Protein 6QFK (pdb70)

Solvent-accessible surface area: 50008 Å² total

Sequence (1361 aa):
SMVACETLKTKKMEVQIKKNFPSSVLQYTMTDGKVMYGQSKDVRTVEINGTNIELGDDDVTFKKVSDTEATYTLKVKDEAKKIDAVITVQITVKANQLHLNVTKIKNNLSEGIPEGNGVEENAIQTLSFPNQSLVSVRSSQENAQFTGARMSSNTQQKPGDTNFAVTEDTNVTDSDYTYGFISGAGLSAGLWSNSEHDGTYVAAPVRGGSQNTRVYATTQQTGDATSLGLASAPWYYHRTVTDSKGKKYTVAETALPQMAVAIAGDENEDGAVNWQDGAIAYRDIMNNPYKSEEVPELVAWRIAMNFGSQAQNPFLTTLDNVKKVALNTDGLGQSVLLLKGYGNEGHDSGHPDYGDIGQRLGGADDMNTMMEEGSKYGARFGVHVNASEMYPEAKAFSEDMVRRNSAGGLSYGWNWLDQGVGIDGIYDLASGSRVVSRFADLSKEVGDNMDFIYLDVWGNLTSSGSEDSWETRKMSKMINDNGWRMTTEWGSGNEYDSTFQHWAADLTYGGYTSSKGENSEVMRFLRNHQKDSWVGDYPQYGGAANAPLLGGYNMKDFEGWQGRNDYAAYIKNLYTHDVSTKFIQHFKVTRWVNNPLLTADNGNAAAVSDPNTNNGNEQITLKDSNGNVVVVVSRGSNDTSSAAYRQRTITFNGVKVASGVVVSAGDGSATGDESSYLLPWMWDSFTGKLVKDSEQKLYHWNTKGGTTTWTLPDSWKNLSSVKVYQLTDQGKTNEQTVAVSGGKVVTLTADAETPYVVYKGEAKQIQVNWSEGMHVVDAGFNGGSNTLTDNWTVSGSGKAEVEGDNNAMLRLTGKVDVSSQRLTDLKAGQKYALYVGVDNRSTGDASVTVTSGGKVLATNSTGKSIAKNYIKAYGHNTNSNTENGSSYFQNMYVFFTAPENGDATVTLSHKSTDGAHTYFDDVRIVENQYSGITYEKDGTLKSLTNGFENNAQGIWPFVVSGSEGVEDNRIHLSELHAPFTRAGWDVKKMDDVLDGTWSVKVNGLTQKGTLVYQTIPQNVKFEAGAKYKVSFDYQSGSDDIYAIAVGQGEYSAGSVKLTNLKKALGETGKAEFELTGGVNGDSWFGIYSTATAPDLQGSTGNAQDFGGYKDFVLDNLKIERIESQTRTKAEAQDKVKEIRGKYDSKRAELSDAAWQQYQDTLVKARVLINKNGATAEDFTKAYDILVALDEYMKLKDLDRKLLEAARAGQDDEVRILMANGADVNADDNTGETPLHLAAYEGHLEIVEVLLKTGADVNAEDMMGFTPLHLAAAWGHLEIVEVLLKHGADVNAQDNQGVTPLHLAAYEGHLEFVEVLLKHGADVNAQDCFGKTPFDLAIDNGNEDIAEVLQKAAKLGSPKSIRIGPGQAFYA

Foldseek 3Di:
DPPQWDWADEQFWIWIAGQQARWTQWIAGPVGFIWGFDVDQAQWKAWPNDTDRDDSVQWGKDAPDSFKIKIWGFGDDVVLLFTKIWIWMWGDYNQKIKIFGPDIDGPNFPDQPPLQADTPSDRFKMWRFPSQRTKDKQPFAQWKKKFAFFFQFLQAARMFIDHFHQPDFFGQPWGQKMKIDGRQKIKIKAKPAQDFDDHGFAPFAFALRRTFKGWGWDDDDPIIMIGITTDMHTAFHWDAWLVRHIGTDGHLDGIMMMMGMFGLQLPPPDYDVLRNLVRVLVPYAAFFPLLLLLQALAEAEFFFFFQFLLDQLLNVLQVLLLVLQQVVLGAHEYEYQQQADSTHPPQPPQLLGGHVLSVGLVSNQVSLVSSVVSNYAYEYEHEQFKGFLQHLLDDPLQFRAHPVRAWLWDDQFLATITTGRLVSCLSSCVVLVSVVSNCVSRPQRHAAYEYEPQRHQSNHVDSHSRSSSSVSSSGVVSVHQYAYAWLSHDLRHHQYHVQAQAVPPDASRTYHGNYPSSCLNDLLRHLRAAAAAPVSPRCNPQNLLHGHHADYQQQDQLRNFALVSSLLSVLGRNSNSLSSQWHWSDWALRLSADVVSNRPVGHQDCPPQNSHIKIWTAHPVGKIKIKTQQHSDPPDLSRQWIFIAINRFTFKTWHGAGSNNPGFIFIWGWAWQQARSNSGDGDPLQFTKTKIATAQFFKDKGQAPPSLQPQQWKWKFWRRSQHGDDIDIFGADRRMTMDGTHHSTMMMIGSDDDDRDDDFASVPQQATCQQLSNAQCCCVPGKDKDDPWDWHFDDRGRTWIKTAFWMKIKGKGADDDAQFKKKKKKWKAFQAQFKKKKFKDFPNHTFWMFIDGHQFAAAQASSRNFHQCNPPDPSGGRIDMFIIMGGQHPVNTMMIMITTHHGDGTMMIIGRTGIGGWDDDQFDADPVRAGAKGKFQPPTDSGDPPLKHFHQLPGNDSASKHKFFDDPPSQAAPDNLAFAHCHDDDTIWIKHFQSFQSQWFGMKGWCSRHWAAQLFKKKKKWKKAALAWQQKWKWKAFGHDDRLRIDTGTDHHQTNHIDMDMDMDHQALSRTIMMGMTGRNDDFDQVPDDDCSSRNHRSRMMIIGTIMMGTDDDPFDDLVLLVVLLVVLCVVPVVCPVVDDPVLVVSLVVLSVSLVCLSPPDPRDRSSSSSSNSSSVVSVVSVVQSVLQSQLLVCLLVVVLVSNVVSVVVPHDQCRADPQRQGSLLNNLLNPRLNSNVVSVVSPYNLCGQTNQQDGSLLNNLLRPHLVSNVSSVVSPHDLCRATPQQDGSLLSNLLVADPSSNVVSVVSPHDQCRAGNVRDGSLNNNVVRVRVVVNVVSVVSVVVPD/DDADDDDVPDDRDD

CATH classification: 2.70.98.10

Nearest PDB structures (foldseek):
  6qfk-assembly1_A  TM=1.001E+00  e=0.000E+00  Bifidobacterium longum
  2zxq-assembly1_A  TM=1.001E+00  e=0.000E+00  Bifidobacterium longum
  7b4w-assembly1_A  TM=9.896E-01  e=1.163E-18  synthetic construct
  6fes-assembly1_A  TM=9.911E-01  e=2.004E-15  synthetic construct
  7tbo-assembly2_B  TM=6.433E-01  e=9.645E-19  synthetic construct

B-factor: mean 46.46, std 21.85, range [20.08, 205.24]

Structure (mmCIF, N/CA/C/O backbone):
data_6QFK
#
_entry.id   6QFK
#
_cell.length_a   192.893
_cell.length_b   192.893
_cell.length_c   122.922
_cell.angle_alpha   90.00
_cell.angle_beta   90.00
_cell.angle_gamma   120.00
#
_symmetry.space_group_name_H-M   'P 65'
#
loop_
_entity.id
_entity.type
_entity.pdbx_description
1 polymer 'PEGA domain-containing protein,PEGA domain-containing protein,EngBF DARPin fusion G10'
2 polymer V3-IF
3 non-polymer 'MANGANESE (II) ION'
4 non-polymer (4S)-2-METHYL-2,4-PENTANEDIOL
5 non-polymer 1,2-ETHANEDIOL
6 non-polymer '2-(N-MORPHOLINO)-ETHANESULFONIC ACID'
7 water water
#
loop_
_atom_site.group_PDB
_atom_site.id
_atom_site.type_symbol
_atom_site.label_atom_id
_atom_site.label_alt_id
_atom_site.label_comp_id
_atom_site.label_asym_id
_atom_site.label_entity_id
_atom_site.label_seq_id
_atom_site.pdbx_PDB_ins_code
_atom_site.Cartn_x
_atom_site.Cartn_y
_atom_site.Cartn_z
_atom_site.occupancy
_atom_site.B_iso_or_equiv
_atom_site.auth_seq_id
_atom_site.auth_comp_id
_atom_site.auth_asym_id
_atom_site.auth_atom_id
_atom_site.pdbx_PDB_model_num
ATOM 1 N N . SER A 1 5 ? 73.783 -93.506 -17.695 1.00 71.93 338 SER A N 1
ATOM 2 C CA . SER A 1 5 ? 72.683 -93.112 -18.579 1.00 71.84 338 SER A CA 1
ATOM 3 C C . SER A 1 5 ? 71.429 -92.840 -17.752 1.00 73.51 338 SER A C 1
ATOM 4 O O . SER A 1 5 ? 70.949 -91.701 -17.744 1.00 74.12 338 SER A O 1
ATOM 7 N N . MET A 1 6 ? 70.910 -93.879 -17.043 1.00 66.86 339 MET A N 1
ATOM 8 C CA . MET A 1 6 ? 69.749 -93.750 -16.155 1.00 65.11 339 MET A CA 1
ATOM 9 C C . MET A 1 6 ? 70.194 -93.499 -14.701 1.00 60.06 339 MET A C 1
ATOM 10 O O . MET A 1 6 ? 69.350 -93.301 -13.817 1.00 57.63 339 MET A O 1
ATOM 15 N N . VAL A 1 7 ? 71.535 -93.471 -14.477 1.00 52.44 340 VAL A N 1
ATOM 16 C CA . VAL A 1 7 ? 72.153 -93.157 -13.188 1.00 51.33 340 VAL A CA 1
ATOM 17 C C . VAL A 1 7 ? 71.720 -91.718 -12.867 1.00 51.71 340 VAL A C 1
ATOM 18 O O . VAL A 1 7 ? 71.844 -90.844 -13.717 1.00 50.68 340 VAL A O 1
ATOM 22 N N . ALA A 1 8 ? 71.107 -91.524 -11.696 1.00 46.81 341 ALA A N 1
ATOM 23 C CA . ALA A 1 8 ? 70.509 -90.278 -11.216 1.00 46.35 341 ALA A CA 1
ATOM 24 C C . ALA A 1 8 ? 71.498 -89.151 -10.850 1.00 48.01 341 ALA A C 1
ATOM 25 O O . ALA A 1 8 ? 71.068 -88.071 -10.444 1.00 46.02 341 ALA A O 1
ATOM 27 N N . CYS A 1 9 ? 72.799 -89.396 -10.983 1.00 45.98 342 CYS A N 1
ATOM 28 C CA . CYS A 1 9 ? 73.813 -88.402 -10.669 1.00 47.35 342 CYS A CA 1
ATOM 29 C C . CYS A 1 9 ? 74.923 -88.362 -11.708 1.00 46.51 342 CYS A C 1
ATOM 30 O O . CYS A 1 9 ? 75.103 -89.311 -12.481 1.00 45.58 342 CYS A O 1
ATOM 33 N N . GLU A 1 10 ? 75.674 -87.257 -11.707 1.00 40.79 343 GLU A N 1
ATOM 34 C CA . GLU A 1 10 ? 76.857 -87.061 -12.534 1.00 40.04 343 GLU A CA 1
ATOM 35 C C . GLU A 1 10 ? 77.975 -86.503 -11.664 1.00 42.07 343 GLU A C 1
ATOM 36 O O . GLU A 1 10 ? 77.718 -86.083 -10.532 1.00 40.93 343 GLU A O 1
ATOM 42 N N . THR A 1 11 ? 79.207 -86.490 -12.196 1.00 37.45 344 THR A N 1
ATOM 43 C CA . THR A 1 11 ? 80.386 -85.982 -11.490 1.00 36.70 344 THR A CA 1
ATOM 44 C C . THR A 1 11 ? 81.023 -84.865 -12.282 1.00 39.39 344 THR A C 1
ATOM 45 O O . THR A 1 11 ? 81.276 -85.014 -13.478 1.00 39.30 344 THR A O 1
ATOM 49 N N . LEU A 1 12 ? 81.300 -83.756 -11.603 1.00 34.13 345 LEU A N 1
ATOM 50 C CA . LEU A 1 12 ? 82.046 -82.650 -12.168 1.00 33.03 345 LEU A CA 1
ATOM 51 C C . LEU A 1 12 ? 83.388 -82.700 -11.460 1.00 37.12 345 LEU A C 1
ATOM 52 O O . LEU A 1 12 ? 83.440 -83.060 -10.281 1.00 35.61 345 LEU A O 1
ATOM 57 N N . LYS A 1 13 ? 84.482 -82.446 -12.187 1.00 35.11 346 LYS A N 1
ATOM 58 C CA . LYS A 1 13 ? 85.827 -82.621 -11.630 1.00 35.90 346 LYS A CA 1
ATOM 59 C C . LYS A 1 13 ? 86.752 -81.473 -11.932 1.00 38.25 346 LYS A C 1
ATOM 60 O O . LYS A 1 13 ? 86.715 -80.914 -13.038 1.00 37.27 346 LYS A O 1
ATOM 66 N N . THR A 1 14 ? 87.655 -81.200 -10.979 1.00 33.97 347 THR A N 1
ATOM 67 C CA . THR A 1 14 ? 88.758 -80.239 -11.107 1.00 33.47 347 THR A CA 1
ATOM 68 C C . THR A 1 14 ? 89.979 -80.969 -10.509 1.00 37.43 347 THR A C 1
ATOM 69 O O . THR A 1 14 ? 89.825 -82.071 -9.988 1.00 34.26 347 THR A O 1
ATOM 73 N N . LYS A 1 15 ? 91.145 -80.319 -10.463 1.00 37.31 348 LYS A N 1
ATOM 74 C CA . LYS A 1 15 ? 92.325 -80.908 -9.822 1.00 38.44 348 LYS A CA 1
ATOM 75 C C . LYS A 1 15 ? 92.218 -80.885 -8.292 1.00 39.83 348 LYS A C 1
ATOM 76 O O . LYS A 1 15 ? 92.927 -81.619 -7.619 1.00 39.59 348 LYS A O 1
ATOM 82 N N . LYS A 1 16 ? 91.331 -80.057 -7.746 1.00 35.50 349 LYS A N 1
ATOM 83 C CA . LYS A 1 16 ? 91.177 -79.891 -6.303 1.00 34.66 349 LYS A CA 1
ATOM 84 C C . LYS A 1 16 ? 90.037 -80.706 -5.705 1.00 35.42 349 LYS A C 1
ATOM 85 O O . LYS A 1 16 ? 90.050 -80.978 -4.504 1.00 33.42 349 LYS A O 1
ATOM 91 N N . MET A 1 17 ? 89.019 -81.025 -6.513 1.00 31.93 350 MET A N 1
ATOM 92 C CA . MET A 1 17 ? 87.833 -81.732 -6.023 1.00 31.37 350 MET A CA 1
ATOM 93 C C . MET A 1 17 ? 86.987 -82.385 -7.088 1.00 35.65 350 MET A C 1
ATOM 94 O O . MET A 1 17 ? 87.069 -82.056 -8.274 1.00 35.07 350 MET A O 1
ATOM 99 N N . GLU A 1 18 ? 86.117 -83.282 -6.624 1.00 34.22 351 GLU A N 1
ATOM 100 C CA . GLU A 1 18 ? 85.099 -83.937 -7.432 1.00 34.71 351 GLU A CA 1
ATOM 101 C C . GLU A 1 18 ? 83.748 -83.671 -6.776 1.00 38.42 351 GLU A C 1
ATOM 102 O O . GLU A 1 18 ? 83.629 -83.637 -5.550 1.00 38.68 351 GLU A O 1
ATOM 108 N N . VAL A 1 19 ? 82.751 -83.388 -7.591 1.00 33.71 352 VAL A N 1
ATOM 109 C CA . VAL A 1 19 ? 81.452 -83.054 -7.046 1.00 32.97 352 VAL A CA 1
ATOM 110 C C . VAL A 1 19 ? 80.403 -83.930 -7.701 1.00 37.81 352 VAL A C 1
ATOM 111 O O . VAL A 1 19 ? 80.305 -83.952 -8.935 1.00 36.82 352 VAL A O 1
ATOM 115 N N . GLN A 1 20 ? 79.584 -84.596 -6.882 1.00 34.12 353 GLN A N 1
ATOM 116 C CA . GLN A 1 20 ? 78.435 -85.304 -7.432 1.00 34.58 353 GLN A CA 1
ATOM 117 C C . GLN A 1 20 ? 77.246 -84.358 -7.450 1.00 36.26 353 GLN A C 1
ATOM 118 O O . GLN A 1 20 ? 76.917 -83.735 -6.440 1.00 36.03 353 GLN A O 1
ATOM 124 N N . ILE A 1 21 ? 76.601 -84.268 -8.591 1.00 33.26 354 ILE A N 1
ATOM 125 C CA . ILE A 1 21 ? 75.404 -83.455 -8.773 1.00 33.21 354 ILE A CA 1
ATOM 126 C C . ILE A 1 21 ? 74.214 -84.343 -9.181 1.00 38.69 354 ILE A C 1
ATOM 127 O O . ILE A 1 21 ? 74.399 -85.361 -9.853 1.00 37.59 354 ILE A O 1
ATOM 132 N N . LYS A 1 22 ? 73.001 -83.927 -8.813 1.00 34.56 355 LYS A N 1
ATOM 133 C CA . LYS A 1 22 ? 71.778 -84.655 -9.159 1.00 34.14 355 LYS A CA 1
ATOM 134 C C . LYS A 1 22 ? 71.357 -84.309 -10.594 1.00 37.99 355 LYS A C 1
ATOM 135 O O . LYS A 1 22 ? 71.501 -83.168 -11.010 1.00 37.53 355 LYS A O 1
ATOM 141 N N . LYS A 1 23 ? 70.809 -85.266 -11.331 1.00 34.64 356 LYS A N 1
ATOM 142 C CA . LYS A 1 23 ? 70.332 -84.965 -12.676 1.00 34.17 356 LYS A CA 1
ATOM 143 C C . LYS A 1 23 ? 68.931 -84.356 -12.666 1.00 37.83 356 LYS A C 1
ATOM 144 O O . LYS A 1 23 ? 68.582 -83.649 -13.608 1.00 38.31 356 LYS A O 1
ATOM 150 N N . ASN A 1 24 ? 68.110 -84.654 -11.632 1.00 35.27 357 ASN A N 1
ATOM 151 C CA . ASN A 1 24 ? 66.714 -84.194 -11.531 1.00 34.44 357 ASN A CA 1
ATOM 152 C C . ASN A 1 24 ? 66.536 -82.798 -10.904 1.00 37.64 357 ASN A C 1
ATOM 153 O O . ASN A 1 24 ? 65.397 -82.345 -10.745 1.00 38.25 357 ASN A O 1
ATOM 158 N N . PHE A 1 25 ? 67.636 -82.132 -10.518 1.00 32.76 358 PHE A N 1
ATOM 159 C CA . PHE A 1 25 ? 67.588 -80.793 -9.900 1.00 32.24 358 PHE A CA 1
ATOM 160 C C . PHE A 1 25 ? 68.994 -80.228 -9.746 1.00 35.49 358 PHE A C 1
ATOM 161 O O . PHE A 1 25 ? 69.892 -81.020 -9.466 1.00 35.39 358 PHE A O 1
ATOM 169 N N . PRO A 1 26 ? 69.224 -78.894 -9.932 1.00 32.49 359 PRO A N 1
ATOM 170 C CA . PRO A 1 26 ? 70.588 -78.340 -9.732 1.00 31.84 359 PRO A CA 1
ATOM 171 C C . PRO A 1 26 ? 70.977 -78.340 -8.239 1.00 35.84 359 PRO A C 1
ATOM 172 O O . PRO A 1 26 ? 70.952 -77.301 -7.565 1.00 37.09 359 PRO A O 1
ATOM 176 N N A SER A 1 27 ? 71.296 -79.538 -7.718 0.71 32.53 360 SER A N 1
ATOM 177 N N B SER A 1 27 ? 71.330 -79.529 -7.739 0.29 31.47 360 SER A N 1
ATOM 178 C CA A SER A 1 27 ? 71.680 -79.824 -6.333 0.71 32.32 360 SER A CA 1
ATOM 179 C CA B SER A 1 27 ? 71.641 -79.832 -6.349 0.29 30.80 360 SER A CA 1
ATOM 180 C C A SER A 1 27 ? 72.990 -80.573 -6.329 0.71 35.16 360 SER A C 1
ATOM 181 C C B SER A 1 27 ? 72.909 -80.673 -6.251 0.29 34.21 360 SER A C 1
ATOM 182 O O A SER A 1 27 ? 73.231 -81.413 -7.201 0.71 34.88 360 SER A O 1
ATOM 183 O O B SER A 1 27 ? 73.064 -81.643 -7.000 0.29 33.71 360 SER A O 1
ATOM 188 N N . VAL A 1 28 ? 73.807 -80.308 -5.319 1.00 30.39 361 VAL A N 1
ATOM 189 C CA . VAL A 1 28 ? 75.052 -81.029 -5.101 1.00 29.65 361 VAL A CA 1
ATOM 190 C C . VAL A 1 28 ? 74.714 -82.104 -4.052 1.00 33.39 361 VAL A C 1
ATOM 191 O O . VAL A 1 28 ? 73.997 -81.811 -3.091 1.00 32.39 361 VAL A O 1
ATOM 195 N N . LEU A 1 29 ? 75.219 -83.325 -4.239 1.00 30.11 362 LEU A N 1
ATOM 196 C CA . LEU A 1 29 ? 75.108 -84.411 -3.254 1.00 29.39 362 LEU A CA 1
ATOM 197 C C . LEU A 1 29 ? 76.241 -84.234 -2.232 1.00 33.09 362 LEU A C 1
ATOM 198 O O . LEU A 1 29 ? 75.977 -84.066 -1.033 1.00 31.68 362 LEU A O 1
ATOM 203 N N . GLN A 1 30 ? 77.504 -84.196 -2.728 1.00 30.44 363 GLN A N 1
ATOM 204 C CA . GLN A 1 30 ? 78.696 -83.965 -1.913 1.00 30.79 363 GLN A CA 1
ATOM 205 C C . GLN A 1 30 ? 79.901 -83.525 -2.748 1.00 34.40 363 GLN A C 1
ATOM 206 O O . GLN A 1 30 ? 79.993 -83.830 -3.946 1.00 32.59 363 GLN A O 1
ATOM 212 N N . TYR A 1 31 ? 80.833 -82.845 -2.070 1.00 30.59 364 TYR A N 1
ATOM 213 C CA . TYR A 1 31 ? 82.122 -82.375 -2.573 1.00 30.02 364 TYR A CA 1
ATOM 214 C C . TYR A 1 31 ? 83.179 -83.283 -1.929 1.00 34.90 364 TYR A C 1
ATOM 215 O O . TYR A 1 31 ? 83.170 -83.472 -0.713 1.00 33.35 364 TYR A O 1
ATOM 224 N N . THR A 1 32 ? 84.097 -83.817 -2.728 1.00 33.04 365 THR A N 1
ATOM 225 C CA . THR A 1 32 ? 85.205 -84.610 -2.186 1.00 32.35 365 THR A CA 1
ATOM 226 C C . THR A 1 32 ? 86.485 -83.932 -2.632 1.00 34.79 365 THR A C 1
ATOM 227 O O . THR A 1 32 ? 86.743 -83.844 -3.836 1.00 34.87 365 THR A O 1
ATOM 231 N N . MET A 1 33 ? 87.283 -83.462 -1.660 1.00 31.65 366 MET A N 1
ATOM 232 C CA . MET A 1 33 ? 88.564 -82.813 -1.935 1.00 31.13 366 MET A CA 1
ATOM 233 C C . MET A 1 33 ? 89.593 -83.904 -2.255 1.00 37.97 366 MET A C 1
ATOM 234 O O . MET A 1 33 ? 89.374 -85.074 -1.906 1.00 36.29 366 MET A O 1
ATOM 239 N N . THR A 1 34 ? 90.704 -83.520 -2.918 1.00 37.87 367 THR A N 1
ATOM 240 C CA . THR A 1 34 ? 91.817 -84.416 -3.291 1.00 38.23 367 THR A CA 1
ATOM 241 C C . THR A 1 34 ? 92.298 -85.256 -2.097 1.00 42.45 367 THR A C 1
ATOM 242 O O . THR A 1 34 ? 92.467 -86.463 -2.243 1.00 41.87 367 THR A O 1
ATOM 246 N N . ASP A 1 35 ? 92.422 -84.632 -0.907 1.00 39.42 368 ASP A N 1
ATOM 247 C CA . ASP A 1 35 ? 92.843 -85.305 0.325 1.00 39.38 368 ASP A CA 1
ATOM 248 C C . ASP A 1 35 ? 91.786 -86.287 0.909 1.00 41.77 368 ASP A C 1
ATOM 249 O O . ASP A 1 35 ? 92.050 -86.918 1.927 1.00 41.42 368 ASP A O 1
ATOM 254 N N . GLY A 1 36 ? 90.610 -86.385 0.283 1.00 36.74 369 GLY A N 1
ATOM 255 C CA . GLY A 1 36 ? 89.568 -87.303 0.736 1.00 36.23 369 GLY A CA 1
ATOM 256 C C . GLY A 1 36 ? 88.505 -86.726 1.654 1.00 39.07 369 GLY A C 1
ATOM 257 O O . GLY A 1 36 ? 87.500 -87.394 1.904 1.00 39.02 369 GLY A O 1
ATOM 258 N N . LYS A 1 37 ? 88.692 -85.489 2.158 1.00 33.25 370 LYS A N 1
ATOM 259 C CA . LYS A 1 37 ? 87.683 -84.868 3.027 1.00 32.25 370 LYS A CA 1
ATOM 260 C C . LYS A 1 37 ? 86.408 -84.572 2.220 1.00 34.25 370 LYS A C 1
ATOM 261 O O . LYS A 1 37 ? 86.472 -84.250 1.036 1.00 31.97 370 LYS A O 1
ATOM 267 N N . VAL A 1 38 ? 85.262 -84.705 2.873 1.00 31.30 371 VAL A N 1
ATOM 268 C CA . VAL A 1 38 ? 83.962 -84.552 2.244 1.00 30.90 371 VAL A CA 1
ATOM 269 C C . VAL A 1 38 ? 83.141 -83.454 2.868 1.00 32.35 371 VAL A C 1
ATOM 270 O O . VAL A 1 38 ? 83.098 -83.322 4.086 1.00 31.04 371 VAL A O 1
ATOM 274 N N . MET A 1 39 ? 82.473 -82.669 2.012 1.00 29.13 372 MET A N 1
ATOM 275 C CA . MET A 1 39 ? 81.497 -81.690 2.448 1.00 28.76 372 MET A CA 1
ATOM 276 C C . MET A 1 39 ? 80.159 -82.080 1.812 1.00 32.42 372 MET A C 1
ATOM 277 O O . MET A 1 39 ? 80.111 -82.372 0.626 1.00 32.23 372 MET A O 1
ATOM 282 N N . TYR A 1 40 ? 79.083 -82.058 2.583 1.00 30.00 373 TYR A N 1
ATOM 283 C CA . TYR A 1 40 ? 77.759 -82.382 2.053 1.00 29.99 373 TYR A CA 1
ATOM 284 C C . TYR A 1 40 ? 77.123 -81.203 1.328 1.00 32.87 373 TYR A C 1
ATOM 285 O O . TYR A 1 40 ? 77.421 -80.038 1.612 1.00 32.11 373 TYR A O 1
ATOM 294 N N . GLY A 1 41 ? 76.208 -81.533 0.436 1.00 30.54 374 GLY A N 1
ATOM 295 C CA . GLY A 1 41 ? 75.368 -80.574 -0.262 1.00 30.62 374 GLY A CA 1
ATOM 296 C C . GLY A 1 41 ? 73.957 -80.741 0.279 1.00 34.55 374 GLY A C 1
ATOM 297 O O . GLY A 1 41 ? 73.710 -80.486 1.458 1.00 33.78 374 GLY A O 1
ATOM 298 N N . GLN A 1 42 ? 73.019 -81.150 -0.591 1.00 31.60 375 GLN A N 1
ATOM 299 C CA . GLN A 1 42 ? 71.611 -81.375 -0.282 1.00 30.77 375 GLN A CA 1
ATOM 300 C C . GLN A 1 42 ? 71.344 -82.885 -0.414 1.00 36.79 375 GLN A C 1
ATOM 301 O O . GLN A 1 42 ? 71.112 -83.404 -1.506 1.00 36.63 375 GLN A O 1
ATOM 307 N N . SER A 1 43 ? 71.427 -83.580 0.714 1.00 35.55 376 SER A N 1
ATOM 308 C CA . SER A 1 43 ? 71.305 -85.027 0.823 1.00 36.36 376 SER A CA 1
ATOM 309 C C . SER A 1 43 ? 69.869 -85.532 0.658 1.00 41.33 376 SER A C 1
ATOM 310 O O . SER A 1 43 ? 69.671 -86.704 0.358 1.00 41.19 376 SER A O 1
ATOM 313 N N . LYS A 1 44 ? 68.882 -84.652 0.843 1.00 38.23 377 LYS A N 1
ATOM 314 C CA . LYS A 1 44 ? 67.462 -84.981 0.752 1.00 37.58 377 LYS A CA 1
ATOM 315 C C . LYS A 1 44 ? 66.873 -84.595 -0.600 1.00 42.43 377 LYS A C 1
ATOM 316 O O . LYS A 1 44 ? 67.437 -83.757 -1.313 1.00 41.01 377 LYS A O 1
ATOM 322 N N . ASP A 1 45 ? 65.715 -85.186 -0.934 1.00 39.60 378 ASP A N 1
ATOM 323 C CA . ASP A 1 45 ? 65.001 -84.902 -2.169 1.00 40.27 378 ASP A CA 1
ATOM 324 C C . ASP A 1 45 ? 64.208 -83.588 -2.006 1.00 43.50 378 ASP A C 1
ATOM 325 O O . ASP A 1 45 ? 63.049 -83.598 -1.586 1.00 44.73 378 ASP A O 1
ATOM 330 N N . VAL A 1 46 ? 64.859 -82.452 -2.314 1.00 38.88 379 VAL A N 1
ATOM 331 C CA . VAL A 1 46 ? 64.282 -81.104 -2.199 1.00 36.85 379 VAL A CA 1
ATOM 332 C C . VAL A 1 46 ? 64.366 -80.468 -3.587 1.00 40.11 379 VAL A C 1
ATOM 333 O O . VAL A 1 46 ? 65.467 -80.247 -4.117 1.00 40.11 379 VAL A O 1
ATOM 337 N N . ARG A 1 47 ? 63.207 -80.257 -4.208 1.00 36.26 380 ARG A N 1
ATOM 338 C CA . ARG A 1 47 ? 63.139 -79.741 -5.577 1.00 35.76 380 ARG A CA 1
ATOM 339 C C . ARG A 1 47 ? 62.227 -78.526 -5.679 1.00 37.76 380 ARG A C 1
ATOM 340 O O . ARG A 1 47 ? 61.451 -78.386 -6.628 1.00 37.29 380 ARG A O 1
ATOM 348 N N . THR A 1 48 ? 62.349 -77.632 -4.704 1.00 34.51 381 THR A N 1
ATOM 349 C CA . THR A 1 48 ? 61.517 -76.436 -4.614 1.00 34.25 381 THR A CA 1
ATOM 350 C C . THR A 1 48 ? 62.088 -75.245 -5.382 1.00 35.68 381 THR A C 1
ATOM 351 O O . THR A 1 48 ? 63.273 -74.901 -5.263 1.00 33.71 381 THR A O 1
ATOM 355 N N . VAL A 1 49 ? 61.212 -74.597 -6.138 1.00 32.85 382 VAL A N 1
ATOM 356 C CA . VAL A 1 49 ? 61.513 -73.345 -6.845 1.00 32.58 382 VAL A CA 1
ATOM 357 C C . VAL A 1 49 ? 60.463 -72.323 -6.362 1.00 35.30 382 VAL A C 1
ATOM 358 O O . VAL A 1 49 ? 59.284 -72.646 -6.305 1.00 35.75 382 VAL A O 1
ATOM 362 N N . GLU A 1 50 ? 60.897 -71.142 -5.919 1.00 32.07 383 GLU A N 1
ATOM 363 C CA . GLU A 1 50 ? 59.964 -70.117 -5.506 1.00 31.39 383 GLU A CA 1
ATOM 364 C C . GLU A 1 50 ? 59.978 -69.089 -6.616 1.00 34.75 383 GLU A C 1
ATOM 365 O O . GLU A 1 50 ? 61.049 -68.665 -7.034 1.00 34.44 383 GLU A O 1
ATOM 371 N N . ILE A 1 51 ? 58.797 -68.693 -7.087 1.00 32.61 384 ILE A N 1
ATOM 372 C CA . ILE A 1 51 ? 58.616 -67.605 -8.050 1.00 32.89 384 ILE A CA 1
ATOM 373 C C . ILE A 1 51 ? 57.507 -66.740 -7.481 1.00 39.42 384 ILE A C 1
ATOM 374 O O . ILE A 1 51 ? 56.442 -67.271 -7.138 1.00 39.12 384 ILE A O 1
ATOM 379 N N . ASN A 1 52 ? 57.774 -65.418 -7.339 1.00 37.03 385 ASN A N 1
ATOM 380 C CA . ASN A 1 52 ? 56.793 -64.435 -6.867 1.00 37.09 385 ASN A CA 1
ATOM 381 C C . ASN A 1 52 ? 56.161 -64.807 -5.517 1.00 41.71 385 ASN A C 1
ATOM 382 O O . ASN A 1 52 ? 54.989 -64.523 -5.296 1.00 42.13 385 ASN A O 1
ATOM 387 N N . GLY A 1 53 ? 56.945 -65.434 -4.643 1.00 38.72 386 GLY A N 1
ATOM 388 C CA . GLY A 1 53 ? 56.501 -65.865 -3.324 1.00 38.72 386 GLY A CA 1
ATOM 389 C C . GLY A 1 53 ? 55.752 -67.188 -3.301 1.00 43.62 386 GLY A C 1
ATOM 390 O O . GLY A 1 53 ? 55.271 -67.592 -2.244 1.00 43.75 386 GLY A O 1
ATOM 391 N N . THR A 1 54 ? 55.626 -67.876 -4.453 1.00 39.74 387 THR A N 1
ATOM 392 C CA . THR A 1 54 ? 54.937 -69.170 -4.525 1.00 39.24 387 THR A CA 1
ATOM 393 C C . THR A 1 54 ? 55.958 -70.283 -4.655 1.00 41.63 387 THR A C 1
ATOM 394 O O . THR A 1 54 ? 56.773 -70.260 -5.580 1.00 40.13 387 THR A O 1
ATOM 398 N N . ASN A 1 55 ? 55.875 -71.278 -3.758 1.00 38.81 388 ASN A N 1
ATOM 399 C CA . ASN A 1 55 ? 56.696 -72.484 -3.801 1.00 38.94 388 ASN A CA 1
ATOM 400 C C . ASN A 1 55 ? 56.075 -73.506 -4.739 1.00 43.78 388 ASN A C 1
ATOM 401 O O . ASN A 1 55 ? 54.880 -73.802 -4.641 1.00 44.08 388 ASN A O 1
ATOM 406 N N . ILE A 1 56 ? 56.877 -74.002 -5.685 1.00 40.20 389 ILE A N 1
ATOM 407 C CA . ILE A 1 56 ? 56.476 -75.017 -6.666 1.00 39.45 389 ILE A CA 1
ATOM 408 C C . ILE A 1 56 ? 57.495 -76.176 -6.564 1.00 42.90 389 ILE A C 1
ATOM 409 O O . ILE A 1 56 ? 58.699 -75.947 -6.711 1.00 41.99 389 ILE A O 1
ATOM 414 N N . GLU A 1 57 ? 57.014 -77.400 -6.304 1.00 39.50 390 GLU A N 1
ATOM 415 C CA . GLU A 1 57 ? 57.861 -78.585 -6.225 1.00 39.62 390 GLU A CA 1
ATOM 416 C C . GLU A 1 57 ? 57.966 -79.193 -7.623 1.00 43.83 390 GLU A C 1
ATOM 417 O O . GLU A 1 57 ? 56.950 -79.443 -8.288 1.00 42.61 390 GLU A O 1
ATOM 423 N N . LEU A 1 58 ? 59.202 -79.417 -8.073 1.00 39.80 391 LEU A N 1
ATOM 424 C CA . LEU A 1 58 ? 59.429 -79.969 -9.403 1.00 39.33 391 LEU A CA 1
ATOM 425 C C . LEU A 1 58 ? 59.478 -81.481 -9.391 1.00 43.88 391 LEU A C 1
ATOM 426 O O . LEU A 1 58 ? 60.069 -82.075 -8.473 1.00 43.68 391 LEU A O 1
ATOM 431 N N . GLY A 1 59 ? 58.843 -82.077 -10.410 1.00 39.95 392 GLY A N 1
ATOM 432 C CA . GLY A 1 59 ? 58.822 -83.511 -10.655 1.00 39.80 392 GLY A CA 1
ATOM 433 C C . GLY A 1 59 ? 59.867 -83.877 -11.692 1.00 43.48 392 GLY A C 1
ATOM 434 O O . GLY A 1 59 ? 60.500 -82.989 -12.270 1.00 41.78 392 GLY A O 1
ATOM 435 N N . ASP A 1 60 ? 60.066 -85.186 -11.931 1.00 40.92 393 ASP A N 1
ATOM 436 C CA . ASP A 1 60 ? 61.047 -85.720 -12.890 1.00 41.55 393 ASP A CA 1
ATOM 437 C C . ASP A 1 60 ? 60.884 -85.139 -14.291 1.00 46.82 393 ASP A C 1
ATOM 438 O O . ASP A 1 60 ? 61.887 -84.864 -14.954 1.00 46.83 393 ASP A O 1
ATOM 443 N N . ASP A 1 61 ? 59.624 -84.950 -14.735 1.00 43.60 394 ASP A N 1
ATOM 444 C CA . ASP A 1 61 ? 59.311 -84.455 -16.072 1.00 44.11 394 ASP A CA 1
ATOM 445 C C . ASP A 1 61 ? 59.525 -82.951 -16.261 1.00 46.69 394 ASP A C 1
ATOM 446 O O . ASP A 1 61 ? 59.535 -82.482 -17.403 1.00 45.86 394 ASP A O 1
ATOM 451 N N . ASP A 1 62 ? 59.742 -82.206 -15.158 1.00 42.22 395 ASP A N 1
ATOM 452 C CA . ASP A 1 62 ? 59.958 -80.754 -15.172 1.00 41.42 395 ASP A CA 1
ATOM 453 C C . ASP A 1 62 ? 61.419 -80.375 -15.317 1.00 42.18 395 ASP A C 1
ATOM 454 O O . ASP A 1 62 ? 61.726 -79.187 -15.396 1.00 41.59 395 ASP A O 1
ATOM 459 N N . VAL A 1 63 ? 62.328 -81.360 -15.292 1.00 37.20 396 VAL A N 1
ATOM 460 C CA . VAL A 1 63 ? 63.755 -81.059 -15.335 1.00 36.63 396 VAL A CA 1
ATOM 461 C C . VAL A 1 63 ? 64.460 -81.868 -16.404 1.00 42.65 396 VAL A C 1
ATOM 462 O O . VAL A 1 63 ? 64.316 -83.089 -16.444 1.00 42.43 396 VAL A O 1
ATOM 466 N N . THR A 1 64 ? 65.273 -81.184 -17.232 1.00 39.83 397 THR A N 1
ATOM 467 C CA . THR A 1 64 ? 66.151 -81.846 -18.198 1.00 39.72 397 THR A CA 1
ATOM 468 C C . THR A 1 64 ? 67.597 -81.498 -17.830 1.00 41.97 397 THR A C 1
ATOM 469 O O . THR A 1 64 ? 67.876 -80.411 -17.323 1.00 40.48 397 THR A O 1
ATOM 473 N N . PHE A 1 65 ? 68.490 -82.462 -18.013 1.00 37.45 398 PHE A N 1
ATOM 474 C CA . PHE A 1 65 ? 69.892 -82.362 -17.648 1.00 36.09 398 PHE A CA 1
ATOM 475 C C . PHE A 1 65 ? 70.792 -82.589 -18.849 1.00 41.40 398 PHE A C 1
ATOM 476 O O . PHE A 1 65 ? 70.491 -83.415 -19.708 1.00 41.41 398 PHE A O 1
ATOM 484 N N . LYS A 1 66 ? 71.930 -81.899 -18.869 1.00 39.27 399 LYS A N 1
ATOM 485 C CA . LYS A 1 66 ? 72.943 -82.042 -19.903 1.00 39.73 399 LYS A CA 1
ATOM 486 C C . LYS A 1 66 ? 74.326 -81.792 -19.289 1.00 42.57 399 LYS A C 1
ATOM 487 O O . LYS A 1 66 ? 74.571 -80.699 -18.780 1.00 41.07 399 LYS A O 1
ATOM 493 N N . LYS A 1 67 ? 75.230 -82.789 -19.346 1.00 39.18 400 LYS A N 1
ATOM 494 C CA . LYS A 1 67 ? 76.608 -82.588 -18.870 1.00 38.87 400 LYS A CA 1
ATOM 495 C C . LYS A 1 67 ? 77.367 -82.026 -20.078 1.00 43.10 400 LYS A C 1
ATOM 496 O O . LYS A 1 67 ? 77.485 -82.709 -21.095 1.00 42.65 400 LYS A O 1
ATOM 502 N N . VAL A 1 68 ? 77.794 -80.765 -20.000 1.00 39.53 401 VAL A N 1
ATOM 503 C CA . VAL A 1 68 ? 78.501 -80.087 -21.092 1.00 39.09 401 VAL A CA 1
ATOM 504 C C . VAL A 1 68 ? 79.955 -80.610 -21.173 1.00 42.24 401 VAL A C 1
ATOM 505 O O . VAL A 1 68 ? 80.443 -80.926 -22.260 1.00 43.08 401 VAL A O 1
ATOM 509 N N . SER A 1 69 ? 80.626 -80.721 -20.026 1.00 36.15 402 SER A N 1
ATOM 510 C CA . SER A 1 69 ? 82.014 -81.171 -19.938 1.00 35.36 402 SER A CA 1
ATOM 511 C C . SER A 1 69 ? 82.226 -81.663 -18.523 1.00 39.56 402 SER A C 1
ATOM 512 O O . SER A 1 69 ? 81.274 -81.684 -17.743 1.00 39.54 402 SER A O 1
ATOM 515 N N . ASP A 1 70 ? 83.477 -81.980 -18.155 1.00 36.15 403 ASP A N 1
ATOM 516 C CA . ASP A 1 70 ? 83.799 -82.380 -16.786 1.00 36.86 403 ASP A CA 1
ATOM 517 C C . ASP A 1 70 ? 83.648 -81.224 -15.795 1.00 37.56 403 ASP A C 1
ATOM 518 O O . ASP A 1 70 ? 83.667 -81.473 -14.606 1.00 36.91 403 ASP A O 1
ATOM 523 N N . THR A 1 71 ? 83.530 -79.977 -16.264 1.00 33.40 404 THR A N 1
ATOM 524 C CA . THR A 1 71 ? 83.453 -78.824 -15.358 1.00 33.02 404 THR A CA 1
ATOM 525 C C . THR A 1 71 ? 82.118 -78.079 -15.420 1.00 37.44 404 THR A C 1
ATOM 526 O O . THR A 1 71 ? 81.976 -77.068 -14.742 1.00 37.27 404 THR A O 1
ATOM 530 N N . GLU A 1 72 ? 81.163 -78.546 -16.241 1.00 34.62 405 GLU A N 1
ATOM 531 C CA . GLU A 1 72 ? 79.907 -77.843 -16.444 1.00 34.65 405 GLU A CA 1
ATOM 532 C C . GLU A 1 72 ? 78.726 -78.753 -16.759 1.00 37.72 405 GLU A C 1
ATOM 533 O O . GLU A 1 72 ? 78.846 -79.677 -17.557 1.00 37.03 405 GLU A O 1
ATOM 539 N N . ALA A 1 73 ? 77.560 -78.424 -16.175 1.00 33.33 406 ALA A N 1
ATOM 540 C CA . ALA A 1 73 ? 76.278 -79.075 -16.462 1.00 32.62 406 ALA A CA 1
ATOM 541 C C . ALA A 1 73 ? 75.204 -78.011 -16.568 1.00 36.57 406 ALA A C 1
ATOM 542 O O . ALA A 1 73 ? 75.305 -76.952 -15.921 1.00 35.40 406 ALA A O 1
ATOM 544 N N . THR A 1 74 ? 74.194 -78.282 -17.404 1.00 33.69 407 THR A N 1
ATOM 545 C CA . THR A 1 74 ? 73.071 -77.382 -17.670 1.00 34.16 407 THR A CA 1
ATOM 546 C C . THR A 1 74 ? 71.743 -78.047 -17.296 1.00 36.58 407 THR A C 1
ATOM 547 O O . THR A 1 74 ? 71.515 -79.208 -17.627 1.00 36.77 407 THR A O 1
ATOM 551 N N . TYR A 1 75 ? 70.845 -77.283 -16.670 1.00 32.58 408 TYR A N 1
ATOM 552 C CA . TYR A 1 75 ? 69.514 -77.764 -16.295 1.00 32.09 408 TYR A CA 1
ATOM 553 C C . TYR A 1 75 ? 68.472 -76.862 -16.911 1.00 37.39 408 TYR A C 1
ATOM 554 O O . TYR A 1 75 ? 68.680 -75.658 -17.018 1.00 37.34 408 TYR A O 1
ATOM 563 N N . THR A 1 76 ? 67.355 -77.446 -17.314 1.00 35.00 409 THR A N 1
ATOM 564 C CA . THR A 1 76 ? 66.209 -76.706 -17.829 1.00 35.93 409 THR A CA 1
ATOM 565 C C . THR A 1 76 ? 65.058 -77.075 -16.896 1.00 37.60 409 THR A C 1
ATOM 566 O O . THR A 1 76 ? 64.756 -78.256 -16.736 1.00 36.61 409 THR A O 1
ATOM 570 N N . LEU A 1 77 ? 64.500 -76.072 -16.216 1.00 33.89 410 LEU A N 1
ATOM 571 C CA . LEU A 1 77 ? 63.446 -76.243 -15.214 1.00 34.58 410 LEU A CA 1
ATOM 572 C C . LEU A 1 77 ? 62.146 -75.656 -15.699 1.00 39.77 410 LEU A C 1
ATOM 573 O O . LEU A 1 77 ? 62.092 -74.455 -15.976 1.00 39.35 410 LEU A O 1
ATOM 578 N N . LYS A 1 78 ? 61.097 -76.492 -15.771 1.00 37.40 411 LYS A N 1
ATOM 579 C CA . LYS A 1 78 ? 59.742 -76.066 -16.145 1.00 37.86 411 LYS A CA 1
ATOM 580 C C . LYS A 1 78 ? 59.044 -75.746 -14.827 1.00 41.26 411 LYS A C 1
ATOM 581 O O . LYS A 1 78 ? 58.810 -76.636 -14.012 1.00 40.23 411 LYS A O 1
ATOM 587 N N . VAL A 1 79 ? 58.813 -74.462 -14.579 1.00 38.95 412 VAL A N 1
ATOM 588 C CA . VAL A 1 79 ? 58.220 -73.966 -13.330 1.00 39.10 412 VAL A CA 1
ATOM 589 C C . VAL A 1 79 ? 56.828 -73.385 -13.622 1.00 44.68 412 VAL A C 1
ATOM 590 O O . VAL A 1 79 ? 56.704 -72.283 -14.166 1.00 43.34 412 VAL A O 1
ATOM 594 N N . LYS A 1 80 ? 55.790 -74.138 -13.236 1.00 44.05 413 LYS A N 1
ATOM 595 C CA . LYS A 1 80 ? 54.400 -73.798 -13.517 1.00 45.60 413 LYS A CA 1
ATOM 596 C C . LYS A 1 80 ? 53.435 -73.907 -12.326 1.00 52.89 413 LYS A C 1
ATOM 597 O O . LYS A 1 80 ? 53.506 -74.856 -11.542 1.00 53.01 413 LYS A O 1
ATOM 603 N N . ASP A 1 81 ? 52.526 -72.920 -12.217 1.00 51.00 414 ASP A N 1
ATOM 604 C CA . ASP A 1 81 ? 51.419 -72.858 -11.255 1.00 52.17 414 ASP A CA 1
ATOM 605 C C . ASP A 1 81 ? 50.360 -71.962 -11.888 1.00 56.92 414 ASP A C 1
ATOM 606 O O . ASP A 1 81 ? 50.471 -70.731 -11.844 1.00 55.37 414 ASP A O 1
ATOM 611 N N . GLU A 1 82 ? 49.378 -72.599 -12.548 1.00 55.83 415 GLU A N 1
ATOM 612 C CA . GLU A 1 82 ? 48.293 -71.935 -13.278 1.00 56.73 415 GLU A CA 1
ATOM 613 C C . GLU A 1 82 ? 47.445 -71.007 -12.418 1.00 59.87 415 GLU A C 1
ATOM 614 O O . GLU A 1 82 ? 47.184 -69.875 -12.832 1.00 59.56 415 GLU A O 1
ATOM 620 N N . ALA A 1 83 ? 47.066 -71.463 -11.211 1.00 55.28 416 ALA A N 1
ATOM 621 C CA . ALA A 1 83 ? 46.284 -70.684 -10.249 1.00 55.01 416 ALA A CA 1
ATOM 622 C C . ALA A 1 83 ? 47.011 -69.395 -9.824 1.00 58.48 416 ALA A C 1
ATOM 623 O O . ALA A 1 83 ? 46.358 -68.384 -9.548 1.00 58.94 416 ALA A O 1
ATOM 625 N N . LYS A 1 84 ? 48.362 -69.438 -9.765 1.00 53.28 417 LYS A N 1
ATOM 626 C CA . LYS A 1 84 ? 49.195 -68.314 -9.345 1.00 51.45 417 LYS A CA 1
ATOM 627 C C . LYS A 1 84 ? 49.798 -67.535 -10.520 1.00 53.16 417 LYS A C 1
ATOM 628 O O . LYS A 1 84 ? 50.558 -66.594 -10.293 1.00 52.65 417 LYS A O 1
ATOM 634 N N . LYS A 1 85 ? 49.418 -67.884 -11.767 1.00 47.95 418 LYS A N 1
ATOM 635 C CA . LYS A 1 85 ? 49.878 -67.194 -12.981 1.00 47.14 418 LYS A CA 1
ATOM 636 C C . LYS A 1 85 ? 51.416 -67.219 -13.102 1.00 48.85 418 LYS A C 1
ATOM 637 O O . LYS A 1 85 ? 52.072 -66.172 -13.211 1.00 48.17 418 LYS A O 1
ATOM 643 N N . ILE A 1 86 ? 51.973 -68.437 -13.053 1.00 42.57 419 ILE A N 1
ATOM 644 C CA . ILE A 1 86 ? 53.397 -68.720 -13.184 1.00 40.59 419 ILE A CA 1
ATOM 645 C C . ILE A 1 86 ? 53.534 -69.793 -14.261 1.00 45.78 419 ILE A C 1
ATOM 646 O O . ILE A 1 86 ? 52.908 -70.852 -14.159 1.00 45.06 419 ILE A O 1
ATOM 651 N N . ASP A 1 87 ? 54.348 -69.512 -15.291 1.00 43.40 420 ASP A N 1
ATOM 652 C CA . ASP A 1 87 ? 54.650 -70.452 -16.367 1.00 43.97 420 ASP A CA 1
ATOM 653 C C . ASP A 1 87 ? 55.986 -70.026 -16.952 1.00 44.83 420 ASP A C 1
ATOM 654 O O . ASP A 1 87 ? 56.065 -69.221 -17.886 1.00 43.98 420 ASP A O 1
ATOM 659 N N . ALA A 1 88 ? 57.040 -70.566 -16.350 1.00 39.82 421 ALA A N 1
ATOM 660 C CA . ALA A 1 88 ? 58.422 -70.216 -16.625 1.00 39.13 421 ALA A CA 1
ATOM 661 C C . ALA A 1 88 ? 59.297 -71.400 -16.986 1.00 43.33 421 ALA A C 1
ATOM 662 O O . ALA A 1 88 ? 59.023 -72.543 -16.612 1.00 42.16 421 ALA A O 1
ATOM 664 N N . VAL A 1 89 ? 60.388 -71.092 -17.684 1.00 40.46 422 VAL A N 1
ATOM 665 C CA . VAL A 1 89 ? 61.439 -72.024 -18.042 1.00 39.52 422 VAL A CA 1
ATOM 666 C C . VAL A 1 89 ? 62.730 -71.376 -17.558 1.00 41.42 422 VAL A C 1
ATOM 667 O O . VAL A 1 89 ? 63.121 -70.304 -18.038 1.00 40.09 422 VAL A O 1
ATOM 671 N N . ILE A 1 90 ? 63.346 -72.005 -16.545 1.00 37.40 423 ILE A N 1
ATOM 672 C CA . ILE A 1 90 ? 64.576 -71.520 -15.925 1.00 36.21 423 ILE A CA 1
ATOM 673 C C . ILE A 1 90 ? 65.750 -72.396 -16.392 1.00 38.74 423 ILE A C 1
ATOM 674 O O . ILE A 1 90 ? 65.725 -73.610 -16.197 1.00 37.49 423 ILE A O 1
ATOM 679 N N . THR A 1 91 ? 66.790 -71.767 -16.965 1.00 35.44 424 THR A N 1
ATOM 680 C CA . THR A 1 91 ? 68.022 -72.461 -17.346 1.00 34.86 424 THR A CA 1
ATOM 681 C C . THR A 1 91 ? 69.045 -72.190 -16.232 1.00 35.19 424 THR A C 1
ATOM 682 O O . THR A 1 91 ? 69.290 -71.037 -15.877 1.00 32.50 424 THR A O 1
ATOM 686 N N . VAL A 1 92 ? 69.611 -73.264 -15.679 1.00 31.48 425 VAL A N 1
ATOM 687 C CA . VAL A 1 92 ? 70.575 -73.214 -14.579 1.00 30.97 425 VAL A CA 1
ATOM 688 C C . VAL A 1 92 ? 71.883 -73.874 -15.009 1.00 34.48 425 VAL A C 1
ATOM 689 O O . VAL A 1 92 ? 71.882 -74.971 -15.564 1.00 34.02 425 VAL A O 1
ATOM 693 N N . GLN A 1 93 ? 72.988 -73.191 -14.754 1.00 30.58 426 GLN A N 1
ATOM 694 C CA . GLN A 1 93 ? 74.299 -73.706 -15.066 1.00 30.75 426 GLN A CA 1
ATOM 695 C C . GLN A 1 93 ? 75.063 -73.964 -13.751 1.00 34.22 426 GLN A C 1
ATOM 696 O O . GLN A 1 93 ? 75.094 -73.107 -12.869 1.00 33.30 426 GLN A O 1
ATOM 702 N N . ILE A 1 94 ? 75.683 -75.143 -13.641 1.00 30.72 427 ILE A N 1
ATOM 703 C CA . ILE A 1 94 ? 76.573 -75.461 -12.538 1.00 30.10 427 ILE A CA 1
ATOM 704 C C . ILE A 1 94 ? 77.967 -75.618 -13.146 1.00 34.93 427 ILE A C 1
ATOM 705 O O . ILE A 1 94 ? 78.137 -76.389 -14.089 1.00 33.20 427 ILE A O 1
ATOM 710 N N . THR A 1 95 ? 78.942 -74.844 -12.651 1.00 32.75 428 THR A N 1
ATOM 711 C CA . THR A 1 95 ? 80.324 -74.960 -13.121 1.00 32.93 428 THR A CA 1
ATOM 712 C C . THR A 1 95 ? 81.245 -75.126 -11.927 1.00 34.33 428 THR A C 1
ATOM 713 O O . THR A 1 95 ? 80.937 -74.662 -10.832 1.00 33.31 428 THR A O 1
ATOM 717 N N . VAL A 1 96 ? 82.381 -75.764 -12.155 1.00 28.96 429 VAL A N 1
ATOM 718 C CA . VAL A 1 96 ? 83.398 -75.973 -11.133 1.00 29.06 429 VAL A CA 1
ATOM 719 C C . VAL A 1 96 ? 84.748 -75.487 -11.637 1.00 34.25 429 VAL A C 1
ATOM 720 O O . VAL A 1 96 ? 85.070 -75.642 -12.821 1.00 34.23 429 VAL A O 1
ATOM 724 N N . LYS A 1 97 ? 85.523 -74.892 -10.741 1.00 31.87 430 LYS A N 1
ATOM 725 C CA . LYS A 1 97 ? 86.899 -74.478 -11.005 1.00 31.95 430 LYS A CA 1
ATOM 726 C C . LYS A 1 97 ? 87.661 -74.481 -9.706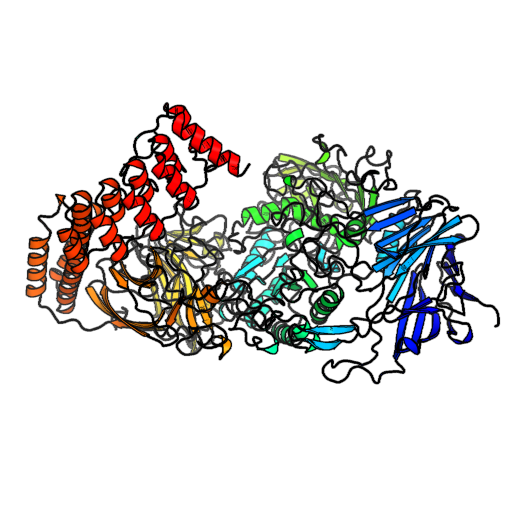 1.00 33.34 430 LYS A C 1
ATOM 727 O O . LYS A 1 97 ? 87.185 -73.914 -8.728 1.00 32.65 430 LYS A O 1
ATOM 733 N N . ALA A 1 98 ? 88.826 -75.163 -9.675 1.00 29.85 431 ALA A N 1
ATOM 734 C CA . ALA A 1 98 ? 89.645 -75.312 -8.472 1.00 29.07 431 ALA A CA 1
ATOM 735 C C . ALA A 1 98 ? 88.725 -75.835 -7.324 1.00 32.40 431 ALA A C 1
ATOM 736 O O . ALA A 1 98 ? 88.042 -76.837 -7.523 1.00 31.42 431 ALA A O 1
ATOM 738 N N . ASN A 1 99 ? 88.627 -75.121 -6.188 1.00 28.77 432 ASN A N 1
ATOM 739 C CA . ASN A 1 99 ? 87.774 -75.513 -5.056 1.00 28.35 432 ASN A CA 1
ATOM 740 C C . ASN A 1 99 ? 86.422 -74.747 -5.066 1.00 30.96 432 ASN A C 1
ATOM 741 O O . ASN A 1 99 ? 85.755 -74.641 -4.030 1.00 30.28 432 ASN A O 1
ATOM 746 N N . GLN A 1 100 ? 86.039 -74.196 -6.223 1.00 27.77 433 GLN A N 1
ATOM 747 C CA . GLN A 1 100 ? 84.813 -73.385 -6.362 1.00 28.10 433 GLN A CA 1
ATOM 748 C C . GLN A 1 100 ? 83.723 -74.067 -7.135 1.00 31.78 433 GLN A C 1
ATOM 749 O O . GLN A 1 100 ? 83.986 -74.777 -8.106 1.00 30.68 433 GLN A O 1
ATOM 755 N N . LEU A 1 101 ? 82.482 -73.830 -6.714 1.00 28.78 434 LEU A N 1
ATOM 756 C CA . LEU A 1 101 ? 81.328 -74.300 -7.462 1.00 27.64 434 LEU A CA 1
ATOM 757 C C . LEU A 1 101 ? 80.439 -73.090 -7.666 1.00 29.81 434 LEU A C 1
ATOM 758 O O . LEU A 1 101 ? 80.137 -72.390 -6.710 1.00 27.48 434 LEU A O 1
ATOM 763 N N . HIS A 1 102 ? 80.029 -72.847 -8.912 1.00 28.89 435 HIS A N 1
ATOM 764 C CA . HIS A 1 102 ? 79.173 -71.720 -9.275 1.00 27.98 435 HIS A CA 1
ATOM 765 C C . HIS A 1 102 ? 77.829 -72.243 -9.713 1.00 30.77 435 HIS A C 1
ATOM 766 O O . HIS A 1 102 ? 77.761 -73.271 -10.387 1.00 30.28 435 HIS A O 1
ATOM 773 N N . LEU A 1 103 ? 76.751 -71.563 -9.313 1.00 27.91 436 LEU A N 1
ATOM 774 C CA . LEU A 1 103 ? 75.399 -71.962 -9.735 1.00 28.60 436 LEU A CA 1
ATOM 775 C C . LEU A 1 103 ? 74.793 -70.685 -10.299 1.00 33.23 436 LEU A C 1
ATOM 776 O O . LEU A 1 103 ? 74.633 -69.704 -9.561 1.00 34.46 436 LEU A O 1
ATOM 781 N N . ASN A 1 104 ? 74.529 -70.664 -11.613 1.00 28.23 437 ASN A N 1
ATOM 782 C CA . ASN A 1 104 ? 74.050 -69.438 -12.248 1.00 27.81 437 ASN A CA 1
ATOM 783 C C . ASN A 1 104 ? 72.774 -69.647 -12.994 1.00 32.90 437 ASN A C 1
ATOM 784 O O . ASN A 1 104 ? 72.617 -70.656 -13.677 1.00 33.91 437 ASN A O 1
ATOM 789 N N . VAL A 1 105 ? 71.869 -68.674 -12.912 1.00 30.36 438 VAL A N 1
ATOM 790 C CA . VAL A 1 105 ? 70.638 -68.723 -13.702 1.00 30.47 438 VAL A CA 1
ATOM 791 C C . VAL A 1 105 ? 70.996 -67.955 -14.991 1.00 37.00 438 VAL A C 1
ATOM 792 O O . VAL A 1 105 ? 71.250 -66.750 -14.951 1.00 36.17 438 VAL A O 1
ATOM 796 N N . THR A 1 106 ? 71.127 -68.688 -16.104 1.00 34.59 439 THR A N 1
ATOM 797 C CA . THR A 1 106 ? 71.599 -68.103 -17.360 1.00 34.84 439 THR A CA 1
ATOM 798 C C . THR A 1 106 ? 70.478 -67.641 -18.266 1.00 39.49 439 THR A C 1
ATOM 799 O O . THR A 1 106 ? 70.723 -66.852 -19.168 1.00 38.91 439 THR A O 1
ATOM 803 N N . LYS A 1 107 ? 69.251 -68.113 -18.023 1.00 37.22 440 LYS A N 1
ATOM 804 C CA . LYS A 1 107 ? 68.106 -67.733 -18.828 1.00 37.10 440 LYS A CA 1
ATOM 805 C C . LYS A 1 107 ? 66.827 -67.929 -18.056 1.00 40.91 440 LYS A C 1
ATOM 806 O O . LYS A 1 107 ? 66.662 -68.927 -17.351 1.00 40.31 440 LYS A O 1
ATOM 812 N N . ILE A 1 108 ? 65.922 -66.954 -18.189 1.00 38.50 441 ILE A N 1
ATOM 813 C CA . ILE A 1 108 ? 64.579 -66.991 -17.624 1.00 38.44 441 ILE A CA 1
ATOM 814 C C . ILE A 1 108 ? 63.620 -66.687 -18.759 1.00 45.59 441 ILE A C 1
ATOM 815 O O . ILE A 1 108 ? 63.666 -65.595 -19.339 1.00 47.77 441 ILE A O 1
ATOM 820 N N . LYS A 1 109 ? 62.790 -67.672 -19.103 1.00 42.08 442 LYS A N 1
ATOM 821 C CA . LYS A 1 109 ? 61.766 -67.544 -20.131 1.00 41.54 442 LYS A CA 1
ATOM 822 C C . LYS A 1 109 ? 60.393 -67.465 -19.443 1.00 43.52 442 LYS A C 1
ATOM 823 O O . LYS A 1 109 ? 60.043 -68.348 -18.666 1.00 41.55 442 LYS A O 1
ATOM 829 N N . ASN A 1 110 ? 59.622 -66.416 -19.740 1.00 40.30 443 ASN A N 1
ATOM 830 C CA . ASN A 1 110 ? 58.280 -66.278 -19.192 1.00 39.94 443 ASN A CA 1
ATOM 831 C C . ASN A 1 110 ? 57.264 -66.589 -20.318 1.00 44.76 443 ASN A C 1
ATOM 832 O O . ASN A 1 110 ? 57.197 -65.856 -21.300 1.00 44.79 443 ASN A O 1
ATOM 837 N N . ASN A 1 111 ? 56.512 -67.688 -20.186 1.00 43.10 444 ASN A N 1
ATOM 838 C CA . ASN A 1 111 ? 55.507 -68.089 -21.187 1.00 44.34 444 ASN A CA 1
ATOM 839 C C . ASN A 1 111 ? 54.242 -67.238 -21.135 1.00 50.26 444 ASN A C 1
ATOM 840 O O . ASN A 1 111 ? 53.449 -67.302 -22.067 1.00 51.36 444 ASN A O 1
ATOM 845 N N . LEU A 1 112 ? 54.059 -66.442 -20.056 1.00 46.82 445 LEU A N 1
ATOM 846 C CA . LEU A 1 112 ? 52.877 -65.599 -19.846 1.00 46.64 445 LEU A CA 1
ATOM 847 C C . LEU A 1 112 ? 53.127 -64.143 -20.156 1.00 50.74 445 LEU A C 1
ATOM 848 O O . LEU A 1 112 ? 52.289 -63.297 -19.841 1.00 52.40 445 LEU A O 1
ATOM 853 N N . SER A 1 113 ? 54.258 -63.839 -20.787 1.00 45.52 446 SER A N 1
ATOM 854 C CA . SER A 1 113 ? 54.603 -62.463 -21.083 1.00 45.62 446 SER A CA 1
ATOM 855 C C . SER A 1 113 ? 55.378 -62.322 -22.380 1.00 51.30 446 SER A C 1
ATOM 856 O O . SER A 1 113 ? 56.100 -63.231 -22.770 1.00 51.56 446 SER A O 1
ATOM 859 N N . GLU A 1 114 ? 55.273 -61.148 -23.006 1.00 50.19 447 GLU A N 1
ATOM 860 C CA . GLU A 1 114 ? 56.036 -60.800 -24.205 1.00 51.57 447 GLU A CA 1
ATOM 861 C C . GLU A 1 114 ? 57.270 -59.965 -23.830 1.00 55.71 447 GLU A C 1
ATOM 862 O O . GLU A 1 114 ? 58.056 -59.590 -24.704 1.00 57.44 447 GLU A O 1
ATOM 868 N N . GLY A 1 115 ? 57.439 -59.715 -22.529 1.00 49.52 448 GLY A N 1
ATOM 869 C CA . GLY A 1 115 ? 58.541 -58.935 -21.984 1.00 47.97 448 GLY A CA 1
ATOM 870 C C . GLY A 1 115 ? 58.090 -57.601 -21.422 1.00 48.51 448 GLY A C 1
ATOM 871 O O . GLY A 1 115 ? 56.889 -57.348 -21.277 1.00 47.73 448 GLY A O 1
ATOM 872 N N . ILE A 1 116 ? 59.057 -56.737 -21.101 1.00 42.92 449 ILE A N 1
ATOM 873 C CA . ILE A 1 116 ? 58.767 -55.421 -20.550 1.00 41.62 449 ILE A CA 1
ATOM 874 C C . ILE A 1 116 ? 58.351 -54.485 -21.683 1.00 47.94 449 ILE A C 1
ATOM 875 O O . ILE A 1 116 ? 59.148 -54.269 -22.594 1.00 47.45 449 ILE A O 1
ATOM 880 N N . PRO A 1 117 ? 57.139 -53.890 -21.639 1.00 47.45 450 PRO A N 1
ATOM 881 C CA . PRO A 1 117 ? 56.766 -52.909 -22.684 1.00 48.40 450 PRO A CA 1
ATOM 882 C C . PRO A 1 117 ? 57.700 -51.690 -22.664 1.00 54.73 450 PRO A C 1
ATOM 883 O O . PRO A 1 117 ? 58.326 -51.394 -21.632 1.00 53.55 450 PRO A O 1
ATOM 887 N N . GLU A 1 118 ? 57.831 -51.005 -23.818 1.00 53.82 451 GLU A N 1
ATOM 888 C CA . GLU A 1 118 ? 58.696 -49.825 -23.988 1.00 54.32 451 GLU A CA 1
ATOM 889 C C . GLU A 1 118 ? 58.530 -48.795 -22.873 1.00 55.68 451 GLU A C 1
ATOM 890 O O . GLU A 1 118 ? 57.408 -48.537 -22.435 1.00 55.64 451 GLU A O 1
ATOM 896 N N . GLY A 1 119 ? 59.648 -48.223 -22.438 1.00 51.84 452 GLY A N 1
ATOM 897 C CA . GLY A 1 119 ? 59.686 -47.207 -21.386 1.00 50.56 452 GLY A CA 1
ATOM 898 C C . GLY A 1 119 ? 59.432 -47.750 -19.992 1.00 51.33 452 GLY A C 1
ATOM 899 O O . GLY A 1 119 ? 58.902 -47.041 -19.122 1.00 49.12 452 GLY A O 1
ATOM 900 N N . ASN A 1 120 ? 59.795 -49.038 -19.780 1.00 46.23 453 ASN A N 1
ATOM 901 C CA . ASN A 1 120 ? 59.638 -49.740 -18.503 1.00 44.87 453 ASN A CA 1
ATOM 902 C C . ASN A 1 120 ? 58.188 -49.785 -18.050 1.00 46.51 453 ASN A C 1
ATOM 903 O O . ASN A 1 120 ? 57.908 -49.657 -16.866 1.00 45.92 453 ASN A O 1
ATOM 908 N N . GLY A 1 121 ? 57.275 -49.991 -18.998 1.00 43.19 454 GLY A N 1
ATOM 909 C CA . GLY A 1 121 ? 55.857 -50.144 -18.697 1.00 42.53 454 GLY A CA 1
ATOM 910 C C . GLY A 1 121 ? 55.645 -51.407 -17.881 1.00 46.10 454 GLY A C 1
ATOM 911 O O . GLY A 1 121 ? 56.543 -52.247 -17.812 1.00 44.72 454 GLY A O 1
ATOM 912 N N . VAL A 1 122 ? 54.482 -51.538 -17.225 1.00 45.19 455 VAL A N 1
ATOM 913 C CA . VAL A 1 122 ? 54.142 -52.713 -16.409 1.00 45.71 455 VAL A CA 1
ATOM 914 C C . VAL A 1 122 ? 54.089 -53.984 -17.266 1.00 47.63 455 VAL A C 1
ATOM 915 O O . VAL A 1 122 ? 53.359 -54.035 -18.258 1.00 46.88 455 VAL A O 1
ATOM 919 N N . GLU A 1 123 ? 54.859 -55.002 -16.856 1.00 42.56 456 GLU A N 1
ATOM 920 C CA . GLU A 1 123 ? 54.868 -56.310 -17.482 1.00 41.45 456 GLU A CA 1
ATOM 921 C C . GLU A 1 123 ? 53.925 -57.198 -16.659 1.00 44.91 456 GLU A C 1
ATOM 922 O O . GLU A 1 123 ? 54.217 -57.526 -15.502 1.00 43.18 456 GLU A O 1
ATOM 928 N N . GLU A 1 124 ? 52.770 -57.533 -17.248 1.00 42.96 457 GLU A N 1
ATOM 929 C CA . GLU A 1 124 ? 51.764 -58.383 -16.621 1.00 43.86 457 GLU A CA 1
ATOM 930 C C . GLU A 1 124 ? 52.383 -59.778 -16.436 1.00 45.92 457 GLU A C 1
ATOM 931 O O . GLU A 1 124 ? 53.036 -60.294 -17.354 1.00 46.33 457 GLU A O 1
ATOM 937 N N . ASN A 1 125 ? 52.257 -60.332 -15.222 1.00 41.41 458 ASN A N 1
ATOM 938 C CA . ASN A 1 125 ? 52.774 -61.662 -14.860 1.00 40.96 458 ASN A CA 1
ATOM 939 C C . ASN A 1 125 ? 54.303 -61.768 -14.897 1.00 42.04 458 ASN A C 1
ATOM 940 O O . ASN A 1 125 ? 54.853 -62.857 -15.116 1.00 40.66 458 ASN A O 1
ATOM 945 N N . ALA A 1 126 ? 54.987 -60.634 -14.651 1.00 37.08 459 ALA A N 1
ATOM 946 C CA . ALA A 1 126 ? 56.437 -60.581 -14.592 1.00 35.98 459 ALA A CA 1
ATOM 947 C C . ALA A 1 126 ? 56.946 -61.558 -13.517 1.00 38.58 459 ALA A C 1
ATOM 948 O O . ALA A 1 126 ? 56.298 -61.763 -12.478 1.00 37.25 459 ALA A O 1
ATOM 950 N N . ILE A 1 127 ? 58.092 -62.172 -13.793 1.00 35.29 460 ILE A N 1
ATOM 951 C CA . ILE A 1 127 ? 58.781 -63.009 -12.817 1.00 34.22 460 ILE A CA 1
ATOM 952 C C . ILE A 1 127 ? 59.599 -61.981 -12.036 1.00 35.40 460 ILE A C 1
ATOM 953 O O . ILE A 1 127 ? 60.576 -61.427 -12.547 1.00 34.95 460 ILE A O 1
ATOM 958 N N . GLN A 1 128 ? 59.131 -61.650 -10.839 1.00 32.63 461 GLN A N 1
ATOM 959 C CA . GLN A 1 128 ? 59.754 -60.601 -10.015 1.00 32.61 461 GLN A CA 1
ATOM 960 C C . GLN A 1 128 ? 60.845 -61.125 -9.113 1.00 35.52 461 GLN A C 1
ATOM 961 O O . GLN A 1 128 ? 61.894 -60.488 -8.978 1.00 34.65 461 GLN A O 1
ATOM 967 N N . THR A 1 129 ? 60.574 -62.247 -8.450 1.00 32.51 462 THR A N 1
ATOM 968 C CA . THR A 1 129 ? 61.508 -62.883 -7.522 1.00 32.54 462 THR A CA 1
ATOM 969 C C . THR A 1 129 ? 61.633 -64.358 -7.859 1.00 35.27 462 THR A C 1
ATOM 970 O O . THR A 1 129 ? 60.682 -64.973 -8.341 1.00 32.68 462 THR A O 1
ATOM 974 N N . LEU A 1 130 ? 62.819 -64.906 -7.590 1.00 32.55 463 LEU A N 1
ATOM 975 C CA . LEU A 1 130 ? 63.172 -66.299 -7.818 1.00 32.28 463 LEU A CA 1
ATOM 976 C C . LEU A 1 130 ? 64.106 -66.736 -6.680 1.00 34.01 463 LEU A C 1
ATOM 977 O O . LEU A 1 130 ? 64.957 -65.963 -6.233 1.00 32.77 463 LEU A O 1
ATOM 982 N N . SER A 1 131 ? 63.935 -67.966 -6.212 1.00 31.93 464 SER A N 1
ATOM 983 C CA . SER A 1 131 ? 64.805 -68.592 -5.212 1.00 30.48 464 SER A CA 1
ATOM 984 C C . SER A 1 131 ? 64.640 -70.091 -5.248 1.00 32.93 464 SER A C 1
ATOM 985 O O . SER A 1 131 ? 63.741 -70.609 -5.915 1.00 32.72 464 SER A O 1
ATOM 988 N N . PHE A 1 132 ? 65.531 -70.787 -4.546 1.00 30.97 465 PHE A N 1
ATOM 989 C CA . PHE A 1 132 ? 65.534 -72.235 -4.370 1.00 29.85 465 PHE A CA 1
ATOM 990 C C . PHE A 1 132 ? 65.441 -72.496 -2.857 1.00 34.63 465 PHE A C 1
ATOM 991 O O . PHE A 1 132 ? 66.478 -72.592 -2.196 1.00 35.37 465 PHE A O 1
ATOM 999 N N . PRO A 1 133 ? 64.203 -72.494 -2.276 1.00 32.30 466 PRO A N 1
ATOM 1000 C CA . PRO A 1 133 ? 64.049 -72.717 -0.820 1.00 32.72 466 PRO A CA 1
ATOM 1001 C C . PRO A 1 133 ? 64.748 -73.984 -0.307 1.00 36.14 466 PRO A C 1
ATOM 1002 O O . PRO A 1 133 ? 64.551 -75.076 -0.859 1.00 34.94 466 PRO A O 1
ATOM 1006 N N . ASN A 1 134 ? 65.591 -73.821 0.736 1.00 33.22 467 ASN A N 1
ATOM 1007 C CA . ASN A 1 134 ? 66.340 -74.917 1.364 1.00 33.06 467 ASN A CA 1
ATOM 1008 C C . ASN A 1 134 ? 67.194 -75.728 0.332 1.00 35.44 467 ASN A C 1
ATOM 1009 O O . ASN A 1 134 ? 67.276 -76.959 0.402 1.00 34.46 467 ASN A O 1
ATOM 1014 N N . GLN A 1 135 ? 67.840 -75.015 -0.614 1.00 31.80 468 GLN A N 1
ATOM 1015 C CA . GLN A 1 135 ? 68.668 -75.685 -1.613 1.00 31.96 468 GLN A CA 1
ATOM 1016 C C . GLN A 1 135 ? 69.882 -76.392 -0.984 1.00 35.25 468 GLN A C 1
ATOM 1017 O O . GLN A 1 135 ? 70.362 -77.351 -1.570 1.00 34.37 468 GLN A O 1
ATOM 1023 N N . SER A 1 136 ? 70.380 -75.915 0.198 1.00 31.67 469 SER A N 1
ATOM 1024 C CA . SER A 1 136 ? 71.495 -76.554 0.923 1.00 30.77 469 SER A CA 1
ATOM 1025 C C . SER A 1 136 ? 72.675 -76.853 -0.040 1.00 33.21 469 SER A C 1
ATOM 1026 O O . SER A 1 136 ? 73.043 -78.006 -0.236 1.00 32.33 469 SER A O 1
ATOM 1029 N N . LEU A 1 137 ? 73.215 -75.808 -0.691 1.00 30.30 470 LEU A N 1
ATOM 1030 C CA . LEU A 1 137 ? 74.327 -75.952 -1.640 1.00 29.30 470 LEU A CA 1
ATOM 1031 C C . LEU A 1 137 ? 75.564 -76.561 -0.950 1.00 32.13 470 LEU A C 1
ATOM 1032 O O . LEU A 1 137 ? 76.286 -77.391 -1.538 1.00 31.31 470 LEU A O 1
ATOM 1037 N N . VAL A 1 138 ? 75.751 -76.174 0.326 1.00 28.22 471 VAL A N 1
ATOM 1038 C CA . VAL A 1 138 ? 76.733 -76.706 1.267 1.00 26.90 471 VAL A CA 1
ATOM 1039 C C . VAL A 1 138 ? 75.976 -76.916 2.590 1.00 31.95 471 VAL A C 1
ATOM 1040 O O . VAL A 1 138 ? 75.059 -76.152 2.918 1.00 31.03 471 VAL A O 1
ATOM 1044 N N . SER A 1 139 ? 76.363 -77.940 3.341 1.00 29.81 472 SER A N 1
ATOM 1045 C CA . SER A 1 139 ? 75.762 -78.227 4.641 1.00 29.33 472 SER A CA 1
ATOM 1046 C C . SER A 1 139 ? 76.784 -78.872 5.564 1.00 34.61 472 SER A C 1
ATOM 1047 O O . SER A 1 139 ? 77.791 -79.427 5.102 1.00 34.51 472 SER A O 1
ATOM 1050 N N . VAL A 1 140 ? 76.534 -78.753 6.872 1.00 31.42 473 VAL A N 1
ATOM 1051 C CA . VAL A 1 140 ? 77.301 -79.394 7.945 1.00 30.95 473 VAL A CA 1
ATOM 1052 C C . VAL A 1 140 ? 76.302 -80.107 8.861 1.00 35.01 473 VAL A C 1
ATOM 1053 O O . VAL A 1 140 ? 75.144 -79.696 8.937 1.00 32.77 473 VAL A O 1
ATOM 1057 N N . ARG A 1 141 ? 76.744 -81.166 9.542 1.00 33.09 474 ARG A N 1
ATOM 1058 C CA . ARG A 1 141 ? 75.867 -81.959 10.407 1.00 33.26 474 ARG A CA 1
ATOM 1059 C C . ARG A 1 141 ? 76.354 -81.982 11.831 1.00 37.96 474 ARG A C 1
ATOM 1060 O O . ARG A 1 141 ? 77.564 -81.949 12.064 1.00 36.60 474 ARG A O 1
ATOM 1068 N N . SER A 1 142 ? 75.407 -82.085 12.779 1.00 35.72 475 SER A N 1
ATOM 1069 C CA . SER A 1 142 ? 75.645 -82.202 14.233 1.00 36.49 475 SER A CA 1
ATOM 1070 C C . SER A 1 142 ? 76.513 -83.441 14.559 1.00 42.21 475 SER A C 1
ATOM 1071 O O . SER A 1 142 ? 77.193 -83.454 15.582 1.00 42.11 475 SER A O 1
ATOM 1074 N N . SER A 1 143 ? 76.523 -84.441 13.657 1.00 38.78 476 SER A N 1
ATOM 1075 C CA . SER A 1 143 ? 77.325 -85.670 13.766 1.00 39.07 476 SER A CA 1
ATOM 1076 C C . SER A 1 143 ? 78.802 -85.467 13.310 1.00 42.63 476 SER A C 1
ATOM 1077 O O . SER A 1 143 ? 79.626 -86.358 13.504 1.00 42.64 476 SER A O 1
ATOM 1080 N N . GLN A 1 144 ? 79.132 -84.312 12.705 1.00 37.95 477 GLN A N 1
ATOM 1081 C CA . GLN A 1 144 ? 80.505 -84.049 12.252 1.00 37.53 477 GLN A CA 1
ATOM 1082 C C . GLN A 1 144 ? 81.343 -83.382 13.335 1.00 42.24 477 GLN A C 1
ATOM 1083 O O . GLN A 1 144 ? 80.820 -82.603 14.131 1.00 41.92 477 GLN A O 1
ATOM 1089 N N . GLU A 1 145 ? 82.647 -83.648 13.326 1.00 39.94 478 GLU A N 1
ATOM 1090 C CA . GLU A 1 145 ? 83.574 -83.021 14.265 1.00 40.29 478 GLU A CA 1
ATOM 1091 C C . GLU A 1 145 ? 83.640 -81.499 14.016 1.00 40.28 478 GLU A C 1
ATOM 1092 O O . GLU A 1 145 ? 83.800 -81.059 12.875 1.00 37.08 478 GLU A O 1
ATOM 1098 N N . ASN A 1 146 ? 83.484 -80.719 15.107 1.00 36.93 479 ASN A N 1
ATOM 1099 C CA . ASN A 1 146 ? 83.561 -79.258 15.170 1.00 35.82 479 ASN A CA 1
ATOM 1100 C C . ASN A 1 146 ? 82.595 -78.561 14.213 1.00 37.35 479 ASN A C 1
ATOM 1101 O O . ASN A 1 146 ? 82.954 -77.534 13.611 1.00 35.92 479 ASN A O 1
ATOM 1106 N N . ALA A 1 147 ? 81.355 -79.115 14.090 1.00 32.73 480 ALA A N 1
ATOM 1107 C CA . ALA A 1 147 ? 80.309 -78.541 13.250 1.00 32.64 480 ALA A CA 1
ATOM 1108 C C . ALA A 1 147 ? 79.928 -77.156 13.793 1.00 35.02 480 ALA A C 1
ATOM 1109 O O . ALA A 1 147 ? 79.641 -76.997 14.986 1.00 33.80 480 ALA A O 1
ATOM 1111 N N . GLN A 1 148 ? 80.033 -76.135 12.930 1.00 30.06 481 GLN A N 1
ATOM 1112 C CA . GLN A 1 148 ? 79.796 -74.769 13.371 1.00 29.69 481 GLN A CA 1
ATOM 1113 C C . GLN A 1 148 ? 79.294 -73.853 12.267 1.00 33.53 481 GLN A C 1
ATOM 1114 O O . GLN A 1 148 ? 79.430 -74.159 11.090 1.00 33.67 481 GLN A O 1
ATOM 1120 N N . PHE A 1 149 ? 78.699 -72.734 12.673 1.00 30.17 482 PHE A N 1
ATOM 1121 C CA . PHE A 1 149 ? 78.194 -71.700 11.795 1.00 29.17 482 PHE A CA 1
ATOM 1122 C C . PHE A 1 149 ? 78.710 -70.358 12.286 1.00 31.93 482 PHE A C 1
ATOM 1123 O O . PHE A 1 149 ? 78.697 -70.101 13.484 1.00 31.24 482 PHE A O 1
ATOM 1131 N N . THR A 1 150 ? 79.107 -69.493 11.343 1.00 28.02 483 THR A N 1
ATOM 1132 C CA . THR A 1 150 ? 79.481 -68.109 11.598 1.00 27.78 483 THR A CA 1
ATOM 1133 C C . THR A 1 150 ? 78.710 -67.264 10.613 1.00 30.18 483 THR A C 1
ATOM 1134 O O . THR A 1 150 ? 78.757 -67.513 9.411 1.00 30.07 483 THR A O 1
ATOM 1138 N N . GLY A 1 151 ? 78.040 -66.260 11.126 1.00 26.42 484 GLY A N 1
ATOM 1139 C CA . GLY A 1 151 ? 77.259 -65.352 10.306 1.00 27.38 484 GLY A CA 1
ATOM 1140 C C . GLY A 1 151 ? 77.522 -63.902 10.625 1.00 32.30 484 GLY A C 1
ATOM 1141 O O . GLY A 1 151 ? 77.983 -63.562 11.726 1.00 32.60 484 GLY A O 1
ATOM 1142 N N . ALA A 1 152 ? 77.276 -63.046 9.646 1.00 27.25 485 ALA A N 1
ATOM 1143 C CA . ALA A 1 152 ? 77.452 -61.605 9.825 1.00 25.36 485 ALA A CA 1
ATOM 1144 C C . ALA A 1 152 ? 76.202 -60.885 9.363 1.00 29.31 485 ALA A C 1
ATOM 1145 O O . ALA A 1 152 ? 75.644 -61.225 8.330 1.00 28.84 485 ALA A O 1
ATOM 1147 N N . ARG A 1 153 ? 75.784 -59.877 10.132 1.00 26.91 486 ARG A N 1
ATOM 1148 C CA . ARG A 1 153 ? 74.697 -58.953 9.852 1.00 26.86 486 ARG A CA 1
ATOM 1149 C C . ARG A 1 153 ? 75.261 -57.561 10.045 1.00 29.85 486 ARG A C 1
ATOM 1150 O O . ARG A 1 153 ? 76.302 -57.386 10.696 1.00 29.44 486 ARG A O 1
ATOM 1158 N N . MET A 1 154 ? 74.580 -56.571 9.482 1.00 25.51 487 MET A N 1
ATOM 1159 C CA . MET A 1 154 ? 75.042 -55.202 9.540 1.00 25.53 487 MET A CA 1
ATOM 1160 C C . MET A 1 154 ? 74.860 -54.568 10.927 1.00 29.57 487 MET A C 1
ATOM 1161 O O . MET A 1 154 ? 73.764 -54.600 11.484 1.00 28.93 487 MET A O 1
ATOM 1166 N N . SER A 1 155 ? 75.934 -53.961 11.429 1.00 26.51 488 SER A N 1
ATOM 1167 C CA . SER A 1 155 ? 75.927 -53.159 12.644 1.00 27.18 488 SER A CA 1
ATOM 1168 C C . SER A 1 155 ? 76.771 -51.883 12.473 1.00 29.45 488 SER A C 1
ATOM 1169 O O . SER A 1 155 ? 77.959 -51.958 12.223 1.00 27.69 488 SER A O 1
ATOM 1172 N N . SER A 1 156 ? 76.155 -50.724 12.693 1.00 27.76 489 SER A N 1
ATOM 1173 C CA . SER A 1 156 ? 76.813 -49.419 12.668 1.00 27.54 489 SER A CA 1
ATOM 1174 C C . SER A 1 156 ? 77.059 -48.988 14.136 1.00 32.01 489 SER A C 1
ATOM 1175 O O . SER A 1 156 ? 77.556 -47.889 14.380 1.00 30.48 489 SER A O 1
ATOM 1178 N N . ASN A 1 157 ? 76.696 -49.863 15.103 1.00 29.34 490 ASN A N 1
ATOM 1179 C CA . ASN A 1 157 ? 76.812 -49.592 16.527 1.00 28.73 490 ASN A CA 1
ATOM 1180 C C . ASN A 1 157 ? 78.123 -50.177 17.097 1.00 29.71 490 ASN A C 1
ATOM 1181 O O . ASN A 1 157 ? 78.327 -51.395 17.044 1.00 28.68 490 ASN A O 1
ATOM 1186 N N . THR A 1 158 ? 78.987 -49.307 17.692 1.00 27.23 491 THR A N 1
ATOM 1187 C CA . THR A 1 158 ? 80.317 -49.707 18.248 1.00 27.07 491 THR A CA 1
ATOM 1188 C C . THR A 1 158 ? 80.232 -50.685 19.420 1.00 31.44 491 THR A C 1
ATOM 1189 O O . THR A 1 158 ? 81.225 -51.361 19.726 1.00 31.23 491 THR A O 1
ATOM 1193 N N A GLN A 1 159 ? 79.069 -50.758 20.082 0.46 28.98 492 GLN A N 1
ATOM 1194 N N B GLN A 1 159 ? 79.060 -50.748 20.086 0.54 29.29 492 GLN A N 1
ATOM 1195 C CA A GLN A 1 159 ? 78.874 -51.655 21.215 0.46 29.10 492 GLN A CA 1
ATOM 1196 C CA B GLN A 1 159 ? 78.807 -51.629 21.229 0.54 29.56 492 GLN A CA 1
ATOM 1197 C C A GLN A 1 159 ? 78.072 -52.913 20.853 0.46 33.19 492 GLN A C 1
ATOM 1198 C C B GLN A 1 159 ? 78.093 -52.927 20.839 0.54 33.39 492 GLN A C 1
ATOM 1199 O O A GLN A 1 159 ? 77.862 -53.766 21.713 0.46 32.44 492 GLN A O 1
ATOM 1200 O O B GLN A 1 159 ? 77.937 -53.809 21.679 0.54 32.69 492 GLN A O 1
ATOM 1211 N N . LYS A 1 160 ? 77.640 -53.041 19.582 1.00 30.73 493 LYS A N 1
ATOM 1212 C CA . LYS A 1 160 ? 76.874 -54.215 19.129 1.00 30.70 493 LYS A CA 1
ATOM 1213 C C . LYS A 1 160 ? 77.533 -54.924 17.958 1.00 34.18 493 LYS A C 1
ATOM 1214 O O . LYS A 1 160 ? 77.420 -54.453 16.826 1.00 32.67 493 LYS A O 1
ATOM 1220 N N . PRO A 1 161 ? 78.292 -56.016 18.189 1.00 32.35 494 PRO A N 1
ATOM 1221 C CA . PRO A 1 161 ? 78.915 -56.727 17.037 1.00 32.26 494 PRO A CA 1
ATOM 1222 C C . PRO A 1 161 ? 77.870 -57.285 16.051 1.00 33.54 494 PRO A C 1
ATOM 1223 O O . PRO A 1 161 ? 76.786 -57.684 16.480 1.00 29.77 494 PRO A O 1
ATOM 1227 N N . GLY A 1 162 ? 78.202 -57.315 14.756 1.00 30.87 495 GLY A N 1
ATOM 1228 C CA . GLY A 1 162 ? 77.305 -57.871 13.746 1.00 30.08 495 GLY A CA 1
ATOM 1229 C C . GLY A 1 162 ? 77.400 -59.386 13.602 1.00 33.81 495 GLY A C 1
ATOM 1230 O O . GLY A 1 162 ? 76.559 -60.004 12.949 1.00 32.93 495 GLY A O 1
ATOM 1231 N N . ASP A 1 163 ? 78.387 -60.010 14.247 1.00 31.04 496 ASP A N 1
ATOM 1232 C CA . ASP A 1 163 ? 78.632 -61.440 14.115 1.00 31.12 496 ASP A CA 1
ATOM 1233 C C . ASP A 1 163 ? 77.905 -62.363 15.057 1.00 32.99 496 ASP A C 1
ATOM 1234 O O . ASP A 1 163 ? 77.512 -61.997 16.155 1.00 32.32 496 ASP A O 1
ATOM 1239 N N . THR A 1 164 ? 77.794 -63.603 14.610 1.00 29.50 497 THR A N 1
ATOM 1240 C CA . THR A 1 164 ? 77.255 -64.723 15.349 1.00 29.38 497 THR A CA 1
ATOM 1241 C C . THR A 1 164 ? 78.188 -65.916 15.102 1.00 31.83 497 THR A C 1
ATOM 1242 O O . THR A 1 164 ? 78.676 -66.070 13.985 1.00 31.03 497 THR A O 1
ATOM 1246 N N . ASN A 1 165 ? 78.494 -66.696 16.148 1.00 28.52 498 ASN A N 1
ATOM 1247 C CA . ASN A 1 165 ? 79.368 -67.878 16.045 1.00 29.19 498 ASN A CA 1
ATOM 1248 C C . ASN A 1 165 ? 78.818 -68.940 16.975 1.00 34.31 498 ASN A C 1
ATOM 1249 O O . ASN A 1 165 ? 78.817 -68.740 18.189 1.00 35.78 498 ASN A O 1
ATOM 1254 N N . PHE A 1 166 ? 78.364 -70.063 16.438 1.00 30.53 499 PHE A N 1
ATOM 1255 C CA . PHE A 1 166 ? 77.841 -71.129 17.294 1.00 30.04 499 PHE A CA 1
ATOM 1256 C C . PHE A 1 166 ? 78.099 -72.522 16.747 1.00 33.94 499 PHE A C 1
ATOM 1257 O O . PHE A 1 166 ? 78.225 -72.702 15.532 1.00 32.09 499 PHE A O 1
ATOM 1265 N N . ALA A 1 167 ? 78.136 -73.524 17.665 1.00 31.50 500 ALA A N 1
ATOM 1266 C CA . ALA A 1 167 ? 78.275 -74.933 17.324 1.00 30.87 500 ALA A CA 1
ATOM 1267 C C . ALA A 1 167 ? 76.935 -75.404 16.736 1.00 33.39 500 ALA A C 1
ATOM 1268 O O . ALA A 1 167 ? 75.873 -75.017 17.221 1.00 32.02 500 ALA A O 1
ATOM 1270 N N . VAL A 1 168 ? 76.994 -76.255 15.708 1.00 31.24 501 VAL A N 1
ATOM 1271 C CA . VAL A 1 168 ? 75.803 -76.845 15.117 1.00 31.78 501 VAL A CA 1
ATOM 1272 C C . VAL A 1 168 ? 75.586 -78.150 15.894 1.00 36.59 501 VAL A C 1
ATOM 1273 O O . VAL A 1 168 ? 76.435 -79.035 15.842 1.00 35.42 501 VAL A O 1
ATOM 1277 N N . THR A 1 169 ? 74.473 -78.238 16.631 1.00 34.87 502 THR A N 1
ATOM 1278 C CA . THR A 1 169 ? 74.127 -79.412 17.457 1.00 36.49 502 THR A CA 1
ATOM 1279 C C . THR A 1 169 ? 72.742 -79.950 17.056 1.00 40.86 502 THR A C 1
ATOM 1280 O O . THR A 1 169 ? 72.077 -79.367 16.200 1.00 39.69 502 THR A O 1
ATOM 1284 N N . GLU A 1 170 ? 72.298 -81.040 17.698 1.00 40.32 503 GLU A N 1
ATOM 1285 C CA . GLU A 1 170 ? 70.983 -81.646 17.446 1.00 41.00 503 GLU A CA 1
ATOM 1286 C C . GLU A 1 170 ? 69.844 -80.677 17.717 1.00 44.53 503 GLU A C 1
ATOM 1287 O O . GLU A 1 170 ? 68.813 -80.767 17.055 1.00 45.81 503 GLU A O 1
ATOM 1293 N N . ASP A 1 171 ? 70.052 -79.717 18.638 1.00 40.77 504 ASP A N 1
ATOM 1294 C CA . ASP A 1 171 ? 69.065 -78.697 19.002 1.00 41.54 504 ASP A CA 1
ATOM 1295 C C . ASP A 1 171 ? 69.014 -77.484 18.064 1.00 42.58 504 ASP A C 1
ATOM 1296 O O . ASP A 1 171 ? 68.078 -76.685 18.171 1.00 41.65 504 ASP A O 1
ATOM 1301 N N . THR A 1 172 ? 70.028 -77.313 17.180 1.00 38.33 505 THR A N 1
ATOM 1302 C CA . THR A 1 172 ? 70.085 -76.183 16.244 1.00 37.33 505 THR A CA 1
ATOM 1303 C C . THR A 1 172 ? 68.844 -76.263 15.360 1.00 39.48 505 THR A C 1
ATOM 1304 O O . THR A 1 172 ? 68.564 -77.319 14.781 1.00 38.66 505 THR A O 1
ATOM 1308 N N . ASN A 1 173 ? 68.085 -75.173 15.304 1.00 34.85 506 ASN A N 1
ATOM 1309 C CA . ASN A 1 173 ? 66.861 -75.164 14.538 1.00 35.07 506 ASN A CA 1
ATOM 1310 C C . ASN A 1 173 ? 66.651 -73.816 13.911 1.00 38.29 506 ASN A C 1
ATOM 1311 O O . ASN A 1 173 ? 66.373 -72.859 14.626 1.00 37.81 506 ASN A O 1
ATOM 1316 N N . VAL A 1 174 ? 66.815 -73.725 12.574 1.00 33.93 507 VAL A N 1
ATOM 1317 C CA . VAL A 1 174 ? 66.688 -72.458 11.838 1.00 34.32 507 VAL A CA 1
ATOM 1318 C C . VAL A 1 174 ? 65.931 -72.640 10.525 1.00 35.53 507 VAL A C 1
ATOM 1319 O O . VAL A 1 174 ? 66.016 -73.699 9.902 1.00 34.22 507 VAL A O 1
ATOM 1323 N N . THR A 1 175 ? 65.231 -71.598 10.094 1.00 32.99 508 THR A N 1
ATOM 1324 C CA . THR A 1 175 ? 64.466 -71.614 8.841 1.00 34.34 508 THR A CA 1
ATOM 1325 C C . THR A 1 175 ? 64.694 -70.299 8.137 1.00 36.74 508 THR A C 1
ATOM 1326 O O . THR A 1 175 ? 64.200 -69.271 8.602 1.00 36.86 508 THR A O 1
ATOM 1330 N N . ASP A 1 176 ? 65.466 -70.312 7.040 1.00 32.82 509 ASP A N 1
ATOM 1331 C CA . ASP A 1 176 ? 65.766 -69.083 6.281 1.00 32.26 509 ASP A CA 1
ATOM 1332 C C . ASP A 1 176 ? 66.292 -67.941 7.171 1.00 35.48 509 ASP A C 1
ATOM 1333 O O . ASP A 1 176 ? 65.920 -66.771 6.985 1.00 34.81 509 ASP A O 1
ATOM 1338 N N . SER A 1 177 ? 67.138 -68.292 8.147 1.00 30.81 510 SER A N 1
ATOM 1339 C CA . SER A 1 177 ? 67.807 -67.304 8.977 1.00 30.63 510 SER A CA 1
ATOM 1340 C C . SER A 1 177 ? 68.796 -66.584 8.030 1.00 31.16 510 SER A C 1
ATOM 1341 O O . SER A 1 177 ? 69.592 -67.231 7.362 1.00 29.14 510 SER A O 1
ATOM 1344 N N . ASP A 1 178 ? 68.621 -65.281 7.862 1.00 28.51 511 ASP A N 1
ATOM 1345 C CA . ASP A 1 178 ? 69.333 -64.499 6.848 1.00 28.33 511 ASP A CA 1
ATOM 1346 C C . ASP A 1 178 ? 70.515 -63.695 7.349 1.00 30.95 511 ASP A C 1
ATOM 1347 O O . ASP A 1 178 ? 70.445 -63.046 8.398 1.00 31.82 511 ASP A O 1
ATOM 1352 N N . TYR A 1 179 ? 71.603 -63.730 6.561 1.00 26.51 512 TYR A N 1
ATOM 1353 C CA . TYR A 1 179 ? 72.868 -63.062 6.885 1.00 26.26 512 TYR A CA 1
ATOM 1354 C C . TYR A 1 179 ? 73.477 -62.415 5.663 1.00 29.89 512 TYR A C 1
ATOM 1355 O O . TYR A 1 179 ? 73.244 -62.874 4.550 1.00 27.51 512 TYR A O 1
ATOM 1364 N N . THR A 1 180 ? 74.295 -61.367 5.876 1.00 27.80 513 THR A N 1
ATOM 1365 C CA . THR A 1 180 ? 75.049 -60.721 4.791 1.00 27.77 513 THR A CA 1
ATOM 1366 C C . THR A 1 180 ? 76.092 -61.763 4.302 1.00 30.45 513 THR A C 1
ATOM 1367 O O . THR A 1 180 ? 76.261 -61.944 3.106 1.00 31.04 513 THR A O 1
ATOM 1371 N N . TYR A 1 181 ? 76.722 -62.471 5.257 1.00 27.38 514 TYR A N 1
ATOM 1372 C CA . TYR A 1 181 ? 77.728 -63.527 5.064 1.00 27.22 514 TYR A CA 1
ATOM 1373 C C . TYR A 1 181 ? 77.422 -64.682 5.996 1.00 30.23 514 TYR A C 1
ATOM 1374 O O . TYR A 1 181 ? 77.010 -64.460 7.124 1.00 28.62 514 TYR A O 1
ATOM 1383 N N . GLY A 1 182 ? 77.652 -65.896 5.515 1.00 28.14 515 GLY A N 1
ATOM 1384 C CA . GLY A 1 182 ? 77.417 -67.119 6.267 1.00 27.93 515 GLY A CA 1
ATOM 1385 C C . GLY A 1 182 ? 78.453 -68.162 5.925 1.00 30.20 515 GLY A C 1
ATOM 1386 O O . GLY A 1 182 ? 78.747 -68.399 4.754 1.00 28.64 515 GLY A O 1
ATOM 1387 N N . PHE A 1 183 ? 79.005 -68.784 6.949 1.00 27.77 516 PHE A N 1
ATOM 1388 C CA . PHE A 1 183 ? 80.072 -69.778 6.813 1.00 27.08 516 PHE A CA 1
ATOM 1389 C C . PHE A 1 183 ? 79.765 -70.960 7.662 1.00 29.69 516 PHE A C 1
ATOM 1390 O O . PHE A 1 183 ? 79.343 -70.813 8.812 1.00 29.72 516 PHE A O 1
ATOM 1398 N N . ILE A 1 184 ? 79.980 -72.132 7.105 1.00 26.58 517 ILE A N 1
ATOM 1399 C CA . ILE A 1 184 ? 79.791 -73.384 7.837 1.00 26.52 517 ILE A CA 1
ATOM 1400 C C . ILE A 1 184 ? 81.107 -74.152 7.829 1.00 31.66 517 ILE A C 1
ATOM 1401 O O . ILE A 1 184 ? 81.875 -74.051 6.868 1.00 31.08 517 ILE A O 1
ATOM 1406 N N . SER A 1 185 ? 81.386 -74.875 8.917 1.00 29.07 518 SER A N 1
ATOM 1407 C CA . SER A 1 185 ? 82.606 -75.681 9.042 1.00 29.30 518 SER A CA 1
ATOM 1408 C C . SER A 1 185 ? 82.273 -76.956 9.777 1.00 32.09 518 SER A C 1
ATOM 1409 O O . SER A 1 185 ? 81.427 -76.959 10.660 1.00 31.63 518 SER A O 1
ATOM 1412 N N . GLY A 1 186 ? 82.939 -78.027 9.396 1.00 30.56 519 GLY A N 1
ATOM 1413 C CA . GLY A 1 186 ? 82.770 -79.342 10.001 1.00 30.09 519 GLY A CA 1
ATOM 1414 C C . GLY A 1 186 ? 83.600 -80.371 9.275 1.00 34.83 519 GLY A C 1
ATOM 1415 O O . GLY A 1 186 ? 83.808 -80.251 8.067 1.00 33.23 519 GLY A O 1
ATOM 1416 N N . ALA A 1 187 ? 84.106 -81.379 10.016 1.00 34.01 520 ALA A N 1
ATOM 1417 C CA . ALA A 1 187 ? 84.861 -82.505 9.461 1.00 33.84 520 ALA A CA 1
ATOM 1418 C C . ALA A 1 187 ? 86.074 -82.062 8.595 1.00 36.11 520 ALA A C 1
ATOM 1419 O O . ALA A 1 187 ? 86.333 -82.640 7.537 1.00 35.66 520 ALA A O 1
ATOM 1421 N N . GLY A 1 188 ? 86.779 -81.030 9.064 1.00 32.00 521 GLY A N 1
ATOM 1422 C CA . GLY A 1 188 ? 87.989 -80.499 8.446 1.00 31.27 521 GLY A CA 1
ATOM 1423 C C . GLY A 1 188 ? 87.799 -79.599 7.242 1.00 33.94 521 GLY A C 1
ATOM 1424 O O . GLY A 1 188 ? 88.778 -79.265 6.580 1.00 33.54 521 GLY A O 1
ATOM 1425 N N . LEU A 1 189 ? 86.545 -79.212 6.924 1.00 30.36 522 LEU A N 1
ATOM 1426 C CA . LEU A 1 189 ? 86.272 -78.322 5.786 1.00 29.09 522 LEU A CA 1
ATOM 1427 C C . LEU A 1 189 ? 85.428 -77.121 6.189 1.00 32.03 522 LEU A C 1
ATOM 1428 O O . LEU A 1 189 ? 84.653 -77.193 7.141 1.00 32.24 522 LEU A O 1
ATOM 1433 N N . SER A 1 190 ? 85.580 -76.028 5.448 1.00 27.67 523 SER A N 1
ATOM 1434 C CA . SER A 1 190 ? 84.845 -74.793 5.667 1.00 27.50 523 SER A CA 1
ATOM 1435 C C . SER A 1 190 ? 84.392 -74.208 4.343 1.00 31.96 523 SER A C 1
ATOM 1436 O O . SER A 1 190 ? 85.117 -74.276 3.351 1.00 30.99 523 SER A O 1
ATOM 1439 N N . ALA A 1 191 ? 83.175 -73.661 4.316 1.00 29.12 524 ALA A N 1
ATOM 1440 C CA . ALA A 1 191 ? 82.673 -72.986 3.120 1.00 28.27 524 ALA A CA 1
ATOM 1441 C C . ALA A 1 191 ? 81.756 -71.850 3.465 1.00 31.65 524 ALA A C 1
ATOM 1442 O O . ALA A 1 191 ? 80.914 -71.970 4.364 1.00 31.32 524 ALA A O 1
ATOM 1444 N N . GLY A 1 192 ? 81.899 -70.772 2.704 1.00 28.62 525 GLY A N 1
ATOM 1445 C CA . GLY A 1 192 ? 80.996 -69.634 2.716 1.00 27.93 525 GLY A CA 1
ATOM 1446 C C . GLY A 1 192 ? 80.160 -69.698 1.446 1.00 32.04 525 GLY A C 1
ATOM 1447 O O . GLY A 1 192 ? 80.577 -70.301 0.451 1.00 29.39 525 GLY A O 1
ATOM 1448 N N . LEU A 1 193 ? 78.983 -69.083 1.472 1.00 29.52 526 LEU A N 1
ATOM 1449 C CA . LEU A 1 193 ? 78.098 -69.008 0.322 1.00 28.63 526 LEU A CA 1
ATOM 1450 C C . LEU A 1 193 ? 78.032 -67.547 -0.128 1.00 30.70 526 LEU A C 1
ATOM 1451 O O . LEU A 1 193 ? 77.704 -66.671 0.661 1.00 31.08 526 LEU A O 1
ATOM 1456 N N . TRP A 1 194 ? 78.327 -67.299 -1.399 1.00 27.57 527 TRP A N 1
ATOM 1457 C CA . TRP A 1 194 ? 78.227 -65.982 -2.000 1.00 26.89 527 TRP A CA 1
ATOM 1458 C C . TRP A 1 194 ? 76.990 -65.964 -2.919 1.00 28.88 527 TRP A C 1
ATOM 1459 O O . TRP A 1 194 ? 76.670 -66.960 -3.557 1.00 27.34 527 TRP A O 1
ATOM 1470 N N . SER A 1 195 ? 76.311 -64.834 -2.974 1.00 25.22 528 SER A N 1
ATOM 1471 C CA . SER A 1 195 ? 75.186 -64.634 -3.881 1.00 25.25 528 SER A CA 1
ATOM 1472 C C . SER A 1 195 ? 75.136 -63.145 -4.250 1.00 27.17 528 SER A C 1
ATOM 1473 O O . SER A 1 195 ? 75.538 -62.315 -3.438 1.00 24.68 528 SER A O 1
ATOM 1476 N N . ASN A 1 196 ? 74.616 -62.812 -5.450 1.00 25.74 529 ASN A N 1
ATOM 1477 C CA . ASN A 1 196 ? 74.399 -61.407 -5.860 1.00 26.67 529 ASN A CA 1
ATOM 1478 C C . ASN A 1 196 ? 72.949 -60.942 -5.508 1.00 29.02 529 ASN A C 1
ATOM 1479 O O . ASN A 1 196 ? 72.497 -59.892 -5.975 1.00 29.26 529 ASN A O 1
ATOM 1484 N N . SER A 1 197 ? 72.228 -61.740 -4.691 1.00 25.06 530 SER A N 1
ATOM 1485 C CA . SER A 1 197 ? 70.901 -61.422 -4.195 1.00 25.00 530 SER A CA 1
ATOM 1486 C C . SER A 1 197 ? 70.801 -59.976 -3.626 1.00 27.93 530 SER A C 1
ATOM 1487 O O . SER A 1 197 ? 71.651 -59.561 -2.840 1.00 26.66 530 SER A O 1
ATOM 1490 N N . GLU A 1 198 ? 69.761 -59.225 -4.046 1.00 24.52 531 GLU A N 1
ATOM 1491 C CA . GLU A 1 198 ? 69.479 -57.875 -3.550 1.00 24.98 531 GLU A CA 1
ATOM 1492 C C . GLU A 1 198 ? 68.457 -57.888 -2.409 1.00 30.64 531 GLU A C 1
ATOM 1493 O O . GLU A 1 198 ? 67.860 -56.856 -2.095 1.00 32.64 531 GLU A O 1
ATOM 1499 N N . HIS A 1 199 ? 68.263 -59.045 -1.773 1.00 27.19 532 HIS A N 1
ATOM 1500 C CA . HIS A 1 199 ? 67.319 -59.188 -0.671 1.00 26.28 532 HIS A CA 1
ATOM 1501 C C . HIS A 1 199 ? 67.721 -58.324 0.563 1.00 30.13 532 HIS A C 1
ATOM 1502 O O . HIS A 1 199 ? 68.908 -58.238 0.918 1.00 27.91 532 HIS A O 1
ATOM 1509 N N . ASP A 1 200 ? 66.717 -57.727 1.210 1.00 26.93 533 ASP A N 1
ATOM 1510 C CA . ASP A 1 200 ? 66.909 -56.958 2.437 1.00 28.65 533 ASP A CA 1
ATOM 1511 C C . ASP A 1 200 ? 66.290 -57.716 3.598 1.00 32.04 533 ASP A C 1
ATOM 1512 O O . ASP A 1 200 ? 65.170 -58.207 3.478 1.00 31.46 533 ASP A O 1
ATOM 1517 N N . GLY A 1 201 ? 67.044 -57.894 4.670 1.00 29.02 534 GLY A N 1
ATOM 1518 C CA . GLY A 1 201 ? 66.519 -58.637 5.806 1.00 28.74 534 GLY A CA 1
ATOM 1519 C C . GLY A 1 201 ? 66.958 -58.143 7.163 1.00 32.87 534 GLY A C 1
ATOM 1520 O O . GLY A 1 201 ? 66.990 -56.938 7.420 1.00 33.30 534 GLY A O 1
ATOM 1521 N N . THR A 1 202 ? 67.268 -59.099 8.042 1.00 29.57 535 THR A N 1
ATOM 1522 C CA . THR A 1 202 ? 67.679 -58.890 9.423 1.00 30.14 535 THR A CA 1
ATOM 1523 C C . THR A 1 202 ? 69.007 -58.141 9.529 1.00 32.20 535 THR A C 1
ATOM 1524 O O . THR A 1 202 ? 69.971 -58.464 8.842 1.00 31.09 535 THR A O 1
ATOM 1528 N N . TYR A 1 203 ? 69.056 -57.168 10.429 1.00 29.12 536 TYR A N 1
ATOM 1529 C CA . TYR A 1 203 ? 70.268 -56.393 10.707 1.00 28.97 536 TYR A CA 1
ATOM 1530 C C . TYR A 1 203 ? 70.386 -56.196 12.220 1.00 33.03 536 TYR A C 1
ATOM 1531 O O . TYR A 1 203 ? 69.400 -56.331 12.952 1.00 32.61 536 TYR A O 1
ATOM 1540 N N . VAL A 1 204 ? 71.590 -55.886 12.687 1.00 31.08 537 VAL A N 1
ATOM 1541 C CA . VAL A 1 204 ? 71.853 -55.631 14.109 1.00 29.53 537 VAL A CA 1
ATOM 1542 C C . VAL A 1 204 ? 71.581 -54.158 14.447 1.00 31.27 537 VAL A C 1
ATOM 1543 O O . VAL A 1 204 ? 70.884 -53.872 15.413 1.00 29.78 537 VAL A O 1
ATOM 1547 N N . ALA A 1 205 ? 72.154 -53.237 13.681 1.00 28.34 538 ALA A N 1
ATOM 1548 C CA . ALA A 1 205 ? 72.004 -51.797 13.902 1.00 27.63 538 ALA A CA 1
ATOM 1549 C C . ALA A 1 205 ? 72.352 -51.061 12.636 1.00 32.99 538 ALA A C 1
ATOM 1550 O O . ALA A 1 205 ? 73.360 -51.351 11.990 1.00 32.70 538 ALA A O 1
ATOM 1552 N N . ALA A 1 206 ? 71.484 -50.143 12.242 1.00 32.39 539 ALA A N 1
ATOM 1553 C CA . ALA A 1 206 ? 71.664 -49.294 11.049 1.00 32.52 539 ALA A CA 1
ATOM 1554 C C . ALA A 1 206 ? 70.711 -48.098 11.161 1.00 38.30 539 ALA A C 1
ATOM 1555 O O . ALA A 1 206 ? 69.519 -48.283 11.392 1.00 39.18 539 ALA A O 1
ATOM 1557 N N . PRO A 1 207 ? 71.182 -46.855 10.997 1.00 35.27 540 PRO A N 1
ATOM 1558 C CA . PRO A 1 207 ? 70.248 -45.720 11.120 1.00 34.16 540 PRO A CA 1
ATOM 1559 C C . PRO A 1 207 ? 69.436 -45.445 9.844 1.00 36.85 540 PRO A C 1
ATOM 1560 O O . PRO A 1 207 ? 68.567 -44.583 9.870 1.00 36.43 540 PRO A O 1
ATOM 1564 N N . VAL A 1 208 ? 69.769 -46.129 8.713 1.00 31.11 541 VAL A N 1
ATOM 1565 C CA . VAL A 1 208 ? 69.230 -45.864 7.380 1.00 29.23 541 VAL A CA 1
ATOM 1566 C C . VAL A 1 208 ? 69.005 -47.172 6.619 1.00 32.71 541 VAL A C 1
ATOM 1567 O O . VAL A 1 208 ? 69.387 -48.248 7.085 1.00 32.52 541 VAL A O 1
ATOM 1571 N N . ARG A 1 209 ? 68.468 -47.047 5.397 1.00 28.45 542 ARG A N 1
ATOM 1572 C CA . ARG A 1 209 ? 68.258 -48.158 4.470 1.00 27.62 542 ARG A CA 1
ATOM 1573 C C . ARG A 1 209 ? 69.425 -48.089 3.480 1.00 29.95 542 ARG A C 1
ATOM 1574 O O . ARG A 1 209 ? 70.573 -48.194 3.906 1.00 30.22 542 ARG A O 1
ATOM 1582 N N . GLY A 1 210 ? 69.169 -47.815 2.210 1.00 28.30 543 GLY A N 1
ATOM 1583 C CA . GLY A 1 210 ? 70.244 -47.632 1.230 1.00 27.76 543 GLY A CA 1
ATOM 1584 C C . GLY A 1 210 ? 71.251 -48.763 1.104 1.00 29.97 543 GLY A C 1
ATOM 1585 O O . GLY A 1 210 ? 72.445 -48.506 0.947 1.00 29.12 543 GLY A O 1
ATOM 1586 N N . GLY A 1 211 ? 70.777 -50.009 1.156 1.00 27.29 544 GLY A N 1
ATOM 1587 C CA . GLY A 1 211 ? 71.661 -51.169 1.025 1.00 26.02 544 GLY A CA 1
ATOM 1588 C C . GLY A 1 211 ? 72.343 -51.634 2.294 1.00 29.91 544 GLY A C 1
ATOM 1589 O O . GLY A 1 211 ? 73.194 -52.523 2.239 1.00 28.66 544 GLY A O 1
ATOM 1590 N N . SER A 1 212 ? 71.980 -51.043 3.445 1.00 27.51 545 SER A N 1
ATOM 1591 C CA . SER A 1 212 ? 72.501 -51.428 4.763 1.00 27.90 545 SER A CA 1
ATOM 1592 C C . SER A 1 212 ? 72.067 -52.840 5.144 1.00 32.16 545 SER A C 1
ATOM 1593 O O . SER A 1 212 ? 72.825 -53.569 5.782 1.00 32.28 545 SER A O 1
ATOM 1596 N N . GLN A 1 213 ? 70.842 -53.219 4.746 1.00 29.29 546 GLN A N 1
ATOM 1597 C CA . GLN A 1 213 ? 70.169 -54.465 5.138 1.00 28.70 546 GLN A CA 1
ATOM 1598 C C . GLN A 1 213 ? 70.328 -55.612 4.153 1.00 30.78 546 GLN A C 1
ATOM 1599 O O . GLN A 1 213 ? 69.606 -56.590 4.258 1.00 29.78 546 GLN A O 1
ATOM 1605 N N . ASN A 1 214 ? 71.227 -55.496 3.180 1.00 28.25 547 ASN A N 1
ATOM 1606 C CA . ASN A 1 214 ? 71.392 -56.571 2.200 1.00 27.55 547 ASN A CA 1
ATOM 1607 C C . ASN A 1 214 ? 71.823 -57.898 2.871 1.00 30.19 547 ASN A C 1
ATOM 1608 O O . ASN A 1 214 ? 72.894 -57.962 3.463 1.00 29.48 547 ASN A O 1
ATOM 1613 N N . THR A 1 215 ? 70.949 -58.925 2.847 1.00 26.53 548 THR A N 1
ATOM 1614 C CA . THR A 1 215 ? 71.273 -60.237 3.430 1.00 26.12 548 THR A CA 1
ATOM 1615 C C . THR A 1 215 ? 71.117 -61.228 2.293 1.00 29.97 548 THR A C 1
ATOM 1616 O O . THR A 1 215 ? 70.078 -61.275 1.646 1.00 31.12 548 THR A O 1
ATOM 1620 N N . ARG A 1 216 ? 72.162 -61.968 2.010 1.00 27.70 549 ARG A N 1
ATOM 1621 C CA . ARG A 1 216 ? 72.252 -62.768 0.792 1.00 27.23 549 ARG A CA 1
ATOM 1622 C C . ARG A 1 216 ? 72.290 -64.266 1.008 1.00 29.93 549 ARG A C 1
ATOM 1623 O O . ARG A 1 216 ? 72.163 -65.022 0.033 1.00 28.82 549 ARG A O 1
ATOM 1631 N N . VAL A 1 217 ? 72.456 -64.706 2.285 1.00 26.41 550 VAL A N 1
ATOM 1632 C CA . VAL A 1 217 ? 72.572 -66.119 2.657 1.00 26.67 550 VAL A CA 1
ATOM 1633 C C . VAL A 1 217 ? 71.417 -66.502 3.579 1.00 31.12 550 VAL A C 1
ATOM 1634 O O . VAL A 1 217 ? 71.146 -65.784 4.549 1.00 30.36 550 VAL A O 1
ATOM 1638 N N . TYR A 1 218 ? 70.760 -67.631 3.278 1.00 27.03 551 TYR A N 1
ATOM 1639 C CA . TYR A 1 218 ? 69.671 -68.220 4.078 1.00 27.86 551 TYR A CA 1
ATOM 1640 C C . TYR A 1 218 ? 70.184 -69.518 4.676 1.00 32.82 551 TYR A C 1
ATOM 1641 O O . TYR A 1 218 ? 70.691 -70.373 3.947 1.00 33.08 551 TYR A O 1
ATOM 1650 N N . ALA A 1 219 ? 70.084 -69.655 5.998 1.00 30.08 552 ALA A N 1
ATOM 1651 C CA . ALA A 1 219 ? 70.486 -70.877 6.697 1.00 28.82 552 ALA A CA 1
ATOM 1652 C C . ALA A 1 219 ? 69.209 -71.592 7.151 1.00 31.97 552 ALA A C 1
ATOM 1653 O O . ALA A 1 219 ? 68.312 -70.953 7.703 1.00 31.47 552 ALA A O 1
ATOM 1655 N N . THR A 1 220 ? 69.129 -72.907 6.891 1.00 29.03 553 THR A N 1
ATOM 1656 C CA . THR A 1 220 ? 68.004 -73.775 7.238 1.00 30.36 553 THR A CA 1
ATOM 1657 C C . THR A 1 220 ? 68.511 -75.123 7.719 1.00 33.59 553 THR A C 1
ATOM 1658 O O . THR A 1 220 ? 69.395 -75.704 7.097 1.00 34.37 553 THR A O 1
ATOM 1662 N N . THR A 1 221 ? 67.906 -75.634 8.798 1.00 31.36 554 THR A N 1
ATOM 1663 C CA . THR A 1 221 ? 68.165 -76.975 9.318 1.00 32.12 554 THR A CA 1
ATOM 1664 C C . THR A 1 221 ? 67.126 -77.952 8.768 1.00 36.94 554 THR A C 1
ATOM 1665 O O . THR A 1 221 ? 65.990 -77.575 8.473 1.00 36.49 554 THR A O 1
ATOM 1669 N N . GLN A 1 222 ? 67.536 -79.207 8.636 1.00 34.27 555 GLN A N 1
ATOM 1670 C CA . GLN A 1 222 ? 66.700 -80.343 8.258 1.00 34.11 555 GLN A CA 1
ATOM 1671 C C . GLN A 1 222 ? 67.301 -81.558 8.964 1.00 38.16 555 GLN A C 1
ATOM 1672 O O . GLN A 1 222 ? 68.458 -81.507 9.407 1.00 37.43 555 GLN A O 1
ATOM 1678 N N . GLN A 1 223 ? 66.516 -82.627 9.089 1.00 36.63 556 GLN A N 1
ATOM 1679 C CA . GLN A 1 223 ? 66.956 -83.880 9.689 1.00 37.34 556 GLN A CA 1
ATOM 1680 C C . GLN A 1 223 ? 67.520 -84.772 8.592 1.00 43.72 556 GLN A C 1
ATOM 1681 O O . GLN A 1 223 ? 66.873 -84.973 7.567 1.00 44.83 556 GLN A O 1
ATOM 1687 N N . THR A 1 224 ? 68.741 -85.259 8.777 1.00 42.03 557 THR A N 1
ATOM 1688 C CA . THR A 1 224 ? 69.396 -86.178 7.837 1.00 43.46 557 THR A CA 1
ATOM 1689 C C . THR A 1 224 ? 69.716 -87.398 8.690 1.00 51.40 557 THR A C 1
ATOM 1690 O O . THR A 1 224 ? 70.735 -87.422 9.398 1.00 50.78 557 THR A O 1
ATOM 1694 N N . GLY A 1 225 ? 68.778 -88.343 8.700 1.00 51.08 558 GLY A N 1
ATOM 1695 C CA . GLY A 1 225 ? 68.857 -89.538 9.528 1.00 51.54 558 GLY A CA 1
ATOM 1696 C C . GLY A 1 225 ? 68.751 -89.162 10.989 1.00 55.97 558 GLY A C 1
ATOM 1697 O O . GLY A 1 225 ? 67.788 -88.501 11.390 1.00 55.59 558 GLY A O 1
ATOM 1698 N N . ASP A 1 226 ? 69.789 -89.504 11.768 1.00 53.63 559 ASP A N 1
ATOM 1699 C CA . ASP A 1 226 ? 69.883 -89.238 13.205 1.00 54.60 559 ASP A CA 1
ATOM 1700 C C . ASP A 1 226 ? 70.444 -87.835 13.540 1.00 55.64 559 ASP A C 1
ATOM 1701 O O . ASP A 1 226 ? 70.274 -87.360 14.672 1.00 56.66 559 ASP A O 1
ATOM 1706 N N . ALA A 1 227 ? 71.085 -87.166 12.554 1.00 47.27 560 ALA A N 1
ATOM 1707 C CA . ALA A 1 227 ? 71.704 -85.848 12.740 1.00 43.93 560 ALA A CA 1
ATOM 1708 C C . ALA A 1 227 ? 70.874 -84.661 12.232 1.00 42.27 560 ALA A C 1
ATOM 1709 O O . ALA A 1 227 ? 69.981 -84.808 11.386 1.00 39.93 560 ALA A O 1
ATOM 1711 N N . THR A 1 228 ? 71.177 -83.481 12.776 1.00 37.29 561 THR A N 1
ATOM 1712 C CA . THR A 1 228 ? 70.617 -82.210 12.327 1.00 36.17 561 THR A CA 1
ATOM 1713 C C . THR A 1 228 ? 71.634 -81.674 11.315 1.00 39.16 561 THR A C 1
ATOM 1714 O O . THR A 1 228 ? 72.823 -81.623 11.612 1.00 37.79 561 THR A O 1
ATOM 1718 N N . SER A 1 229 ? 71.156 -81.280 10.130 1.00 34.95 562 SER A N 1
ATOM 1719 C CA . SER A 1 229 ? 71.982 -80.718 9.071 1.00 33.67 562 SER A CA 1
ATOM 1720 C C . SER A 1 229 ? 71.654 -79.232 8.928 1.00 37.96 562 SER A C 1
ATOM 1721 O O . SER A 1 229 ? 70.482 -78.862 8.823 1.00 38.01 562 SER A O 1
ATOM 1724 N N . LEU A 1 230 ? 72.684 -78.387 8.945 1.00 34.86 563 LEU A N 1
ATOM 1725 C CA . LEU A 1 230 ? 72.537 -76.958 8.709 1.00 34.60 563 LEU A CA 1
ATOM 1726 C C . LEU A 1 230 ? 73.033 -76.660 7.270 1.00 35.16 563 LEU A C 1
ATOM 1727 O O . LEU A 1 230 ? 74.216 -76.828 6.974 1.00 33.65 563 LEU A O 1
ATOM 1732 N N . GLY A 1 231 ? 72.109 -76.240 6.410 1.00 31.35 564 GLY A N 1
ATOM 1733 C CA . GLY A 1 231 ? 72.387 -75.926 5.015 1.00 29.82 564 GLY A CA 1
ATOM 1734 C C . GLY A 1 231 ? 72.319 -74.456 4.659 1.00 31.50 564 GLY A C 1
ATOM 1735 O O . GLY A 1 231 ? 71.494 -73.699 5.194 1.00 29.62 564 GLY A O 1
ATOM 1736 N N . LEU A 1 232 ? 73.187 -74.046 3.712 1.00 27.72 565 LEU A N 1
ATOM 1737 C CA . LEU A 1 232 ? 73.183 -72.678 3.205 1.00 27.37 565 LEU A CA 1
ATOM 1738 C C . LEU A 1 232 ? 72.561 -72.605 1.806 1.00 31.14 565 LEU A C 1
ATOM 1739 O O . LEU A 1 232 ? 72.841 -73.433 0.939 1.00 29.27 565 LEU A O 1
ATOM 1744 N N . ALA A 1 233 ? 71.744 -71.572 1.590 1.00 28.83 566 ALA A N 1
ATOM 1745 C CA . ALA A 1 233 ? 71.081 -71.288 0.310 1.00 27.20 566 ALA A CA 1
ATOM 1746 C C . ALA A 1 233 ? 71.229 -69.800 0.048 1.00 31.91 566 ALA A C 1
ATOM 1747 O O . ALA A 1 233 ? 71.573 -69.035 0.960 1.00 30.34 566 ALA A O 1
ATOM 1749 N N . SER A 1 234 ? 70.978 -69.381 -1.196 1.00 28.89 567 SER A N 1
ATOM 1750 C CA . SER A 1 234 ? 70.964 -67.958 -1.508 1.00 28.08 567 SER A CA 1
ATOM 1751 C C . SER A 1 234 ? 69.618 -67.373 -1.046 1.00 32.05 567 SER A C 1
ATOM 1752 O O . SER A 1 234 ? 68.594 -68.043 -1.144 1.00 29.68 567 SER A O 1
ATOM 1755 N N . ALA A 1 235 ? 69.614 -66.081 -0.657 1.00 29.87 568 ALA A N 1
ATOM 1756 C CA . ALA A 1 235 ? 68.388 -65.330 -0.402 1.00 29.03 568 ALA A CA 1
ATOM 1757 C C . ALA A 1 235 ? 67.741 -65.082 -1.809 1.00 33.29 568 ALA A C 1
ATOM 1758 O O . ALA A 1 235 ? 68.427 -65.278 -2.839 1.00 31.93 568 ALA A O 1
ATOM 1760 N N . PRO A 1 236 ? 66.443 -64.717 -1.917 1.00 31.94 569 PRO A N 1
ATOM 1761 C CA . PRO A 1 236 ? 65.863 -64.532 -3.261 1.00 31.62 569 PRO A CA 1
ATOM 1762 C C . PRO A 1 236 ? 66.518 -63.447 -4.120 1.00 33.41 569 PRO A C 1
ATOM 1763 O O . PRO A 1 236 ? 67.056 -62.447 -3.625 1.00 31.04 569 PRO A O 1
ATOM 1767 N N . TRP A 1 237 ? 66.456 -63.672 -5.435 1.00 29.73 570 TRP A N 1
ATOM 1768 C CA . TRP A 1 237 ? 66.947 -62.733 -6.425 1.00 29.21 570 TRP A CA 1
ATOM 1769 C C . TRP A 1 237 ? 65.776 -61.992 -7.030 1.00 32.44 570 TRP A C 1
ATOM 1770 O O . TRP A 1 237 ? 64.716 -62.579 -7.247 1.00 29.98 570 TRP A O 1
ATOM 1781 N N . TYR A 1 238 ? 66.005 -60.721 -7.397 1.00 30.67 571 TYR A N 1
ATOM 1782 C CA . TYR A 1 238 ? 65.014 -59.963 -8.143 1.00 31.05 571 TYR A CA 1
ATOM 1783 C C . TYR A 1 238 ? 65.321 -60.160 -9.611 1.00 34.55 571 TYR A C 1
ATOM 1784 O O . TYR A 1 238 ? 66.492 -60.157 -10.006 1.00 32.19 571 TYR A O 1
ATOM 1793 N N . TYR A 1 239 ? 64.271 -60.326 -10.423 1.00 31.75 572 TYR A N 1
ATOM 1794 C CA . TYR A 1 239 ? 64.446 -60.456 -11.857 1.00 31.42 572 TYR A CA 1
ATOM 1795 C C . TYR A 1 239 ? 63.778 -59.265 -12.549 1.00 34.07 572 TYR A C 1
ATOM 1796 O O . TYR A 1 239 ? 64.437 -58.250 -12.714 1.00 32.96 572 TYR A O 1
ATOM 1805 N N . HIS A 1 240 ? 62.475 -59.341 -12.853 1.00 32.79 573 HIS A N 1
ATOM 1806 C CA . HIS A 1 240 ? 61.724 -58.237 -13.473 1.00 33.02 573 HIS A CA 1
ATOM 1807 C C . HIS A 1 240 ? 60.760 -57.688 -12.414 1.00 35.74 573 HIS A C 1
ATOM 1808 O O . HIS A 1 240 ? 59.594 -58.063 -12.356 1.00 35.58 573 HIS A O 1
ATOM 1815 N N . ARG A 1 241 ? 61.279 -56.824 -11.564 1.00 33.53 574 ARG A N 1
ATOM 1816 C CA . ARG A 1 241 ? 60.569 -56.204 -10.460 1.00 33.55 574 ARG A CA 1
ATOM 1817 C C . ARG A 1 241 ? 59.637 -55.072 -10.889 1.00 36.00 574 ARG A C 1
ATOM 1818 O O . ARG A 1 241 ? 60.027 -54.169 -11.640 1.00 34.37 574 ARG A O 1
ATOM 1826 N N . THR A 1 242 ? 58.406 -55.128 -10.382 1.00 32.54 575 THR A N 1
ATOM 1827 C CA . THR A 1 242 ? 57.388 -54.112 -10.618 1.00 32.92 575 THR A CA 1
ATOM 1828 C C . THR A 1 242 ? 57.379 -53.155 -9.427 1.00 36.77 575 THR A C 1
ATOM 1829 O O . THR A 1 242 ? 57.283 -53.587 -8.284 1.00 37.82 575 THR A O 1
ATOM 1833 N N . VAL A 1 243 ? 57.544 -51.873 -9.706 1.00 32.97 576 VAL A N 1
ATOM 1834 C CA . VAL A 1 243 ? 57.637 -50.816 -8.696 1.00 32.69 576 VAL A CA 1
ATOM 1835 C C . VAL A 1 243 ? 56.648 -49.689 -9.009 1.00 36.78 576 VAL A C 1
ATOM 1836 O O . VAL A 1 243 ? 56.165 -49.571 -10.139 1.00 35.90 576 VAL A O 1
ATOM 1840 N N . THR A 1 244 ? 56.350 -48.883 -7.995 1.00 33.92 577 THR A N 1
ATOM 1841 C CA . THR A 1 244 ? 55.427 -47.759 -8.066 1.00 34.70 577 THR A CA 1
ATOM 1842 C C . THR A 1 244 ? 56.128 -46.468 -7.647 1.00 37.10 577 THR A C 1
ATOM 1843 O O . THR A 1 244 ? 56.820 -46.460 -6.636 1.00 36.42 577 THR A O 1
ATOM 1847 N N . ASP A 1 245 ? 55.943 -45.382 -8.421 1.00 33.57 578 ASP A N 1
ATOM 1848 C CA . ASP A 1 245 ? 56.507 -44.088 -8.059 1.00 32.89 578 ASP A CA 1
ATOM 1849 C C . ASP A 1 245 ? 55.561 -43.344 -7.067 1.00 37.09 578 ASP A C 1
ATOM 1850 O O . ASP A 1 245 ? 54.536 -43.908 -6.660 1.00 35.79 578 ASP A O 1
ATOM 1855 N N . SER A 1 246 ? 55.899 -42.092 -6.701 1.00 33.99 579 SER A N 1
ATOM 1856 C CA . SER A 1 246 ? 55.135 -41.294 -5.731 1.00 35.13 579 SER A CA 1
ATOM 1857 C C . SER A 1 246 ? 53.752 -40.828 -6.230 1.00 41.86 579 SER A C 1
ATOM 1858 O O . SER A 1 246 ? 52.950 -40.377 -5.420 1.00 42.61 579 SER A O 1
ATOM 1861 N N . LYS A 1 247 ? 53.471 -40.943 -7.537 1.00 39.92 580 LYS A N 1
ATOM 1862 C CA . LYS A 1 247 ? 52.188 -40.536 -8.140 1.00 40.97 580 LYS A CA 1
ATOM 1863 C C . LYS A 1 247 ? 51.279 -41.757 -8.404 1.00 47.10 580 LYS A C 1
ATOM 1864 O O . LYS A 1 247 ? 50.204 -41.604 -8.984 1.00 48.08 580 LYS A O 1
ATOM 1870 N N . GLY A 1 248 ? 51.729 -42.947 -8.004 1.00 42.92 581 GLY A N 1
ATOM 1871 C CA . GLY A 1 248 ? 50.975 -44.175 -8.213 1.00 42.06 581 GLY A CA 1
ATOM 1872 C C . GLY A 1 248 ? 51.244 -44.854 -9.543 1.00 45.81 581 GLY A C 1
ATOM 1873 O O . GLY A 1 248 ? 50.623 -45.879 -9.837 1.00 45.87 581 GLY A O 1
ATOM 1874 N N . LYS A 1 249 ? 52.171 -44.308 -10.368 1.00 41.14 582 LYS A N 1
ATOM 1875 C CA . LYS A 1 249 ? 52.487 -44.923 -11.662 1.00 39.51 582 LYS A CA 1
ATOM 1876 C C . LYS A 1 249 ? 53.378 -46.155 -11.455 1.00 42.29 582 LYS A C 1
ATOM 1877 O O . LYS A 1 249 ? 54.368 -46.110 -10.708 1.00 41.35 582 LYS A O 1
ATOM 1883 N N . LYS A 1 250 ? 53.013 -47.250 -12.127 1.00 38.17 583 LYS A N 1
ATOM 1884 C CA . LYS A 1 250 ? 53.715 -48.523 -12.042 1.00 37.78 583 LYS A CA 1
ATOM 1885 C C . LYS A 1 250 ? 54.697 -48.730 -13.194 1.00 39.48 583 LYS A C 1
ATOM 1886 O O . LYS A 1 250 ? 54.459 -48.275 -14.315 1.00 39.47 583 LYS A O 1
ATOM 1892 N N . TYR A 1 251 ? 55.795 -49.425 -12.910 1.00 35.62 584 TYR A N 1
ATOM 1893 C CA . TYR A 1 251 ? 56.855 -49.737 -13.880 1.00 35.34 584 TYR A CA 1
ATOM 1894 C C . TYR A 1 251 ? 57.382 -51.142 -13.647 1.00 39.07 584 TYR A C 1
ATOM 1895 O O . TYR A 1 251 ? 57.466 -51.576 -12.498 1.00 38.73 584 TYR A O 1
ATOM 1904 N N . THR A 1 252 ? 57.845 -51.808 -14.704 1.00 35.39 585 THR A N 1
ATOM 1905 C CA . THR A 1 252 ? 58.604 -53.055 -14.545 1.00 34.32 585 THR A CA 1
ATOM 1906 C C . THR A 1 252 ? 60.004 -52.712 -15.030 1.00 37.11 585 THR A C 1
ATOM 1907 O O . THR A 1 252 ? 60.161 -52.104 -16.089 1.00 35.07 585 THR A O 1
ATOM 1911 N N . VAL A 1 253 ? 61.007 -53.027 -14.217 1.00 34.50 586 VAL A N 1
ATOM 1912 C CA . VAL A 1 253 ? 62.413 -52.721 -14.489 1.00 33.73 586 VAL A CA 1
ATOM 1913 C C . VAL A 1 253 ? 63.183 -54.040 -14.587 1.00 37.23 586 VAL A C 1
ATOM 1914 O O . VAL A 1 253 ? 62.986 -54.923 -13.761 1.00 36.45 586 VAL A O 1
ATOM 1918 N N . ALA A 1 254 ? 64.050 -54.173 -15.607 1.00 35.31 587 ALA A N 1
ATOM 1919 C CA . ALA A 1 254 ? 64.847 -55.384 -15.828 1.00 35.45 587 ALA A CA 1
ATOM 1920 C C . ALA A 1 254 ? 65.891 -55.581 -14.696 1.00 36.76 587 ALA A C 1
ATOM 1921 O O . ALA A 1 254 ? 66.164 -54.661 -13.918 1.00 34.00 587 ALA A O 1
ATOM 1923 N N . GLU A 1 255 ? 66.415 -56.803 -14.581 1.00 32.86 588 GLU A N 1
ATOM 1924 C CA . GLU A 1 255 ? 67.388 -57.210 -13.573 1.00 31.54 588 GLU A CA 1
ATOM 1925 C C . GLU A 1 255 ? 68.674 -56.404 -13.645 1.00 35.10 588 GLU A C 1
ATOM 1926 O O . GLU A 1 255 ? 69.072 -55.952 -14.725 1.00 34.48 588 GLU A O 1
ATOM 1932 N N . THR A 1 256 ? 69.318 -56.204 -12.483 1.00 32.66 589 THR A N 1
ATOM 1933 C CA . THR A 1 256 ? 70.596 -55.518 -12.415 1.00 32.40 589 THR A CA 1
ATOM 1934 C C . THR A 1 256 ? 71.631 -56.468 -13.052 1.00 35.66 589 THR A C 1
ATOM 1935 O O . THR A 1 256 ? 72.503 -56.027 -13.800 1.00 34.68 589 THR A O 1
ATOM 1939 N N . ALA A 1 257 ? 71.478 -57.777 -12.762 1.00 30.70 590 ALA A N 1
ATOM 1940 C CA . ALA A 1 257 ? 72.269 -58.905 -13.243 1.00 30.05 590 ALA A CA 1
ATOM 1941 C C . ALA A 1 257 ? 71.415 -60.137 -13.109 1.00 32.90 590 ALA A C 1
ATOM 1942 O O . ALA A 1 257 ? 70.452 -60.171 -12.320 1.00 31.47 590 ALA A O 1
ATOM 1944 N N . LEU A 1 258 ? 71.785 -61.180 -13.846 1.00 29.51 591 LEU A N 1
ATOM 1945 C CA . LEU A 1 258 ? 71.095 -62.450 -13.712 1.00 29.78 591 LEU A CA 1
ATOM 1946 C C . LEU A 1 258 ? 71.501 -63.102 -12.363 1.00 32.07 591 LEU A C 1
ATOM 1947 O O . LEU A 1 258 ? 72.593 -62.802 -11.850 1.00 30.10 591 LEU A O 1
ATOM 1952 N N . PRO A 1 259 ? 70.623 -63.943 -11.757 1.00 28.70 592 PRO A N 1
ATOM 1953 C CA . PRO A 1 259 ? 70.989 -64.604 -10.476 1.00 27.88 592 PRO A CA 1
ATOM 1954 C C . PRO A 1 259 ? 72.297 -65.392 -10.541 1.00 31.77 592 PRO A C 1
ATOM 1955 O O . PRO A 1 259 ? 72.521 -66.173 -11.482 1.00 31.08 592 PRO A O 1
ATOM 1959 N N . GLN A 1 260 ? 73.170 -65.165 -9.550 1.00 26.53 593 GLN A N 1
ATOM 1960 C CA . GLN A 1 260 ? 74.446 -65.861 -9.436 1.00 26.57 593 GLN A CA 1
ATOM 1961 C C . GLN A 1 260 ? 74.709 -66.187 -7.990 1.00 31.14 593 GLN A C 1
ATOM 1962 O O . GLN A 1 260 ? 74.394 -65.395 -7.104 1.00 31.09 593 GLN A O 1
ATOM 1968 N N . MET A 1 261 ? 75.333 -67.346 -7.755 1.00 27.82 594 MET A N 1
ATOM 1969 C CA . MET A 1 261 ? 75.757 -67.765 -6.428 1.00 25.95 594 MET A CA 1
ATOM 1970 C C . MET A 1 261 ? 76.944 -68.711 -6.555 1.00 30.77 594 MET A C 1
ATOM 1971 O O . MET A 1 261 ? 77.187 -69.258 -7.632 1.00 31.25 594 MET A O 1
ATOM 1976 N N . ALA A 1 262 ? 77.717 -68.850 -5.487 1.00 26.51 595 ALA A N 1
ATOM 1977 C CA . ALA A 1 262 ? 78.884 -69.721 -5.517 1.00 26.62 595 ALA A CA 1
ATOM 1978 C C . ALA A 1 262 ? 79.279 -70.123 -4.105 1.00 29.29 595 ALA A C 1
ATOM 1979 O O . ALA A 1 262 ? 78.892 -69.485 -3.130 1.00 27.94 595 ALA A O 1
ATOM 1981 N N . VAL A 1 263 ? 80.070 -71.174 -4.018 1.00 26.41 596 VAL A N 1
ATOM 1982 C CA . VAL A 1 263 ? 80.674 -71.659 -2.777 1.00 25.92 596 VAL A CA 1
ATOM 1983 C C . VAL A 1 263 ? 82.151 -71.924 -3.070 1.00 30.24 596 VAL A C 1
ATOM 1984 O O . VAL A 1 263 ? 82.506 -72.155 -4.228 1.00 29.10 596 VAL A O 1
ATOM 1988 N N . ALA A 1 264 ? 83.003 -71.860 -2.040 1.00 28.23 597 ALA A N 1
ATOM 1989 C CA . ALA A 1 264 ? 84.429 -72.177 -2.181 1.00 27.81 597 ALA A CA 1
ATOM 1990 C C . ALA A 1 264 ? 84.809 -73.035 -0.962 1.00 31.78 597 ALA A C 1
ATOM 1991 O O . ALA A 1 264 ? 84.579 -72.638 0.190 1.00 31.44 597 ALA A O 1
ATOM 1993 N N . ILE A 1 265 ? 85.281 -74.250 -1.225 1.00 29.41 598 ILE A N 1
ATOM 1994 C CA . ILE A 1 265 ? 85.568 -75.231 -0.165 1.00 29.81 598 ILE A CA 1
ATOM 1995 C C . ILE A 1 265 ? 87.011 -75.072 0.311 1.00 33.42 598 ILE A C 1
ATOM 1996 O O . ILE A 1 265 ? 87.952 -75.174 -0.482 1.00 33.12 598 ILE A O 1
ATOM 2001 N N . ALA A 1 266 ? 87.176 -74.838 1.607 1.00 29.50 599 ALA A N 1
ATOM 2002 C CA . ALA A 1 266 ? 88.487 -74.672 2.216 1.00 29.41 599 ALA A CA 1
ATOM 2003 C C . ALA A 1 266 ? 88.799 -75.787 3.208 1.00 33.25 599 ALA A C 1
ATOM 2004 O O . ALA A 1 266 ? 87.910 -76.278 3.918 1.00 33.05 599 ALA A O 1
ATOM 2006 N N . GLY A 1 267 ? 90.079 -76.109 3.285 1.00 30.54 600 GLY A N 1
ATOM 2007 C CA . GLY A 1 267 ? 90.678 -76.969 4.297 1.00 30.59 600 GLY A CA 1
ATOM 2008 C C . GLY A 1 267 ? 91.287 -76.020 5.325 1.00 34.84 600 GLY A C 1
ATOM 2009 O O . GLY A 1 267 ? 90.771 -74.911 5.511 1.00 33.50 600 GLY A O 1
ATOM 2010 N N . ASP A 1 268 ? 92.404 -76.391 5.979 1.00 32.27 601 ASP A N 1
ATOM 2011 C CA . ASP A 1 268 ? 93.024 -75.471 6.945 1.00 32.04 601 ASP A CA 1
ATOM 2012 C C . ASP A 1 268 ? 93.939 -74.474 6.177 1.00 36.69 601 ASP A C 1
ATOM 2013 O O . ASP A 1 268 ? 95.152 -74.659 6.108 1.00 36.64 601 ASP A O 1
ATOM 2018 N N . GLU A 1 269 ? 93.319 -73.437 5.568 1.00 33.93 602 GLU A N 1
ATOM 2019 C CA . GLU A 1 269 ? 93.948 -72.426 4.699 1.00 33.62 602 GLU A CA 1
ATOM 2020 C C . GLU A 1 269 ? 95.000 -71.567 5.390 1.00 38.49 602 GLU A C 1
ATOM 2021 O O . GLU A 1 269 ? 96.005 -71.250 4.764 1.00 38.94 602 GLU A O 1
ATOM 2027 N N . ASN A 1 270 ? 94.778 -71.176 6.658 1.00 33.44 603 ASN A N 1
ATOM 2028 C CA . ASN A 1 270 ? 95.765 -70.362 7.374 1.00 33.47 603 ASN A CA 1
ATOM 2029 C C . ASN A 1 270 ? 96.748 -71.230 8.191 1.00 39.24 603 ASN A C 1
ATOM 2030 O O . ASN A 1 270 ? 97.592 -70.688 8.901 1.00 38.51 603 ASN A O 1
ATOM 2035 N N . GLU A 1 271 ? 96.605 -72.574 8.104 1.00 37.56 604 GLU A N 1
ATOM 2036 C CA . GLU A 1 271 ? 97.494 -73.583 8.728 1.00 38.38 604 GLU A CA 1
ATOM 2037 C C . GLU A 1 271 ? 97.691 -73.406 10.222 1.00 42.64 604 GLU A C 1
ATOM 2038 O O . GLU A 1 271 ? 98.807 -73.544 10.718 1.00 43.62 604 GLU A O 1
ATOM 2044 N N . ASP A 1 272 ? 96.625 -73.089 10.946 1.00 38.02 605 ASP A N 1
ATOM 2045 C CA . ASP A 1 272 ? 96.749 -72.881 12.385 1.00 36.50 605 ASP A CA 1
ATOM 2046 C C . ASP A 1 272 ? 96.287 -74.119 13.197 1.00 39.38 605 ASP A C 1
ATOM 2047 O O . ASP A 1 272 ? 96.173 -74.048 14.412 1.00 38.84 605 ASP A O 1
ATOM 2052 N N . GLY A 1 273 ? 96.020 -75.225 12.511 1.00 37.21 606 GLY A N 1
ATOM 2053 C CA . GLY A 1 273 ? 95.598 -76.474 13.146 1.00 37.40 606 GLY A CA 1
ATOM 2054 C C . GLY A 1 273 ? 94.116 -76.569 13.475 1.00 42.26 606 GLY A C 1
ATOM 2055 O O . GLY A 1 273 ? 93.690 -77.523 14.126 1.00 43.79 606 GLY A O 1
ATOM 2056 N N . ALA A 1 274 ? 93.317 -75.581 13.057 1.00 36.19 607 ALA A N 1
ATOM 2057 C CA . ALA A 1 274 ? 91.876 -75.600 13.284 1.00 34.48 607 ALA A CA 1
ATOM 2058 C C . ALA A 1 274 ? 91.153 -75.258 11.976 1.00 36.61 607 ALA A C 1
ATOM 2059 O O . ALA A 1 274 ? 91.678 -74.498 11.174 1.00 34.57 607 ALA A O 1
ATOM 2061 N N . VAL A 1 275 ? 89.967 -75.829 11.755 1.00 32.66 608 VAL A N 1
ATOM 2062 C CA . VAL A 1 275 ? 89.187 -75.492 10.568 1.00 32.64 608 VAL A CA 1
ATOM 2063 C C . VAL A 1 275 ? 87.939 -74.762 11.028 1.00 36.18 608 VAL A C 1
ATOM 2064 O O . VAL A 1 275 ? 87.113 -75.323 11.762 1.00 36.01 608 VAL A O 1
ATOM 2068 N N . ASN A 1 276 ? 87.834 -73.486 10.655 1.00 30.06 609 ASN A N 1
ATOM 2069 C CA . ASN A 1 276 ? 86.674 -72.685 11.064 1.00 29.50 609 ASN A CA 1
ATOM 2070 C C . ASN A 1 276 ? 86.345 -71.671 9.968 1.00 30.53 609 ASN A C 1
ATOM 2071 O O . ASN A 1 276 ? 86.938 -71.738 8.892 1.00 29.22 609 ASN A O 1
ATOM 2076 N N . TRP A 1 277 ? 85.453 -70.714 10.243 1.00 28.01 610 TRP A N 1
ATOM 2077 C CA . TRP A 1 277 ? 85.044 -69.707 9.244 1.00 28.40 610 TRP A CA 1
ATOM 2078 C C . TRP A 1 277 ? 86.184 -68.912 8.619 1.00 32.16 610 TRP A C 1
ATOM 2079 O O . TRP A 1 277 ? 86.020 -68.434 7.509 1.00 32.73 610 TRP A O 1
ATOM 2090 N N . GLN A 1 278 ? 87.313 -68.744 9.328 1.00 28.08 611 GLN A N 1
ATOM 2091 C CA . GLN A 1 278 ? 88.455 -67.964 8.829 1.00 28.18 611 GLN A CA 1
ATOM 2092 C C . GLN A 1 278 ? 89.101 -68.628 7.637 1.00 29.54 611 GLN A C 1
ATOM 2093 O O . GLN A 1 278 ? 89.495 -67.944 6.689 1.00 27.96 611 GLN A O 1
ATOM 2099 N N . ASP A 1 279 ? 89.107 -69.960 7.633 1.00 27.79 612 ASP A N 1
ATOM 2100 C CA . ASP A 1 279 ? 89.586 -70.731 6.489 1.00 27.78 612 ASP A CA 1
ATOM 2101 C C . ASP A 1 279 ? 88.606 -70.558 5.330 1.00 29.38 612 ASP A C 1
ATOM 2102 O O . ASP A 1 279 ? 89.037 -70.296 4.205 1.00 28.16 612 ASP A O 1
ATOM 2107 N N . GLY A 1 280 ? 87.304 -70.640 5.628 1.00 26.89 613 GLY A N 1
ATOM 2108 C CA . GLY A 1 280 ? 86.252 -70.434 4.637 1.00 27.79 613 GLY A CA 1
ATOM 2109 C C . GLY A 1 280 ? 86.310 -69.034 4.041 1.00 3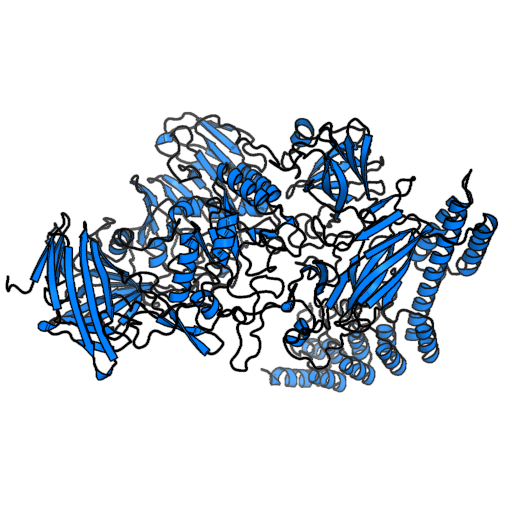0.99 613 GLY A C 1
ATOM 2110 O O . GLY A 1 280 ? 86.120 -68.879 2.838 1.00 30.33 613 GLY A O 1
ATOM 2111 N N . ALA A 1 281 ? 86.590 -68.012 4.893 1.00 27.21 614 ALA A N 1
ATOM 2112 C CA . ALA A 1 281 ? 86.707 -66.602 4.545 1.00 25.96 614 ALA A CA 1
ATOM 2113 C C . ALA A 1 281 ? 87.879 -66.364 3.607 1.00 30.05 614 ALA A C 1
ATOM 2114 O O . ALA A 1 281 ? 87.724 -65.612 2.645 1.00 29.66 614 ALA A O 1
ATOM 2116 N N . ILE A 1 282 ? 89.023 -67.035 3.831 1.00 26.83 615 ILE A N 1
ATOM 2117 C CA . ILE A 1 282 ? 90.150 -66.915 2.899 1.00 26.69 615 ILE A CA 1
ATOM 2118 C C . ILE A 1 282 ? 89.733 -67.432 1.501 1.00 31.17 615 ILE A C 1
ATOM 2119 O O . ILE A 1 282 ? 89.951 -66.728 0.500 1.00 30.06 615 ILE A O 1
ATOM 2124 N N . ALA A 1 283 ? 89.111 -68.636 1.427 1.00 27.50 616 ALA A N 1
ATOM 2125 C CA . ALA A 1 283 ? 88.682 -69.177 0.130 1.00 27.16 616 ALA A CA 1
ATOM 2126 C C . ALA A 1 283 ? 87.574 -68.319 -0.499 1.00 29.50 616 ALA A C 1
ATOM 2127 O O . ALA A 1 283 ? 87.527 -68.163 -1.715 1.00 28.95 616 ALA A O 1
ATOM 2129 N N . TYR A 1 284 ? 86.721 -67.721 0.346 1.00 26.58 617 TYR A N 1
ATOM 2130 C CA . TYR A 1 284 ? 85.592 -66.900 -0.049 1.00 26.04 617 TYR A CA 1
ATOM 2131 C C . TYR A 1 284 ? 86.011 -65.662 -0.862 1.00 29.60 617 TYR A C 1
ATOM 2132 O O . TYR A 1 284 ? 85.264 -65.234 -1.738 1.00 28.13 617 TYR A O 1
ATOM 2141 N N . ARG A 1 285 ? 87.205 -65.125 -0.604 1.00 27.55 618 ARG A N 1
ATOM 2142 C CA . ARG A 1 285 ? 87.726 -63.972 -1.359 1.00 27.91 618 ARG A CA 1
ATOM 2143 C C . ARG A 1 285 ? 87.884 -64.269 -2.853 1.00 31.32 618 ARG A C 1
ATOM 2144 O O . ARG A 1 285 ? 87.839 -63.343 -3.673 1.00 30.04 618 ARG A O 1
ATOM 2152 N N . ASP A 1 286 ? 88.031 -65.560 -3.215 1.00 29.08 619 ASP A N 1
ATOM 2153 C CA . ASP A 1 286 ? 88.150 -65.954 -4.628 1.00 28.38 619 ASP A CA 1
ATOM 2154 C C . ASP A 1 286 ? 86.813 -65.959 -5.374 1.00 30.54 619 ASP A C 1
ATOM 2155 O O . ASP A 1 286 ? 86.831 -66.024 -6.591 1.00 30.76 619 ASP A O 1
ATOM 2160 N N . ILE A 1 287 ? 85.666 -65.947 -4.671 1.00 26.33 620 ILE A N 1
ATOM 2161 C CA . ILE A 1 287 ? 84.341 -65.992 -5.329 1.00 25.97 620 ILE A CA 1
ATOM 2162 C C . ILE A 1 287 ? 83.511 -64.745 -5.098 1.00 29.50 620 ILE A C 1
ATOM 2163 O O . ILE A 1 287 ? 82.560 -64.521 -5.828 1.00 29.41 620 ILE A O 1
ATOM 2168 N N . MET A 1 288 ? 83.805 -63.975 -4.035 1.00 26.74 621 MET A N 1
ATOM 2169 C CA . MET A 1 288 ? 82.960 -62.831 -3.689 1.00 25.16 621 MET A CA 1
ATOM 2170 C C . MET A 1 288 ? 83.036 -61.698 -4.709 1.00 28.62 621 MET A C 1
ATOM 2171 O O . MET A 1 288 ? 84.068 -61.520 -5.388 1.00 27.32 621 MET A O 1
ATOM 2176 N N . ASN A 1 289 ? 81.965 -60.894 -4.747 1.00 25.82 622 ASN A N 1
ATOM 2177 C CA . ASN A 1 289 ? 81.939 -59.657 -5.522 1.00 26.62 622 ASN A CA 1
ATOM 2178 C C . ASN A 1 289 ? 82.986 -58.727 -4.861 1.00 28.50 622 ASN A C 1
ATOM 2179 O O . ASN A 1 289 ? 83.233 -58.818 -3.653 1.00 28.14 622 ASN A O 1
ATOM 2184 N N . ASN A 1 290 ? 83.626 -57.906 -5.657 1.00 25.93 623 ASN A N 1
ATOM 2185 C CA . ASN A 1 290 ? 84.621 -56.956 -5.166 1.00 27.81 623 ASN A CA 1
ATOM 2186 C C . ASN A 1 290 ? 84.179 -55.603 -5.624 1.00 31.03 623 ASN A C 1
ATOM 2187 O O . ASN A 1 290 ? 83.903 -55.461 -6.814 1.00 30.09 623 ASN A O 1
ATOM 2192 N N . PRO A 1 291 ? 84.013 -54.615 -4.719 1.00 28.25 624 PRO A N 1
ATOM 2193 C CA . PRO A 1 291 ? 83.600 -53.281 -5.190 1.00 28.34 624 PRO A CA 1
ATOM 2194 C C . PRO A 1 291 ? 84.549 -52.781 -6.272 1.00 30.74 624 PRO A C 1
ATOM 2195 O O . PRO A 1 291 ? 85.761 -53.053 -6.272 1.00 29.11 624 PRO A O 1
ATOM 2199 N N . TYR A 1 292 ? 83.949 -52.157 -7.261 1.00 27.35 625 TYR A N 1
ATOM 2200 C CA . TYR A 1 292 ? 84.652 -51.599 -8.395 1.00 26.95 625 TYR A CA 1
ATOM 2201 C C . TYR A 1 292 ? 85.717 -50.594 -7.935 1.00 29.90 625 TYR A C 1
ATOM 2202 O O . TYR A 1 292 ? 85.433 -49.703 -7.114 1.00 27.85 625 TYR A O 1
ATOM 2211 N N . LYS A 1 293 ? 86.963 -50.798 -8.421 1.00 27.18 626 LYS A N 1
ATOM 2212 C CA . LYS A 1 293 ? 88.148 -49.984 -8.089 1.00 26.84 626 LYS A CA 1
ATOM 2213 C C . LYS A 1 293 ? 88.565 -50.072 -6.604 1.00 30.73 626 LYS A C 1
ATOM 2214 O O . LYS A 1 293 ? 89.295 -49.205 -6.116 1.00 29.87 626 LYS A O 1
ATOM 2220 N N . SER A 1 294 ? 88.153 -51.155 -5.899 1.00 27.16 627 SER A N 1
ATOM 2221 C CA . SER A 1 294 ? 88.553 -51.370 -4.505 1.00 25.79 627 SER A CA 1
ATOM 2222 C C . SER A 1 294 ? 90.061 -51.664 -4.386 1.00 27.97 627 SER A C 1
ATOM 2223 O O . SER A 1 294 ? 90.632 -51.450 -3.319 1.00 26.01 627 SER A O 1
ATOM 2226 N N . GLU A 1 295 ? 90.723 -52.073 -5.496 1.00 27.30 628 GLU A N 1
ATOM 2227 C CA . GLU A 1 295 ? 92.174 -52.349 -5.494 1.00 27.97 628 GLU A CA 1
ATOM 2228 C C . GLU A 1 295 ? 93.051 -51.098 -5.232 1.00 30.42 628 GLU A C 1
ATOM 2229 O O . GLU A 1 295 ? 94.163 -51.236 -4.741 1.00 30.42 628 GLU A O 1
ATOM 2235 N N . GLU A 1 296 ? 92.528 -49.896 -5.460 1.00 26.37 629 GLU A N 1
ATOM 2236 C CA . GLU A 1 296 ? 93.282 -48.681 -5.201 1.00 26.35 629 GLU A CA 1
ATOM 2237 C C . GLU A 1 296 ? 93.078 -48.113 -3.786 1.00 28.27 629 GLU A C 1
ATOM 2238 O O . GLU A 1 296 ? 93.807 -47.197 -3.405 1.00 28.18 629 GLU A O 1
ATOM 2244 N N . VAL A 1 297 ? 92.122 -48.673 -2.991 1.00 24.32 630 VAL A N 1
ATOM 2245 C CA . VAL A 1 297 ? 91.796 -48.170 -1.643 1.00 24.68 630 VAL A CA 1
ATOM 2246 C C . VAL A 1 297 ? 93.073 -48.060 -0.721 1.00 28.18 630 VAL A C 1
ATOM 2247 O O . VAL A 1 297 ? 93.231 -46.988 -0.115 1.00 26.46 630 VAL A O 1
ATOM 2251 N N . PRO A 1 298 ? 94.006 -49.060 -0.657 1.00 24.53 631 PRO A N 1
ATOM 2252 C CA . PRO A 1 298 ? 95.203 -48.893 0.206 1.00 25.39 631 PRO A CA 1
ATOM 2253 C C . PRO A 1 298 ? 96.132 -47.729 -0.161 1.00 30.39 631 PRO A C 1
ATOM 2254 O O . PRO A 1 298 ? 96.903 -47.284 0.698 1.00 30.36 631 PRO A O 1
ATOM 2258 N N . GLU A 1 299 ? 96.037 -47.203 -1.402 1.00 28.36 632 GLU A N 1
ATOM 2259 C CA . GLU A 1 299 ? 96.838 -46.042 -1.831 1.00 29.18 632 GLU A CA 1
ATOM 2260 C C . GLU A 1 299 ? 96.274 -44.708 -1.367 1.00 32.96 632 GLU A C 1
ATOM 2261 O O . GLU A 1 299 ? 97.002 -43.727 -1.387 1.00 32.37 632 GLU A O 1
ATOM 2267 N N . LEU A 1 300 ? 94.991 -44.664 -0.957 1.00 29.13 633 LEU A N 1
ATOM 2268 C CA . LEU A 1 300 ? 94.282 -43.419 -0.612 1.00 28.77 633 LEU A CA 1
ATOM 2269 C C . LEU A 1 300 ? 94.556 -42.951 0.809 1.00 31.75 633 LEU A C 1
ATOM 2270 O O . LEU A 1 300 ? 93.671 -42.952 1.669 1.00 31.54 633 LEU A O 1
ATOM 2275 N N . VAL A 1 301 ? 95.798 -42.523 1.043 1.00 28.44 634 VAL A N 1
ATOM 2276 C CA . VAL A 1 301 ? 96.279 -42.106 2.360 1.00 27.99 634 VAL A CA 1
ATOM 2277 C C . VAL A 1 301 ? 95.649 -40.783 2.815 1.00 31.24 634 VAL A C 1
ATOM 2278 O O . VAL A 1 301 ? 95.224 -40.676 3.967 1.00 29.59 634 VAL A O 1
ATOM 2282 N N . ALA A 1 302 ? 95.583 -39.788 1.909 1.00 28.74 635 ALA A N 1
ATOM 2283 C CA . ALA A 1 302 ? 95.081 -38.458 2.212 1.00 27.15 635 ALA A CA 1
ATOM 2284 C C . ALA A 1 302 ? 93.686 -38.149 1.627 1.00 30.53 635 ALA A C 1
ATOM 2285 O O . ALA A 1 302 ? 93.569 -37.553 0.547 1.00 29.53 635 ALA A O 1
ATOM 2287 N N . TRP A 1 303 ? 92.629 -38.505 2.384 1.00 27.08 636 TRP A N 1
ATOM 2288 C CA . TRP A 1 303 ? 91.251 -38.160 2.034 1.00 27.58 636 TRP A CA 1
ATOM 2289 C C . TRP A 1 303 ? 90.993 -36.765 2.579 1.00 31.19 636 TRP A C 1
ATOM 2290 O O . TRP A 1 303 ? 91.506 -36.428 3.649 1.00 30.43 636 TRP A O 1
ATOM 2301 N N . ARG A 1 304 ? 90.163 -35.976 1.880 1.00 27.18 637 ARG A N 1
ATOM 2302 C CA . ARG A 1 304 ? 89.709 -34.659 2.331 1.00 26.64 637 ARG A CA 1
ATOM 2303 C C . ARG A 1 304 ? 88.666 -34.120 1.363 1.00 29.81 637 ARG A C 1
ATOM 2304 O O . ARG A 1 304 ? 88.493 -34.647 0.265 1.00 27.82 637 ARG A O 1
ATOM 2312 N N . ILE A 1 305 ? 87.996 -33.070 1.792 1.00 26.40 638 ILE A N 1
ATOM 2313 C CA . ILE A 1 305 ? 86.966 -32.359 1.061 1.00 26.67 638 ILE A CA 1
ATOM 2314 C C . ILE A 1 305 ? 87.467 -30.958 0.715 1.00 31.68 638 ILE A C 1
ATOM 2315 O O . ILE A 1 305 ? 87.943 -30.235 1.590 1.00 32.12 638 ILE A O 1
ATOM 2320 N N . ALA A 1 306 ? 87.296 -30.561 -0.551 1.00 27.38 639 ALA A N 1
ATOM 2321 C CA . ALA A 1 306 ? 87.577 -29.204 -1.023 1.00 26.83 639 ALA A CA 1
ATOM 2322 C C . ALA A 1 306 ? 86.171 -28.617 -1.280 1.00 30.44 639 ALA A C 1
ATOM 2323 O O . ALA A 1 306 ? 85.398 -29.159 -2.083 1.00 28.53 639 ALA A O 1
ATOM 2325 N N . MET A 1 307 ? 85.809 -27.580 -0.515 1.00 29.29 640 MET A N 1
ATOM 2326 C CA . MET A 1 307 ? 84.459 -27.034 -0.567 1.00 29.39 640 MET A CA 1
ATOM 2327 C C . MET A 1 307 ? 84.261 -25.728 -1.327 1.00 30.09 640 MET A C 1
ATOM 2328 O O . MET A 1 307 ? 85.052 -24.801 -1.212 1.00 30.03 640 MET A O 1
ATOM 2333 N N . ASN A 1 308 ? 83.116 -25.649 -2.031 1.00 27.89 641 ASN A N 1
ATOM 2334 C CA . ASN A 1 308 ? 82.621 -24.452 -2.706 1.00 28.72 641 ASN A CA 1
ATOM 2335 C C . ASN A 1 308 ? 81.193 -24.262 -2.308 1.00 32.44 641 ASN A C 1
ATOM 2336 O O . ASN A 1 308 ? 80.468 -25.246 -2.138 1.00 30.93 641 ASN A O 1
ATOM 2341 N N . PHE A 1 309 ? 80.790 -23.001 -2.079 1.00 28.87 642 PHE A N 1
ATOM 2342 C CA . PHE A 1 309 ? 79.430 -22.734 -1.610 1.00 27.46 642 PHE A CA 1
ATOM 2343 C C . PHE A 1 309 ? 78.965 -21.314 -1.921 1.00 30.32 642 PHE A C 1
ATOM 2344 O O . PHE A 1 309 ? 79.722 -20.358 -1.747 1.00 27.71 642 PHE A O 1
ATOM 2352 N N . GLY A 1 310 ? 77.684 -21.208 -2.262 1.00 28.84 643 GLY A N 1
ATOM 2353 C CA . GLY A 1 310 ? 76.977 -19.944 -2.431 1.00 28.93 643 GLY A CA 1
ATOM 2354 C C . GLY A 1 310 ? 77.583 -18.955 -3.408 1.00 31.72 643 GLY A C 1
ATOM 2355 O O . GLY A 1 310 ? 77.618 -17.756 -3.114 1.00 29.14 643 GLY A O 1
ATOM 2356 N N . SER A 1 311 ? 78.071 -19.450 -4.574 1.00 28.28 644 SER A N 1
ATOM 2357 C CA . SER A 1 311 ? 78.632 -18.640 -5.682 1.00 28.62 644 SER A CA 1
ATOM 2358 C C . SER A 1 311 ? 80.003 -18.023 -5.398 1.00 31.08 644 SER A C 1
ATOM 2359 O O . SER A 1 311 ? 80.529 -17.339 -6.266 1.00 31.06 644 SER A O 1
ATOM 2362 N N . GLN A 1 312 ? 80.570 -18.259 -4.205 1.00 28.57 645 GLN A N 1
ATOM 2363 C CA . GLN A 1 312 ? 81.810 -17.651 -3.728 1.00 27.95 645 GLN A CA 1
ATOM 2364 C C . GLN A 1 312 ? 83.104 -18.143 -4.378 1.00 31.37 645 GLN A C 1
ATOM 2365 O O . GLN A 1 312 ? 84.067 -17.381 -4.392 1.00 29.72 645 GLN A O 1
ATOM 2371 N N . ALA A 1 313 ? 83.143 -19.399 -4.920 1.00 28.42 646 ALA A N 1
ATOM 2372 C CA . ALA A 1 313 ? 84.359 -19.973 -5.523 1.00 28.03 646 ALA A CA 1
ATOM 2373 C C . ALA A 1 313 ? 85.567 -19.938 -4.534 1.00 30.66 646 ALA A C 1
ATOM 2374 O O . ALA A 1 313 ? 86.691 -19.540 -4.868 1.00 27.95 646 ALA A O 1
ATOM 2376 N N . GLN A 1 314 ? 85.300 -20.382 -3.308 1.00 27.82 647 GLN A N 1
ATOM 2377 C CA . GLN A 1 314 ? 86.305 -20.489 -2.226 1.00 27.71 647 GLN A CA 1
ATOM 2378 C C . GLN A 1 314 ? 87.488 -21.343 -2.671 1.00 30.75 647 GLN A C 1
ATOM 2379 O O . GLN A 1 314 ? 88.611 -21.083 -2.267 1.00 31.31 647 GLN A O 1
ATOM 2385 N N . ASN A 1 315 ? 87.221 -22.383 -3.474 1.00 26.94 648 ASN A N 1
ATOM 2386 C CA . ASN A 1 315 ? 88.229 -23.335 -3.924 1.00 26.95 648 ASN A CA 1
ATOM 2387 C C . ASN A 1 315 ? 88.138 -23.631 -5.423 1.00 31.09 648 ASN A C 1
ATOM 2388 O O . ASN A 1 315 ? 87.660 -24.706 -5.818 1.00 31.43 648 ASN A O 1
ATOM 2393 N N . PRO A 1 316 ? 88.594 -22.707 -6.296 1.00 28.53 649 PRO A N 1
ATOM 2394 C CA . PRO A 1 316 ? 88.572 -23.019 -7.740 1.00 27.32 649 PRO A CA 1
ATOM 2395 C C . PRO A 1 316 ? 89.452 -24.243 -7.983 1.00 30.04 649 PRO A C 1
ATOM 2396 O O . PRO A 1 316 ? 90.389 -24.482 -7.213 1.00 29.72 649 PRO A O 1
ATOM 2400 N N . PHE A 1 317 ? 89.112 -25.049 -8.994 1.00 26.33 650 PHE A N 1
ATOM 2401 C CA . PHE A 1 317 ? 89.828 -26.288 -9.306 1.00 25.82 650 PHE A CA 1
ATOM 2402 C C . PHE A 1 317 ? 91.363 -26.161 -9.368 1.00 30.51 650 PHE A C 1
ATOM 2403 O O . PHE A 1 317 ? 92.053 -27.043 -8.866 1.00 30.29 650 PHE A O 1
ATOM 2411 N N . LEU A 1 318 ? 91.901 -25.077 -9.958 1.00 28.50 651 LEU A N 1
ATOM 2412 C CA . LEU A 1 318 ? 93.357 -24.922 -10.054 1.00 28.23 651 LEU A CA 1
ATOM 2413 C C . LEU A 1 318 ? 94.019 -24.620 -8.711 1.00 31.92 651 LEU A C 1
ATOM 2414 O O . LEU A 1 318 ? 95.180 -24.973 -8.540 1.00 31.46 651 LEU A O 1
ATOM 2419 N N . THR A 1 319 ? 93.274 -24.029 -7.756 1.00 30.24 652 THR A N 1
ATOM 2420 C CA . THR A 1 319 ? 93.724 -23.836 -6.374 1.00 31.66 652 THR A CA 1
ATOM 2421 C C . THR A 1 319 ? 93.793 -25.229 -5.688 1.00 33.45 652 THR A C 1
ATOM 2422 O O . THR A 1 319 ? 94.741 -25.490 -4.967 1.00 31.88 652 THR A O 1
ATOM 2426 N N . THR A 1 320 ? 92.792 -26.098 -5.922 1.00 30.61 653 THR A N 1
ATOM 2427 C CA . THR A 1 320 ? 92.754 -27.469 -5.381 1.00 29.48 653 THR A CA 1
ATOM 2428 C C . THR A 1 320 ? 93.970 -28.240 -5.878 1.00 31.13 653 THR A C 1
ATOM 2429 O O . THR A 1 320 ? 94.569 -28.973 -5.106 1.00 31.34 653 THR A O 1
ATOM 2433 N N . LEU A 1 321 ? 94.374 -28.030 -7.136 1.00 28.56 654 LEU A N 1
ATOM 2434 C CA . LEU A 1 321 ? 95.580 -28.666 -7.670 1.00 28.40 654 LEU A CA 1
ATOM 2435 C C . LEU A 1 321 ? 96.853 -28.214 -6.875 1.00 32.62 654 LEU A C 1
ATOM 2436 O O . LEU A 1 321 ? 97.698 -29.052 -6.527 1.00 31.29 654 LEU A O 1
ATOM 2441 N N . ASP A 1 322 ? 96.953 -26.913 -6.536 1.00 30.29 655 ASP A N 1
ATOM 2442 C CA . ASP A 1 322 ? 98.094 -26.456 -5.720 1.00 29.73 655 ASP A CA 1
ATOM 2443 C C . ASP A 1 322 ? 98.094 -27.108 -4.338 1.00 32.29 655 ASP A C 1
ATOM 2444 O O . ASP A 1 322 ? 99.154 -27.504 -3.864 1.00 31.16 655 ASP A O 1
ATOM 2449 N N . ASN A 1 323 ? 96.897 -27.251 -3.707 1.00 28.48 656 ASN A N 1
ATOM 2450 C CA . ASN A 1 323 ? 96.777 -27.866 -2.388 1.00 28.47 656 ASN A CA 1
ATOM 2451 C C . ASN A 1 323 ? 97.170 -29.356 -2.408 1.00 32.01 656 ASN A C 1
ATOM 2452 O O . ASN A 1 323 ? 97.787 -29.829 -1.444 1.00 32.37 656 ASN A O 1
ATOM 2457 N N . VAL A 1 324 ? 96.898 -30.059 -3.526 1.00 27.01 657 VAL A N 1
ATOM 2458 C CA . VAL A 1 324 ? 97.329 -31.446 -3.767 1.00 25.84 657 VAL A CA 1
ATOM 2459 C C . VAL A 1 324 ? 98.880 -31.489 -3.749 1.00 30.37 657 VAL A C 1
ATOM 2460 O O . VAL A 1 324 ? 99.473 -32.365 -3.121 1.00 28.12 657 VAL A O 1
ATOM 2464 N N . LYS A 1 325 ? 99.526 -30.508 -4.407 1.00 29.53 658 LYS A N 1
ATOM 2465 C CA . LYS A 1 325 ? 100.995 -30.431 -4.451 1.00 29.06 658 LYS A CA 1
ATOM 2466 C C . LYS A 1 325 ? 101.591 -30.139 -3.083 1.00 30.35 658 LYS A C 1
ATOM 2467 O O . LYS A 1 325 ? 102.625 -30.704 -2.756 1.00 30.70 658 LYS A O 1
ATOM 2473 N N . LYS A 1 326 ? 100.926 -29.308 -2.264 1.00 27.65 659 LYS A N 1
ATOM 2474 C CA . LYS A 1 326 ? 101.358 -29.020 -0.887 1.00 28.08 659 LYS A CA 1
ATOM 2475 C C . LYS A 1 326 ? 101.336 -30.332 -0.034 1.00 31.84 659 LYS A C 1
ATOM 2476 O O . LYS A 1 326 ? 102.313 -30.623 0.666 1.00 31.43 659 LYS A O 1
ATOM 2482 N N . VAL A 1 327 ? 100.228 -31.107 -0.127 1.00 27.95 660 VAL A N 1
ATOM 2483 C CA . VAL A 1 327 ? 100.030 -32.394 0.561 1.00 27.00 660 VAL A CA 1
ATOM 2484 C C . VAL A 1 327 ? 101.049 -33.425 0.025 1.00 29.93 660 VAL A C 1
ATOM 2485 O O . VAL A 1 327 ? 101.651 -34.147 0.821 1.00 29.54 660 VAL A O 1
ATOM 2489 N N . ALA A 1 328 ? 101.291 -33.445 -1.307 1.00 26.15 661 ALA A N 1
ATOM 2490 C CA . ALA A 1 328 ? 102.299 -34.346 -1.889 1.00 25.69 661 ALA A CA 1
ATOM 2491 C C . ALA A 1 328 ? 103.693 -34.100 -1.274 1.00 31.34 661 ALA A C 1
ATOM 2492 O O . ALA A 1 328 ? 104.372 -35.061 -0.873 1.00 29.37 661 ALA A O 1
ATOM 2494 N N . LEU A 1 329 ? 104.097 -32.813 -1.152 1.00 28.84 662 LEU A N 1
ATOM 2495 C CA . LEU A 1 329 ? 105.390 -32.473 -0.540 1.00 28.88 662 LEU A CA 1
ATOM 2496 C C . LEU A 1 329 ? 105.458 -32.939 0.929 1.00 32.62 662 LEU A C 1
ATOM 2497 O O . LEU A 1 329 ? 106.454 -33.540 1.358 1.00 31.66 662 LEU A O 1
ATOM 2502 N N . ASN A 1 330 ? 104.377 -32.702 1.669 1.00 29.90 663 ASN A N 1
ATOM 2503 C CA . ASN A 1 330 ? 104.330 -32.997 3.081 1.00 30.58 663 ASN A CA 1
ATOM 2504 C C . ASN A 1 330 ? 104.224 -34.498 3.429 1.00 33.44 663 ASN A C 1
ATOM 2505 O O . ASN A 1 330 ? 104.564 -34.865 4.543 1.00 32.98 663 ASN A O 1
ATOM 2510 N N . THR A 1 331 ? 103.785 -35.339 2.482 1.00 29.39 664 THR A N 1
ATOM 2511 C CA . THR A 1 331 ? 103.622 -36.785 2.667 1.00 29.47 664 THR A CA 1
ATOM 2512 C C . THR A 1 331 ? 104.635 -37.556 1.842 1.00 32.31 664 THR A C 1
ATOM 2513 O O . THR A 1 331 ? 104.588 -38.793 1.809 1.00 31.60 664 THR A O 1
ATOM 2517 N N . ASP A 1 332 ? 105.543 -36.835 1.157 1.00 29.44 665 ASP A N 1
ATOM 2518 C CA . ASP A 1 332 ? 106.508 -37.449 0.257 1.00 29.64 665 ASP A CA 1
ATOM 2519 C C . ASP A 1 332 ? 105.806 -38.258 -0.873 1.00 31.92 665 ASP A C 1
ATOM 2520 O O . ASP A 1 332 ? 106.281 -39.314 -1.279 1.00 30.47 665 ASP A O 1
ATOM 2525 N N . GLY A 1 333 ? 104.688 -37.730 -1.377 1.00 29.59 666 GLY A N 1
ATOM 2526 C CA . GLY A 1 333 ? 103.984 -38.314 -2.511 1.00 28.58 666 GLY A CA 1
ATOM 2527 C C . GLY A 1 333 ? 103.047 -39.478 -2.250 1.00 31.47 666 GLY A C 1
ATOM 2528 O O . GLY A 1 333 ? 102.776 -40.254 -3.174 1.00 31.15 666 GLY A O 1
ATOM 2529 N N . LEU A 1 334 ? 102.484 -39.579 -1.046 1.00 28.27 667 LEU A N 1
ATOM 2530 C CA . LEU A 1 334 ? 101.476 -40.615 -0.770 1.00 28.85 667 LEU A CA 1
ATOM 2531 C C . LEU A 1 334 ? 100.185 -40.272 -1.514 1.00 31.09 667 LEU A C 1
ATOM 2532 O O . LEU A 1 334 ? 99.906 -39.090 -1.739 1.00 29.55 667 LEU A O 1
ATOM 2537 N N . GLY A 1 335 ? 99.431 -41.297 -1.899 1.00 27.32 668 GLY A N 1
ATOM 2538 C CA . GLY A 1 335 ? 98.163 -41.137 -2.613 1.00 26.66 668 GLY A CA 1
ATOM 2539 C C . GLY A 1 335 ? 97.134 -40.304 -1.869 1.00 28.52 668 GLY A C 1
ATOM 2540 O O . GLY A 1 335 ? 97.161 -40.202 -0.642 1.00 26.17 668 GLY A O 1
ATOM 2541 N N . GLN A 1 336 ? 96.261 -39.639 -2.627 1.00 27.43 669 GLN A N 1
ATOM 2542 C CA . GLN A 1 336 ? 95.239 -38.734 -2.090 1.00 26.35 669 GLN A CA 1
ATOM 2543 C C . GLN A 1 336 ? 93.899 -39.031 -2.726 1.00 29.17 669 GLN A C 1
ATOM 2544 O O . GLN A 1 336 ? 93.831 -39.556 -3.835 1.00 27.88 669 GLN A O 1
ATOM 2550 N N . SER A 1 337 ? 92.837 -38.668 -2.036 1.00 27.95 670 SER A N 1
ATOM 2551 C CA . SER A 1 337 ? 91.479 -38.829 -2.538 1.00 28.23 670 SER A CA 1
ATOM 2552 C C . SER A 1 337 ? 90.720 -37.561 -2.141 1.00 30.90 670 SER A C 1
ATOM 2553 O O . SER A 1 337 ? 90.363 -37.374 -0.979 1.00 29.41 670 SER A O 1
ATOM 2556 N N . VAL A 1 338 ? 90.507 -36.682 -3.114 1.00 27.33 671 VAL A N 1
ATOM 2557 C CA . VAL A 1 338 ? 89.880 -35.363 -2.877 1.00 26.66 671 VAL A CA 1
ATOM 2558 C C . VAL A 1 338 ? 88.429 -35.336 -3.324 1.00 27.91 671 VAL A C 1
ATOM 2559 O O . VAL A 1 338 ? 88.141 -35.453 -4.515 1.00 26.79 671 VAL A O 1
ATOM 2563 N N A LEU A 1 339 ? 87.529 -35.136 -2.366 0.52 24.82 672 LEU A N 1
ATOM 2564 N N B LEU A 1 339 ? 87.525 -35.156 -2.370 0.48 25.88 672 LEU A N 1
ATOM 2565 C CA A LEU A 1 339 ? 86.091 -35.069 -2.576 0.52 25.37 672 LEU A CA 1
ATOM 2566 C CA B LEU A 1 339 ? 86.107 -35.074 -2.656 0.48 26.89 672 LEU A CA 1
ATOM 2567 C C A LEU A 1 339 ? 85.712 -33.593 -2.865 0.52 29.98 672 LEU A C 1
ATOM 2568 C C B LEU A 1 339 ? 85.734 -33.601 -2.887 0.48 30.71 672 LEU A C 1
ATOM 2569 O O A LEU A 1 339 ? 85.886 -32.732 -2.000 0.52 28.16 672 LEU A O 1
ATOM 2570 O O B LEU A 1 339 ? 85.922 -32.757 -2.007 0.48 29.06 672 LEU A O 1
ATOM 2579 N N . LEU A 1 340 ? 85.246 -33.304 -4.096 1.00 27.52 673 LEU A N 1
ATOM 2580 C CA . LEU A 1 340 ? 84.853 -31.945 -4.500 1.00 27.76 673 LEU A CA 1
ATOM 2581 C C . LEU A 1 340 ? 83.398 -31.688 -4.139 1.00 30.55 673 LEU A C 1
ATOM 2582 O O . LEU A 1 340 ? 82.489 -32.114 -4.844 1.00 30.18 673 LEU A O 1
ATOM 2587 N N . LYS A 1 341 ? 83.189 -31.066 -2.984 1.00 27.69 674 LYS A N 1
ATOM 2588 C CA . LYS A 1 341 ? 81.854 -30.769 -2.471 1.00 27.67 674 LYS A CA 1
ATOM 2589 C C . LYS A 1 341 ? 81.497 -29.366 -2.934 1.00 30.97 674 LYS A C 1
ATOM 2590 O O . LYS A 1 341 ? 82.100 -28.373 -2.510 1.00 30.63 674 LYS A O 1
ATOM 2596 N N . GLY A 1 342 ? 80.605 -29.316 -3.897 1.00 27.81 675 GLY A N 1
ATOM 2597 C CA . GLY A 1 342 ? 80.251 -28.062 -4.533 1.00 28.22 675 GLY A CA 1
ATOM 2598 C C . GLY A 1 342 ? 80.983 -27.834 -5.841 1.00 31.94 675 GLY A C 1
ATOM 2599 O O . GLY A 1 342 ? 81.159 -26.684 -6.242 1.00 32.10 675 GLY A O 1
ATOM 2600 N N . TYR A 1 343 ? 81.418 -28.926 -6.518 1.00 27.00 676 TYR A N 1
ATOM 2601 C CA . TYR A 1 343 ? 82.110 -28.853 -7.825 1.00 26.42 676 TYR A CA 1
ATOM 2602 C C . TYR A 1 343 ? 81.174 -28.259 -8.890 1.00 28.84 676 TYR A C 1
ATOM 2603 O O . TYR A 1 343 ? 81.634 -27.821 -9.933 1.00 29.95 676 TYR A O 1
ATOM 2612 N N . GLY A 1 344 ? 79.871 -28.396 -8.668 1.00 25.68 677 GLY A N 1
ATOM 2613 C CA . GLY A 1 344 ? 78.869 -28.036 -9.645 1.00 25.28 677 GLY A CA 1
ATOM 2614 C C . GLY A 1 344 ? 78.068 -26.799 -9.370 1.00 30.75 677 GLY A C 1
ATOM 2615 O O . GLY A 1 344 ? 77.905 -26.383 -8.211 1.00 30.13 677 GLY A O 1
ATOM 2616 N N . ASN A 1 345 ? 77.524 -26.224 -10.471 1.00 29.30 678 ASN A N 1
ATOM 2617 C CA . ASN A 1 345 ? 76.624 -25.076 -10.407 1.00 28.80 678 ASN A CA 1
ATOM 2618 C C . ASN A 1 345 ? 77.215 -23.943 -9.491 1.00 31.12 678 ASN A C 1
ATOM 2619 O O . ASN A 1 345 ? 78.384 -23.617 -9.658 1.00 30.63 678 ASN A O 1
ATOM 2624 N N . GLU A 1 346 ? 76.480 -23.442 -8.483 1.00 27.34 679 GLU A N 1
ATOM 2625 C CA . GLU A 1 346 ? 76.959 -22.367 -7.595 1.00 26.57 679 GLU A CA 1
ATOM 2626 C C . GLU A 1 346 ? 77.734 -22.867 -6.347 1.00 31.25 679 GLU A C 1
ATOM 2627 O O . GLU A 1 346 ? 78.292 -22.066 -5.587 1.00 30.60 679 GLU A O 1
ATOM 2633 N N . GLY A 1 347 ? 77.836 -24.183 -6.201 1.00 29.12 680 GLY A N 1
ATOM 2634 C CA . GLY A 1 347 ? 78.552 -24.793 -5.086 1.00 28.19 680 GLY A CA 1
ATOM 2635 C C . GLY A 1 347 ? 77.739 -25.861 -4.384 1.00 31.20 680 GLY A C 1
ATOM 2636 O O . GLY A 1 347 ? 76.807 -26.419 -4.956 1.00 30.06 680 GLY A O 1
ATOM 2637 N N . HIS A 1 348 ? 78.122 -26.190 -3.155 1.00 30.06 681 HIS A N 1
ATOM 2638 C CA . HIS A 1 348 ? 77.489 -27.237 -2.343 1.00 29.89 681 HIS A CA 1
ATOM 2639 C C . HIS A 1 348 ? 76.024 -26.939 -2.079 1.00 32.25 681 HIS A C 1
ATOM 2640 O O . HIS A 1 348 ? 75.680 -25.824 -1.720 1.00 30.88 681 HIS A O 1
ATOM 2647 N N . ASP A 1 349 ? 75.159 -27.923 -2.346 1.00 30.87 682 ASP A N 1
ATOM 2648 C CA . ASP A 1 349 ? 73.702 -27.818 -2.235 1.00 30.86 682 ASP A CA 1
ATOM 2649 C C . ASP A 1 349 ? 73.117 -26.666 -3.093 1.00 34.41 682 ASP A C 1
ATOM 2650 O O . ASP A 1 349 ? 72.248 -25.912 -2.664 1.00 35.88 682 ASP A O 1
ATOM 2655 N N . SER A 1 350 ? 73.631 -26.553 -4.306 1.00 29.83 683 SER A N 1
ATOM 2656 C CA . SER A 1 350 ? 73.148 -25.715 -5.399 1.00 28.74 683 SER A CA 1
ATOM 2657 C C . SER A 1 350 ? 73.103 -26.634 -6.613 1.00 32.75 683 SER A C 1
ATOM 2658 O O . SER A 1 350 ? 73.973 -27.483 -6.760 1.00 32.47 683 SER A O 1
ATOM 2661 N N . GLY A 1 351 ? 72.095 -26.466 -7.463 1.00 30.05 684 GLY A N 1
ATOM 2662 C CA . GLY A 1 351 ? 72.006 -27.170 -8.729 1.00 28.78 684 GLY A CA 1
ATOM 2663 C C . GLY A 1 351 ? 71.740 -28.654 -8.744 1.00 34.22 684 GLY A C 1
ATOM 2664 O O . GLY A 1 351 ? 71.704 -29.233 -9.830 1.00 32.96 684 GLY A O 1
ATOM 2665 N N . HIS A 1 352 ? 71.489 -29.283 -7.566 1.00 30.94 685 HIS A N 1
ATOM 2666 C CA . HIS A 1 352 ? 71.118 -30.698 -7.529 1.00 29.87 685 HIS A CA 1
ATOM 2667 C C . HIS A 1 352 ? 69.823 -30.860 -8.325 1.00 31.68 685 HIS A C 1
ATOM 2668 O O . HIS A 1 352 ? 68.926 -30.034 -8.146 1.00 31.84 685 HIS A O 1
ATOM 2675 N N . PRO A 1 353 ? 69.710 -31.847 -9.250 1.00 27.16 686 PRO A N 1
ATOM 2676 C CA . PRO A 1 353 ? 70.635 -32.975 -9.504 1.00 27.40 686 PRO A CA 1
ATOM 2677 C C . PRO A 1 353 ? 71.326 -32.888 -10.876 1.00 31.68 686 PRO A C 1
ATOM 2678 O O . PRO A 1 353 ? 71.451 -33.903 -11.549 1.00 30.99 686 PRO A O 1
ATOM 2682 N N . ASP A 1 354 ? 71.731 -31.676 -11.310 1.00 30.53 687 ASP A N 1
ATOM 2683 C CA . ASP A 1 354 ? 72.374 -31.464 -12.620 1.00 30.49 687 ASP A CA 1
ATOM 2684 C C . ASP A 1 354 ? 73.831 -31.910 -12.541 1.00 33.29 687 ASP A C 1
ATOM 2685 O O . ASP A 1 354 ? 74.740 -31.068 -12.449 1.00 32.93 687 ASP A O 1
ATOM 2690 N N . TYR A 1 355 ? 74.062 -33.241 -12.582 1.00 30.24 688 TYR A N 1
ATOM 2691 C CA . TYR A 1 355 ? 75.416 -33.815 -12.409 1.00 29.51 688 TYR A CA 1
ATOM 2692 C C . TYR A 1 355 ? 76.425 -33.285 -13.419 1.00 31.33 688 TYR A C 1
ATOM 2693 O O . TYR A 1 355 ? 77.562 -33.026 -13.039 1.00 29.76 688 TYR A O 1
ATOM 2702 N N . GLY A 1 356 ? 75.990 -33.052 -14.654 1.00 28.98 689 GLY A N 1
ATOM 2703 C CA . GLY A 1 356 ? 76.849 -32.510 -15.701 1.00 29.84 689 GLY A CA 1
ATOM 2704 C C . GLY A 1 356 ? 77.145 -31.009 -15.653 1.00 34.81 689 GLY A C 1
ATOM 2705 O O . GLY A 1 356 ? 77.920 -30.523 -16.479 1.00 33.21 689 GLY A O 1
ATOM 2706 N N . ASP A 1 357 ? 76.517 -30.242 -14.732 1.00 32.48 690 ASP A N 1
ATOM 2707 C CA . ASP A 1 357 ? 76.759 -28.781 -14.677 1.00 32.46 690 ASP A CA 1
ATOM 2708 C C . ASP A 1 357 ? 77.990 -28.484 -13.809 1.00 34.84 690 ASP A C 1
ATOM 2709 O O . ASP A 1 357 ? 77.853 -28.323 -12.606 1.00 35.37 690 ASP A O 1
ATOM 2714 N N . ILE A 1 358 ? 79.182 -28.403 -14.417 1.00 30.71 691 ILE A N 1
ATOM 2715 C CA . ILE A 1 358 ? 80.432 -28.128 -13.673 1.00 30.05 691 ILE A CA 1
ATOM 2716 C C . ILE A 1 358 ? 80.476 -26.630 -13.364 1.00 31.94 691 ILE A C 1
ATOM 2717 O O . ILE A 1 358 ? 80.271 -25.823 -14.268 1.00 30.42 691 ILE A O 1
ATOM 2722 N N . GLY A 1 359 ? 80.754 -26.290 -12.102 1.00 29.94 692 GLY A N 1
ATOM 2723 C CA . GLY A 1 359 ? 80.824 -24.909 -11.631 1.00 30.62 692 GLY A CA 1
ATOM 2724 C C . GLY A 1 359 ? 81.659 -24.007 -12.526 1.00 32.26 692 GLY A C 1
ATOM 2725 O O . GLY A 1 359 ? 82.882 -24.119 -12.557 1.00 30.17 692 GLY A O 1
ATOM 2726 N N . GLN A 1 360 ? 80.993 -23.140 -13.295 1.00 29.77 693 GLN A N 1
ATOM 2727 C CA . GLN A 1 360 ? 81.643 -22.182 -14.206 1.00 29.51 693 GLN A CA 1
ATOM 2728 C C . GLN A 1 360 ? 82.582 -21.190 -13.487 1.00 33.13 693 GLN A C 1
ATOM 2729 O O . GLN A 1 360 ? 83.666 -20.882 -14.011 1.00 32.65 693 GLN A O 1
ATOM 2735 N N . ARG A 1 361 ? 82.199 -20.753 -12.255 1.00 29.67 694 ARG A N 1
ATOM 2736 C CA . ARG A 1 361 ? 83.007 -19.827 -11.450 1.00 29.60 694 ARG A CA 1
ATOM 2737 C C . ARG A 1 361 ? 84.263 -20.513 -10.853 1.00 32.99 694 ARG A C 1
ATOM 2738 O O . ARG A 1 361 ? 85.169 -19.823 -10.406 1.00 32.27 694 ARG A O 1
ATOM 2746 N N . LEU A 1 362 ? 84.346 -21.860 -10.934 1.00 29.06 695 LEU A N 1
ATOM 2747 C CA . LEU A 1 362 ? 85.493 -22.626 -10.423 1.00 27.74 695 LEU A CA 1
ATOM 2748 C C . LEU A 1 362 ? 86.515 -22.868 -11.534 1.00 32.14 695 LEU A C 1
ATOM 2749 O O . LEU A 1 362 ? 87.616 -23.366 -11.270 1.00 31.45 695 LEU A O 1
ATOM 2754 N N . GLY A 1 363 ? 86.117 -22.546 -12.763 1.00 29.70 696 GLY A N 1
ATOM 2755 C CA . GLY A 1 363 ? 86.926 -22.764 -13.954 1.00 29.77 696 GLY A CA 1
ATOM 2756 C C . GLY A 1 363 ? 86.330 -23.772 -14.912 1.00 33.27 696 GLY A C 1
ATOM 2757 O O . GLY A 1 363 ? 86.969 -24.105 -15.913 1.00 32.80 696 GLY A O 1
ATOM 2758 N N . GLY A 1 364 ? 85.130 -24.286 -14.581 1.00 29.79 697 GLY A N 1
ATOM 2759 C CA . GLY A 1 364 ? 84.375 -25.243 -15.396 1.00 28.46 697 GLY A CA 1
ATOM 2760 C C . GLY A 1 364 ? 85.065 -26.578 -15.657 1.00 31.99 697 GLY A C 1
ATOM 2761 O O . GLY A 1 364 ? 86.051 -26.931 -14.988 1.00 30.03 697 GLY A O 1
ATOM 2762 N N . ALA A 1 365 ? 84.569 -27.314 -16.675 1.00 29.91 698 ALA A N 1
ATOM 2763 C CA . ALA A 1 365 ? 85.110 -28.624 -17.068 1.00 30.32 698 ALA A CA 1
ATOM 2764 C C . ALA A 1 365 ? 86.596 -28.588 -17.440 1.00 34.33 698 ALA A C 1
ATOM 2765 O O . ALA A 1 365 ? 87.345 -29.502 -17.065 1.00 33.26 698 ALA A O 1
ATOM 2767 N N . ASP A 1 366 ? 87.024 -27.516 -18.122 1.00 32.84 699 ASP A N 1
ATOM 2768 C CA . ASP A 1 366 ? 88.411 -27.345 -18.550 1.00 33.58 699 ASP A CA 1
ATOM 2769 C C . ASP A 1 366 ? 89.389 -27.362 -17.397 1.00 35.21 699 ASP A C 1
ATOM 2770 O O . ASP A 1 366 ? 90.328 -28.158 -17.436 1.00 33.22 699 ASP A O 1
ATOM 2775 N N . ASP A 1 367 ? 89.143 -26.536 -16.351 1.00 30.88 700 ASP A N 1
ATOM 2776 C CA . ASP A 1 367 ? 90.007 -26.524 -15.175 1.00 29.99 700 ASP A CA 1
ATOM 2777 C C . ASP A 1 367 ? 89.837 -27.791 -14.360 1.00 32.52 700 ASP A C 1
ATOM 2778 O O . ASP A 1 367 ? 90.818 -28.259 -13.799 1.00 31.96 700 ASP A O 1
ATOM 2783 N N . MET A 1 368 ? 88.608 -28.354 -14.289 1.00 29.04 701 MET A N 1
ATOM 2784 C CA . MET A 1 368 ? 88.393 -29.594 -13.529 1.00 28.67 701 MET A CA 1
ATOM 2785 C C . MET A 1 368 ? 89.242 -30.726 -14.128 1.00 31.52 701 MET A C 1
ATOM 2786 O O . MET A 1 368 ? 89.930 -31.435 -13.390 1.00 29.79 701 MET A O 1
ATOM 2791 N N . ASN A 1 369 ? 89.273 -30.816 -15.465 1.00 30.24 702 ASN A N 1
ATOM 2792 C CA . ASN A 1 369 ? 90.084 -31.818 -16.175 1.00 30.63 702 ASN A CA 1
ATOM 2793 C C . ASN A 1 369 ? 91.594 -31.599 -16.001 1.00 34.43 702 ASN A C 1
ATOM 2794 O O . ASN A 1 369 ? 92.303 -32.567 -15.752 1.00 34.11 702 ASN A O 1
ATOM 2799 N N . THR A 1 370 ? 92.063 -30.337 -16.028 1.00 32.06 703 THR A N 1
ATOM 2800 C CA . THR A 1 370 ? 93.480 -30.010 -15.813 1.00 31.90 703 THR A CA 1
ATOM 2801 C C . THR A 1 370 ? 93.870 -30.445 -14.391 1.00 33.07 703 THR A C 1
ATOM 2802 O O . THR A 1 370 ? 94.874 -31.120 -14.210 1.00 33.16 703 THR A O 1
ATOM 2806 N N . MET A 1 371 ? 93.040 -30.088 -13.398 1.00 28.93 704 MET A N 1
ATOM 2807 C CA . MET A 1 371 ? 93.242 -30.457 -12.005 1.00 27.46 704 MET A CA 1
ATOM 2808 C C . MET A 1 371 ? 93.362 -31.995 -11.847 1.00 30.68 704 MET A C 1
ATOM 2809 O O . MET A 1 371 ? 94.288 -32.480 -11.183 1.00 29.41 704 MET A O 1
ATOM 2814 N N . MET A 1 372 ? 92.440 -32.752 -12.467 1.00 28.10 705 MET A N 1
ATOM 2815 C CA . MET A 1 372 ? 92.437 -34.226 -12.363 1.00 27.45 705 MET A CA 1
ATOM 2816 C C . MET A 1 372 ? 93.623 -34.866 -13.088 1.00 32.02 705 MET A C 1
ATOM 2817 O O . MET A 1 372 ? 94.285 -35.737 -12.515 1.00 31.76 705 MET A O 1
ATOM 2822 N N . GLU A 1 373 ? 93.918 -34.393 -14.320 1.00 30.97 706 GLU A N 1
ATOM 2823 C CA . GLU A 1 373 ? 95.038 -34.879 -15.141 1.00 31.35 706 GLU A CA 1
ATOM 2824 C C . GLU A 1 373 ? 96.384 -34.602 -14.470 1.00 34.90 706 GLU A C 1
ATOM 2825 O O . GLU A 1 373 ? 97.156 -35.536 -14.271 1.00 34.47 706 GLU A O 1
ATOM 2831 N N . GLU A 1 374 ? 96.626 -33.347 -14.054 1.00 31.72 707 GLU A N 1
ATOM 2832 C CA . GLU A 1 374 ? 97.849 -32.967 -13.333 1.00 31.57 707 GLU A CA 1
ATOM 2833 C C . GLU A 1 374 ? 97.934 -33.611 -11.937 1.00 34.98 707 GLU A C 1
ATOM 2834 O O . GLU A 1 374 ? 99.007 -34.078 -11.565 1.00 35.40 707 GLU A O 1
ATOM 2840 N N . GLY A 1 375 ? 96.817 -33.662 -11.206 1.00 30.28 708 GLY A N 1
ATOM 2841 C CA . GLY A 1 375 ? 96.753 -34.265 -9.871 1.00 29.70 708 GLY A CA 1
ATOM 2842 C C . GLY A 1 375 ? 97.092 -35.746 -9.830 1.00 32.75 708 GLY A C 1
ATOM 2843 O O . GLY A 1 375 ? 97.757 -36.199 -8.886 1.00 30.34 708 GLY A O 1
ATOM 2844 N N . SER A 1 376 ? 96.696 -36.504 -10.889 1.00 29.83 709 SER A N 1
ATOM 2845 C CA . SER A 1 376 ? 96.968 -37.950 -10.983 1.00 29.86 709 SER A CA 1
ATOM 2846 C C . SER A 1 376 ? 98.476 -38.251 -10.997 1.00 34.14 709 SER A C 1
ATOM 2847 O O . SER A 1 376 ? 98.889 -39.297 -10.495 1.00 33.82 709 SER A O 1
ATOM 2850 N N . LYS A 1 377 ? 99.290 -37.296 -11.475 1.00 30.71 710 LYS A N 1
ATOM 2851 C CA . LYS A 1 377 ? 100.758 -37.415 -11.508 1.00 31.50 710 LYS A CA 1
ATOM 2852 C C . LYS A 1 377 ? 101.346 -37.385 -10.097 1.00 34.84 710 LYS A C 1
ATOM 2853 O O . LYS A 1 377 ? 102.468 -37.821 -9.906 1.00 35.61 710 LYS A O 1
ATOM 2859 N N . TYR A 1 378 ? 100.557 -36.939 -9.105 1.00 31.33 711 TYR A N 1
ATOM 2860 C CA . TYR A 1 378 ? 100.937 -36.894 -7.687 1.00 30.96 711 TYR A CA 1
ATOM 2861 C C . TYR A 1 378 ? 100.182 -37.986 -6.904 1.00 34.93 711 TYR A C 1
ATOM 2862 O O . TYR A 1 378 ? 100.172 -37.962 -5.675 1.00 36.65 711 TYR A O 1
ATOM 2871 N N . GLY A 1 379 ? 99.522 -38.896 -7.629 1.00 28.49 712 GLY A N 1
ATOM 2872 C CA . GLY A 1 379 ? 98.707 -39.945 -7.035 1.00 27.65 712 GLY A CA 1
ATOM 2873 C C . GLY A 1 379 ? 97.423 -39.420 -6.425 1.00 30.81 712 GLY A C 1
ATOM 2874 O O . GLY A 1 379 ? 96.853 -40.075 -5.551 1.00 29.86 712 GLY A O 1
ATOM 2875 N N . ALA A 1 380 ? 96.951 -38.227 -6.857 1.00 27.38 713 ALA A N 1
ATOM 2876 C CA . ALA A 1 380 ? 95.693 -37.710 -6.305 1.00 27.37 713 ALA A CA 1
ATOM 2877 C C . ALA A 1 380 ? 94.516 -38.125 -7.178 1.00 29.82 713 ALA A C 1
ATOM 2878 O O . ALA A 1 380 ? 94.526 -37.911 -8.393 1.00 28.97 713 ALA A O 1
ATOM 2880 N N . ARG A 1 381 ? 93.504 -38.714 -6.538 1.00 26.65 714 ARG A N 1
ATOM 2881 C CA . ARG A 1 381 ? 92.221 -39.132 -7.141 1.00 26.75 714 ARG A CA 1
ATOM 2882 C C . ARG A 1 381 ? 91.201 -38.056 -6.781 1.00 29.57 714 ARG A C 1
ATOM 2883 O O . ARG A 1 381 ? 91.314 -37.440 -5.727 1.00 29.95 714 ARG A O 1
ATOM 2891 N N . PHE A 1 382 ? 90.229 -37.823 -7.651 1.00 26.55 715 PHE A N 1
ATOM 2892 C CA . PHE A 1 382 ? 89.175 -36.826 -7.436 1.00 25.60 715 PHE A CA 1
ATOM 2893 C C . PHE A 1 382 ? 87.814 -37.450 -7.656 1.00 28.18 715 PHE A C 1
ATOM 2894 O O . PHE A 1 382 ? 87.652 -38.378 -8.438 1.00 26.92 715 PHE A O 1
ATOM 2902 N N . GLY A 1 383 ? 86.846 -36.934 -6.937 1.00 26.68 716 GLY A N 1
ATOM 2903 C CA . GLY A 1 383 ? 85.472 -37.378 -7.043 1.00 26.07 716 GLY A CA 1
ATOM 2904 C C . GLY A 1 383 ? 84.558 -36.235 -6.699 1.00 30.53 716 GLY A C 1
ATOM 2905 O O . GLY A 1 383 ? 84.990 -35.265 -6.078 1.00 29.08 716 GLY A O 1
ATOM 2906 N N . VAL A 1 384 ? 83.283 -36.365 -7.070 1.00 26.45 717 VAL A N 1
ATOM 2907 C CA . VAL A 1 384 ? 82.324 -35.285 -6.855 1.00 25.70 717 VAL A CA 1
ATOM 2908 C C . VAL A 1 384 ? 81.156 -35.723 -5.982 1.00 28.27 717 VAL A C 1
ATOM 2909 O O . VAL A 1 384 ? 80.739 -36.887 -6.036 1.00 25.91 717 VAL A O 1
ATOM 2913 N N . HIS A 1 385 ? 80.666 -34.780 -5.170 1.00 26.47 718 HIS A N 1
ATOM 2914 C CA . HIS A 1 385 ? 79.507 -34.930 -4.318 1.00 26.70 718 HIS A CA 1
ATOM 2915 C C . HIS A 1 385 ? 78.251 -34.711 -5.185 1.00 29.28 718 HIS A C 1
ATOM 2916 O O . HIS A 1 385 ? 78.060 -33.644 -5.775 1.00 27.97 718 HIS A O 1
ATOM 2923 N N . VAL A 1 386 ? 77.411 -35.737 -5.269 1.00 27.36 719 VAL A N 1
ATOM 2924 C CA . VAL A 1 386 ? 76.131 -35.671 -5.988 1.00 26.39 719 VAL A CA 1
ATOM 2925 C C . VAL A 1 386 ? 74.993 -36.035 -5.050 1.00 30.37 719 VAL A C 1
ATOM 2926 O O . VAL A 1 386 ? 75.206 -36.675 -4.016 1.00 29.27 719 VAL A O 1
ATOM 2930 N N . ASN A 1 387 ? 73.782 -35.657 -5.435 1.00 28.94 720 ASN A N 1
ATOM 2931 C CA . ASN A 1 387 ? 72.597 -35.942 -4.652 1.00 28.76 720 ASN A C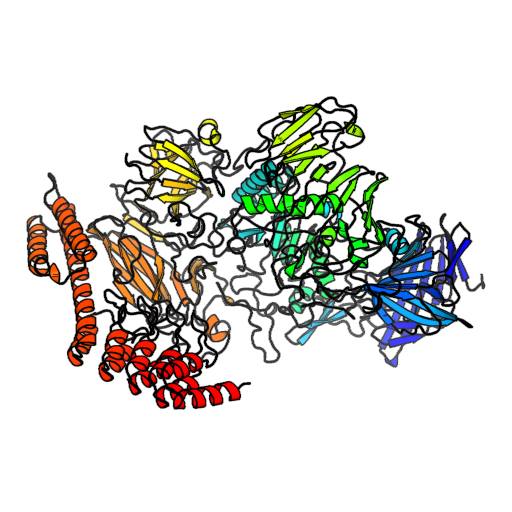A 1
ATOM 2932 C C . ASN A 1 387 ? 71.513 -36.492 -5.599 1.00 31.41 720 ASN A C 1
ATOM 2933 O O . ASN A 1 387 ? 71.177 -35.857 -6.594 1.00 30.43 720 ASN A O 1
ATOM 2938 N N . ALA A 1 388 ? 70.923 -37.636 -5.254 1.00 28.86 721 ALA A N 1
ATOM 2939 C CA . ALA A 1 388 ? 69.848 -38.227 -6.065 1.00 28.33 721 ALA A CA 1
ATOM 2940 C C . ALA A 1 388 ? 68.549 -38.258 -5.275 1.00 30.99 721 ALA A C 1
ATOM 2941 O O . ALA A 1 388 ? 67.624 -38.993 -5.621 1.00 32.19 721 ALA A O 1
ATOM 2943 N N . SER A 1 389 ? 68.446 -37.425 -4.237 1.00 27.87 722 SER A N 1
ATOM 2944 C CA . SER A 1 389 ? 67.261 -37.441 -3.356 1.00 27.51 722 SER A CA 1
ATOM 2945 C C . SER A 1 389 ? 66.556 -36.108 -3.208 1.00 31.68 722 SER A C 1
ATOM 2946 O O . SER A 1 389 ? 65.411 -36.079 -2.785 1.00 32.65 722 SER A O 1
ATOM 2949 N N . GLU A 1 390 ? 67.252 -35.017 -3.499 1.00 28.77 723 GLU A N 1
ATOM 2950 C CA . GLU A 1 390 ? 66.746 -33.667 -3.324 1.00 29.60 723 GLU A CA 1
ATOM 2951 C C . GLU A 1 390 ? 67.192 -32.784 -4.487 1.00 32.90 723 GLU A C 1
ATOM 2952 O O . GLU A 1 390 ? 68.319 -32.904 -4.963 1.00 33.45 723 GLU A O 1
ATOM 2958 N N . MET A 1 391 ? 66.303 -31.892 -4.934 1.00 29.22 724 MET A N 1
ATOM 2959 C CA . MET A 1 391 ? 66.590 -30.990 -6.052 1.00 29.13 724 MET A CA 1
ATOM 2960 C C . MET A 1 391 ? 66.116 -29.558 -5.781 1.00 32.51 724 MET A C 1
ATOM 2961 O O . MET A 1 391 ? 65.290 -29.334 -4.908 1.00 31.09 724 MET A O 1
ATOM 2966 N N . TYR A 1 392 ? 66.629 -28.603 -6.558 1.00 30.72 725 TYR A N 1
ATOM 2967 C CA . TYR A 1 392 ? 66.251 -27.194 -6.456 1.00 30.06 725 TYR A CA 1
ATOM 2968 C C . TYR A 1 392 ? 65.620 -26.720 -7.749 1.00 32.87 725 TYR A C 1
ATOM 2969 O O . TYR A 1 392 ? 66.080 -27.132 -8.819 1.00 32.46 725 TYR A O 1
ATOM 2978 N N . PRO A 1 393 ? 64.616 -25.803 -7.661 1.00 29.55 726 PRO A N 1
ATOM 2979 C CA . PRO A 1 393 ? 63.980 -25.243 -8.882 1.00 29.39 726 PRO A CA 1
ATOM 2980 C C . PRO A 1 393 ? 64.935 -24.790 -10.004 1.00 33.61 726 PRO A C 1
ATOM 2981 O O . PRO A 1 393 ? 64.607 -24.972 -11.173 1.00 33.89 726 PRO A O 1
ATOM 2985 N N . GLU A 1 394 ? 66.111 -24.216 -9.647 1.00 30.10 727 GLU A N 1
ATOM 2986 C CA . GLU A 1 394 ? 67.148 -23.760 -10.583 1.00 29.95 727 GLU A CA 1
ATOM 2987 C C . GLU A 1 394 ? 67.716 -24.882 -11.475 1.00 33.71 727 GLU A C 1
ATOM 2988 O O . GLU A 1 394 ? 68.252 -24.585 -12.548 1.00 32.62 727 GLU A O 1
ATOM 2994 N N . ALA A 1 395 ? 67.678 -26.147 -10.995 1.00 30.94 728 ALA A N 1
ATOM 2995 C CA . ALA A 1 395 ? 68.251 -27.271 -11.751 1.00 30.29 728 ALA A CA 1
ATOM 2996 C C . ALA A 1 395 ? 67.423 -27.550 -12.988 1.00 33.76 728 ALA A C 1
ATOM 2997 O O . ALA A 1 395 ? 66.201 -27.583 -12.913 1.00 32.12 728 ALA A O 1
ATOM 2999 N N . LYS A 1 396 ? 68.090 -27.687 -14.136 1.00 32.04 729 LYS A N 1
ATOM 3000 C CA . LYS A 1 396 ? 67.427 -27.928 -15.422 1.00 33.81 729 LYS A CA 1
ATOM 3001 C C . LYS A 1 396 ? 66.648 -29.246 -15.420 1.00 36.80 729 LYS A C 1
ATOM 3002 O O . LYS A 1 396 ? 65.646 -29.362 -16.121 1.00 36.45 729 LYS A O 1
ATOM 3008 N N . ALA A 1 397 ? 67.074 -30.210 -14.572 1.00 33.26 730 ALA A N 1
ATOM 3009 C CA . ALA A 1 397 ? 66.414 -31.507 -14.398 1.00 31.67 730 ALA A CA 1
ATOM 3010 C C . ALA A 1 397 ? 65.104 -31.356 -13.606 1.00 36.12 730 ALA A C 1
ATOM 3011 O O . ALA A 1 397 ? 64.251 -32.254 -13.674 1.00 35.79 730 ALA A O 1
ATOM 3013 N N . PHE A 1 398 ? 64.929 -30.223 -12.857 1.00 31.46 731 PHE A N 1
ATOM 3014 C CA . PHE A 1 398 ? 63.701 -29.983 -12.087 1.00 30.85 731 PHE A CA 1
ATOM 3015 C C . PHE A 1 398 ? 62.494 -30.020 -13.028 1.00 35.53 731 PHE A C 1
ATOM 3016 O O . PHE A 1 398 ? 62.478 -29.320 -14.046 1.00 34.95 731 PHE A O 1
ATOM 3024 N N . SER A 1 399 ? 61.505 -30.862 -12.698 1.00 32.80 732 SER A N 1
ATOM 3025 C CA . SER A 1 399 ? 60.282 -31.053 -13.501 1.00 32.90 732 SER A CA 1
ATOM 3026 C C . SER A 1 399 ? 59.197 -31.612 -12.590 1.00 36.69 732 SER A C 1
ATOM 3027 O O . SER A 1 399 ? 59.517 -32.095 -11.496 1.00 36.17 732 SER A O 1
ATOM 3030 N N . GLU A 1 400 ? 57.938 -31.588 -13.048 1.00 34.34 733 GLU A N 1
ATOM 3031 C CA . GLU A 1 400 ? 56.796 -32.153 -12.310 1.00 34.76 733 GLU A CA 1
ATOM 3032 C C . GLU A 1 400 ? 56.945 -33.659 -12.098 1.00 38.18 733 GLU A C 1
ATOM 3033 O O . GLU A 1 400 ? 56.625 -34.147 -11.019 1.00 37.70 733 GLU A O 1
ATOM 3039 N N . ASP A 1 401 ? 57.452 -34.392 -13.103 1.00 34.71 734 ASP A N 1
ATOM 3040 C CA . ASP A 1 401 ? 57.692 -35.840 -12.967 1.00 33.94 734 ASP A CA 1
ATOM 3041 C C . ASP A 1 401 ? 58.803 -36.158 -11.966 1.00 36.25 734 ASP A C 1
ATOM 3042 O O . ASP A 1 401 ? 58.691 -37.136 -11.238 1.00 36.71 734 ASP A O 1
ATOM 3047 N N . MET A 1 402 ? 59.838 -35.305 -11.884 1.00 31.52 735 MET A N 1
ATOM 3048 C CA . MET A 1 402 ? 60.943 -35.480 -10.932 1.00 30.99 735 MET A CA 1
ATOM 3049 C C . MET A 1 402 ? 60.533 -35.227 -9.475 1.00 36.89 735 MET A C 1
ATOM 3050 O O . MET A 1 402 ? 61.178 -35.731 -8.549 1.00 36.29 735 MET A O 1
ATOM 3055 N N . VAL A 1 403 ? 59.500 -34.411 -9.275 1.00 34.27 736 VAL A N 1
ATOM 3056 C CA . VAL A 1 403 ? 59.026 -34.025 -7.950 1.00 34.60 736 VAL A CA 1
ATOM 3057 C C . VAL A 1 403 ? 58.434 -35.212 -7.182 1.00 35.92 736 VAL A C 1
ATOM 3058 O O . VAL A 1 403 ? 57.546 -35.884 -7.692 1.00 35.93 736 VAL A O 1
ATOM 3062 N N . ARG A 1 404 ? 58.900 -35.456 -5.955 1.00 31.51 737 ARG A N 1
ATOM 3063 C CA . ARG A 1 404 ? 58.267 -36.472 -5.130 1.00 31.14 737 ARG A CA 1
ATOM 3064 C C . ARG A 1 404 ? 57.021 -35.813 -4.486 1.00 36.56 737 ARG A C 1
ATOM 3065 O O . ARG A 1 404 ? 57.116 -34.710 -3.940 1.00 35.93 737 ARG A O 1
ATOM 3073 N N . ARG A 1 405 ? 55.854 -36.446 -4.620 1.00 35.33 738 ARG A N 1
ATOM 3074 C CA . ARG A 1 405 ? 54.644 -35.921 -3.984 1.00 36.24 738 ARG A CA 1
ATOM 3075 C C . ARG A 1 405 ? 54.166 -36.875 -2.889 1.00 41.86 738 ARG A C 1
ATOM 3076 O O . ARG A 1 405 ? 54.493 -38.058 -2.929 1.00 40.68 738 ARG A O 1
ATOM 3084 N N . ASN A 1 406 ? 53.478 -36.344 -1.872 1.00 41.44 739 ASN A N 1
ATOM 3085 C CA . ASN A 1 406 ? 52.943 -37.134 -0.759 1.00 42.56 739 ASN A CA 1
ATOM 3086 C C . ASN A 1 406 ? 51.540 -37.692 -1.136 1.00 48.62 739 ASN A C 1
ATOM 3087 O O . ASN A 1 406 ? 51.044 -37.396 -2.225 1.00 45.71 739 ASN A O 1
ATOM 3092 N N . SER A 1 407 ? 50.910 -38.486 -0.231 1.00 49.77 740 SER A N 1
ATOM 3093 C CA . SER A 1 407 ? 49.566 -39.091 -0.404 1.00 51.48 740 SER A CA 1
ATOM 3094 C C . SER A 1 407 ? 48.485 -38.076 -0.793 1.00 57.04 740 SER A C 1
ATOM 3095 O O . SER A 1 407 ? 47.541 -38.429 -1.507 1.00 58.82 740 SER A O 1
ATOM 3098 N N . ALA A 1 408 ? 48.623 -36.825 -0.323 1.00 52.36 741 ALA A N 1
ATOM 3099 C CA . ALA A 1 408 ? 47.673 -35.744 -0.583 1.00 51.78 741 ALA A CA 1
ATOM 3100 C C . ALA A 1 408 ? 47.929 -34.995 -1.908 1.00 54.41 741 ALA A C 1
ATOM 3101 O O . ALA A 1 408 ? 47.122 -34.150 -2.299 1.00 53.55 741 ALA A O 1
ATOM 3103 N N . GLY A 1 409 ? 49.054 -35.277 -2.569 1.00 49.76 742 GLY A N 1
ATOM 3104 C CA . GLY A 1 409 ? 49.409 -34.591 -3.811 1.00 47.85 742 GLY A CA 1
ATOM 3105 C C . GLY A 1 409 ? 50.225 -33.325 -3.605 1.00 47.79 742 GLY A C 1
ATOM 3106 O O . GLY A 1 409 ? 50.479 -32.585 -4.558 1.00 46.11 742 GLY A O 1
ATOM 3107 N N . GLY A 1 410 ? 50.664 -33.089 -2.371 1.00 43.56 743 GLY A N 1
ATOM 3108 C CA . GLY A 1 410 ? 51.523 -31.950 -2.057 1.00 42.90 743 GLY A CA 1
ATOM 3109 C C . GLY A 1 410 ? 52.994 -32.301 -2.253 1.00 45.44 743 GLY A C 1
ATOM 3110 O O . GLY A 1 410 ? 53.353 -33.483 -2.280 1.00 43.76 743 GLY A O 1
ATOM 3111 N N . LEU A 1 411 ? 53.860 -31.278 -2.382 1.00 41.38 744 LEU A N 1
ATOM 3112 C CA . LEU A 1 411 ? 55.298 -31.452 -2.524 1.00 40.55 744 LEU A CA 1
ATOM 3113 C C . LEU A 1 411 ? 55.857 -32.091 -1.279 1.00 41.62 744 LEU A C 1
ATOM 3114 O O . LEU A 1 411 ? 55.434 -31.780 -0.155 1.00 40.64 744 LEU A O 1
ATOM 3119 N N . SER A 1 412 ? 56.822 -32.983 -1.477 1.00 36.15 745 SER A N 1
ATOM 3120 C CA . SER A 1 412 ? 57.557 -33.571 -0.380 1.00 35.28 745 SER A CA 1
ATOM 3121 C C . SER A 1 412 ? 58.764 -32.635 -0.240 1.00 38.20 745 SER A C 1
ATOM 3122 O O . SER A 1 412 ? 59.723 -32.732 -1.001 1.00 38.51 745 SER A O 1
ATOM 3125 N N . TYR A 1 413 ? 58.647 -31.633 0.648 1.00 35.58 746 TYR A N 1
ATOM 3126 C CA . TYR A 1 413 ? 59.686 -30.616 0.839 1.00 35.33 746 TYR A CA 1
ATOM 3127 C C . TYR A 1 413 ? 60.919 -31.137 1.502 1.00 40.11 746 TYR A C 1
ATOM 3128 O O . TYR A 1 413 ? 60.817 -31.920 2.445 1.00 39.31 746 TYR A O 1
ATOM 3137 N N . GLY A 1 414 ? 62.075 -30.650 1.025 1.00 36.65 747 GLY A N 1
ATOM 3138 C CA . GLY A 1 414 ? 63.386 -30.904 1.606 1.00 35.22 747 GLY A CA 1
ATOM 3139 C C . GLY A 1 414 ? 63.797 -29.729 2.481 1.00 39.53 747 GLY A C 1
ATOM 3140 O O . GLY A 1 414 ? 62.945 -29.055 3.068 1.00 38.99 747 GLY A O 1
ATOM 3141 N N . TRP A 1 415 ? 65.093 -29.431 2.515 1.00 38.17 748 TRP A N 1
ATOM 3142 C CA . TRP A 1 415 ? 65.674 -28.369 3.339 1.00 40.20 748 TRP A CA 1
ATOM 3143 C C . TRP A 1 415 ? 65.736 -27.022 2.604 1.00 39.25 748 TRP A C 1
ATOM 3144 O O . TRP A 1 415 ? 66.077 -26.977 1.426 1.00 38.02 748 TRP A O 1
ATOM 3155 N N . ASN A 1 416 ? 65.390 -25.934 3.305 1.00 33.76 749 ASN A N 1
ATOM 3156 C CA . ASN A 1 416 ? 65.490 -24.569 2.804 1.00 33.58 749 ASN A CA 1
ATOM 3157 C C . ASN A 1 416 ? 66.747 -23.957 3.397 1.00 38.62 749 ASN A C 1
ATOM 3158 O O . ASN A 1 416 ? 66.913 -23.972 4.621 1.00 36.98 749 ASN A O 1
ATOM 3163 N N . TRP A 1 417 ? 67.648 -23.442 2.539 1.00 35.49 750 TRP A N 1
ATOM 3164 C CA . TRP A 1 417 ? 68.891 -22.809 3.000 1.00 35.10 750 TRP A CA 1
ATOM 3165 C C . TRP A 1 417 ? 69.198 -21.651 2.066 1.00 37.24 750 TRP A C 1
ATOM 3166 O O . TRP A 1 417 ? 68.811 -20.520 2.380 1.00 36.34 750 TRP A O 1
ATOM 3177 N N . LEU A 1 418 ? 69.792 -21.931 0.891 1.00 32.72 751 LEU A N 1
ATOM 3178 C CA . LEU A 1 418 ? 69.985 -20.907 -0.154 1.00 32.23 751 LEU A CA 1
ATOM 3179 C C . LEU A 1 418 ? 68.660 -20.795 -0.907 1.00 35.52 751 LEU A C 1
ATOM 3180 O O . LEU A 1 418 ? 68.245 -19.703 -1.291 1.00 34.96 751 LEU A O 1
ATOM 3185 N N . ASP A 1 419 ? 68.016 -21.965 -1.137 1.00 32.66 752 ASP A N 1
ATOM 3186 C CA . ASP A 1 419 ? 66.744 -22.157 -1.848 1.00 31.56 752 ASP A CA 1
ATOM 3187 C C . ASP A 1 419 ? 66.000 -23.303 -1.165 1.00 34.31 752 ASP A C 1
ATOM 3188 O O . ASP A 1 419 ? 66.585 -24.011 -0.353 1.00 33.43 752 ASP A O 1
ATOM 3193 N N . GLN A 1 420 ? 64.736 -23.518 -1.532 1.00 31.95 753 GLN A N 1
ATOM 3194 C CA . GLN A 1 420 ? 63.942 -24.622 -1.000 1.00 31.46 753 GLN A CA 1
ATOM 3195 C C . GLN A 1 420 ? 64.230 -25.906 -1.790 1.00 34.72 753 GLN A C 1
ATOM 3196 O O . GLN A 1 420 ? 63.984 -25.969 -2.995 1.00 33.21 753 GLN A O 1
ATOM 3202 N N . GLY A 1 421 ? 64.712 -26.917 -1.081 1.00 31.92 754 GLY A N 1
ATOM 3203 C CA . GLY A 1 421 ? 64.936 -28.244 -1.630 1.00 31.93 754 GLY A CA 1
ATOM 3204 C C . GLY A 1 421 ? 63.615 -28.977 -1.733 1.00 34.08 754 GLY A C 1
ATOM 3205 O O . GLY A 1 421 ? 62.715 -28.756 -0.918 1.00 33.64 754 GLY A O 1
ATOM 3206 N N . VAL A 1 422 ? 63.467 -29.792 -2.789 1.00 30.29 755 VAL A N 1
ATOM 3207 C CA . VAL A 1 422 ? 62.262 -30.592 -3.071 1.00 30.04 755 VAL A CA 1
ATOM 3208 C C . VAL A 1 422 ? 62.720 -32.042 -3.250 1.00 33.22 755 VAL A C 1
ATOM 3209 O O . VAL A 1 422 ? 63.703 -32.285 -3.949 1.00 32.50 755 VAL A O 1
ATOM 3213 N N . GLY A 1 423 ? 62.019 -32.984 -2.625 1.00 30.08 756 GLY A N 1
ATOM 3214 C CA . GLY A 1 423 ? 62.371 -34.395 -2.764 1.00 29.79 756 GLY A CA 1
ATOM 3215 C C . GLY A 1 423 ? 62.241 -34.865 -4.202 1.00 33.64 756 GLY A C 1
ATOM 3216 O O . GLY A 1 423 ? 61.383 -34.383 -4.959 1.00 33.34 756 GLY A O 1
ATOM 3217 N N . ILE A 1 424 ? 63.156 -35.741 -4.610 1.00 30.73 757 ILE A N 1
ATOM 3218 C CA . ILE A 1 424 ? 63.151 -36.334 -5.947 1.00 29.32 757 ILE A CA 1
ATOM 3219 C C . ILE A 1 424 ? 62.363 -37.618 -5.854 1.00 32.49 757 ILE A C 1
ATOM 3220 O O . ILE A 1 424 ? 62.571 -38.380 -4.912 1.00 32.04 757 ILE A O 1
ATOM 3225 N N . ASP A 1 425 ? 61.482 -37.880 -6.834 1.00 30.30 758 ASP A N 1
ATOM 3226 C CA . ASP A 1 425 ? 60.761 -39.157 -6.927 1.00 30.28 758 ASP A CA 1
ATOM 3227 C C . ASP A 1 425 ? 61.816 -40.208 -7.429 1.00 32.71 758 ASP A C 1
ATOM 3228 O O . ASP A 1 425 ? 62.088 -40.290 -8.625 1.00 31.18 758 ASP A O 1
ATOM 3233 N N . GLY A 1 426 ? 62.431 -40.929 -6.487 1.00 30.84 759 GLY A N 1
ATOM 3234 C CA . GLY A 1 426 ? 63.497 -41.904 -6.729 1.00 30.76 759 GLY A CA 1
ATOM 3235 C C . GLY A 1 426 ? 63.147 -43.048 -7.668 1.00 33.65 759 GLY A C 1
ATOM 3236 O O . GLY A 1 426 ? 63.986 -43.480 -8.461 1.00 32.13 759 GLY A O 1
ATOM 3237 N N . ILE A 1 427 ? 61.917 -43.539 -7.590 1.00 30.89 760 ILE A N 1
ATOM 3238 C CA . ILE A 1 427 ? 61.435 -44.609 -8.465 1.00 31.26 760 ILE A CA 1
ATOM 3239 C C . ILE A 1 427 ? 61.276 -44.085 -9.892 1.00 33.07 760 ILE A C 1
ATOM 3240 O O . ILE A 1 427 ? 61.726 -44.741 -10.832 1.00 30.79 760 ILE A O 1
ATOM 3245 N N . TYR A 1 428 ? 60.645 -42.910 -10.050 1.00 30.22 761 TYR A N 1
ATOM 3246 C CA . TYR A 1 428 ? 60.535 -42.290 -11.362 1.00 30.54 761 TYR A CA 1
ATOM 3247 C C . TYR A 1 428 ? 61.976 -42.043 -11.952 1.00 32.84 761 TYR A C 1
ATOM 3248 O O . TYR A 1 428 ? 62.218 -42.338 -13.115 1.00 31.79 761 TYR A O 1
ATOM 3257 N N . ASP A 1 429 ? 62.898 -41.488 -11.149 1.00 28.96 762 ASP A N 1
ATOM 3258 C CA . ASP A 1 429 ? 64.251 -41.122 -11.595 1.00 27.95 762 ASP A CA 1
ATOM 3259 C C . ASP A 1 429 ? 65.025 -42.343 -12.165 1.00 31.44 762 ASP A C 1
ATOM 3260 O O . ASP A 1 429 ? 65.650 -42.241 -13.234 1.00 29.93 762 ASP A O 1
ATOM 3265 N N . LEU A 1 430 ? 64.886 -43.503 -11.508 1.00 29.41 763 LEU A N 1
ATOM 3266 C CA . LEU A 1 430 ? 65.442 -44.783 -11.971 1.00 30.24 763 LEU A CA 1
ATOM 3267 C C . LEU A 1 430 ? 64.716 -45.318 -13.232 1.00 34.49 763 LEU A C 1
ATOM 3268 O O . LEU A 1 430 ? 65.339 -45.471 -14.283 1.00 34.10 763 LEU A O 1
ATOM 3273 N N . ALA A 1 431 ? 63.412 -45.613 -13.104 1.00 31.69 764 ALA A N 1
ATOM 3274 C CA . ALA A 1 431 ? 62.581 -46.260 -14.131 1.00 31.22 764 ALA A CA 1
ATOM 3275 C C . ALA A 1 431 ? 62.444 -45.498 -15.454 1.00 34.97 764 ALA A C 1
ATOM 3276 O O . ALA A 1 431 ? 62.296 -46.137 -16.499 1.00 33.89 764 ALA A O 1
ATOM 3278 N N . SER A 1 432 ? 62.499 -44.148 -15.421 1.00 31.91 765 SER A N 1
ATOM 3279 C CA . SER A 1 432 ? 62.357 -43.318 -16.626 1.00 30.73 765 SER A CA 1
ATOM 3280 C C . SER A 1 432 ? 63.662 -43.182 -17.404 1.00 33.64 765 SER A C 1
ATOM 3281 O O . SER A 1 432 ? 63.648 -42.633 -18.499 1.00 33.26 765 SER A O 1
ATOM 3284 N N . GLY A 1 433 ? 64.784 -43.563 -16.786 1.00 30.59 766 GLY A N 1
ATOM 3285 C CA . GLY A 1 433 ? 66.111 -43.394 -17.354 1.00 29.37 766 GLY A CA 1
ATOM 3286 C C . GLY A 1 433 ? 66.665 -41.986 -17.151 1.00 32.24 766 GLY A C 1
ATOM 3287 O O . GLY A 1 433 ? 67.716 -41.664 -17.708 1.00 31.10 766 GLY A O 1
ATOM 3288 N N . SER A 1 434 ? 65.975 -41.128 -16.353 1.00 28.61 767 SER A N 1
ATOM 3289 C CA . SER A 1 434 ? 66.423 -39.740 -16.101 1.00 29.02 767 SER A CA 1
ATOM 3290 C C . SER A 1 434 ? 67.757 -39.654 -15.369 1.00 31.32 767 SER A C 1
ATOM 3291 O O . SER A 1 434 ? 68.643 -38.908 -15.803 1.00 30.64 767 SER A O 1
ATOM 3294 N N . ARG A 1 435 ? 67.902 -40.395 -14.262 1.00 28.19 768 ARG A N 1
ATOM 3295 C CA . ARG A 1 435 ? 69.142 -40.360 -13.475 1.00 27.72 768 ARG A CA 1
ATOM 3296 C C . ARG A 1 435 ? 70.370 -40.815 -14.280 1.00 31.27 768 ARG A C 1
ATOM 3297 O O . ARG A 1 435 ? 71.417 -40.164 -14.203 1.00 30.20 768 ARG A O 1
ATOM 3305 N N A VAL A 1 436 ? 70.251 -41.923 -15.028 0.74 28.29 769 VAL A N 1
ATOM 3306 N N B VAL A 1 436 ? 70.218 -41.911 -15.050 0.26 27.68 769 VAL A N 1
ATOM 3307 C CA A VAL A 1 436 ? 71.378 -42.452 -15.800 0.74 27.97 769 VAL A CA 1
ATOM 3308 C CA B VAL A 1 436 ? 71.236 -42.505 -15.921 0.26 27.33 769 VAL A CA 1
ATOM 3309 C C A VAL A 1 436 ? 71.807 -41.431 -16.908 0.74 32.02 769 VAL A C 1
ATOM 3310 C C B VAL A 1 436 ? 71.765 -41.454 -16.911 0.26 31.65 769 VAL A C 1
ATOM 3311 O O A VAL A 1 436 ? 73.012 -41.277 -17.134 0.74 31.58 769 VAL A O 1
ATOM 3312 O O B VAL A 1 436 ? 72.980 -41.336 -17.097 0.26 31.23 769 VAL A O 1
ATOM 3319 N N . SER A 1 437 ? 70.843 -40.671 -17.499 1.00 28.48 770 SER A N 1
ATOM 3320 C CA . SER A 1 437 ? 71.152 -39.632 -18.487 1.00 28.51 770 SER A CA 1
ATOM 3321 C C . SER A 1 437 ? 71.896 -38.457 -17.861 1.00 30.79 770 SER A C 1
ATOM 3322 O O . SER A 1 437 ? 72.760 -37.890 -18.516 1.00 29.86 770 SER A O 1
ATOM 3325 N N . ARG A 1 438 ? 71.598 -38.103 -16.589 1.00 27.84 771 ARG A N 1
ATOM 3326 C CA . ARG A 1 438 ? 72.337 -37.010 -15.932 1.00 27.61 771 ARG A CA 1
ATOM 3327 C C . ARG A 1 438 ? 73.743 -37.482 -15.582 1.00 28.41 771 ARG A C 1
ATOM 3328 O O . ARG A 1 438 ? 74.671 -36.694 -15.665 1.00 27.89 771 ARG A O 1
ATOM 3336 N N . PHE A 1 439 ? 73.915 -38.775 -15.256 1.00 26.44 772 PHE A N 1
ATOM 3337 C CA . PHE A 1 439 ? 75.270 -39.307 -15.045 1.00 26.84 772 PHE A CA 1
ATOM 3338 C C . PHE A 1 439 ? 76.050 -39.328 -16.341 1.00 29.62 772 PHE A C 1
ATOM 3339 O O . PHE A 1 439 ? 77.243 -39.054 -16.310 1.00 29.33 772 PHE A O 1
ATOM 3347 N N . ALA A 1 440 ? 75.358 -39.572 -17.496 1.00 27.96 773 ALA A N 1
ATOM 3348 C CA . ALA A 1 440 ? 75.986 -39.561 -18.818 1.00 27.24 773 ALA A CA 1
ATOM 3349 C C . ALA A 1 440 ? 76.440 -38.126 -19.164 1.00 31.34 773 ALA A C 1
ATOM 3350 O O . ALA A 1 440 ? 77.512 -37.958 -19.740 1.00 30.54 773 ALA A O 1
ATOM 3352 N N . ASP A 1 441 ? 75.668 -37.093 -18.749 1.00 29.22 774 ASP A N 1
ATOM 3353 C CA . ASP A 1 441 ? 76.052 -35.677 -18.947 1.00 28.78 774 ASP A CA 1
ATOM 3354 C C . ASP A 1 441 ? 77.381 -35.374 -18.256 1.00 30.83 774 ASP A C 1
ATOM 3355 O O . ASP A 1 441 ? 78.238 -34.684 -18.829 1.00 28.22 774 ASP A O 1
ATOM 3360 N N . LEU A 1 442 ? 77.541 -35.895 -17.011 1.00 28.21 775 LEU A N 1
ATOM 3361 C CA . LEU A 1 442 ? 78.763 -35.766 -16.235 1.00 27.44 775 LEU A CA 1
ATOM 3362 C C . LEU A 1 442 ? 79.926 -36.521 -16.922 1.00 30.09 775 LEU A C 1
ATOM 3363 O O . LEU A 1 442 ? 81.022 -35.966 -17.054 1.00 28.60 775 LEU A O 1
ATOM 3368 N N . SER A 1 443 ? 79.666 -37.756 -17.406 1.00 27.62 776 SER A N 1
ATOM 3369 C CA . SER A 1 443 ? 80.664 -38.583 -18.122 1.00 26.90 776 SER A CA 1
ATOM 3370 C C . SER A 1 443 ? 81.215 -37.837 -19.366 1.00 31.79 776 SER A C 1
ATOM 3371 O O . SER A 1 443 ? 82.419 -37.888 -19.632 1.00 31.34 776 SER A O 1
ATOM 3374 N N . LYS A 1 444 ? 80.338 -37.098 -20.086 1.00 29.68 777 LYS A N 1
ATOM 3375 C CA . LYS A 1 444 ? 80.732 -36.279 -21.244 1.00 30.57 777 LYS A CA 1
ATOM 3376 C C . LYS A 1 444 ? 81.738 -35.168 -20.881 1.00 34.48 777 LYS A C 1
ATOM 3377 O O . LYS A 1 444 ? 82.644 -34.881 -21.654 1.00 35.09 777 LYS A O 1
ATOM 3383 N N . GLU A 1 445 ? 81.599 -34.587 -19.695 1.00 31.05 778 GLU A N 1
ATOM 3384 C CA . GLU A 1 445 ? 82.502 -33.547 -19.193 1.00 30.35 778 GLU A CA 1
ATOM 3385 C C . GLU A 1 445 ? 83.839 -34.081 -18.672 1.00 33.22 778 GLU A C 1
ATOM 3386 O O . GLU A 1 445 ? 84.873 -33.449 -18.882 1.00 33.78 778 GLU A O 1
ATOM 3392 N N . VAL A 1 446 ? 83.821 -35.200 -17.934 1.00 29.09 779 VAL A N 1
ATOM 3393 C CA . VAL A 1 446 ? 85.029 -35.695 -17.267 1.00 27.81 779 VAL A CA 1
ATOM 3394 C C . VAL A 1 446 ? 85.759 -36.824 -18.014 1.00 32.57 779 VAL A C 1
ATOM 3395 O O . VAL A 1 446 ? 86.906 -37.109 -17.670 1.00 33.38 779 VAL A O 1
ATOM 3399 N N . GLY A 1 447 ? 85.124 -37.443 -19.014 1.00 30.04 780 GLY A N 1
ATOM 3400 C CA . GLY A 1 447 ? 85.729 -38.560 -19.737 1.00 29.17 780 GLY A CA 1
ATOM 3401 C C . GLY A 1 447 ? 86.101 -39.690 -18.789 1.00 33.56 780 GLY A C 1
ATOM 3402 O O . GLY A 1 447 ? 85.261 -40.154 -18.010 1.00 33.87 780 GLY A O 1
ATOM 3403 N N . ASP A 1 448 ? 87.382 -40.092 -18.802 1.00 29.35 781 ASP A N 1
ATOM 3404 C CA . ASP A 1 448 ? 87.927 -41.130 -17.924 1.00 29.21 781 ASP A CA 1
ATOM 3405 C C . ASP A 1 448 ? 88.828 -40.529 -16.824 1.00 31.44 781 ASP A C 1
ATOM 3406 O O . ASP A 1 448 ? 89.556 -41.266 -16.175 1.00 31.68 781 ASP A O 1
ATOM 3411 N N . ASN A 1 449 ? 88.795 -39.203 -16.618 1.00 28.39 782 ASN A N 1
ATOM 3412 C CA . ASN A 1 449 ? 89.647 -38.522 -15.618 1.00 27.80 782 ASN A CA 1
ATOM 3413 C C . ASN A 1 449 ? 89.224 -38.609 -14.160 1.00 30.66 782 ASN A C 1
ATOM 3414 O O . ASN A 1 449 ? 90.088 -38.541 -13.287 1.00 30.41 782 ASN A O 1
ATOM 3419 N N . MET A 1 450 ? 87.916 -38.718 -13.882 1.00 26.42 783 MET A N 1
ATOM 3420 C CA . MET A 1 450 ? 87.436 -38.694 -12.504 1.00 25.82 783 MET A CA 1
ATOM 3421 C C . MET A 1 450 ? 87.496 -40.068 -11.851 1.00 28.69 783 MET A C 1
ATOM 3422 O O . MET A 1 450 ? 87.139 -41.058 -12.474 1.00 28.29 783 MET A O 1
ATOM 3427 N N . ASP A 1 451 ? 87.939 -40.125 -10.596 1.00 26.01 784 ASP A N 1
ATOM 3428 C CA . ASP A 1 451 ? 88.049 -41.404 -9.901 1.00 25.28 784 ASP A CA 1
ATOM 3429 C C . ASP A 1 451 ? 86.732 -41.895 -9.299 1.00 28.32 784 ASP A C 1
ATOM 3430 O O . ASP A 1 451 ? 86.415 -43.072 -9.414 1.00 27.69 784 ASP A O 1
ATOM 3435 N N . PHE A 1 452 ? 86.003 -41.030 -8.593 1.00 25.33 785 PHE A N 1
ATOM 3436 C CA . PHE A 1 452 ? 84.853 -41.557 -7.871 1.00 24.01 785 PHE A CA 1
ATOM 3437 C C . PHE A 1 452 ? 83.639 -40.651 -7.815 1.00 28.48 785 PHE A C 1
ATOM 3438 O O . PHE A 1 452 ? 83.714 -39.465 -8.097 1.00 27.23 785 PHE A O 1
ATOM 3446 N N . ILE A 1 453 ? 82.534 -41.221 -7.366 1.00 26.49 786 ILE A N 1
ATOM 3447 C CA . ILE A 1 453 ? 81.333 -40.483 -7.075 1.00 26.44 786 ILE A CA 1
ATOM 3448 C C . ILE A 1 453 ? 81.117 -40.608 -5.589 1.00 29.08 786 ILE A C 1
ATOM 3449 O O . ILE A 1 453 ? 81.286 -41.690 -5.036 1.00 27.25 786 ILE A O 1
ATOM 3454 N N . TYR A 1 454 ? 80.708 -39.498 -4.962 1.00 25.89 787 TYR A N 1
ATOM 3455 C CA . TYR A 1 454 ? 80.288 -39.490 -3.576 1.00 25.71 787 TYR A CA 1
ATOM 3456 C C . TYR A 1 454 ? 78.795 -39.207 -3.581 1.00 28.48 787 TYR A C 1
ATOM 3457 O O . TYR A 1 454 ? 78.346 -38.128 -3.982 1.00 28.51 787 TYR A O 1
ATOM 3466 N N . LEU A 1 455 ? 78.028 -40.198 -3.202 1.00 25.95 788 LEU A N 1
ATOM 3467 C CA . LEU A 1 455 ? 76.591 -40.062 -3.198 1.00 26.43 788 LEU A CA 1
ATOM 3468 C C . LEU A 1 455 ? 76.100 -39.670 -1.804 1.00 29.13 788 LEU A C 1
ATOM 3469 O O . LEU A 1 455 ? 76.104 -40.477 -0.882 1.00 26.60 788 LEU A O 1
ATOM 3474 N N . ASP A 1 456 ? 75.655 -38.419 -1.670 1.00 27.03 789 ASP A N 1
ATOM 3475 C CA . ASP A 1 456 ? 75.140 -37.943 -0.390 1.00 27.78 789 ASP A CA 1
ATOM 3476 C C . ASP A 1 456 ? 73.742 -38.519 -0.091 1.00 32.64 789 ASP A C 1
ATOM 3477 O O . ASP A 1 456 ? 73.043 -38.947 -1.012 1.00 32.67 789 ASP A O 1
ATOM 3482 N N . VAL A 1 457 ? 73.395 -38.578 1.214 1.00 29.73 790 VAL A N 1
ATOM 3483 C CA . VAL A 1 457 ? 72.128 -38.867 1.930 1.00 30.40 790 VAL A CA 1
ATOM 3484 C C . VAL A 1 457 ? 71.428 -40.200 1.609 1.00 32.64 790 VAL A C 1
ATOM 3485 O O . VAL A 1 457 ? 70.602 -40.612 2.420 1.00 31.07 790 VAL A O 1
ATOM 3489 N N . TRP A 1 458 ? 71.734 -40.858 0.480 1.00 29.72 791 TRP A N 1
ATOM 3490 C CA . TRP A 1 458 ? 71.096 -42.109 0.051 1.00 29.10 791 TRP A CA 1
ATOM 3491 C C . TRP A 1 458 ? 70.900 -43.137 1.170 1.00 31.52 791 TRP A C 1
ATOM 3492 O O . TRP A 1 458 ? 71.859 -43.570 1.812 1.00 30.13 791 TRP A O 1
ATOM 3503 N N . GLY A 1 459 ? 69.635 -43.485 1.401 1.00 28.68 792 GLY A N 1
ATOM 3504 C CA . GLY A 1 459 ? 69.239 -44.410 2.468 1.00 28.36 792 GLY A CA 1
ATOM 3505 C C . GLY A 1 459 ? 68.406 -43.747 3.544 1.00 31.27 792 GLY A C 1
ATOM 3506 O O . GLY A 1 459 ? 67.754 -44.436 4.330 1.00 31.13 792 GLY A O 1
ATOM 3507 N N . ASN A 1 460 ? 68.389 -42.402 3.576 1.00 28.34 793 ASN A N 1
ATOM 3508 C CA . ASN A 1 460 ? 67.619 -41.673 4.603 1.00 29.03 793 ASN A CA 1
ATOM 3509 C C . ASN A 1 460 ? 66.128 -41.501 4.249 1.00 33.23 793 ASN A C 1
ATOM 3510 O O . ASN A 1 460 ? 65.398 -40.854 4.988 1.00 33.30 793 ASN A O 1
ATOM 3515 N N . LEU A 1 461 ? 65.670 -42.109 3.141 1.00 31.02 794 LEU A N 1
ATOM 3516 C CA . LEU A 1 461 ? 64.262 -42.154 2.709 1.00 31.01 794 LEU A CA 1
ATOM 3517 C C . LEU A 1 461 ? 63.678 -40.807 2.232 1.00 35.37 794 LEU A C 1
ATOM 3518 O O . LEU A 1 461 ? 62.457 -40.638 2.206 1.00 35.81 794 LEU A O 1
ATOM 3523 N N . THR A 1 462 ? 64.542 -39.909 1.748 1.00 32.43 795 THR A N 1
ATOM 3524 C CA . THR A 1 462 ? 64.160 -38.615 1.173 1.00 33.81 795 THR A CA 1
ATOM 3525 C C . THR A 1 462 ? 63.578 -38.794 -0.250 1.00 36.82 795 THR A C 1
ATOM 3526 O O . THR A 1 462 ? 62.685 -38.039 -0.629 1.00 35.82 795 THR A O 1
ATOM 3530 N N . SER A 1 463 ? 64.067 -39.796 -1.020 1.00 33.02 796 SER A N 1
ATOM 3531 C CA . SER A 1 463 ? 63.601 -40.023 -2.396 1.00 32.61 796 SER A CA 1
ATOM 3532 C C . SER A 1 463 ? 62.359 -40.923 -2.493 1.00 34.05 796 SER A C 1
ATOM 3533 O O . SER A 1 463 ? 61.621 -40.827 -3.469 1.00 32.81 796 SER A O 1
ATOM 3536 N N . SER A 1 464 ? 62.163 -41.826 -1.525 1.00 32.25 797 SER A N 1
ATOM 3537 C CA . SER A 1 464 ? 60.996 -42.730 -1.415 1.00 32.59 797 SER A CA 1
ATOM 3538 C C . SER A 1 464 ? 61.131 -43.408 -0.064 1.00 36.29 797 SER A C 1
ATOM 3539 O O . SER A 1 464 ? 62.190 -43.302 0.548 1.00 35.88 797 SER A O 1
ATOM 3542 N N . GLY A 1 465 ? 60.109 -44.148 0.347 1.00 33.86 798 GLY A N 1
ATOM 3543 C CA . GLY A 1 465 ? 60.134 -44.898 1.597 1.00 34.25 798 GLY A CA 1
ATOM 3544 C C . GLY A 1 465 ? 60.897 -46.209 1.487 1.00 38.26 798 GLY A C 1
ATOM 3545 O O . GLY A 1 465 ? 60.919 -46.983 2.440 1.00 37.44 798 GLY A O 1
ATOM 3546 N N . SER A 1 466 ? 61.557 -46.472 0.335 1.00 34.68 799 SER A N 1
ATOM 3547 C CA . SER A 1 466 ? 62.276 -47.732 0.132 1.00 33.20 799 SER A CA 1
ATOM 3548 C C . SER A 1 466 ? 63.814 -47.561 0.101 1.00 35.05 799 SER A C 1
ATOM 3549 O O . SER A 1 466 ? 64.458 -47.908 1.088 1.00 33.50 799 SER A O 1
ATOM 3552 N N . GLU A 1 467 ? 64.412 -47.073 -1.033 1.00 31.99 800 GLU A N 1
ATOM 3553 C CA . GLU A 1 467 ? 65.875 -46.937 -1.214 1.00 30.84 800 GLU A CA 1
ATOM 3554 C C . GLU A 1 467 ? 66.567 -48.249 -0.764 1.00 32.32 800 GLU A C 1
ATOM 3555 O O . GLU A 1 467 ? 67.561 -48.253 -0.032 1.00 30.24 800 GLU A O 1
ATOM 3561 N N . ASP A 1 468 ? 65.975 -49.369 -1.164 1.00 28.64 801 ASP A N 1
ATOM 3562 C CA . ASP A 1 468 ? 66.428 -50.698 -0.750 1.00 27.36 801 ASP A CA 1
ATOM 3563 C C . ASP A 1 468 ? 67.719 -51.134 -1.452 1.00 28.48 801 ASP A C 1
ATOM 3564 O O . ASP A 1 468 ? 68.283 -50.364 -2.230 1.00 26.92 801 ASP A O 1
ATOM 3569 N N . SER A 1 469 ? 68.198 -52.359 -1.172 1.00 25.30 802 SER A N 1
ATOM 3570 C CA . SER A 1 469 ? 69.423 -52.887 -1.800 1.00 24.61 802 SER A CA 1
ATOM 3571 C C . SER A 1 469 ? 69.340 -53.004 -3.328 1.00 28.74 802 SER A C 1
ATOM 3572 O O . SER A 1 469 ? 70.349 -52.834 -4.007 1.00 29.32 802 SER A O 1
ATOM 3575 N N . TRP A 1 470 ? 68.154 -53.291 -3.850 1.00 27.00 803 TRP A N 1
ATOM 3576 C CA . TRP A 1 470 ? 67.881 -53.394 -5.287 1.00 27.86 803 TRP A CA 1
ATOM 3577 C C . TRP A 1 470 ? 68.075 -52.002 -5.943 1.00 30.46 803 TRP A C 1
ATOM 3578 O O . TRP A 1 470 ? 68.801 -51.901 -6.929 1.00 28.96 803 TRP A O 1
ATOM 3589 N N . GLU A 1 471 ? 67.494 -50.931 -5.362 1.00 26.85 804 GLU A N 1
ATOM 3590 C CA . GLU A 1 471 ? 67.683 -49.560 -5.899 1.00 27.14 804 GLU A CA 1
ATOM 3591 C C . GLU A 1 471 ? 69.135 -49.122 -5.787 1.00 29.44 804 GLU A C 1
ATOM 3592 O O . GLU A 1 471 ? 69.641 -48.426 -6.668 1.00 29.03 804 GLU A O 1
ATOM 3598 N N . THR A 1 472 ? 69.783 -49.499 -4.674 1.00 26.01 805 THR A N 1
ATOM 3599 C CA . THR A 1 472 ? 71.159 -49.121 -4.389 1.00 25.45 805 THR A CA 1
ATOM 3600 C C . THR A 1 472 ? 72.101 -49.827 -5.364 1.00 27.67 805 THR A C 1
ATOM 3601 O O . THR A 1 472 ? 73.045 -49.202 -5.847 1.00 27.06 805 THR A O 1
ATOM 3605 N N . ARG A 1 473 ? 71.809 -51.101 -5.678 1.00 24.52 806 ARG A N 1
ATOM 3606 C CA . ARG A 1 473 ? 72.612 -51.888 -6.628 1.00 24.73 806 ARG A CA 1
ATOM 3607 C C . ARG A 1 473 ? 72.570 -51.248 -8.015 1.00 29.19 806 ARG A C 1
ATOM 3608 O O . ARG A 1 473 ? 73.608 -51.120 -8.660 1.00 29.01 806 ARG A O 1
ATOM 3616 N N . LYS A 1 474 ? 71.375 -50.804 -8.440 1.00 27.11 807 LYS A N 1
ATOM 3617 C CA . LYS A 1 474 ? 71.160 -50.139 -9.731 1.00 25.83 807 LYS A CA 1
ATOM 3618 C C . LYS A 1 474 ? 71.844 -48.790 -9.771 1.00 28.33 807 LYS A C 1
ATOM 3619 O O . LYS A 1 474 ? 72.436 -48.435 -10.792 1.00 28.78 807 LYS A O 1
ATOM 3625 N N . MET A 1 475 ? 71.772 -48.035 -8.652 1.00 25.92 808 MET A N 1
ATOM 3626 C CA . MET A 1 475 ? 72.439 -46.746 -8.494 1.00 25.61 808 MET A CA 1
ATOM 3627 C C . MET A 1 475 ? 73.968 -46.949 -8.630 1.00 28.27 808 MET A C 1
ATOM 3628 O O . MET A 1 475 ? 74.621 -46.229 -9.396 1.00 26.59 808 MET A O 1
ATOM 3633 N N . SER A 1 476 ? 74.528 -47.915 -7.877 1.00 26.45 809 SER A N 1
ATOM 3634 C CA . SER A 1 476 ? 75.975 -48.182 -7.898 1.00 26.47 809 SER A CA 1
ATOM 3635 C C . SER A 1 476 ? 76.432 -48.639 -9.289 1.00 30.20 809 SER A C 1
ATOM 3636 O O . SER A 1 476 ? 77.532 -48.274 -9.716 1.00 28.45 809 SER A O 1
ATOM 3639 N N . LYS A 1 477 ? 75.582 -49.432 -9.984 1.00 26.75 810 LYS A N 1
ATOM 3640 C CA . LYS A 1 477 ? 75.872 -49.938 -11.330 1.00 27.19 810 LYS A CA 1
ATOM 3641 C C . LYS A 1 477 ? 75.981 -48.797 -12.350 1.00 30.34 810 LYS A C 1
ATOM 3642 O O . LYS A 1 477 ? 76.970 -48.737 -13.073 1.00 27.69 810 LYS A O 1
ATOM 3648 N N . MET A 1 478 ? 74.999 -47.863 -12.368 1.00 27.69 811 MET A N 1
ATOM 3649 C CA . MET A 1 478 ? 75.073 -46.760 -13.316 1.00 28.01 811 MET A CA 1
ATOM 3650 C C . MET A 1 478 ? 76.323 -45.860 -13.060 1.00 30.55 811 MET A C 1
ATOM 3651 O O . MET A 1 478 ? 76.887 -45.336 -14.023 1.00 30.96 811 MET A O 1
ATOM 3656 N N . ILE A 1 479 ? 76.810 -45.784 -11.800 1.00 26.83 812 ILE A N 1
ATOM 3657 C CA . ILE A 1 479 ? 78.037 -45.063 -11.414 1.00 25.34 812 ILE A CA 1
ATOM 3658 C C . ILE A 1 479 ? 79.300 -45.848 -11.866 1.00 28.53 812 ILE A C 1
ATOM 3659 O O . ILE A 1 479 ? 80.162 -45.283 -12.546 1.00 27.14 812 ILE A O 1
ATOM 3664 N N . ASN A 1 480 ? 79.388 -47.154 -11.515 1.00 25.17 813 ASN A N 1
ATOM 3665 C CA . ASN A 1 480 ? 80.534 -47.983 -11.875 1.00 25.31 813 ASN A CA 1
ATOM 3666 C C . ASN A 1 480 ? 80.691 -48.133 -13.382 1.00 29.80 813 ASN A C 1
ATOM 3667 O O . ASN A 1 480 ? 81.816 -48.194 -13.856 1.00 29.11 813 ASN A O 1
ATOM 3672 N N . ASP A 1 481 ? 79.560 -48.141 -14.135 1.00 28.59 814 ASP A N 1
ATOM 3673 C CA . ASP A 1 481 ? 79.507 -48.243 -15.604 1.00 29.67 814 ASP A CA 1
ATOM 3674 C C . ASP A 1 481 ? 80.225 -47.083 -16.285 1.00 33.41 814 ASP A C 1
ATOM 3675 O O . ASP A 1 481 ? 80.691 -47.246 -17.409 1.00 32.56 814 ASP A O 1
ATOM 3680 N N . ASN A 1 482 ? 80.342 -45.934 -15.592 1.00 28.31 815 ASN A N 1
ATOM 3681 C CA . ASN A 1 482 ? 81.059 -44.765 -16.102 1.00 28.45 815 ASN A CA 1
ATOM 3682 C C . ASN A 1 482 ? 82.520 -44.731 -15.656 1.00 31.15 815 ASN A C 1
ATOM 3683 O O . ASN A 1 482 ? 83.189 -43.728 -15.874 1.00 30.17 815 ASN A O 1
ATOM 3688 N N . GLY A 1 483 ? 82.998 -45.840 -15.080 1.00 27.20 816 GLY A N 1
ATOM 3689 C CA . GLY A 1 483 ? 84.358 -45.972 -14.576 1.00 26.66 816 GLY A CA 1
ATOM 3690 C C . GLY A 1 483 ? 84.548 -45.272 -13.249 1.00 28.83 816 GLY A C 1
ATOM 3691 O O . GLY A 1 483 ? 85.670 -44.930 -12.894 1.00 28.12 816 GLY A O 1
ATOM 3692 N N . TRP A 1 484 ? 83.455 -45.051 -12.486 1.00 26.27 817 TRP A N 1
ATOM 3693 C CA . TRP A 1 484 ? 83.604 -44.376 -11.200 1.00 26.10 817 TRP A CA 1
ATOM 3694 C C . TRP A 1 484 ? 83.466 -45.305 -9.991 1.00 28.39 817 TRP A C 1
ATOM 3695 O O . TRP A 1 484 ? 82.512 -46.072 -9.890 1.00 27.22 817 TRP A O 1
ATOM 3706 N N . ARG A 1 485 ? 84.423 -45.193 -9.064 1.00 25.22 818 ARG A N 1
ATOM 3707 C CA . ARG A 1 485 ? 84.424 -45.900 -7.789 1.00 25.73 818 ARG A CA 1
ATOM 3708 C C . ARG A 1 485 ? 83.241 -45.342 -6.961 1.00 29.04 818 ARG A C 1
ATOM 3709 O O . ARG A 1 485 ? 82.918 -44.151 -7.048 1.00 27.94 818 ARG A O 1
ATOM 3717 N N . MET A 1 486 ? 82.534 -46.223 -6.261 1.00 25.86 819 MET A N 1
ATOM 3718 C CA . MET A 1 486 ? 81.354 -45.845 -5.482 1.00 25.93 819 MET A CA 1
ATOM 3719 C C . MET A 1 486 ? 81.731 -45.488 -4.026 1.00 28.41 819 MET A C 1
ATOM 3720 O O . MET A 1 486 ? 82.511 -46.210 -3.392 1.00 27.76 819 MET A O 1
ATOM 3725 N N . THR A 1 487 ? 81.186 -44.373 -3.515 1.00 24.36 820 THR A N 1
ATOM 3726 C CA . THR A 1 487 ? 81.387 -43.924 -2.120 1.00 25.08 820 THR A CA 1
ATOM 3727 C C . THR A 1 487 ? 80.060 -43.278 -1.694 1.00 30.17 820 THR A C 1
ATOM 3728 O O . THR A 1 487 ? 79.289 -42.813 -2.547 1.00 28.99 820 THR A O 1
ATOM 3732 N N . THR A 1 488 ? 79.767 -43.288 -0.394 1.00 27.45 821 THR A N 1
ATOM 3733 C CA . THR A 1 488 ? 78.488 -42.757 0.066 1.00 27.33 821 THR A CA 1
ATOM 3734 C C . THR A 1 488 ? 78.586 -42.181 1.483 1.00 28.98 821 THR A C 1
ATOM 3735 O O . THR A 1 488 ? 79.648 -42.205 2.100 1.00 28.66 821 THR A O 1
ATOM 3739 N N . GLU A 1 489 ? 77.487 -41.615 1.966 1.00 25.61 822 GLU A N 1
ATOM 3740 C CA . GLU A 1 489 ? 77.462 -40.938 3.251 1.00 25.41 822 GLU A CA 1
ATOM 3741 C C . GLU A 1 489 ? 77.427 -41.836 4.510 1.00 29.41 822 GLU A C 1
ATOM 3742 O O . GLU A 1 489 ? 78.319 -41.722 5.359 1.00 29.13 822 GLU A O 1
ATOM 3748 N N . TRP A 1 490 ? 76.350 -42.610 4.680 1.00 27.09 823 TRP A N 1
ATOM 3749 C CA . TRP A 1 490 ? 76.067 -43.347 5.915 1.00 27.47 823 TRP A CA 1
ATOM 3750 C C . TRP A 1 490 ? 76.976 -44.517 6.142 1.00 30.97 823 TRP A C 1
ATOM 3751 O O . TRP A 1 490 ? 77.283 -45.256 5.193 1.00 30.87 823 TRP A O 1
ATOM 3762 N N . GLY A 1 491 ? 77.383 -44.673 7.409 1.00 25.79 824 GLY A N 1
ATOM 3763 C CA . GLY A 1 491 ? 78.318 -45.711 7.832 1.00 25.46 824 GLY A CA 1
ATOM 3764 C C . GLY A 1 491 ? 77.936 -47.112 7.379 1.00 30.84 824 GLY A C 1
ATOM 3765 O O . GLY A 1 491 ? 78.795 -47.873 6.937 1.00 32.10 824 GLY A O 1
ATOM 3766 N N . SER A 1 492 ? 76.643 -47.472 7.506 1.00 28.04 825 SER A N 1
ATOM 3767 C CA . SER A 1 492 ? 76.137 -48.826 7.209 1.00 27.36 825 SER A CA 1
ATOM 3768 C C . SER A 1 492 ? 75.718 -49.020 5.756 1.00 31.19 825 SER A C 1
ATOM 3769 O O . SER A 1 492 ? 75.423 -50.150 5.345 1.00 30.11 825 SER A O 1
ATOM 3772 N N . GLY A 1 493 ? 75.576 -47.913 5.032 1.00 27.94 826 GLY A N 1
ATOM 3773 C CA . GLY A 1 493 ? 75.018 -47.928 3.690 1.00 27.88 826 GLY A CA 1
ATOM 3774 C C . GLY A 1 493 ? 75.806 -48.698 2.656 1.00 31.96 826 GLY A C 1
ATOM 3775 O O . GLY A 1 493 ? 77.031 -48.830 2.765 1.00 31.46 826 GLY A O 1
ATOM 3776 N N . ASN A 1 494 ? 75.076 -49.224 1.653 1.00 27.86 827 ASN A N 1
ATOM 3777 C CA . ASN A 1 494 ? 75.623 -49.848 0.461 1.00 27.45 827 ASN A CA 1
ATOM 3778 C C . ASN A 1 494 ? 76.768 -50.842 0.748 1.00 30.39 827 ASN A C 1
ATOM 3779 O O . ASN A 1 494 ? 77.900 -50.654 0.291 1.00 30.89 827 ASN A O 1
ATOM 3784 N N . GLU A 1 495 ? 76.473 -51.896 1.511 1.00 27.59 828 GLU A N 1
ATOM 3785 C CA . GLU A 1 495 ? 77.463 -52.924 1.837 1.00 27.59 828 GLU A CA 1
ATOM 3786 C C . GLU A 1 495 ? 78.068 -53.568 0.569 1.00 28.28 828 GLU A C 1
ATOM 3787 O O . GLU A 1 495 ? 79.253 -53.879 0.542 1.00 26.34 828 GLU A O 1
ATOM 3793 N N . TYR A 1 496 ? 77.260 -53.764 -0.464 1.00 25.47 829 TYR A N 1
ATOM 3794 C CA . TYR A 1 496 ? 77.705 -54.448 -1.676 1.00 25.07 829 TYR A CA 1
ATOM 3795 C C . TYR A 1 496 ? 78.762 -53.720 -2.522 1.00 28.96 829 TYR A C 1
ATOM 3796 O O . TYR A 1 496 ? 79.683 -54.363 -3.010 1.00 27.60 829 TYR A O 1
ATOM 3805 N N . ASP A 1 497 ? 78.610 -52.403 -2.732 1.00 25.50 830 ASP A N 1
ATOM 3806 C CA . ASP A 1 497 ? 79.460 -51.692 -3.679 1.00 25.05 830 ASP A CA 1
ATOM 3807 C C . ASP A 1 497 ? 80.284 -50.506 -3.167 1.00 28.22 830 ASP A C 1
ATOM 3808 O O . ASP A 1 497 ? 81.178 -50.062 -3.882 1.00 27.52 830 ASP A O 1
ATOM 3813 N N . SER A 1 498 ? 79.972 -49.954 -1.986 1.00 25.75 831 SER A N 1
ATOM 3814 C CA . SER A 1 498 ? 80.684 -48.766 -1.523 1.00 25.58 831 SER A CA 1
ATOM 3815 C C . SER A 1 498 ? 82.116 -49.051 -1.001 1.00 30.86 831 SER A C 1
ATOM 3816 O O . SER A 1 498 ? 82.362 -50.091 -0.391 1.00 30.61 831 SER A O 1
ATOM 3819 N N . THR A 1 499 ? 83.070 -48.147 -1.294 1.00 27.60 832 THR A N 1
ATOM 3820 C CA . THR A 1 499 ? 84.473 -48.311 -0.844 1.00 26.82 832 THR A CA 1
ATOM 3821 C C . THR A 1 499 ? 84.808 -47.305 0.261 1.00 29.39 832 THR A C 1
ATOM 3822 O O . THR A 1 499 ? 85.926 -47.301 0.753 1.00 28.79 832 THR A O 1
ATOM 3826 N N . PHE A 1 500 ? 83.851 -46.423 0.599 1.00 26.12 833 PHE A N 1
ATOM 3827 C CA . PHE A 1 500 ? 84.027 -45.349 1.578 1.00 25.39 833 PHE A CA 1
ATOM 3828 C C . PHE A 1 500 ? 82.675 -44.851 2.064 1.00 28.08 833 PHE A C 1
ATOM 3829 O O . PHE A 1 500 ? 81.734 -44.665 1.275 1.00 26.72 833 PHE A O 1
ATOM 3837 N N . GLN A 1 501 ? 82.589 -44.636 3.377 1.00 24.65 834 GLN A N 1
ATOM 3838 C CA . GLN A 1 501 ? 81.414 -44.039 3.994 1.00 25.01 834 GLN A CA 1
ATOM 3839 C C . GLN A 1 501 ? 81.917 -42.822 4.730 1.00 28.11 834 GLN A C 1
ATOM 3840 O O . GLN A 1 501 ? 82.781 -42.961 5.588 1.00 27.91 834 GLN A O 1
ATOM 3846 N N . HIS A 1 502 ? 81.358 -41.653 4.445 1.00 25.37 835 HIS A N 1
ATOM 3847 C CA . HIS A 1 502 ? 81.779 -40.432 5.151 1.00 25.64 835 HIS A CA 1
ATOM 3848 C C . HIS A 1 502 ? 81.543 -40.526 6.692 1.00 29.38 835 HIS A C 1
ATOM 3849 O O . HIS A 1 502 ? 82.404 -40.129 7.482 1.00 27.34 835 HIS A O 1
ATOM 3856 N N . TRP A 1 503 ? 80.434 -41.161 7.101 1.00 28.10 836 TRP A N 1
ATOM 3857 C CA . TRP A 1 503 ? 80.105 -41.321 8.510 1.00 27.88 836 TRP A CA 1
ATOM 3858 C C . TRP A 1 503 ? 80.856 -42.509 9.160 1.00 31.76 836 TRP A C 1
ATOM 3859 O O . TRP A 1 503 ? 80.699 -42.755 10.349 1.00 32.48 836 TRP A O 1
ATOM 3870 N N . ALA A 1 504 ? 81.685 -43.225 8.402 1.00 27.42 837 ALA A N 1
ATOM 3871 C CA . ALA A 1 504 ? 82.580 -44.222 8.980 1.00 25.92 837 ALA A CA 1
ATOM 3872 C C . ALA A 1 504 ? 83.983 -43.539 9.118 1.00 28.61 837 ALA A C 1
ATOM 3873 O O . ALA A 1 504 ? 84.610 -43.636 10.163 1.00 27.95 837 ALA A O 1
ATOM 3875 N N . ALA A 1 505 ? 84.450 -42.851 8.058 1.00 26.96 838 ALA A N 1
ATOM 3876 C CA . ALA A 1 505 ? 85.788 -42.234 7.957 1.00 27.82 838 ALA A CA 1
ATOM 3877 C C . ALA A 1 505 ? 85.926 -40.964 8.789 1.00 32.46 838 ALA A C 1
ATOM 3878 O O . ALA A 1 505 ? 86.989 -40.718 9.343 1.00 33.20 838 ALA A O 1
ATOM 3880 N N . ASP A 1 506 ? 84.872 -40.163 8.881 1.00 30.44 839 ASP A N 1
ATOM 3881 C CA . ASP A 1 506 ? 84.894 -39.008 9.759 1.00 29.98 839 ASP A CA 1
ATOM 3882 C C . ASP A 1 506 ? 84.224 -39.513 11.037 1.00 33.07 839 ASP A C 1
ATOM 3883 O O . ASP A 1 506 ? 83.002 -39.686 11.103 1.00 30.83 839 ASP A O 1
ATOM 3888 N N . LEU A 1 507 ? 85.064 -39.804 12.031 1.00 30.77 840 LEU A N 1
ATOM 3889 C CA . LEU A 1 507 ? 84.659 -40.436 13.269 1.00 31.32 840 LEU A CA 1
ATOM 3890 C C . LEU A 1 507 ? 83.842 -39.548 14.207 1.00 33.62 840 LEU A C 1
ATOM 3891 O O . LEU A 1 507 ? 83.126 -40.082 15.057 1.00 32.42 840 LEU A O 1
ATOM 3896 N N . THR A 1 508 ? 83.894 -38.222 14.015 1.00 31.04 841 THR A N 1
ATOM 3897 C CA . THR A 1 508 ? 83.171 -37.251 14.851 1.00 32.47 841 THR A CA 1
ATOM 3898 C C . THR A 1 508 ? 81.661 -37.283 14.626 1.00 36.64 841 THR A C 1
ATOM 3899 O O . THR A 1 508 ? 80.938 -36.884 15.524 1.00 35.84 841 THR A O 1
ATOM 3903 N N . TYR A 1 509 ? 81.174 -37.730 13.432 1.00 32.36 842 TYR A N 1
ATOM 3904 C CA . TYR A 1 509 ? 79.731 -37.650 13.164 1.00 32.47 842 TYR A CA 1
ATOM 3905 C C . TYR A 1 509 ? 78.877 -38.723 13.817 1.00 36.23 842 TYR A C 1
ATOM 3906 O O . TYR A 1 509 ? 79.339 -39.841 14.000 1.00 34.27 842 TYR A O 1
ATOM 3915 N N . GLY A 1 510 ? 77.636 -38.345 14.127 1.00 33.73 843 GLY A N 1
ATOM 3916 C CA . GLY A 1 510 ? 76.548 -39.208 14.587 1.00 34.65 843 GLY A CA 1
ATOM 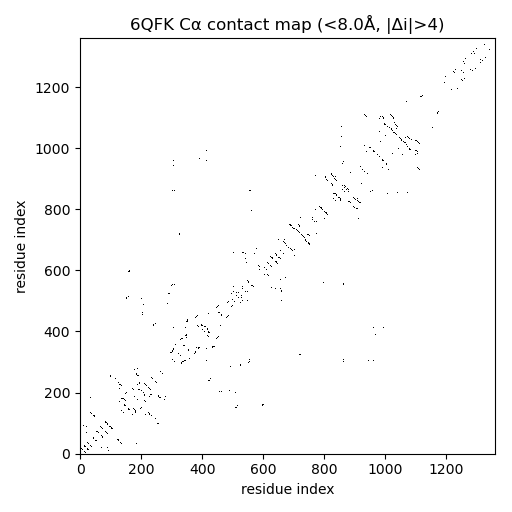3917 C C . GLY A 1 510 ? 76.577 -40.029 15.866 1.00 39.00 843 GLY A C 1
ATOM 3918 O O . GLY A 1 510 ? 75.539 -40.580 16.246 1.00 42.25 843 GLY A O 1
ATOM 3919 N N . GLY A 1 511 ? 77.715 -40.170 16.507 1.00 32.32 844 GLY A N 1
ATOM 3920 C CA . GLY A 1 511 ? 77.786 -40.962 17.728 1.00 31.19 844 GLY A CA 1
ATOM 3921 C C . GLY A 1 511 ? 77.969 -42.451 17.521 1.00 33.13 844 GLY A C 1
ATOM 3922 O O . GLY A 1 511 ? 77.915 -42.945 16.390 1.00 33.26 844 GLY A O 1
ATOM 3923 N N . TYR A 1 512 ? 78.152 -43.174 18.638 1.00 28.88 845 TYR A N 1
ATOM 3924 C CA . TYR A 1 512 ? 78.485 -44.597 18.711 1.00 29.35 845 TYR A CA 1
ATOM 3925 C C . TYR A 1 512 ? 77.482 -45.557 18.000 1.00 33.19 845 TYR A C 1
ATOM 3926 O O . TYR A 1 512 ? 77.877 -46.665 17.675 1.00 32.84 845 TYR A O 1
ATOM 3935 N N . THR A 1 513 ? 76.224 -45.156 17.785 1.00 31.08 846 THR A N 1
ATOM 3936 C CA . THR A 1 513 ? 75.226 -46.033 17.136 1.00 31.22 846 THR A CA 1
ATOM 3937 C C . THR A 1 513 ? 75.216 -45.902 15.601 1.00 33.72 846 THR A C 1
ATOM 3938 O O . THR A 1 513 ? 74.556 -46.702 14.939 1.00 34.27 846 THR A O 1
ATOM 3942 N N A SER A 1 514 ? 75.924 -44.902 15.052 0.64 30.56 847 SER A N 1
ATOM 3943 N N B SER A 1 514 ? 75.892 -44.883 15.040 0.36 30.32 847 SER A N 1
ATOM 3944 C CA A SER A 1 514 ? 75.862 -44.607 13.623 0.64 29.92 847 SER A CA 1
ATOM 3945 C CA B SER A 1 514 ? 75.847 -44.628 13.596 0.36 29.77 847 SER A CA 1
ATOM 3946 C C A SER A 1 514 ? 77.229 -44.465 12.931 0.64 31.67 847 SER A C 1
ATOM 3947 C C B SER A 1 514 ? 77.220 -44.473 12.922 0.36 32.20 847 SER A C 1
ATOM 3948 O O A SER A 1 514 ? 77.429 -43.590 12.089 0.64 31.70 847 SER A O 1
ATOM 3949 O O B SER A 1 514 ? 77.421 -43.582 12.093 0.36 32.05 847 SER A O 1
ATOM 3954 N N . LYS A 1 515 ? 78.143 -45.379 13.235 1.00 28.85 848 LYS A N 1
ATOM 3955 C CA . LYS A 1 515 ? 79.480 -45.376 12.648 1.00 27.89 848 LYS A CA 1
ATOM 3956 C C . LYS A 1 515 ? 79.608 -46.402 11.490 1.00 29.81 848 LYS A C 1
ATOM 3957 O O . LYS A 1 515 ? 78.594 -46.798 10.912 1.00 27.74 848 LYS A O 1
ATOM 3963 N N . GLY A 1 516 ? 80.841 -46.805 11.169 1.00 27.29 849 GLY A N 1
ATOM 3964 C CA . GLY A 1 516 ? 81.138 -47.847 10.188 1.00 26.46 849 GLY A CA 1
ATOM 3965 C C . GLY A 1 516 ? 80.723 -49.242 10.635 1.00 30.36 849 GLY A C 1
ATOM 3966 O O . GLY A 1 516 ? 80.104 -49.418 11.691 1.00 28.21 849 GLY A O 1
ATOM 3967 N N . GLU A 1 517 ? 81.050 -50.250 9.809 1.00 28.18 850 GLU A N 1
ATOM 3968 C CA . GLU A 1 517 ? 80.665 -51.647 9.991 1.00 27.33 850 GLU A CA 1
ATOM 3969 C C . GLU A 1 517 ? 81.390 -52.334 11.137 1.00 30.68 850 GLU A C 1
ATOM 3970 O O . GLU A 1 517 ? 82.587 -52.638 11.049 1.00 29.47 850 GLU A O 1
ATOM 3976 N N . ASN A 1 518 ? 80.651 -52.582 12.230 1.00 28.06 851 ASN A N 1
ATOM 3977 C CA . ASN A 1 518 ? 81.198 -53.257 13.395 1.00 26.69 851 ASN A CA 1
ATOM 3978 C C . ASN A 1 518 ? 80.982 -54.778 13.220 1.00 30.64 851 ASN A C 1
ATOM 3979 O O . ASN A 1 518 ? 80.056 -55.382 13.777 1.00 30.11 851 ASN A O 1
ATOM 3984 N N . SER A 1 519 ? 81.858 -55.387 12.447 1.00 27.65 852 SER A N 1
ATOM 3985 C CA . SER A 1 519 ? 81.794 -56.830 12.183 1.00 27.75 852 SER A CA 1
ATOM 3986 C C . SER A 1 519 ? 83.193 -57.372 11.948 1.00 31.34 852 SER A C 1
ATOM 3987 O O . SER A 1 519 ? 83.937 -56.846 11.116 1.00 30.77 852 SER A O 1
ATOM 3990 N N . GLU A 1 520 ? 83.551 -58.403 12.699 1.00 27.07 853 GLU A N 1
ATOM 3991 C CA . GLU A 1 520 ? 84.822 -59.094 12.535 1.00 27.24 853 GLU A CA 1
ATOM 3992 C C . GLU A 1 520 ? 84.822 -59.872 11.190 1.00 28.50 853 GLU A C 1
ATOM 3993 O O . GLU A 1 520 ? 85.812 -59.837 10.472 1.00 27.00 853 GLU A O 1
ATOM 3999 N N . VAL A 1 521 ? 83.713 -60.539 10.849 1.00 26.59 854 VAL A N 1
ATOM 4000 C CA . VAL A 1 521 ? 83.596 -61.257 9.559 1.00 26.42 854 VAL A CA 1
ATOM 4001 C C . VAL A 1 521 ? 83.799 -60.306 8.364 1.00 28.34 854 VAL A C 1
ATOM 4002 O O . VAL A 1 521 ? 84.604 -60.600 7.485 1.00 26.43 854 VAL A O 1
ATOM 4006 N N . MET A 1 522 ? 83.064 -59.179 8.337 1.00 26.26 855 MET A N 1
ATOM 4007 C CA . MET A 1 522 ? 83.138 -58.227 7.219 1.00 26.45 855 MET A CA 1
ATOM 4008 C C . MET A 1 522 ? 84.507 -57.591 7.087 1.00 28.50 855 MET A C 1
ATOM 4009 O O . MET A 1 522 ? 85.047 -57.482 5.971 1.00 26.53 855 MET A O 1
ATOM 4014 N N . ARG A 1 523 ? 85.084 -57.209 8.230 1.00 25.64 856 ARG A N 1
ATOM 4015 C CA . ARG A 1 523 ? 86.387 -56.564 8.222 1.00 25.48 856 ARG A CA 1
ATOM 4016 C C . ARG A 1 523 ? 87.487 -57.561 7.903 1.00 26.93 856 ARG A C 1
ATOM 4017 O O . ARG A 1 523 ? 88.450 -57.207 7.216 1.00 25.46 856 ARG A O 1
ATOM 4025 N N . PHE A 1 524 ? 87.358 -58.805 8.394 1.00 24.35 857 PHE A N 1
ATOM 4026 C CA . PHE A 1 524 ? 88.338 -59.840 8.054 1.00 23.52 857 PHE A CA 1
ATOM 4027 C C . PHE A 1 524 ? 88.376 -59.951 6.505 1.00 26.65 857 PHE A C 1
ATOM 4028 O O . PHE A 1 524 ? 89.447 -59.896 5.879 1.00 25.05 857 PHE A O 1
ATOM 4036 N N . LEU A 1 525 ? 87.196 -60.096 5.906 1.00 24.30 858 LEU A N 1
ATOM 4037 C CA . LEU A 1 525 ? 87.071 -60.244 4.458 1.00 25.19 858 LEU A CA 1
ATOM 4038 C C . LEU A 1 525 ? 87.544 -59.070 3.618 1.00 27.65 858 LEU A C 1
ATOM 4039 O O . LEU A 1 525 ? 88.209 -59.284 2.600 1.00 25.50 858 LEU A O 1
ATOM 4044 N N . ARG A 1 526 ? 87.156 -57.839 4.024 1.00 25.70 859 ARG A N 1
ATOM 4045 C CA . ARG A 1 526 ? 87.231 -56.655 3.185 1.00 25.88 859 ARG A CA 1
ATOM 4046 C C . ARG A 1 526 ? 87.959 -55.446 3.734 1.00 28.90 859 ARG A C 1
ATOM 4047 O O . ARG A 1 526 ? 87.864 -54.387 3.109 1.00 27.96 859 ARG A O 1
ATOM 4055 N N . ASN A 1 527 ? 88.715 -55.572 4.846 1.00 25.88 860 ASN A N 1
ATOM 4056 C CA . ASN A 1 527 ? 89.455 -54.422 5.390 1.00 25.56 860 ASN A CA 1
ATOM 4057 C C . ASN A 1 527 ? 90.279 -53.663 4.330 1.00 27.75 860 ASN A C 1
ATOM 4058 O O . ASN A 1 527 ? 90.260 -52.434 4.301 1.00 25.82 860 ASN A O 1
ATOM 4063 N N . HIS A 1 528 ? 90.994 -54.411 3.472 1.00 24.86 861 HIS A N 1
ATOM 4064 C CA . HIS A 1 528 ? 91.833 -53.875 2.404 1.00 25.20 861 HIS A CA 1
ATOM 4065 C C . HIS A 1 528 ? 91.050 -53.199 1.257 1.00 29.04 861 HIS A C 1
ATOM 4066 O O . HIS A 1 528 ? 91.658 -52.516 0.442 1.00 29.13 861 HIS A O 1
ATOM 4073 N N . GLN A 1 529 ? 89.718 -53.394 1.192 1.00 25.91 862 GLN A N 1
ATOM 4074 C CA . GLN A 1 529 ? 88.885 -52.912 0.080 1.00 25.82 862 GLN A CA 1
ATOM 4075 C C . GLN A 1 529 ? 88.080 -51.654 0.330 1.00 28.62 862 GLN A C 1
ATOM 4076 O O . GLN A 1 529 ? 87.478 -51.140 -0.607 1.00 29.03 862 GLN A O 1
ATOM 4082 N N . LYS A 1 530 ? 87.990 -51.207 1.582 1.00 25.19 863 LYS A N 1
ATOM 4083 C CA . LYS A 1 530 ? 87.089 -50.114 1.947 1.00 25.02 863 LYS A CA 1
ATOM 4084 C C . LYS A 1 530 ? 87.601 -49.294 3.094 1.00 27.20 863 LYS A C 1
ATOM 4085 O O . LYS A 1 530 ? 88.343 -49.809 3.933 1.00 27.70 863 LYS A O 1
ATOM 4091 N N . ASP A 1 531 ? 87.106 -48.051 3.186 1.00 24.34 864 ASP A N 1
ATOM 4092 C CA . ASP A 1 531 ? 87.224 -47.175 4.369 1.00 24.31 864 ASP A CA 1
ATOM 4093 C C . ASP A 1 531 ? 85.799 -47.073 4.910 1.00 29.24 864 ASP A C 1
ATOM 4094 O O . ASP A 1 531 ? 85.121 -46.041 4.796 1.00 28.72 864 ASP A O 1
ATOM 4099 N N . SER A 1 532 ? 85.331 -48.201 5.480 1.00 26.76 865 SER A N 1
ATOM 4100 C CA . SER A 1 532 ? 83.939 -48.335 5.913 1.00 26.93 865 SER A CA 1
ATOM 4101 C C . SER A 1 532 ? 83.811 -48.987 7.283 1.00 29.64 865 SER A C 1
ATOM 4102 O O . SER A 1 532 ? 82.778 -49.581 7.597 1.00 29.02 865 SER A O 1
ATOM 4105 N N . TRP A 1 533 ? 84.875 -48.902 8.079 1.00 25.62 866 TRP A N 1
ATOM 4106 C CA . TRP A 1 533 ? 85.010 -49.579 9.353 1.00 25.30 866 TRP A CA 1
ATOM 4107 C C . TRP A 1 533 ? 84.900 -48.652 10.540 1.00 28.52 866 TRP A C 1
ATOM 4108 O O . TRP A 1 533 ? 84.489 -47.509 10.407 1.00 28.24 866 TRP A O 1
ATOM 4119 N N . VAL A 1 534 ? 85.265 -49.155 11.698 1.00 26.40 867 VAL A N 1
ATOM 4120 C CA . VAL A 1 534 ? 85.286 -48.387 12.932 1.00 26.86 867 VAL A CA 1
ATOM 4121 C C . VAL A 1 534 ? 86.737 -48.101 13.279 1.00 30.18 867 VAL A C 1
ATOM 4122 O O . VAL A 1 534 ? 87.503 -49.034 13.527 1.00 29.77 867 VAL A O 1
ATOM 4126 N N . GLY A 1 535 ? 87.090 -46.818 13.294 1.00 28.18 868 GLY A N 1
ATOM 4127 C CA . GLY A 1 535 ? 88.420 -46.374 13.691 1.00 28.01 868 GLY A CA 1
ATOM 4128 C C . GLY A 1 535 ? 88.489 -46.046 15.179 1.00 31.31 868 GLY A C 1
ATOM 4129 O O . GLY A 1 535 ? 87.514 -46.232 15.926 1.00 29.61 868 GLY A O 1
ATOM 4130 N N . ASP A 1 536 ? 89.653 -45.575 15.630 1.00 28.59 869 ASP A N 1
ATOM 4131 C CA . ASP A 1 536 ? 89.844 -45.196 17.036 1.00 27.15 869 ASP A CA 1
ATOM 4132 C C . ASP A 1 536 ? 89.077 -43.909 17.412 1.00 31.02 869 ASP A C 1
ATOM 4133 O O . ASP A 1 536 ? 89.320 -42.857 16.837 1.00 30.78 869 ASP A O 1
ATOM 4138 N N . TYR A 1 537 ? 88.131 -44.015 18.354 1.00 28.41 870 TYR A N 1
ATOM 4139 C CA . TYR A 1 537 ? 87.344 -42.878 18.865 1.00 28.72 870 TYR A CA 1
ATOM 4140 C C . TYR A 1 537 ? 86.843 -43.353 20.240 1.00 33.66 870 TYR A C 1
ATOM 4141 O O . TYR A 1 537 ? 85.687 -43.793 20.379 1.00 31.10 870 TYR A O 1
ATOM 4150 N N . PRO A 1 538 ? 87.766 -43.364 21.251 1.00 32.38 871 PRO A N 1
ATOM 4151 C CA . PRO A 1 538 ? 87.472 -44.085 22.506 1.00 31.81 871 PRO A CA 1
ATOM 4152 C C . PRO A 1 538 ? 86.232 -43.657 23.283 1.00 34.75 871 PRO A C 1
ATOM 4153 O O . PRO A 1 538 ? 85.701 -44.505 23.980 1.00 34.49 871 PRO A O 1
ATOM 4157 N N . GLN A 1 539 ? 85.690 -42.446 23.082 1.00 32.03 872 GLN A N 1
ATOM 4158 C CA . GLN A 1 539 ? 84.448 -42.106 23.774 1.00 32.20 872 GLN A CA 1
ATOM 4159 C C . GLN A 1 539 ? 83.259 -42.978 23.326 1.00 33.41 872 GLN A C 1
ATOM 4160 O O . GLN A 1 539 ? 82.306 -43.118 24.085 1.00 31.31 872 GLN A O 1
ATOM 4166 N N . TYR A 1 540 ? 83.343 -43.616 22.142 1.00 29.23 873 TYR A N 1
ATOM 4167 C CA . TYR A 1 540 ? 82.269 -44.494 21.669 1.00 28.10 873 TYR A CA 1
ATOM 4168 C C . TYR A 1 540 ? 82.344 -45.873 22.314 1.00 33.29 873 TYR A C 1
ATOM 4169 O O . TYR A 1 540 ? 81.347 -46.596 22.316 1.00 32.05 873 TYR A O 1
ATOM 4178 N N . GLY A 1 541 ? 83.532 -46.234 22.811 1.00 30.25 874 GLY A N 1
ATOM 4179 C CA . GLY A 1 541 ? 83.800 -47.542 23.391 1.00 30.14 874 GLY A CA 1
ATOM 4180 C C . GLY A 1 541 ? 83.716 -48.667 22.372 1.00 32.71 874 GLY A C 1
ATOM 4181 O O . GLY A 1 541 ? 83.574 -48.428 21.162 1.00 30.02 874 GLY A O 1
ATOM 4182 N N . GLY A 1 542 ? 83.775 -49.894 22.881 1.00 30.57 875 GLY A N 1
ATOM 4183 C CA . GLY A 1 542 ? 83.684 -51.126 22.103 1.00 29.91 875 GLY A CA 1
ATOM 4184 C C . GLY A 1 542 ? 84.623 -51.170 20.922 1.00 32.66 875 GLY A C 1
ATOM 4185 O O . GLY A 1 542 ? 85.841 -51.078 21.096 1.00 31.70 875 GLY A O 1
ATOM 4186 N N . ALA A 1 543 ? 84.049 -51.272 19.706 1.00 28.33 876 ALA A N 1
ATOM 4187 C CA . ALA A 1 543 ? 84.791 -51.338 18.435 1.00 27.87 876 ALA A CA 1
ATOM 4188 C C . ALA A 1 543 ? 85.693 -50.124 18.185 1.00 30.08 876 ALA A C 1
ATOM 4189 O O . ALA A 1 543 ? 86.671 -50.230 17.451 1.00 28.57 876 ALA A O 1
ATOM 4191 N N . ALA A 1 544 ? 85.338 -48.976 18.765 1.00 27.44 877 ALA A N 1
ATOM 4192 C CA . ALA A 1 544 ? 86.050 -47.716 18.606 1.00 27.05 877 ALA A CA 1
ATOM 4193 C C . ALA A 1 544 ? 87.171 -47.497 19.647 1.00 31.51 877 ALA A C 1
ATOM 4194 O O . ALA A 1 544 ? 87.865 -46.474 19.615 1.00 29.04 877 ALA A O 1
ATOM 4196 N N . ASN A 1 545 ? 87.375 -48.473 20.544 1.00 29.36 878 ASN A N 1
ATOM 4197 C CA . ASN A 1 545 ? 88.466 -48.349 21.491 1.00 28.54 878 ASN A CA 1
ATOM 4198 C C . ASN A 1 545 ? 89.711 -49.069 20.928 1.00 31.07 878 ASN A C 1
ATOM 4199 O O . ASN A 1 545 ? 89.881 -50.275 21.105 1.00 30.78 878 ASN A O 1
ATOM 4204 N N . ALA A 1 546 ? 90.592 -48.303 20.273 1.00 28.41 879 ALA A N 1
ATOM 4205 C CA . ALA A 1 546 ? 91.856 -48.791 19.690 1.00 27.79 879 ALA A CA 1
ATOM 4206 C C . ALA A 1 546 ? 91.695 -50.089 18.839 1.00 29.16 879 ALA A C 1
ATOM 4207 O O . ALA A 1 546 ? 92.300 -51.117 19.143 1.00 28.27 879 ALA A O 1
ATOM 4209 N N . PRO A 1 547 ? 90.874 -50.074 17.773 1.00 26.19 880 PRO A N 1
ATOM 4210 C CA . PRO A 1 547 ? 90.831 -51.260 16.889 1.00 25.63 880 PRO A CA 1
ATOM 4211 C C . PRO A 1 547 ? 92.254 -51.546 16.357 1.00 28.86 880 PRO A C 1
ATOM 4212 O O . PRO A 1 547 ? 92.967 -50.608 15.960 1.00 27.78 880 PRO A O 1
ATOM 4216 N N . LEU A 1 548 ? 92.697 -52.814 16.430 1.00 25.45 881 LEU A N 1
ATOM 4217 C CA . LEU A 1 548 ? 94.027 -53.214 15.950 1.00 25.03 881 LEU A CA 1
ATOM 4218 C C . LEU A 1 548 ? 94.325 -52.830 14.499 1.00 27.72 881 LEU A C 1
ATOM 4219 O O . LEU A 1 548 ? 95.472 -52.510 14.190 1.00 27.00 881 LEU A O 1
ATOM 4224 N N . LEU A 1 549 ? 93.317 -52.863 13.616 1.00 23.68 882 LEU A N 1
ATOM 4225 C CA . LEU A 1 549 ? 93.485 -52.527 12.201 1.00 23.78 882 LEU A CA 1
ATOM 4226 C C . LEU A 1 549 ? 93.469 -51.022 11.956 1.00 28.41 882 LEU A C 1
ATOM 4227 O O . LEU A 1 549 ? 93.635 -50.572 10.816 1.00 27.18 882 LEU A O 1
ATOM 4232 N N . GLY A 1 550 ? 93.282 -50.248 13.029 1.00 27.48 883 GLY A N 1
ATOM 4233 C CA . GLY A 1 550 ? 93.134 -48.805 12.932 1.00 25.93 883 GLY A CA 1
ATOM 4234 C C . GLY A 1 550 ? 91.783 -48.527 12.284 1.00 28.56 883 GLY A C 1
ATOM 4235 O O . GLY A 1 550 ? 90.777 -49.170 12.606 1.00 26.77 883 GLY A O 1
ATOM 4236 N N . GLY A 1 551 ? 91.784 -47.666 11.291 1.00 25.36 884 GLY A N 1
ATOM 4237 C CA . GLY A 1 551 ? 90.566 -47.284 10.591 1.00 24.08 884 GLY A CA 1
ATOM 4238 C C . GLY A 1 551 ? 90.671 -45.824 10.257 1.00 28.24 884 GLY A C 1
ATOM 4239 O O . GLY A 1 551 ? 91.190 -45.036 11.060 1.00 28.22 884 GLY A O 1
ATOM 4240 N N . TYR A 1 552 ? 90.254 -45.479 9.047 1.00 26.10 885 TYR A N 1
ATOM 4241 C CA . TYR A 1 552 ? 90.392 -44.134 8.536 1.00 26.31 885 TYR A CA 1
ATOM 4242 C C . TYR A 1 552 ? 89.811 -43.054 9.462 1.00 30.30 885 TYR A C 1
ATOM 4243 O O . TYR A 1 552 ? 88.700 -43.193 9.959 1.00 29.67 885 TYR A O 1
ATOM 4252 N N . ASN A 1 553 ? 90.625 -42.014 9.733 1.00 26.32 886 ASN A N 1
ATOM 4253 C CA . ASN A 1 553 ? 90.258 -40.852 10.540 1.00 26.04 886 ASN A CA 1
ATOM 4254 C C . ASN A 1 553 ? 90.424 -39.651 9.591 1.00 29.41 886 ASN A C 1
ATOM 4255 O O . ASN A 1 553 ? 91.539 -39.257 9.247 1.00 27.99 886 ASN A O 1
ATOM 4260 N N . MET A 1 554 ? 89.304 -39.137 9.098 1.00 27.29 887 MET A N 1
ATOM 4261 C CA . MET A 1 554 ? 89.339 -38.063 8.128 1.00 27.48 887 MET A CA 1
ATOM 4262 C C . MET A 1 554 ? 89.207 -36.683 8.748 1.00 31.32 887 MET A C 1
ATOM 4263 O O . MET A 1 554 ? 88.299 -36.442 9.549 1.00 31.18 887 MET A O 1
ATOM 4268 N N . LYS A 1 555 ? 90.095 -35.781 8.330 1.00 28.13 888 LYS A N 1
ATOM 4269 C CA . LYS A 1 555 ? 90.060 -34.359 8.667 1.00 27.65 888 LYS A CA 1
ATOM 4270 C C . LYS A 1 555 ? 90.094 -33.619 7.349 1.00 30.92 888 LYS A C 1
ATOM 4271 O O . LYS A 1 555 ? 90.199 -34.253 6.284 1.00 29.29 888 LYS A O 1
ATOM 4277 N N . ASP A 1 556 ? 89.951 -32.282 7.391 1.00 29.18 889 ASP A N 1
ATOM 4278 C CA . ASP A 1 556 ? 89.937 -31.455 6.174 1.00 28.37 889 ASP A CA 1
ATOM 4279 C C . ASP A 1 556 ? 90.589 -30.113 6.485 1.00 31.91 889 ASP A C 1
ATOM 4280 O O . ASP A 1 556 ? 90.658 -29.722 7.641 1.00 31.55 889 ASP A O 1
ATOM 4285 N N . PHE A 1 557 ? 91.029 -29.393 5.456 1.00 30.26 890 PHE A N 1
ATOM 4286 C CA . PHE A 1 557 ? 91.559 -28.033 5.628 1.00 29.11 890 PHE A CA 1
ATOM 4287 C C . PHE A 1 557 ? 91.028 -27.083 4.524 1.00 31.95 890 PHE A C 1
ATOM 4288 O O . PHE A 1 557 ? 91.432 -25.934 4.483 1.00 31.23 890 PHE A O 1
ATOM 4296 N N . GLU A 1 558 ? 90.128 -27.555 3.653 1.00 28.59 891 GLU A N 1
ATOM 4297 C CA . GLU A 1 558 ? 89.663 -26.736 2.532 1.00 28.20 891 GLU A CA 1
ATOM 4298 C C . GLU A 1 558 ? 88.195 -26.345 2.624 1.00 31.74 891 GLU A C 1
ATOM 4299 O O . GLU A 1 558 ? 87.478 -26.321 1.608 1.00 30.91 891 GLU A O 1
ATOM 4305 N N . GLY A 1 559 ? 87.800 -25.947 3.835 1.00 28.71 892 GLY A N 1
ATOM 4306 C CA . GLY A 1 559 ? 86.531 -25.289 4.107 1.00 28.84 892 GLY A CA 1
ATOM 4307 C C . GLY A 1 559 ? 85.316 -26.084 4.502 1.00 31.59 892 GLY A C 1
ATOM 4308 O O . GLY A 1 559 ? 84.310 -25.473 4.864 1.00 29.97 892 GLY A O 1
ATOM 4309 N N . TRP A 1 560 ? 85.356 -27.423 4.357 1.00 28.76 893 TRP A N 1
ATOM 4310 C CA . TRP A 1 560 ? 84.238 -28.274 4.754 1.00 29.38 893 TRP A CA 1
ATOM 4311 C C . TRP A 1 560 ? 83.958 -28.049 6.244 1.00 33.41 893 TRP A C 1
ATOM 4312 O O . TRP A 1 560 ? 84.866 -28.227 7.048 1.00 33.38 893 TRP A O 1
ATOM 4323 N N . GLN A 1 561 ? 82.743 -27.566 6.589 1.00 30.46 894 GLN A N 1
ATOM 4324 C CA . GLN A 1 561 ? 82.325 -27.218 7.968 1.00 31.32 894 GLN A CA 1
ATOM 4325 C C . GLN A 1 561 ? 83.314 -26.239 8.645 1.00 35.03 894 GLN A C 1
ATOM 4326 O O . GLN A 1 561 ? 83.635 -26.387 9.824 1.00 33.67 894 GLN A O 1
ATOM 4332 N N . GLY A 1 562 ? 83.836 -25.302 7.852 1.00 31.65 895 GLY A N 1
ATOM 4333 C CA . GLY A 1 562 ? 84.784 -24.303 8.324 1.00 32.04 895 GLY A CA 1
ATOM 4334 C C . GLY A 1 562 ? 86.176 -24.813 8.650 1.00 35.35 895 GLY A C 1
ATOM 4335 O O . GLY A 1 562 ? 86.980 -24.045 9.183 1.00 34.26 895 GLY A O 1
ATOM 4336 N N . ARG A 1 563 ? 86.485 -26.099 8.327 1.00 31.35 896 ARG A N 1
ATOM 4337 C CA . ARG A 1 563 ? 87.787 -26.701 8.647 1.00 30.62 896 ARG A CA 1
ATOM 4338 C C . ARG A 1 563 ? 88.881 -26.126 7.735 1.00 33.56 896 ARG A C 1
ATOM 4339 O O . ARG A 1 563 ? 88.739 -26.158 6.520 1.00 32.50 896 ARG A O 1
ATOM 4347 N N . ASN A 1 564 ? 89.929 -25.548 8.327 1.00 29.96 897 ASN A N 1
ATOM 4348 C CA . ASN A 1 564 ? 90.979 -24.867 7.583 1.00 31.23 897 ASN A CA 1
ATOM 4349 C C . ASN A 1 564 ? 92.370 -25.113 8.174 1.00 36.43 897 ASN A C 1
ATOM 4350 O O . ASN A 1 564 ? 93.327 -24.480 7.735 1.00 37.30 897 ASN A O 1
ATOM 4355 N N . ASP A 1 565 ? 92.471 -25.938 9.212 1.00 33.41 898 ASP A N 1
ATOM 4356 C CA . ASP A 1 565 ? 93.744 -26.144 9.918 1.00 32.58 898 ASP A CA 1
ATOM 4357 C C . ASP A 1 565 ? 94.626 -27.177 9.199 1.00 33.84 898 ASP A C 1
ATOM 4358 O O . ASP A 1 565 ? 94.503 -28.376 9.434 1.00 31.81 898 ASP A O 1
ATOM 4363 N N . TYR A 1 566 ? 95.498 -26.693 8.296 1.00 30.78 899 TYR A N 1
ATOM 4364 C CA . TYR A 1 566 ? 96.399 -27.547 7.533 1.00 30.57 899 TYR A CA 1
ATOM 4365 C C . TYR A 1 566 ? 97.333 -28.421 8.406 1.00 34.74 899 TYR A C 1
ATOM 4366 O O . TYR A 1 566 ? 97.473 -29.619 8.126 1.00 33.74 899 TYR A O 1
ATOM 4375 N N . ALA A 1 567 ? 97.976 -27.831 9.435 1.00 31.70 900 ALA A N 1
ATOM 4376 C CA . ALA A 1 567 ? 98.908 -28.580 10.300 1.00 31.51 900 ALA A CA 1
ATOM 4377 C C . ALA A 1 567 ? 98.194 -29.717 11.055 1.00 33.10 900 ALA A C 1
ATOM 4378 O O . ALA A 1 567 ? 98.743 -30.817 11.118 1.00 31.25 900 ALA A O 1
ATOM 4380 N N . ALA A 1 568 ? 96.960 -29.472 11.578 1.00 29.99 901 ALA A N 1
ATOM 4381 C CA . ALA A 1 568 ? 96.215 -30.533 12.269 1.00 29.19 901 ALA A CA 1
ATOM 4382 C C . ALA A 1 568 ? 95.827 -31.656 11.273 1.00 31.38 901 ALA A C 1
ATOM 4383 O O . ALA A 1 568 ? 95.831 -32.816 11.653 1.00 29.96 901 ALA A O 1
ATOM 4385 N N . TYR A 1 569 ? 95.533 -31.304 10.011 1.00 27.78 902 TYR A N 1
ATOM 4386 C CA . TYR A 1 569 ? 95.211 -32.277 8.947 1.00 26.87 902 TYR A CA 1
ATOM 4387 C C . TYR A 1 569 ? 96.398 -33.261 8.686 1.00 29.22 902 TYR A C 1
ATOM 4388 O O . TYR A 1 569 ? 96.201 -34.473 8.616 1.00 28.40 902 TYR A O 1
ATOM 4397 N N . ILE A 1 570 ? 97.603 -32.721 8.512 1.00 26.20 903 ILE A N 1
ATOM 4398 C CA . ILE A 1 570 ? 98.812 -33.499 8.270 1.00 25.90 903 ILE A CA 1
ATOM 4399 C C . ILE A 1 570 ? 99.150 -34.357 9.508 1.00 30.04 903 ILE A C 1
ATOM 4400 O O . ILE A 1 570 ? 99.506 -35.529 9.356 1.00 28.44 903 ILE A O 1
ATOM 4405 N N . LYS A 1 571 ? 99.058 -33.761 10.723 1.00 27.61 904 LYS A N 1
ATOM 4406 C CA . LYS A 1 571 ? 99.343 -34.461 11.980 1.00 28.09 904 LYS A CA 1
ATOM 4407 C C . LYS A 1 571 ? 98.439 -35.697 12.118 1.00 30.79 904 LYS A C 1
ATOM 4408 O O . LYS A 1 571 ? 98.916 -36.791 12.443 1.00 29.98 904 LYS A O 1
ATOM 4414 N N . ASN A 1 572 ? 97.142 -35.518 11.818 1.00 28.46 905 ASN A N 1
ATOM 4415 C CA . ASN A 1 572 ? 96.139 -36.586 11.872 1.00 27.06 905 ASN A CA 1
ATOM 4416 C C . ASN A 1 572 ? 96.446 -37.711 10.871 1.00 27.65 905 ASN A C 1
ATOM 4417 O O . ASN A 1 572 ? 96.311 -38.895 11.209 1.00 25.80 905 ASN A O 1
ATOM 4422 N N . LEU A 1 573 ? 96.852 -37.340 9.642 1.00 25.98 906 LEU A N 1
ATOM 4423 C CA . LEU A 1 573 ? 97.246 -38.302 8.595 1.00 26.13 906 LEU A CA 1
ATOM 4424 C C . LEU A 1 573 ? 98.321 -39.253 9.136 1.00 29.59 906 LEU A C 1
ATOM 4425 O O . LEU A 1 573 ? 98.192 -40.468 9.014 1.00 28.93 906 LEU A O 1
ATOM 4430 N N . TYR A 1 574 ? 99.369 -38.687 9.757 1.00 25.66 907 TYR A N 1
ATOM 4431 C CA . TYR A 1 574 ? 100.443 -39.482 10.329 1.00 24.62 907 TYR A CA 1
ATOM 4432 C C . TYR A 1 574 ? 100.068 -40.218 11.592 1.00 27.74 907 TYR A C 1
ATOM 4433 O O . TYR A 1 574 ? 100.619 -41.279 11.834 1.00 26.48 907 TYR A O 1
ATOM 4442 N N . THR A 1 575 ? 99.164 -39.670 12.409 1.00 26.66 908 THR A N 1
ATOM 4443 C CA . THR A 1 575 ? 98.717 -40.314 13.663 1.00 26.66 908 THR A CA 1
ATOM 4444 C C . THR A 1 575 ? 97.933 -41.603 13.404 1.00 30.05 908 THR A C 1
ATOM 4445 O O . THR A 1 575 ? 98.180 -42.608 14.068 1.00 29.82 908 THR A O 1
ATOM 4449 N N . HIS A 1 576 ? 96.982 -41.576 12.467 1.00 27.06 909 HIS A N 1
ATOM 4450 C CA . HIS A 1 576 ? 96.112 -42.736 12.247 1.00 26.00 909 HIS A CA 1
ATOM 4451 C C . HIS A 1 576 ? 96.098 -43.341 10.855 1.00 29.32 909 HIS A C 1
ATOM 4452 O O . HIS A 1 576 ? 95.913 -44.550 10.718 1.00 28.47 909 HIS A O 1
ATOM 4459 N N . ASP A 1 577 ? 96.206 -42.502 9.827 1.00 26.40 910 ASP A N 1
ATOM 4460 C CA . ASP A 1 577 ? 95.944 -42.913 8.450 1.00 24.50 910 ASP A CA 1
ATOM 4461 C C . ASP A 1 577 ? 97.091 -43.623 7.749 1.00 27.60 910 ASP A C 1
ATOM 4462 O O . ASP A 1 577 ? 96.814 -44.534 6.985 1.00 28.44 910 ASP A O 1
ATOM 4467 N N . VAL A 1 578 ? 98.334 -43.265 8.029 1.00 23.65 911 VAL A N 1
ATOM 4468 C CA . VAL A 1 578 ? 99.496 -43.936 7.430 1.00 24.43 911 VAL A CA 1
ATOM 4469 C C . VAL A 1 578 ? 99.519 -45.414 7.858 1.00 27.29 911 VAL A C 1
ATOM 4470 O O . VAL A 1 578 ? 99.609 -46.289 6.998 1.00 26.36 911 VAL A O 1
ATOM 4474 N N . SER A 1 579 ? 99.376 -45.689 9.174 1.00 25.34 912 SER A N 1
ATOM 4475 C CA . SER A 1 579 ? 99.370 -47.080 9.651 1.00 25.47 912 SER A CA 1
ATOM 4476 C C . SER A 1 579 ? 98.113 -47.834 9.185 1.00 27.54 912 SER A C 1
ATOM 4477 O O . SER A 1 579 ? 98.221 -49.004 8.800 1.00 25.17 912 SER A O 1
ATOM 4480 N N . THR A 1 580 ? 96.940 -47.160 9.176 1.00 24.86 913 THR A N 1
ATOM 4481 C CA . THR A 1 580 ? 95.701 -47.790 8.685 1.00 25.88 913 THR A CA 1
ATOM 4482 C C . THR A 1 580 ? 95.906 -48.253 7.224 1.00 28.11 913 THR A C 1
ATOM 4483 O O . THR A 1 580 ? 95.575 -49.395 6.888 1.00 26.46 913 THR A O 1
ATOM 4487 N N . LYS A 1 581 ? 96.461 -47.356 6.382 1.00 24.60 914 LYS A N 1
ATOM 4488 C CA . LYS A 1 581 ? 96.700 -47.629 4.960 1.00 24.16 914 LYS A CA 1
ATOM 4489 C C . LYS A 1 581 ? 97.790 -48.653 4.750 1.00 27.33 914 LYS A C 1
ATOM 4490 O O . LYS A 1 581 ? 97.645 -49.495 3.862 1.00 26.36 914 LYS A O 1
ATOM 4496 N N . PHE A 1 582 ? 98.847 -48.639 5.611 1.00 24.61 915 PHE A N 1
ATOM 4497 C CA . PHE A 1 582 ? 99.899 -49.664 5.586 1.00 24.67 915 PHE A CA 1
ATOM 4498 C C . PHE A 1 582 ? 99.250 -51.048 5.768 1.00 27.62 915 PHE A C 1
ATOM 4499 O O . PHE A 1 582 ? 99.515 -51.954 4.991 1.00 26.37 915 PHE A O 1
ATOM 4507 N N . ILE A 1 583 ? 98.372 -51.188 6.782 1.00 25.12 916 ILE A N 1
ATOM 4508 C CA . ILE A 1 583 ? 97.696 -52.438 7.125 1.00 24.59 916 ILE A CA 1
ATOM 4509 C C . ILE A 1 583 ? 96.805 -52.935 5.955 1.00 27.11 916 ILE A C 1
ATOM 4510 O O . ILE A 1 583 ? 96.813 -54.137 5.657 1.00 25.39 916 ILE A O 1
ATOM 4515 N N . GLN A 1 584 ? 96.149 -52.000 5.237 1.00 22.98 917 GLN A N 1
ATOM 4516 C CA . GLN A 1 584 ? 95.309 -52.327 4.080 1.00 23.06 917 GLN A CA 1
ATOM 4517 C C . GLN A 1 584 ? 96.095 -52.913 2.874 1.00 25.99 917 GLN A C 1
ATOM 4518 O O . GLN A 1 584 ? 95.477 -53.460 1.975 1.00 25.98 917 GLN A O 1
ATOM 4524 N N . HIS A 1 585 ? 97.433 -52.896 2.903 1.00 23.63 918 HIS A N 1
ATOM 4525 C CA . HIS A 1 585 ? 98.235 -53.533 1.836 1.00 23.52 918 HIS A CA 1
ATOM 4526 C C . HIS A 1 585 ? 98.355 -55.049 2.059 1.00 28.20 918 HIS A C 1
ATOM 4527 O O . HIS A 1 585 ? 99.047 -55.730 1.315 1.00 27.48 918 HIS A O 1
ATOM 4534 N N . PHE A 1 586 ? 97.692 -55.574 3.102 1.00 25.07 919 PHE A N 1
ATOM 4535 C CA . PHE A 1 586 ? 97.750 -56.997 3.442 1.00 23.91 919 PHE A CA 1
ATOM 4536 C C . PHE A 1 586 ? 96.334 -57.485 3.691 1.00 29.73 919 PHE A C 1
ATOM 4537 O O . PHE A 1 586 ? 95.438 -56.680 3.962 1.00 29.83 919 PHE A O 1
ATOM 4545 N N . LYS A 1 587 ? 96.102 -58.773 3.518 1.00 26.47 920 LYS A N 1
ATOM 4546 C CA . LYS A 1 587 ? 94.763 -59.341 3.708 1.00 26.55 920 LYS A CA 1
ATOM 4547 C C . LYS A 1 587 ? 94.752 -60.193 4.943 1.00 28.42 920 LYS A C 1
ATOM 4548 O O . LYS A 1 587 ? 95.685 -60.953 5.158 1.00 27.56 920 LYS A O 1
ATOM 4554 N N . VAL A 1 588 ? 93.720 -60.032 5.781 1.00 25.75 921 VAL A N 1
ATOM 4555 C CA . VAL A 1 588 ? 93.604 -60.789 7.029 1.00 24.92 921 VAL A CA 1
ATOM 4556 C C . VAL A 1 588 ? 93.578 -62.292 6.748 1.00 28.53 921 VAL A C 1
ATOM 4557 O O . VAL A 1 588 ? 92.786 -62.741 5.933 1.00 26.18 921 VAL A O 1
ATOM 4561 N N . THR A 1 589 ? 94.372 -63.066 7.488 1.00 26.93 922 THR A N 1
ATOM 4562 C CA . THR A 1 589 ? 94.392 -64.524 7.345 1.00 27.49 922 THR A CA 1
ATOM 4563 C C . THR A 1 589 ? 94.006 -65.199 8.661 1.00 29.72 922 THR A C 1
ATOM 4564 O O . THR A 1 589 ? 93.553 -66.333 8.657 1.00 29.24 922 THR A O 1
ATOM 4568 N N . ARG A 1 590 ? 94.180 -64.503 9.783 1.00 28.14 923 ARG A N 1
ATOM 4569 C CA . ARG A 1 590 ? 93.876 -65.043 11.102 1.00 27.65 923 ARG A CA 1
ATOM 4570 C C . ARG A 1 590 ? 93.522 -63.949 12.080 1.00 30.32 923 ARG A C 1
ATOM 4571 O O . ARG A 1 590 ? 94.191 -62.921 12.120 1.00 28.63 923 ARG A O 1
ATOM 4579 N N . TRP A 1 591 ? 92.502 -64.200 12.924 1.00 27.20 924 TRP A N 1
ATOM 4580 C CA . TRP A 1 591 ? 92.059 -63.208 13.908 1.00 27.07 924 TRP A CA 1
ATOM 4581 C C . TRP A 1 591 ? 91.505 -63.941 15.141 1.00 29.79 924 TRP A C 1
ATOM 4582 O O . TRP A 1 591 ? 90.436 -64.557 15.097 1.00 28.08 924 TRP A O 1
ATOM 4593 N N . VAL A 1 592 ? 92.252 -63.883 16.249 1.00 26.77 925 VAL A N 1
ATOM 4594 C CA . VAL A 1 592 ? 91.874 -64.614 17.458 1.00 26.42 925 VAL A CA 1
ATOM 4595 C C . VAL A 1 592 ? 91.728 -63.708 18.646 1.00 29.52 925 VAL A C 1
ATOM 4596 O O . VAL A 1 592 ? 92.259 -62.594 18.638 1.00 27.49 925 VAL A O 1
ATOM 4600 N N . ASN A 1 593 ? 91.040 -64.209 19.700 1.00 27.88 926 ASN A N 1
ATOM 4601 C CA . ASN A 1 593 ? 90.922 -63.520 20.994 1.00 27.57 926 ASN A CA 1
ATOM 4602 C C . ASN A 1 593 ? 90.323 -62.137 20.879 1.00 31.02 926 ASN A C 1
ATOM 4603 O O . ASN A 1 593 ? 90.803 -61.181 21.503 1.00 29.97 926 ASN A O 1
ATOM 4608 N N . ASN A 1 594 ? 89.246 -62.031 20.095 1.00 29.02 927 ASN A N 1
ATOM 4609 C CA . ASN A 1 594 ? 88.556 -60.763 19.890 1.00 29.62 927 ASN A CA 1
ATOM 4610 C C . ASN A 1 594 ? 87.758 -60.432 21.191 1.00 34.20 927 ASN A C 1
ATOM 4611 O O . ASN A 1 594 ? 86.827 -61.156 21.523 1.00 33.42 927 ASN A O 1
ATOM 4616 N N . PRO A 1 595 ? 88.130 -59.358 21.939 1.00 31.83 928 PRO A N 1
ATOM 4617 C CA . PRO A 1 595 ? 87.426 -59.054 23.200 1.00 31.41 928 PRO A CA 1
ATOM 4618 C C . PRO A 1 595 ? 85.954 -58.633 23.040 1.00 35.05 928 PRO A C 1
ATOM 4619 O O . PRO A 1 595 ? 85.195 -58.742 23.987 1.00 33.99 928 PRO A O 1
ATOM 4623 N N . LEU A 1 596 ? 85.551 -58.179 21.844 1.00 31.56 929 LEU A N 1
ATOM 4624 C CA . LEU A 1 596 ? 84.172 -57.756 21.586 1.00 30.88 929 LEU A CA 1
ATOM 4625 C C . LEU A 1 596 ? 83.179 -58.933 21.481 1.00 33.32 929 LEU A C 1
ATOM 4626 O O . LEU A 1 596 ? 81.973 -58.722 21.559 1.00 32.70 929 LEU A O 1
ATOM 4631 N N . LEU A 1 597 ? 83.687 -60.152 21.277 1.00 31.16 930 LEU A N 1
ATOM 4632 C CA . LEU A 1 597 ? 82.858 -61.324 21.049 1.00 31.92 930 LEU A CA 1
ATOM 4633 C C . LEU A 1 597 ? 82.790 -62.166 22.285 1.00 38.41 930 LEU A C 1
ATOM 4634 O O . LEU A 1 597 ? 83.821 -62.579 22.798 1.00 39.68 930 LEU A O 1
ATOM 4639 N N . THR A 1 598 ? 81.576 -62.398 22.780 1.00 35.33 931 THR A N 1
ATOM 4640 C CA . THR A 1 598 ? 81.343 -63.173 24.007 1.00 37.01 931 THR A CA 1
ATOM 4641 C C . THR A 1 598 ? 80.212 -64.175 23.776 1.00 42.53 931 THR A C 1
ATOM 4642 O O . THR A 1 598 ? 79.473 -64.049 22.797 1.00 40.89 931 THR A O 1
ATOM 4646 N N . ALA A 1 599 ? 80.035 -65.123 24.713 1.00 41.95 932 ALA A N 1
ATOM 4647 C CA . ALA A 1 599 ? 78.925 -66.084 24.687 1.00 42.83 932 ALA A CA 1
ATOM 4648 C C . ALA A 1 599 ? 77.598 -65.308 24.839 1.00 46.89 932 ALA A C 1
ATOM 4649 O O . ALA A 1 599 ? 76.623 -65.644 24.169 1.00 47.80 932 ALA A O 1
ATOM 4651 N N . ASP A 1 600 ? 77.603 -64.223 25.636 1.00 43.68 933 ASP A N 1
ATOM 4652 C CA . ASP A 1 600 ? 76.444 -63.351 25.890 1.00 45.07 933 ASP A CA 1
ATOM 4653 C C . ASP A 1 600 ? 75.857 -62.657 24.661 1.00 45.90 933 ASP A C 1
ATOM 4654 O O . ASP A 1 600 ? 74.632 -62.500 24.599 1.00 45.65 933 ASP A O 1
ATOM 4659 N N . ASN A 1 601 ? 76.717 -62.210 23.707 1.00 37.73 934 ASN A N 1
ATOM 4660 C CA . ASN A 1 601 ? 76.246 -61.536 22.505 1.00 35.17 934 ASN A CA 1
ATOM 4661 C C . ASN A 1 601 ? 76.157 -62.491 21.272 1.00 37.21 934 ASN A C 1
ATOM 4662 O O . ASN A 1 601 ? 76.139 -62.022 20.130 1.00 34.63 934 ASN A O 1
ATOM 4667 N N . GLY A 1 602 ? 76.067 -63.798 21.542 1.00 34.46 935 GLY A N 1
ATOM 4668 C CA . GLY A 1 602 ? 75.887 -64.854 20.546 1.00 34.68 935 GLY A CA 1
ATOM 4669 C C . GLY A 1 602 ? 77.139 -65.290 19.810 1.00 36.64 935 GLY A C 1
ATOM 4670 O O . GLY A 1 602 ? 77.062 -65.738 18.661 1.00 34.78 935 GLY A O 1
ATOM 4671 N N . ASN A 1 603 ? 78.285 -65.250 20.494 1.00 33.19 936 ASN A N 1
ATOM 4672 C CA . ASN A 1 603 ? 79.556 -65.611 19.875 1.00 34.19 936 ASN A CA 1
ATOM 4673 C C . ASN A 1 603 ? 80.383 -66.570 20.714 1.00 41.02 936 ASN A C 1
ATOM 4674 O O . ASN A 1 603 ? 81.597 -66.404 20.790 1.00 40.27 936 ASN A O 1
ATOM 4679 N N . ALA A 1 604 ? 79.728 -67.590 21.323 1.00 39.67 937 ALA A N 1
ATOM 4680 C CA . ALA A 1 604 ? 80.378 -68.616 22.158 1.00 40.27 937 ALA A CA 1
ATOM 4681 C C . ALA A 1 604 ? 81.474 -69.399 21.403 1.00 44.69 937 ALA A C 1
ATOM 4682 O O . ALA A 1 604 ? 82.501 -69.718 21.996 1.00 45.24 937 ALA A O 1
ATOM 4684 N N . ALA A 1 605 ? 81.268 -69.673 20.098 1.00 40.36 938 ALA A N 1
ATOM 4685 C CA . ALA A 1 605 ? 82.228 -70.407 19.280 1.00 39.92 938 ALA A CA 1
ATOM 4686 C C . ALA A 1 605 ? 83.320 -69.516 18.651 1.00 40.67 938 ALA A C 1
ATOM 4687 O O . ALA A 1 605 ? 84.155 -70.029 17.909 1.00 40.25 938 ALA A O 1
ATOM 4689 N N . ALA A 1 606 ? 83.388 -68.218 19.002 1.00 38.08 939 ALA A N 1
ATOM 4690 C CA . ALA A 1 606 ? 84.506 -67.389 18.510 1.00 38.66 939 ALA A CA 1
ATOM 4691 C C . ALA A 1 606 ? 85.817 -67.948 19.114 1.00 46.23 939 ALA A C 1
ATOM 4692 O O . ALA A 1 606 ? 85.821 -68.489 20.228 1.00 45.29 939 ALA A O 1
ATOM 4694 N N . VAL A 1 607 ? 86.886 -67.897 18.335 1.00 47.62 940 VAL A N 1
ATOM 4695 C CA . VAL A 1 607 ? 88.199 -68.481 18.646 1.00 50.35 940 VAL A CA 1
ATOM 4696 C C . VAL A 1 607 ? 89.007 -67.778 19.769 1.00 54.37 940 VAL A C 1
ATOM 4697 O O . VAL A 1 607 ? 89.392 -66.611 19.634 1.00 53.65 940 VAL A O 1
ATOM 4701 N N . SER A 1 608 ? 89.223 -68.526 20.884 1.00 50.52 941 SER A N 1
ATOM 4702 C CA . SER A 1 608 ? 89.986 -68.158 22.079 1.00 50.86 941 SER A CA 1
ATOM 4703 C C . SER A 1 608 ? 91.268 -69.034 22.177 1.00 53.62 941 SER A C 1
ATOM 4704 O O . SER A 1 608 ? 91.201 -70.177 22.656 1.00 55.47 941 SER A O 1
ATOM 4707 N N . ASP A 1 609 ? 92.416 -68.517 21.652 1.00 44.69 942 ASP A N 1
ATOM 4708 C CA . ASP A 1 609 ? 93.713 -69.192 21.662 1.00 41.10 942 ASP A CA 1
ATOM 4709 C C . ASP A 1 609 ? 94.627 -68.635 22.760 1.00 41.27 942 ASP A C 1
ATOM 4710 O O . ASP A 1 609 ? 95.237 -67.576 22.561 1.00 38.89 942 ASP A O 1
ATOM 4715 N N . PRO A 1 610 ? 94.789 -69.375 23.892 1.00 38.37 943 PRO A N 1
ATOM 4716 C CA . PRO A 1 610 ? 95.688 -68.901 24.959 1.00 37.22 943 PRO A CA 1
ATOM 4717 C C . PRO A 1 610 ? 97.166 -68.929 24.578 1.00 38.09 943 PRO A C 1
ATOM 4718 O O . PRO A 1 610 ? 97.966 -68.272 25.229 1.00 38.12 943 PRO A O 1
ATOM 4722 N N . ASN A 1 611 ? 97.522 -69.650 23.503 1.00 34.35 944 ASN A N 1
ATOM 4723 C CA . ASN A 1 611 ? 98.893 -69.753 23.010 1.00 34.93 944 ASN A CA 1
ATOM 4724 C C . ASN A 1 611 ? 99.260 -68.643 22.021 1.00 40.36 944 ASN A C 1
ATOM 4725 O O . ASN A 1 611 ? 100.421 -68.539 21.617 1.00 41.21 944 ASN A O 1
ATOM 4730 N N . THR A 1 612 ? 98.285 -67.791 21.655 1.00 35.54 945 THR A N 1
ATOM 4731 C CA . THR A 1 612 ? 98.575 -66.651 20.798 1.00 34.35 945 THR A CA 1
ATOM 4732 C C . THR A 1 612 ? 98.524 -65.401 21.657 1.00 36.51 945 THR A C 1
ATOM 4733 O O . THR A 1 612 ? 97.493 -65.143 22.278 1.00 36.00 945 THR A O 1
ATOM 4737 N N . ASN A 1 613 ? 99.625 -64.612 21.679 1.00 32.65 946 ASN A N 1
ATOM 4738 C CA . ASN A 1 613 ? 99.670 -63.311 22.357 1.00 30.81 946 ASN A CA 1
ATOM 4739 C C . ASN A 1 613 ? 99.050 -63.306 23.797 1.00 33.93 946 ASN A C 1
ATOM 4740 O O . ASN A 1 613 ? 98.237 -62.420 24.139 1.00 31.80 946 ASN A O 1
ATOM 4745 N N . ASN A 1 614 ? 99.409 -64.323 24.621 1.00 30.97 947 ASN A N 1
ATOM 4746 C CA . ASN A 1 614 ? 98.911 -64.466 26.013 1.00 31.00 947 ASN A CA 1
ATOM 4747 C C . ASN A 1 614 ? 97.373 -64.521 26.116 1.00 34.41 947 ASN A C 1
ATOM 4748 O O . ASN A 1 614 ? 96.801 -64.071 27.108 1.00 33.63 947 ASN A O 1
ATOM 4753 N N . GLY A 1 615 ? 96.715 -65.049 25.083 1.00 30.98 948 GLY A N 1
ATOM 4754 C CA . GLY A 1 615 ? 95.260 -65.072 25.022 1.00 30.35 948 GLY A CA 1
ATOM 4755 C C . GLY A 1 615 ? 94.643 -63.715 24.723 1.00 31.24 948 GLY A C 1
ATOM 4756 O O . GLY A 1 615 ? 93.437 -63.539 24.909 1.00 30.27 948 GLY A O 1
ATOM 4757 N N . ASN A 1 616 ? 95.457 -62.724 24.275 1.00 27.97 949 ASN A N 1
ATOM 4758 C CA . ASN A 1 616 ? 94.945 -61.388 23.937 1.00 27.67 949 ASN A CA 1
ATOM 4759 C C . ASN A 1 616 ? 94.804 -61.241 22.434 1.00 29.79 949 ASN A C 1
ATOM 4760 O O . ASN A 1 616 ? 95.352 -62.045 21.690 1.00 29.40 949 ASN A O 1
ATOM 4765 N N . GLU A 1 617 ? 94.001 -60.276 21.992 1.00 27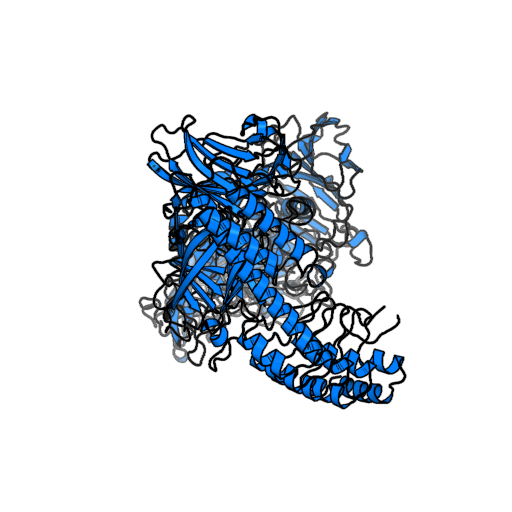.63 950 GLU A N 1
ATOM 4766 C CA . GLU A 1 617 ? 93.704 -60.083 20.571 1.00 26.94 950 GLU A CA 1
ATOM 4767 C C . GLU A 1 617 ? 94.935 -59.989 19.671 1.00 31.59 950 GLU A C 1
ATOM 4768 O O . GLU A 1 617 ? 95.912 -59.305 19.986 1.00 30.83 950 GLU A O 1
ATOM 4774 N N . GLN A 1 618 ? 94.863 -60.715 18.555 1.00 27.47 951 GLN A N 1
ATOM 4775 C CA . GLN A 1 618 ? 95.896 -60.731 17.541 1.00 26.23 951 GLN A CA 1
ATOM 4776 C C . GLN A 1 618 ? 95.311 -60.997 16.153 1.00 29.15 951 GLN A C 1
ATOM 4777 O O . GLN A 1 618 ? 94.414 -61.842 15.962 1.00 27.54 951 GLN A O 1
ATOM 4783 N N . ILE A 1 619 ? 95.852 -60.258 15.182 1.00 26.88 952 ILE A N 1
ATOM 4784 C CA . ILE A 1 619 ? 95.502 -60.352 13.775 1.00 26.63 952 ILE A CA 1
ATOM 4785 C C . ILE A 1 619 ? 96.765 -60.558 12.946 1.00 30.31 952 ILE A C 1
ATOM 4786 O O . ILE A 1 619 ? 97.726 -59.796 13.075 1.00 28.85 952 ILE A O 1
ATOM 4791 N N . THR A 1 620 ? 96.738 -61.586 12.079 1.00 27.12 953 THR A N 1
ATOM 4792 C CA . THR A 1 620 ? 97.808 -61.876 11.121 1.00 26.37 953 THR A CA 1
ATOM 4793 C C . THR A 1 620 ? 97.263 -61.554 9.735 1.00 29.43 953 THR A C 1
ATOM 4794 O O . THR A 1 620 ? 96.116 -61.881 9.425 1.00 29.71 953 THR A O 1
ATOM 4798 N N . LEU A 1 621 ? 98.070 -60.857 8.922 1.00 26.04 954 LEU A N 1
ATOM 4799 C CA . LEU A 1 621 ? 97.727 -60.441 7.568 1.00 24.67 954 LEU A CA 1
ATOM 4800 C C . LEU A 1 621 ? 98.886 -60.790 6.647 1.00 30.50 954 LEU A C 1
ATOM 4801 O O . LEU A 1 621 ? 100.050 -60.809 7.068 1.00 30.81 954 LEU A O 1
ATOM 4806 N N . LYS A 1 622 ? 98.564 -61.088 5.401 1.00 27.56 955 LYS A N 1
ATOM 4807 C CA . LYS A 1 622 ? 99.568 -61.479 4.410 1.00 27.76 955 LYS A CA 1
ATOM 4808 C C . LYS A 1 622 ? 99.284 -60.830 3.084 1.00 31.02 955 LYS A C 1
ATOM 4809 O O . LYS A 1 622 ? 98.132 -60.550 2.757 1.00 28.92 955 LYS A O 1
ATOM 4815 N N . ASP A 1 623 ? 100.332 -60.566 2.329 1.00 30.38 956 ASP A N 1
ATOM 4816 C CA . ASP A 1 623 ? 100.143 -60.074 0.963 1.00 30.80 956 ASP A CA 1
ATOM 4817 C C . ASP A 1 623 ? 100.442 -61.255 -0.004 1.00 37.22 956 ASP A C 1
ATOM 4818 O O . ASP A 1 623 ? 100.795 -62.347 0.451 1.00 36.33 956 ASP A O 1
ATOM 4823 N N . SER A 1 624 ? 100.347 -61.028 -1.305 1.00 37.75 957 SER A N 1
ATOM 4824 C CA . SER A 1 624 ? 100.591 -62.055 -2.330 1.00 39.60 957 SER A CA 1
ATOM 4825 C C . SER A 1 624 ? 102.072 -62.393 -2.543 1.00 44.71 957 SER A C 1
ATOM 4826 O O . SER A 1 624 ? 102.369 -63.368 -3.226 1.00 46.09 957 SER A O 1
ATOM 4829 N N . ASN A 1 625 ? 102.997 -61.632 -1.932 1.00 40.91 958 ASN A N 1
ATOM 4830 C CA . ASN A 1 625 ? 104.436 -61.894 -2.027 1.00 41.01 958 ASN A CA 1
ATOM 4831 C C . ASN A 1 625 ? 104.951 -62.626 -0.803 1.00 46.30 958 ASN A C 1
ATOM 4832 O O . ASN A 1 625 ? 106.162 -62.680 -0.571 1.00 47.45 958 ASN A O 1
ATOM 4837 N N . GLY A 1 626 ? 104.034 -63.155 -0.005 1.00 43.62 959 GLY A N 1
ATOM 4838 C CA . GLY A 1 626 ? 104.383 -63.860 1.220 1.00 44.11 959 GLY A CA 1
ATOM 4839 C C . GLY A 1 626 ? 104.823 -62.994 2.396 1.00 45.38 959 GLY A C 1
ATOM 4840 O O . GLY A 1 626 ? 105.322 -63.547 3.380 1.00 47.70 959 GLY A O 1
ATOM 4841 N N . ASN A 1 627 ? 104.673 -61.641 2.326 1.00 35.05 960 ASN A N 1
ATOM 4842 C CA . ASN A 1 627 ? 105.022 -60.777 3.483 1.00 32.52 960 ASN A CA 1
ATOM 4843 C C . ASN A 1 627 ? 103.962 -60.927 4.578 1.00 33.51 960 ASN A C 1
ATOM 4844 O O . ASN A 1 627 ? 102.775 -61.065 4.270 1.00 32.44 960 ASN A O 1
ATOM 4849 N N . VAL A 1 628 ? 104.394 -60.942 5.839 1.00 29.42 961 VAL A N 1
ATOM 4850 C CA . VAL A 1 628 ? 103.499 -61.160 6.977 1.00 29.23 961 VAL A CA 1
ATOM 4851 C C . VAL A 1 628 ? 103.495 -59.975 7.924 1.00 32.59 961 VAL A C 1
ATOM 4852 O O . VAL A 1 628 ? 104.549 -59.563 8.401 1.00 33.39 961 VAL A O 1
ATOM 4856 N N . VAL A 1 629 ? 102.299 -59.491 8.253 1.00 28.43 962 VAL A N 1
ATOM 4857 C CA . VAL A 1 629 ? 102.085 -58.438 9.237 1.00 27.87 962 VAL A CA 1
ATOM 4858 C C . VAL A 1 629 ? 101.346 -59.050 10.413 1.00 29.55 962 VAL A C 1
ATOM 4859 O O . VAL A 1 629 ? 100.377 -59.786 10.218 1.00 29.27 962 VAL A O 1
ATOM 4863 N N . VAL A 1 630 ? 101.832 -58.793 11.632 1.00 26.34 963 VAL A N 1
ATOM 4864 C CA . VAL A 1 630 ? 101.161 -59.273 12.837 1.00 25.82 963 VAL A CA 1
ATOM 4865 C C . VAL A 1 630 ? 100.840 -58.043 13.690 1.00 29.23 963 VAL A C 1
ATOM 4866 O O . VAL A 1 630 ? 101.737 -57.243 13.975 1.00 27.55 963 VAL A O 1
ATOM 4870 N N A VAL A 1 631 ? 99.564 -57.898 14.065 0.58 26.23 964 VAL A N 1
ATOM 4871 N N B VAL A 1 631 ? 99.543 -57.851 14.026 0.42 26.01 964 VAL A N 1
ATOM 4872 C CA A VAL A 1 631 ? 99.062 -56.795 14.878 0.58 26.40 964 VAL A CA 1
ATOM 4873 C CA B VAL A 1 631 ? 99.053 -56.767 14.895 0.42 26.00 964 VAL A CA 1
ATOM 4874 C C A VAL A 1 631 ? 98.530 -57.374 16.198 0.58 29.73 964 VAL A C 1
ATOM 4875 C C B VAL A 1 631 ? 98.548 -57.382 16.204 0.42 29.74 964 VAL A C 1
ATOM 4876 O O A VAL A 1 631 ? 97.603 -58.190 16.188 0.58 28.29 964 VAL A O 1
ATOM 4877 O O B VAL A 1 631 ? 97.680 -58.259 16.187 0.42 28.66 964 VAL A O 1
ATOM 4884 N N . SER A 1 632 ? 99.138 -56.959 17.324 1.00 26.76 965 SER A N 1
ATOM 4885 C CA . SER A 1 632 ? 98.848 -57.500 18.655 1.00 27.12 965 SER A CA 1
ATOM 4886 C C . SER A 1 632 ? 98.396 -56.477 19.685 1.00 30.02 965 SER A C 1
ATOM 4887 O O . SER A 1 632 ? 99.027 -55.429 19.838 1.00 30.00 965 SER A O 1
ATOM 4890 N N . ARG A 1 633 ? 97.352 -56.826 20.443 1.00 27.71 966 ARG A N 1
ATOM 4891 C CA . ARG A 1 633 ? 96.863 -55.989 21.550 1.00 28.51 966 ARG A CA 1
ATOM 4892 C C . ARG A 1 633 ? 97.661 -56.357 22.813 1.00 31.62 966 ARG A C 1
ATOM 4893 O O . ARG A 1 633 ? 97.927 -57.537 23.036 1.00 30.31 966 ARG A O 1
ATOM 4901 N N . GLY A 1 634 ? 98.041 -55.351 23.608 1.00 30.77 967 GLY A N 1
ATOM 4902 C CA . GLY A 1 634 ? 98.784 -55.565 24.855 1.00 29.76 967 GLY A CA 1
ATOM 4903 C C . GLY A 1 634 ? 97.995 -56.335 25.906 1.00 33.35 967 GLY A C 1
ATOM 4904 O O . GLY A 1 634 ? 98.552 -57.185 26.604 1.00 33.00 967 GLY A O 1
ATOM 4905 N N . SER A 1 635 ? 96.682 -56.058 26.020 1.00 29.66 968 SER A N 1
ATOM 4906 C CA . SER A 1 635 ? 95.780 -56.723 26.976 1.00 29.66 968 SER A CA 1
ATOM 4907 C C . SER A 1 635 ? 94.352 -56.683 26.442 1.00 31.97 968 SER A C 1
ATOM 4908 O O . SER A 1 635 ? 93.981 -55.703 25.812 1.00 28.76 968 SER A O 1
ATOM 4911 N N . ASN A 1 636 ? 93.537 -57.695 26.786 1.00 29.87 969 ASN A N 1
ATOM 4912 C CA . ASN A 1 636 ? 92.115 -57.717 26.417 1.00 30.71 969 ASN A CA 1
ATOM 4913 C C . ASN A 1 636 ? 91.223 -57.069 27.476 1.00 33.80 969 ASN A C 1
ATOM 4914 O O . ASN A 1 636 ? 90.015 -56.989 27.284 1.00 33.77 969 ASN A O 1
ATOM 4919 N N . ASP A 1 637 ? 91.826 -56.531 28.537 1.00 31.18 970 ASP A N 1
ATOM 4920 C CA . ASP A 1 637 ? 91.112 -55.863 29.641 1.00 32.33 970 ASP A CA 1
ATOM 4921 C C . ASP A 1 637 ? 91.093 -54.353 29.409 1.00 35.79 970 ASP A C 1
ATOM 4922 O O . ASP A 1 637 ? 92.150 -53.707 29.460 1.00 35.14 970 ASP A O 1
ATOM 4927 N N . THR A 1 638 ? 89.891 -53.787 29.170 1.00 33.47 971 THR A N 1
ATOM 4928 C CA . THR A 1 638 ? 89.725 -52.344 28.881 1.00 35.08 971 THR A CA 1
ATOM 4929 C C . THR A 1 638 ? 90.172 -51.428 30.032 1.00 39.46 971 THR A C 1
ATOM 4930 O O . THR A 1 638 ? 90.479 -50.265 29.785 1.00 38.98 971 THR A O 1
ATOM 4934 N N . SER A 1 639 ? 90.264 -51.969 31.259 1.00 38.40 972 SER A N 1
ATOM 4935 C CA . SER A 1 639 ? 90.729 -51.234 32.442 1.00 39.49 972 SER A CA 1
ATOM 4936 C C . SER A 1 639 ? 92.257 -51.188 32.508 1.00 43.80 972 SER A C 1
ATOM 4937 O O . SER A 1 639 ? 92.815 -50.408 33.275 1.00 44.82 972 SER A O 1
ATOM 4940 N N . SER A 1 640 ? 92.926 -52.020 31.706 1.00 37.92 973 SER A N 1
ATOM 4941 C CA . SER A 1 640 ? 94.373 -52.041 31.654 1.00 36.76 973 SER A CA 1
ATOM 4942 C C . SER A 1 640 ? 94.849 -50.974 30.659 1.00 40.99 973 SER A C 1
ATOM 4943 O O . SER A 1 640 ? 94.185 -50.717 29.655 1.00 39.74 973 SER A O 1
ATOM 4946 N N . ALA A 1 641 ? 95.999 -50.347 30.952 1.00 37.72 974 ALA A N 1
ATOM 4947 C CA . ALA A 1 641 ? 96.642 -49.371 30.075 1.00 37.20 974 ALA A CA 1
ATOM 4948 C C . ALA A 1 641 ? 97.139 -50.100 28.814 1.00 37.99 974 ALA A C 1
ATOM 4949 O O . ALA A 1 641 ? 97.284 -49.484 27.763 1.00 39.23 974 ALA A O 1
ATOM 4951 N N . ALA A 1 642 ? 97.360 -51.417 28.916 1.00 31.63 975 ALA A N 1
ATOM 4952 C CA . ALA A 1 642 ? 97.838 -52.218 27.798 1.00 31.60 975 ALA A CA 1
ATOM 4953 C C . ALA A 1 642 ? 96.730 -52.524 26.759 1.00 33.77 975 ALA A C 1
ATOM 4954 O O . ALA A 1 642 ? 97.063 -52.998 25.674 1.00 32.72 975 ALA A O 1
ATOM 4956 N N . TYR A 1 643 ? 95.435 -52.216 27.061 1.00 28.32 976 TYR A N 1
ATOM 4957 C CA . TYR A 1 643 ? 94.355 -52.430 26.091 1.00 28.95 976 TYR A CA 1
ATOM 4958 C C . TYR A 1 643 ? 94.612 -51.599 24.822 1.00 32.22 976 TYR A C 1
ATOM 4959 O O . TYR A 1 643 ? 94.388 -52.071 23.715 1.00 31.41 976 TYR A O 1
ATOM 4968 N N . ARG A 1 644 ? 95.089 -50.367 24.992 1.00 29.16 977 ARG A N 1
ATOM 4969 C CA . ARG A 1 644 ? 95.369 -49.484 23.871 1.00 29.29 977 ARG A CA 1
ATOM 4970 C C . ARG A 1 644 ? 96.810 -49.646 23.313 1.00 32.62 977 ARG A C 1
ATOM 4971 O O . ARG A 1 644 ? 97.153 -48.985 22.339 1.00 29.78 977 ARG A O 1
ATOM 4979 N N . GLN A 1 645 ? 97.616 -50.566 23.887 1.00 28.96 978 GLN A N 1
ATOM 4980 C CA . GLN A 1 645 ? 98.971 -50.817 23.389 1.00 28.95 978 GLN A CA 1
ATOM 4981 C C . GLN A 1 645 ? 98.876 -51.763 22.205 1.00 32.47 978 GLN A C 1
ATOM 4982 O O . GLN A 1 645 ? 98.185 -52.798 22.260 1.00 32.05 978 GLN A O 1
ATOM 4988 N N . ARG A 1 646 ? 99.513 -51.367 21.108 1.00 28.12 979 ARG A N 1
ATOM 4989 C CA . ARG A 1 646 ? 99.514 -52.162 19.902 1.00 27.02 979 ARG A CA 1
ATOM 4990 C C . ARG A 1 646 ? 100.934 -52.326 19.399 1.00 31.10 979 ARG A C 1
ATOM 4991 O O . ARG A 1 646 ? 101.691 -51.350 19.315 1.00 30.23 979 ARG A O 1
ATOM 4999 N N . THR A 1 647 ? 101.280 -53.560 19.012 1.00 29.22 980 THR A N 1
ATOM 5000 C CA . THR A 1 647 ? 102.548 -53.791 18.331 1.00 29.20 980 THR A CA 1
ATOM 5001 C C . THR A 1 647 ? 102.213 -54.260 16.925 1.00 31.42 980 THR A C 1
ATOM 5002 O O . THR A 1 647 ? 101.246 -55.000 16.727 1.00 30.52 980 THR A O 1
ATOM 5006 N N . ILE A 1 648 ? 102.967 -53.760 15.946 1.00 27.32 981 ILE A N 1
ATOM 5007 C CA . ILE A 1 648 ? 102.882 -54.174 14.557 1.00 27.60 981 ILE A CA 1
ATOM 5008 C C . ILE A 1 648 ? 104.260 -54.742 14.177 1.00 31.98 981 ILE A C 1
ATOM 5009 O O . ILE A 1 648 ? 105.277 -54.081 14.399 1.00 30.54 981 ILE A O 1
ATOM 5014 N N . THR A 1 649 ? 104.284 -55.954 13.595 1.00 29.91 982 THR A N 1
ATOM 5015 C CA . THR A 1 649 ? 105.520 -56.543 13.067 1.00 29.81 982 THR A CA 1
ATOM 5016 C C . THR A 1 649 ? 105.362 -56.727 11.566 1.00 33.23 982 THR A C 1
ATOM 5017 O O . THR A 1 649 ? 104.252 -56.965 11.074 1.00 30.95 982 THR A O 1
ATOM 5021 N N . PHE A 1 650 ? 106.484 -56.635 10.845 1.00 29.17 983 PHE A N 1
ATOM 5022 C CA . PHE A 1 650 ? 106.542 -56.836 9.414 1.00 28.86 983 PHE A CA 1
ATOM 5023 C C . PHE A 1 650 ? 107.663 -57.865 9.219 1.00 33.03 983 PHE A C 1
ATOM 5024 O O . PHE A 1 650 ? 108.827 -57.608 9.570 1.00 31.05 983 PHE A O 1
ATOM 5032 N N . ASN A 1 651 ? 107.281 -59.070 8.769 1.00 31.91 984 ASN A N 1
ATOM 5033 C CA . ASN A 1 651 ? 108.175 -60.231 8.613 1.00 31.83 984 ASN A CA 1
ATOM 5034 C C . ASN A 1 651 ? 108.943 -60.493 9.908 1.00 34.94 984 ASN A C 1
ATOM 5035 O O . ASN A 1 651 ? 110.153 -60.698 9.893 1.00 35.09 984 ASN A O 1
ATOM 5040 N N . GLY A 1 652 ? 108.216 -60.431 11.026 1.00 31.56 985 GLY A N 1
ATOM 5041 C CA . GLY A 1 652 ? 108.745 -60.691 12.358 1.00 31.07 985 GLY A CA 1
ATOM 5042 C C . GLY A 1 652 ? 109.506 -59.560 13.017 1.00 35.64 985 GLY A C 1
ATOM 5043 O O . GLY A 1 652 ? 109.972 -59.720 14.143 1.00 36.03 985 GLY A O 1
ATOM 5044 N N . VAL A 1 653 ? 109.620 -58.406 12.352 1.00 31.72 986 VAL A N 1
ATOM 5045 C CA . VAL A 1 653 ? 110.361 -57.275 12.898 1.00 31.12 986 VAL A CA 1
ATOM 5046 C C . VAL A 1 653 ? 109.383 -56.200 13.348 1.00 30.17 986 VAL A C 1
ATOM 5047 O O . VAL A 1 653 ? 108.481 -55.836 12.598 1.00 28.37 986 VAL A O 1
ATOM 5051 N N . LYS A 1 654 ? 109.588 -55.662 14.548 1.00 26.72 987 LYS A N 1
ATOM 5052 C CA . LYS A 1 654 ? 108.734 -54.598 15.083 1.00 27.39 987 LYS A CA 1
ATOM 5053 C C . LYS A 1 654 ? 108.882 -53.323 14.227 1.00 30.14 987 LYS A C 1
ATOM 5054 O O . LYS A 1 654 ? 109.991 -52.824 14.030 1.00 30.44 987 LYS A O 1
ATOM 5060 N N . VAL A 1 655 ? 107.759 -52.841 13.690 1.00 26.57 988 VAL A N 1
ATOM 5061 C CA . VAL A 1 655 ? 107.696 -51.626 12.870 1.00 25.49 988 VAL A CA 1
ATOM 5062 C C . VAL A 1 655 ? 106.829 -50.526 13.533 1.00 30.46 988 VAL A C 1
ATOM 5063 O O . VAL A 1 655 ? 106.820 -49.402 13.048 1.00 30.51 988 VAL A O 1
ATOM 5067 N N . ALA A 1 656 ? 106.073 -50.864 14.595 1.00 27.33 989 ALA A N 1
ATOM 5068 C CA . ALA A 1 656 ? 105.228 -49.898 15.334 1.00 27.00 989 ALA A CA 1
ATOM 5069 C C . ALA A 1 656 ? 104.955 -50.416 16.710 1.00 31.69 989 ALA A C 1
ATOM 5070 O O . ALA A 1 656 ? 104.792 -51.621 16.898 1.00 31.96 989 ALA A O 1
ATOM 5072 N N . SER A 1 657 ? 104.910 -49.502 17.685 1.00 29.54 990 SER A N 1
ATOM 5073 C CA . SER A 1 657 ? 104.655 -49.862 19.065 1.00 30.04 990 SER A CA 1
ATOM 5074 C C . SER A 1 657 ? 104.104 -48.686 19.871 1.00 30.29 990 SER A C 1
ATOM 5075 O O . SER A 1 657 ? 104.575 -47.563 19.746 1.00 29.12 990 SER A O 1
ATOM 5078 N N . GLY A 1 658 ? 103.154 -48.987 20.737 1.00 28.33 991 GLY A N 1
ATOM 5079 C CA . GLY A 1 658 ? 102.600 -48.016 21.662 1.00 28.42 991 GLY A CA 1
ATOM 5080 C C . GLY A 1 658 ? 101.124 -47.731 21.510 1.00 31.67 991 GLY A C 1
ATOM 5081 O O . GLY A 1 658 ? 100.384 -48.472 20.861 1.00 30.62 991 GLY A O 1
ATOM 5082 N N . VAL A 1 659 ? 100.719 -46.622 22.107 1.00 28.86 992 VAL A N 1
ATOM 5083 C CA . VAL A 1 659 ? 99.340 -46.147 22.185 1.00 28.10 992 VAL A CA 1
ATOM 5084 C C . VAL A 1 659 ? 99.147 -44.996 21.248 1.00 30.63 992 VAL A C 1
ATOM 5085 O O . VAL A 1 659 ? 99.870 -43.998 21.370 1.00 30.52 992 VAL A O 1
ATOM 5089 N N A VAL A 1 660 ? 98.163 -45.097 20.305 0.64 27.48 993 VAL A N 1
ATOM 5090 N N B VAL A 1 660 ? 98.171 -45.102 20.340 0.36 26.22 993 VAL A N 1
ATOM 5091 C CA A VAL A 1 660 ? 97.878 -43.970 19.400 0.64 27.80 993 VAL A CA 1
ATOM 5092 C CA B VAL A 1 660 ? 97.879 -44.012 19.419 0.36 25.73 993 VAL A CA 1
ATOM 5093 C C A VAL A 1 660 ? 97.235 -42.840 20.205 0.64 30.30 993 VAL A C 1
ATOM 5094 C C B VAL A 1 660 ? 97.198 -42.859 20.185 0.36 29.67 993 VAL A C 1
ATOM 5095 O O A VAL A 1 660 ? 96.539 -43.096 21.199 0.64 29.68 993 VAL A O 1
ATOM 5096 O O B VAL A 1 660 ? 96.504 -43.110 21.180 0.36 29.10 993 VAL A O 1
ATOM 5103 N N . SER A 1 661 ? 97.416 -41.609 19.739 1.00 27.04 994 SER A N 1
ATOM 5104 C CA . SER A 1 661 ? 96.754 -40.445 20.323 1.00 28.00 994 SER A CA 1
ATOM 5105 C C . SER A 1 661 ? 95.254 -40.678 20.030 1.00 30.79 994 SER A C 1
ATOM 5106 O O . SER A 1 661 ? 94.907 -41.147 18.941 1.00 28.66 994 SER A O 1
ATOM 5109 N N . ALA A 1 662 ? 94.416 -40.535 21.055 1.00 27.68 995 ALA A N 1
ATOM 5110 C CA . ALA A 1 662 ? 92.975 -40.810 20.960 1.00 27.54 995 ALA A CA 1
ATOM 5111 C C . ALA A 1 662 ? 92.373 -40.133 19.709 1.00 30.35 995 ALA A C 1
ATOM 5112 O O . ALA A 1 662 ? 92.612 -38.949 19.481 1.00 30.33 995 ALA A O 1
ATOM 5114 N N . GLY A 1 663 ? 91.682 -40.919 18.873 1.00 27.75 996 GLY A N 1
ATOM 5115 C CA . GLY A 1 663 ? 91.075 -40.421 17.645 1.00 27.45 996 GLY A CA 1
ATOM 5116 C C . GLY A 1 663 ? 90.033 -39.340 17.844 1.00 31.99 996 GLY A C 1
ATOM 5117 O O . GLY A 1 663 ? 89.695 -38.629 16.898 1.00 31.66 996 GLY A O 1
ATOM 5118 N N . ASP A 1 664 ? 89.519 -39.209 19.082 1.00 29.63 997 ASP A N 1
ATOM 5119 C CA . ASP A 1 664 ? 88.543 -38.183 19.464 1.00 29.47 997 ASP A CA 1
ATOM 5120 C C . ASP A 1 664 ? 89.209 -36.881 19.960 1.00 35.70 997 ASP A C 1
ATOM 5121 O O . ASP A 1 664 ? 88.518 -36.005 20.482 1.00 35.83 997 ASP A O 1
ATOM 5126 N N . GLY A 1 665 ? 90.534 -36.775 19.799 1.00 34.37 998 GLY A N 1
ATOM 5127 C CA . GLY A 1 665 ? 91.326 -35.601 20.171 1.00 34.37 998 GLY A CA 1
ATOM 5128 C C . GLY A 1 665 ? 91.508 -35.346 21.660 1.00 39.20 998 GLY A C 1
ATOM 5129 O O . GLY A 1 665 ? 92.054 -34.305 22.033 1.00 39.92 998 GLY A O 1
ATOM 5130 N N . SER A 1 666 ? 91.109 -36.308 22.517 1.00 35.75 999 SER A N 1
ATOM 5131 C CA . SER A 1 666 ? 91.097 -36.172 23.977 1.00 37.20 999 SER A CA 1
ATOM 5132 C C . SER A 1 666 ? 92.367 -36.591 24.779 1.00 44.91 999 SER A C 1
ATOM 5133 O O . SER A 1 666 ? 92.360 -36.383 25.991 1.00 48.09 999 SER A O 1
ATOM 5136 N N . ALA A 1 667 ? 93.390 -37.218 24.170 1.00 39.19 1000 ALA A N 1
ATOM 5137 C CA . ALA A 1 667 ? 94.577 -37.691 24.907 1.00 38.41 1000 ALA A CA 1
ATOM 5138 C C . ALA A 1 667 ? 95.706 -38.053 23.959 1.00 41.78 1000 ALA A C 1
ATOM 5139 O O . ALA A 1 667 ? 95.552 -38.972 23.144 1.00 41.56 1000 ALA A O 1
ATOM 5141 N N . THR A 1 668 ? 96.852 -37.365 24.072 1.00 36.95 1001 THR A N 1
ATOM 5142 C CA . THR A 1 668 ? 97.998 -37.714 23.224 1.00 36.37 1001 THR A CA 1
ATOM 5143 C C . THR A 1 668 ? 98.574 -39.052 23.685 1.00 36.46 1001 THR A C 1
ATOM 5144 O O . THR A 1 668 ? 98.470 -39.402 24.865 1.00 34.89 1001 THR A O 1
ATOM 5148 N N . GLY A 1 669 ? 99.070 -39.831 22.736 1.00 32.58 1002 GLY A N 1
ATOM 5149 C CA . GLY A 1 669 ? 99.598 -41.150 23.043 1.00 32.74 1002 GLY A CA 1
ATOM 5150 C C . GLY A 1 669 ? 101.110 -41.184 23.076 1.00 35.13 1002 GLY A C 1
ATOM 5151 O O . GLY A 1 669 ? 101.765 -40.172 23.333 1.00 33.65 1002 GLY A O 1
ATOM 5152 N N . ASP A 1 670 ? 101.669 -42.351 22.801 1.00 30.97 1003 ASP A N 1
ATOM 5153 C CA . ASP A 1 670 ? 103.110 -42.519 22.786 1.00 30.56 1003 ASP A CA 1
ATOM 5154 C C . ASP A 1 670 ? 103.549 -43.367 21.605 1.00 32.27 1003 ASP A C 1
ATOM 5155 O O . ASP A 1 670 ? 104.708 -43.748 21.550 1.00 31.86 1003 ASP A O 1
ATOM 5160 N N . GLU A 1 671 ? 102.647 -43.688 20.680 1.00 28.25 1004 GLU A N 1
ATOM 5161 C CA . GLU A 1 671 ? 103.031 -44.556 19.564 1.00 27.68 1004 GLU A CA 1
ATOM 5162 C C . GLU A 1 671 ? 104.195 -44.018 18.706 1.00 29.59 1004 GLU A C 1
ATOM 5163 O O . GLU A 1 671 ? 104.217 -42.850 18.307 1.00 28.88 1004 GLU A O 1
ATOM 5169 N N A SER A 1 672 ? 105.138 -44.896 18.414 0.60 25.36 1005 SER A N 1
ATOM 5170 N N B SER A 1 672 ? 105.158 -44.899 18.423 0.40 26.00 1005 SER A N 1
ATOM 5171 C CA A SER A 1 672 ? 106.213 -44.599 17.480 0.60 24.73 1005 SER A CA 1
ATOM 5172 C CA B SER A 1 672 ? 106.282 -44.617 17.532 0.40 25.72 1005 SER A CA 1
ATOM 5173 C C A SER A 1 672 ? 106.177 -45.685 16.418 0.60 28.39 1005 SER A C 1
ATOM 5174 C C B SER A 1 672 ? 106.315 -45.716 16.462 0.40 29.43 1005 SER A C 1
ATOM 5175 O O A SER A 1 672 ? 105.701 -46.790 16.683 0.60 27.06 1005 SER A O 1
ATOM 5176 O O B SER A 1 672 ? 106.029 -46.874 16.773 0.40 28.79 1005 SER A O 1
ATOM 5181 N N . TYR A 1 673 ? 106.629 -45.354 15.204 1.00 26.16 1006 TYR A N 1
ATOM 5182 C CA . TYR A 1 673 ? 106.693 -46.333 14.120 1.00 24.81 1006 TYR A CA 1
ATOM 5183 C C . TYR A 1 673 ? 107.797 -46.028 13.138 1.00 28.74 1006 TYR A C 1
ATOM 5184 O O . TYR A 1 673 ? 108.249 -44.893 13.003 1.00 27.40 1006 TYR A O 1
ATOM 5193 N N . LEU A 1 674 ? 108.176 -47.048 12.409 1.00 26.16 1007 LEU A N 1
ATOM 5194 C CA . LEU A 1 674 ? 109.145 -46.953 11.327 1.00 25.75 1007 LEU A CA 1
ATOM 5195 C C . LEU A 1 674 ? 108.594 -47.907 10.265 1.00 28.69 1007 LEU A C 1
ATOM 5196 O O . LEU A 1 674 ? 108.972 -49.085 10.211 1.00 27.53 1007 LEU A O 1
ATOM 5201 N N . LEU A 1 675 ? 107.621 -47.400 9.502 1.00 25.81 1008 LEU A N 1
ATOM 5202 C CA . LEU A 1 675 ? 106.856 -48.177 8.534 1.00 26.43 1008 LEU A CA 1
ATOM 5203 C C . LEU A 1 675 ? 107.490 -48.268 7.159 1.00 30.74 1008 LEU A C 1
ATOM 5204 O O . LEU A 1 675 ? 107.699 -47.240 6.524 1.00 30.17 1008 LEU A O 1
ATOM 5209 N N . PRO A 1 676 ? 107.822 -49.494 6.687 1.00 30.50 1009 PRO A N 1
ATOM 5210 C CA . PRO A 1 676 ? 108.382 -49.621 5.324 1.00 31.03 1009 PRO A CA 1
ATOM 5211 C C . PRO A 1 676 ? 107.290 -49.398 4.271 1.00 34.19 1009 PRO A C 1
ATOM 5212 O O . PRO A 1 676 ? 106.344 -50.173 4.197 1.00 34.86 1009 PRO A O 1
ATOM 5216 N N . TRP A 1 677 ? 107.383 -48.301 3.513 1.00 29.79 1010 TRP A N 1
ATOM 5217 C CA . TRP A 1 677 ? 106.398 -47.990 2.477 1.00 28.90 1010 TRP A CA 1
ATOM 5218 C C . TRP A 1 677 ? 106.987 -48.455 1.147 1.00 34.15 1010 TRP A C 1
ATOM 5219 O O . TRP A 1 677 ? 107.818 -47.773 0.540 1.00 31.73 1010 TRP A O 1
ATOM 5230 N N . MET A 1 678 ? 106.607 -49.670 0.752 1.00 33.79 1011 MET A N 1
ATOM 5231 C CA . MET A 1 678 ? 107.181 -50.404 -0.381 1.00 35.24 1011 MET A CA 1
ATOM 5232 C C . MET A 1 678 ? 106.490 -50.188 -1.718 1.00 35.69 1011 MET A C 1
ATOM 5233 O O . MET A 1 678 ? 106.942 -50.729 -2.724 1.00 35.29 1011 MET A O 1
ATOM 5238 N N . TRP A 1 679 ? 105.388 -49.436 -1.719 1.00 29.34 1012 TRP A N 1
ATOM 5239 C CA . TRP A 1 679 ? 104.500 -49.291 -2.861 1.00 28.30 1012 TRP A CA 1
ATOM 5240 C C . TRP A 1 679 ? 104.520 -47.943 -3.525 1.00 33.40 1012 TRP A C 1
ATOM 5241 O O . TRP A 1 679 ? 104.677 -46.927 -2.853 1.00 33.02 1012 TRP A O 1
ATOM 5252 N N . ASP A 1 680 ? 104.294 -47.924 -4.851 1.00 30.57 1013 ASP A N 1
ATOM 5253 C CA . ASP A 1 680 ? 104.142 -46.663 -5.561 1.00 31.25 1013 ASP A CA 1
ATOM 5254 C C . ASP A 1 680 ? 102.734 -46.113 -5.196 1.00 33.08 1013 ASP A C 1
ATOM 5255 O O . ASP A 1 680 ? 101.899 -46.830 -4.612 1.00 31.99 1013 ASP A O 1
ATOM 5260 N N . SER A 1 681 ? 102.485 -44.859 -5.509 1.00 29.21 1014 SER A N 1
ATOM 5261 C CA . SER A 1 681 ? 101.204 -44.247 -5.152 1.00 29.72 1014 SER A CA 1
ATOM 5262 C C . SER A 1 681 ? 100.176 -44.331 -6.269 1.00 34.15 1014 SER A C 1
ATOM 5263 O O . SER A 1 681 ? 99.150 -43.683 -6.186 1.00 34.78 1014 SER A O 1
ATOM 5266 N N . PHE A 1 682 ? 100.435 -45.162 -7.289 1.00 32.29 1015 PHE A N 1
ATOM 5267 C CA . PHE A 1 682 ? 99.558 -45.333 -8.441 1.00 32.85 1015 PHE A CA 1
ATOM 5268 C C . PHE A 1 682 ? 98.806 -46.643 -8.321 1.00 36.48 1015 PHE A C 1
ATOM 5269 O O . PHE A 1 682 ? 97.816 -46.688 -7.598 1.00 36.30 1015 PHE A O 1
ATOM 5277 N N . THR A 1 683 ? 99.284 -47.722 -8.944 1.00 32.59 1016 THR A N 1
ATOM 5278 C CA . THR A 1 683 ? 98.608 -49.018 -8.826 1.00 32.55 1016 THR A CA 1
ATOM 5279 C C . THR A 1 683 ? 99.068 -49.777 -7.568 1.00 33.69 1016 THR A C 1
ATOM 5280 O O . THR A 1 683 ? 98.598 -50.879 -7.343 1.00 33.15 1016 THR A O 1
ATOM 5284 N N . GLY A 1 684 ? 99.999 -49.218 -6.787 1.00 29.92 1017 GLY A N 1
ATOM 5285 C CA . GLY A 1 684 ? 100.484 -49.897 -5.588 1.00 30.03 1017 GLY A CA 1
ATOM 5286 C C . GLY A 1 684 ? 101.463 -51.028 -5.850 1.00 34.70 1017 GLY A C 1
ATOM 5287 O O . GLY A 1 684 ? 101.598 -51.943 -5.036 1.00 34.53 1017 GLY A O 1
ATOM 5288 N N . LYS A 1 685 ? 102.161 -50.984 -6.984 1.00 32.52 1018 LYS A N 1
ATOM 5289 C CA . LYS A 1 685 ? 103.181 -51.984 -7.282 1.00 33.09 1018 LYS A CA 1
ATOM 5290 C C . LYS A 1 685 ? 104.428 -51.674 -6.445 1.00 36.49 1018 LYS A C 1
ATOM 5291 O O . LYS A 1 685 ? 104.619 -50.531 -5.994 1.00 34.48 1018 LYS A O 1
ATOM 5297 N N . LEU A 1 686 ? 105.265 -52.690 -6.226 1.00 36.36 1019 LEU A N 1
ATOM 5298 C CA . LEU A 1 686 ? 106.514 -52.511 -5.486 1.00 37.37 1019 LEU A CA 1
ATOM 5299 C C . LEU A 1 686 ? 107.440 -51.570 -6.224 1.00 42.31 1019 LEU A C 1
ATOM 5300 O O . LEU A 1 686 ? 107.515 -51.638 -7.451 1.00 42.84 1019 LEU A O 1
ATOM 5305 N N . VAL A 1 687 ? 108.059 -50.622 -5.504 1.00 39.65 1020 VAL A N 1
ATOM 5306 C CA . VAL A 1 687 ? 109.000 -49.665 -6.113 1.00 39.72 1020 VAL A CA 1
ATOM 5307 C C . VAL A 1 687 ? 110.362 -50.350 -6.229 1.00 45.38 1020 VAL A C 1
ATOM 5308 O O . VAL A 1 687 ? 110.597 -51.320 -5.514 1.00 44.15 1020 VAL A O 1
ATOM 5312 N N . LYS A 1 688 ? 111.263 -49.850 -7.101 1.00 46.07 1021 LYS A N 1
ATOM 5313 C CA . LYS A 1 688 ? 112.611 -50.431 -7.254 1.00 48.05 1021 LYS A CA 1
ATOM 5314 C C . LYS A 1 688 ? 113.346 -50.413 -5.913 1.00 56.37 1021 LYS A C 1
ATOM 5315 O O . LYS A 1 688 ? 113.252 -49.417 -5.181 1.00 52.61 1021 LYS A O 1
ATOM 5321 N N . ASP A 1 689 ? 113.991 -51.561 -5.566 1.00 58.55 1022 ASP A N 1
ATOM 5322 C CA . ASP A 1 689 ? 114.711 -51.804 -4.304 1.00 60.91 1022 ASP A CA 1
ATOM 5323 C C . ASP A 1 689 ? 115.471 -50.578 -3.784 1.00 64.33 1022 ASP A C 1
ATOM 5324 O O . ASP A 1 689 ? 115.439 -50.294 -2.584 1.00 64.45 1022 ASP A O 1
ATOM 5329 N N . SER A 1 690 ? 116.078 -49.829 -4.701 1.00 59.34 1023 SER A N 1
ATOM 5330 C CA . SER A 1 690 ? 116.827 -48.624 -4.396 1.00 59.07 1023 SER A CA 1
ATOM 5331 C C . SER A 1 690 ? 115.969 -47.438 -3.936 1.00 60.22 1023 SER A C 1
ATOM 5332 O O . SER A 1 690 ? 116.495 -46.589 -3.233 1.00 62.01 1023 SER A O 1
ATOM 5335 N N . GLU A 1 691 ? 114.681 -47.352 -4.330 1.00 53.95 1024 GLU A N 1
ATOM 5336 C CA . GLU A 1 691 ? 113.763 -46.229 -3.997 1.00 51.56 1024 GLU A CA 1
ATOM 5337 C C . GLU A 1 691 ? 112.765 -46.531 -2.850 1.00 46.58 1024 GLU A C 1
ATOM 5338 O O . GLU A 1 691 ? 111.848 -45.757 -2.576 1.00 43.92 1024 GLU A O 1
ATOM 5344 N N . GLN A 1 692 ? 112.984 -47.645 -2.175 1.00 40.19 1025 GLN A N 1
ATOM 5345 C CA . GLN A 1 692 ? 112.227 -48.080 -1.016 1.00 39.54 1025 GLN A CA 1
ATOM 5346 C C . GLN A 1 692 ? 112.429 -47.084 0.156 1.00 40.50 1025 GLN A C 1
ATOM 5347 O O . GLN A 1 692 ? 113.509 -46.530 0.328 1.00 40.60 1025 GLN A O 1
ATOM 5353 N N . LYS A 1 693 ? 111.381 -46.788 0.903 1.00 34.14 1026 LYS A N 1
ATOM 5354 C CA . LYS A 1 693 ? 111.553 -45.814 1.984 1.00 32.04 1026 LYS A CA 1
ATOM 5355 C C . LYS A 1 693 ? 110.814 -46.207 3.249 1.00 32.32 1026 LYS A C 1
ATOM 5356 O O . LYS A 1 693 ? 109.955 -47.081 3.214 1.00 31.41 1026 LYS A O 1
ATOM 5362 N N . LEU A 1 694 ? 111.136 -45.542 4.359 1.00 28.54 1027 LEU A N 1
ATOM 5363 C CA . LEU A 1 694 ? 110.452 -45.794 5.628 1.00 27.87 1027 LEU A CA 1
ATOM 5364 C C . LEU A 1 694 ? 109.887 -44.487 6.153 1.00 31.64 1027 LEU A C 1
ATOM 5365 O O . LEU A 1 694 ? 110.558 -43.466 6.073 1.00 30.93 1027 LEU A O 1
ATOM 5370 N N . TYR A 1 695 ? 108.670 -44.521 6.718 1.00 27.57 1028 TYR A N 1
ATOM 5371 C CA . TYR A 1 695 ? 108.119 -43.339 7.372 1.00 26.72 1028 TYR A CA 1
ATOM 5372 C C . TYR A 1 695 ? 108.327 -43.488 8.869 1.00 29.50 1028 TYR A C 1
ATOM 5373 O O . TYR A 1 695 ? 107.975 -44.519 9.436 1.00 28.57 1028 TYR A O 1
ATOM 5382 N N . HIS A 1 696 ? 108.856 -42.444 9.495 1.00 26.79 1029 HIS A N 1
ATOM 5383 C CA . HIS A 1 696 ? 109.079 -42.391 10.924 1.00 25.83 1029 HIS A CA 1
ATOM 5384 C C . HIS A 1 696 ? 108.216 -41.329 11.608 1.00 30.08 1029 HIS A C 1
ATOM 5385 O O . HIS A 1 696 ? 108.139 -40.181 11.166 1.00 29.04 1029 HIS A O 1
ATOM 5392 N N . TRP A 1 697 ? 107.579 -41.739 12.699 1.00 26.85 1030 TRP A N 1
ATOM 5393 C CA . TRP A 1 697 ? 106.745 -40.893 13.553 1.00 26.94 1030 TRP A CA 1
ATOM 5394 C C . TRP A 1 697 ? 107.018 -41.284 15.002 1.00 29.51 1030 TRP A C 1
ATOM 5395 O O . TRP A 1 697 ? 107.116 -42.464 15.311 1.00 27.75 1030 TRP A O 1
ATOM 5406 N N . ASN A 1 698 ? 107.091 -40.296 15.881 1.00 28.07 1031 ASN A N 1
ATOM 5407 C CA . ASN A 1 698 ? 107.317 -40.489 17.304 1.00 28.01 1031 ASN A CA 1
ATOM 5408 C C . ASN A 1 698 ? 106.381 -39.478 17.989 1.00 31.74 1031 ASN A C 1
ATOM 5409 O O . ASN A 1 698 ? 106.629 -38.268 17.922 1.00 31.21 1031 ASN A O 1
ATOM 5414 N N . THR A 1 699 ? 105.264 -39.970 18.564 1.00 28.12 1032 THR A N 1
ATOM 5415 C CA . THR A 1 699 ? 104.226 -39.113 19.166 1.00 28.46 1032 THR A CA 1
ATOM 5416 C C . THR A 1 699 ? 104.757 -38.118 20.198 1.00 30.96 1032 THR A C 1
ATOM 5417 O O . THR A 1 699 ? 104.517 -36.916 20.064 1.00 29.16 1032 THR A O 1
ATOM 5421 N N . LYS A 1 700 ? 105.461 -38.620 21.219 1.00 29.40 1033 LYS A N 1
ATOM 5422 C CA . LYS A 1 700 ? 105.982 -37.776 22.285 1.00 30.18 1033 LYS A CA 1
ATOM 5423 C C . LYS A 1 700 ? 107.295 -37.131 21.926 1.00 34.71 1033 LYS A C 1
ATOM 5424 O O . LYS A 1 700 ? 107.716 -36.219 22.628 1.00 34.69 1033 LYS A O 1
ATOM 5430 N N . GLY A 1 701 ? 107.947 -37.608 20.865 1.00 30.29 1034 GLY A N 1
ATOM 5431 C CA . GLY A 1 701 ? 109.261 -37.096 20.497 1.00 29.18 1034 GLY A CA 1
ATOM 5432 C C . GLY A 1 701 ? 110.313 -37.821 21.315 1.00 33.28 1034 GLY A C 1
ATOM 5433 O O . GLY A 1 701 ? 110.001 -38.424 22.340 1.00 32.14 1034 GLY A O 1
ATOM 5434 N N . GLY A 1 702 ? 111.547 -37.800 20.852 1.00 30.99 1035 GLY A N 1
ATOM 5435 C CA . GLY A 1 702 ? 112.648 -38.443 21.556 1.00 30.62 1035 GLY A CA 1
ATOM 5436 C C . GLY A 1 702 ? 113.489 -39.314 20.657 1.00 33.50 1035 GLY A C 1
ATOM 5437 O O . GLY A 1 702 ? 113.547 -39.091 19.442 1.00 33.27 1035 GLY A O 1
ATOM 5438 N N . THR A 1 703 ? 114.148 -40.317 21.260 1.00 30.14 1036 THR A N 1
ATOM 5439 C CA . THR A 1 703 ? 115.053 -41.210 20.564 1.00 29.85 1036 THR A CA 1
ATOM 5440 C C . THR A 1 703 ? 114.590 -42.634 20.685 1.00 33.37 1036 THR A C 1
ATOM 5441 O O . THR A 1 703 ? 114.322 -43.093 21.792 1.00 34.38 1036 THR A O 1
ATOM 5445 N N . THR A 1 704 ? 114.509 -43.332 19.538 1.00 29.06 1037 THR A N 1
ATOM 5446 C CA . THR A 1 704 ? 114.108 -44.744 19.458 1.00 28.93 1037 THR A CA 1
ATOM 5447 C C . THR A 1 704 ? 115.082 -45.473 18.521 1.00 31.53 1037 THR A C 1
ATOM 5448 O O . THR A 1 704 ? 115.660 -44.859 17.618 1.00 28.27 1037 THR A O 1
ATOM 5452 N N . THR A 1 705 ? 115.236 -46.783 18.748 1.00 29.52 1038 THR A N 1
ATOM 5453 C CA . THR A 1 705 ? 116.100 -47.671 17.980 1.00 28.89 1038 THR A CA 1
ATOM 5454 C C . THR A 1 705 ? 115.253 -48.749 17.334 1.00 32.13 1038 THR A C 1
ATOM 5455 O O . THR A 1 705 ? 114.372 -49.300 17.976 1.00 32.55 1038 THR A O 1
ATOM 5459 N N . TRP A 1 706 ? 115.530 -49.050 16.066 1.00 27.54 1039 TRP A N 1
ATOM 5460 C CA . TRP A 1 706 ? 114.748 -49.959 15.256 1.00 27.33 1039 TRP A CA 1
ATOM 5461 C C . TRP A 1 706 ? 115.606 -50.918 14.463 1.00 32.73 1039 TRP A C 1
ATOM 5462 O O . TRP A 1 706 ? 116.686 -50.548 14.033 1.00 33.28 1039 TRP A O 1
ATOM 5473 N N . THR A 1 707 ? 115.068 -52.108 14.168 1.00 29.89 1040 THR A N 1
ATOM 5474 C CA . THR A 1 707 ? 115.717 -53.068 13.270 1.00 29.15 1040 THR A CA 1
ATOM 5475 C C . THR A 1 707 ? 115.151 -52.766 11.878 1.00 32.86 1040 THR A C 1
ATOM 5476 O O . THR A 1 707 ? 113.937 -52.778 11.678 1.00 30.67 1040 THR A O 1
ATOM 5480 N N . LEU A 1 708 ? 116.034 -52.469 10.929 1.00 30.31 1041 LEU A N 1
ATOM 5481 C CA . LEU A 1 708 ? 115.643 -52.158 9.564 1.00 31.35 1041 LEU A CA 1
ATOM 5482 C C . LEU A 1 708 ? 115.109 -53.410 8.864 1.00 34.85 1041 LEU A C 1
ATOM 5483 O O . LEU A 1 708 ? 115.454 -54.524 9.289 1.00 34.05 1041 LEU A O 1
ATOM 5488 N N . PRO A 1 709 ? 114.281 -53.274 7.798 1.00 32.36 1042 PRO A N 1
ATOM 5489 C CA . PRO A 1 709 ? 113.830 -54.482 7.069 1.00 33.03 1042 PRO A CA 1
ATOM 5490 C C . PRO A 1 709 ? 115.024 -55.240 6.463 1.00 38.91 1042 PRO A C 1
ATOM 5491 O O . PRO A 1 709 ? 116.106 -54.666 6.262 1.00 37.01 1042 PRO A O 1
ATOM 5495 N N . ASP A 1 710 ? 114.834 -56.548 6.233 1.00 38.35 1043 ASP A N 1
ATOM 5496 C CA . ASP A 1 710 ? 115.840 -57.474 5.721 1.00 39.13 1043 ASP A CA 1
ATOM 5497 C C . ASP A 1 710 ? 116.690 -56.935 4.544 1.00 40.19 1043 ASP A C 1
ATOM 5498 O O . ASP A 1 710 ? 117.898 -57.091 4.589 1.00 38.23 1043 ASP A O 1
ATOM 5503 N N . SER A 1 711 ? 116.086 -56.276 3.540 1.00 38.36 1044 SER A N 1
ATOM 5504 C CA . SER A 1 711 ? 116.813 -55.731 2.376 1.00 39.05 1044 SER A CA 1
ATOM 5505 C C . SER A 1 711 ? 117.715 -54.514 2.690 1.00 44.02 1044 SER A C 1
ATOM 5506 O O . SER A 1 711 ? 118.497 -54.104 1.830 1.00 46.97 1044 SER A O 1
ATOM 5509 N N . TRP A 1 712 ? 117.602 -53.939 3.903 1.00 37.66 1045 TRP A N 1
ATOM 5510 C CA . TRP A 1 712 ? 118.397 -52.796 4.376 1.00 36.04 1045 TRP A CA 1
ATOM 5511 C C . TRP A 1 712 ? 119.531 -53.226 5.336 1.00 41.25 1045 TRP A C 1
ATOM 5512 O O . TRP A 1 712 ? 120.367 -52.384 5.675 1.00 41.04 1045 TRP A O 1
ATOM 5523 N N . LYS A 1 713 ? 119.523 -54.495 5.826 1.00 40.14 1046 LYS A N 1
ATOM 5524 C CA . LYS A 1 713 ? 120.429 -55.009 6.870 1.00 41.82 1046 LYS A CA 1
ATOM 5525 C C . LYS A 1 713 ? 121.954 -54.803 6.622 1.00 47.32 1046 LYS A C 1
ATOM 5526 O O . LYS A 1 713 ? 122.692 -54.665 7.597 1.00 47.10 1046 LYS A O 1
ATOM 5532 N N . ASN A 1 714 ? 122.417 -54.778 5.359 1.00 45.25 1047 ASN A N 1
ATOM 5533 C CA . ASN A 1 714 ? 123.850 -54.642 5.081 1.00 45.09 1047 ASN A CA 1
ATOM 5534 C C . ASN A 1 714 ? 124.309 -53.206 4.766 1.00 47.56 1047 ASN A C 1
ATOM 5535 O O . ASN A 1 714 ? 125.505 -53.006 4.516 1.00 47.93 1047 ASN A O 1
ATOM 5540 N N . LEU A 1 715 ? 123.389 -52.210 4.825 1.00 40.83 1048 LEU A N 1
ATOM 5541 C CA . LEU A 1 715 ? 123.725 -50.797 4.597 1.00 39.31 1048 LEU A CA 1
ATOM 5542 C C . LEU A 1 715 ? 124.585 -50.289 5.758 1.00 42.36 1048 LEU A C 1
ATOM 5543 O O . LEU A 1 715 ? 124.478 -50.801 6.868 1.00 42.38 1048 LEU A O 1
ATOM 5548 N N . SER A 1 716 ? 125.421 -49.285 5.520 1.00 38.28 1049 SER A N 1
ATOM 5549 C CA . SER A 1 716 ? 126.242 -48.741 6.604 1.00 37.74 1049 SER A CA 1
ATOM 5550 C C . SER A 1 716 ? 125.641 -47.426 7.096 1.00 37.85 1049 SER A C 1
ATOM 5551 O O . SER A 1 716 ? 125.958 -46.964 8.191 1.00 36.71 1049 SER A O 1
ATOM 5554 N N . SER A 1 717 ? 124.763 -46.825 6.282 1.00 33.72 1050 SER A N 1
ATOM 5555 C CA . SER A 1 717 ? 124.084 -45.579 6.627 1.00 33.03 1050 SER A CA 1
ATOM 5556 C C . SER A 1 717 ? 122.748 -45.436 5.898 1.00 35.58 1050 SER A C 1
ATOM 5557 O O . SER A 1 717 ? 122.485 -46.158 4.941 1.00 35.58 1050 SER A O 1
ATOM 5560 N N . VAL A 1 718 ? 121.895 -44.517 6.367 1.00 30.61 1051 VAL A N 1
ATOM 5561 C CA . VAL A 1 718 ? 120.604 -44.195 5.738 1.00 29.47 1051 VAL A CA 1
ATOM 5562 C C . VAL A 1 718 ? 120.518 -42.681 5.671 1.00 32.47 1051 VAL A C 1
ATOM 5563 O O . VAL A 1 718 ? 121.252 -42.004 6.392 1.00 31.08 1051 VAL A O 1
ATOM 5567 N N . LYS A 1 719 ? 119.625 -42.152 4.823 1.00 31.18 1052 LYS A N 1
ATOM 5568 C CA . LYS A 1 719 ? 119.408 -40.703 4.727 1.00 31.39 1052 LYS A CA 1
ATOM 5569 C C . LYS A 1 719 ? 118.043 -40.398 5.323 1.00 32.85 1052 LYS A C 1
ATOM 5570 O O . LYS A 1 719 ? 117.062 -41.026 4.950 1.00 30.84 1052 LYS A O 1
ATOM 5576 N N . VAL A 1 720 ? 117.992 -39.457 6.264 1.00 28.72 1053 VAL A N 1
ATOM 5577 C CA . VAL A 1 720 ? 116.742 -39.110 6.945 1.00 28.37 1053 VAL A CA 1
ATOM 5578 C C . VAL A 1 720 ? 116.345 -37.674 6.607 1.00 33.11 1053 VAL A C 1
ATOM 5579 O O . VAL A 1 720 ? 117.171 -36.779 6.712 1.00 34.51 1053 VAL A O 1
ATOM 5583 N N . TYR A 1 721 ? 115.086 -37.465 6.199 1.00 29.38 1054 TYR A N 1
ATOM 5584 C CA . TYR A 1 721 ? 114.564 -36.144 5.870 1.00 29.36 1054 TYR A CA 1
ATOM 5585 C C . TYR A 1 721 ? 113.365 -35.833 6.714 1.00 34.12 1054 TYR A C 1
ATOM 5586 O O . TYR A 1 721 ? 112.460 -36.664 6.851 1.00 31.78 1054 TYR A O 1
ATOM 5595 N N . GLN A 1 722 ? 113.322 -34.595 7.228 1.00 31.11 1055 GLN A N 1
ATOM 5596 C CA . GLN A 1 722 ? 112.150 -34.113 7.924 1.00 29.80 1055 GLN A CA 1
ATOM 5597 C C . GLN A 1 722 ? 111.167 -33.613 6.835 1.00 34.01 1055 GLN A C 1
ATOM 5598 O O . GLN A 1 722 ? 111.561 -32.844 5.951 1.00 32.19 1055 GLN A O 1
ATOM 5604 N N . LEU A 1 723 ? 109.897 -34.069 6.889 1.00 31.71 1056 LEU A N 1
ATOM 5605 C CA . LEU A 1 723 ? 108.907 -33.633 5.896 1.00 30.79 1056 LEU A CA 1
ATOM 5606 C C . LEU A 1 723 ? 108.145 -32.409 6.346 1.00 33.48 1056 LEU A C 1
ATOM 5607 O O . LEU A 1 723 ? 107.692 -32.348 7.486 1.00 31.82 1056 LEU A O 1
ATOM 5612 N N . THR A 1 724 ? 108.040 -31.408 5.450 1.00 31.26 1057 THR A N 1
ATOM 5613 C CA . THR A 1 724 ? 107.329 -30.147 5.698 1.00 31.39 1057 THR A CA 1
ATOM 5614 C C . THR A 1 724 ? 106.477 -29.832 4.478 1.00 35.03 1057 THR A C 1
ATOM 5615 O O . THR A 1 724 ? 106.553 -30.552 3.474 1.00 33.82 1057 THR A O 1
ATOM 5619 N N . ASP A 1 725 ? 105.744 -28.701 4.520 1.00 33.39 1058 ASP A N 1
ATOM 5620 C CA . ASP A 1 725 ? 104.957 -28.238 3.364 1.00 33.42 1058 ASP A CA 1
ATOM 5621 C C . ASP A 1 725 ? 105.857 -27.796 2.176 1.00 35.47 1058 ASP A C 1
ATOM 5622 O O . ASP A 1 725 ? 105.346 -27.484 1.100 1.00 35.61 1058 ASP A O 1
ATOM 5627 N N . GLN A 1 726 ? 107.199 -27.823 2.370 1.00 31.03 1059 GLN A N 1
ATOM 5628 C CA . GLN A 1 726 ? 108.201 -27.545 1.322 1.00 30.34 1059 GLN A CA 1
ATOM 5629 C C . GLN A 1 726 ? 108.853 -28.866 0.846 1.00 35.77 1059 GLN A C 1
ATOM 5630 O O . GLN A 1 726 ? 109.668 -28.864 -0.071 1.00 34.99 1059 GLN A O 1
ATOM 5636 N N . GLY A 1 727 ? 108.454 -29.991 1.445 1.00 33.73 1060 GLY A N 1
ATOM 5637 C CA . GLY A 1 727 ? 109.025 -31.279 1.072 1.00 34.12 1060 GLY A CA 1
ATOM 5638 C C . GLY A 1 727 ? 110.081 -31.760 2.041 1.00 36.70 1060 GLY A C 1
ATOM 5639 O O . GLY A 1 727 ? 109.959 -31.548 3.247 1.00 37.34 1060 GLY A O 1
ATOM 5640 N N . LYS A 1 728 ? 111.085 -32.454 1.521 1.00 33.25 1061 LYS A N 1
ATOM 5641 C CA . LYS A 1 728 ? 112.210 -33.027 2.276 1.00 33.15 1061 LYS A CA 1
ATOM 5642 C C . LYS A 1 728 ? 113.169 -31.920 2.708 1.00 38.69 1061 LYS A C 1
ATOM 5643 O O . LYS A 1 728 ? 113.593 -31.110 1.884 1.00 40.91 1061 LYS A O 1
ATOM 5649 N N . THR A 1 729 ? 113.483 -31.866 4.000 1.00 34.36 1062 THR A N 1
ATOM 5650 C CA . THR A 1 729 ? 114.381 -30.863 4.567 1.00 34.54 1062 THR A CA 1
ATOM 5651 C C . THR A 1 729 ? 115.309 -31.520 5.601 1.00 38.03 1062 THR A C 1
ATOM 5652 O O . THR A 1 729 ? 115.078 -32.671 6.020 1.00 35.67 1062 THR A O 1
ATOM 5656 N N . ASN A 1 730 ? 116.329 -30.754 6.055 1.00 35.29 1063 ASN A N 1
ATOM 5657 C CA . ASN A 1 730 ? 117.229 -31.150 7.144 1.00 35.15 1063 ASN A CA 1
ATOM 5658 C C . ASN A 1 730 ? 117.780 -32.561 6.989 1.00 38.51 1063 ASN A C 1
ATOM 5659 O O . ASN A 1 730 ? 117.660 -33.376 7.903 1.00 36.99 1063 ASN A O 1
ATOM 5664 N N . GLU A 1 731 ? 118.357 -32.858 5.827 1.00 35.50 1064 GLU A N 1
ATOM 5665 C CA . GLU A 1 731 ? 118.934 -34.169 5.570 1.00 35.62 1064 GLU A CA 1
ATOM 5666 C C . GLU A 1 731 ? 119.946 -34.537 6.663 1.00 39.85 1064 GLU A C 1
ATOM 5667 O O . GLU A 1 731 ? 120.782 -33.713 7.029 1.00 39.73 1064 GLU A O 1
ATOM 5673 N N . GLN A 1 732 ? 119.844 -35.764 7.189 1.00 37.03 1065 GLN A N 1
ATOM 5674 C CA . GLN A 1 732 ? 120.773 -36.297 8.183 1.00 36.45 1065 GLN A CA 1
ATOM 5675 C C . GLN A 1 732 ? 121.270 -37.623 7.666 1.00 38.60 1065 GLN A C 1
ATOM 5676 O O . GLN A 1 732 ? 120.506 -38.388 7.074 1.00 36.85 1065 GLN A O 1
ATOM 5682 N N . THR A 1 733 ? 122.545 -37.910 7.900 1.00 35.27 1066 THR A N 1
ATOM 5683 C CA . THR A 1 733 ? 123.103 -39.209 7.551 1.00 34.95 1066 THR A CA 1
ATOM 5684 C C . THR A 1 733 ? 123.151 -39.961 8.875 1.00 37.59 1066 THR A C 1
ATOM 5685 O O . THR A 1 733 ? 123.730 -39.469 9.830 1.00 38.12 1066 THR A O 1
ATOM 5689 N N . VAL A 1 734 ? 122.491 -41.110 8.945 1.00 34.54 1067 VAL A N 1
ATOM 5690 C CA . VAL A 1 734 ? 122.417 -41.877 10.179 1.00 33.73 1067 VAL A CA 1
ATOM 5691 C C . VAL A 1 734 ? 123.085 -43.224 9.963 1.00 37.02 1067 VAL A C 1
ATOM 5692 O O . VAL A 1 734 ? 122.726 -43.950 9.040 1.00 36.40 1067 VAL A O 1
ATOM 5696 N N . ALA A 1 735 ? 124.044 -43.556 10.829 1.00 35.22 1068 ALA A N 1
ATOM 5697 C CA . ALA A 1 735 ? 124.779 -44.826 10.797 1.00 35.21 1068 ALA A CA 1
ATOM 5698 C C . ALA A 1 735 ? 123.872 -46.021 11.071 1.00 36.92 1068 ALA A C 1
ATOM 5699 O O . ALA A 1 735 ? 122.929 -45.938 11.886 1.00 34.92 1068 ALA A O 1
ATOM 5701 N N . VAL A 1 736 ? 124.134 -47.115 10.350 1.00 31.87 1069 VAL A N 1
ATOM 5702 C CA . VAL A 1 736 ? 123.446 -48.384 10.545 1.00 31.98 1069 VAL A CA 1
ATOM 5703 C C . VAL A 1 736 ? 124.492 -49.276 11.234 1.00 38.39 1069 VAL A C 1
ATOM 5704 O O . VAL A 1 736 ? 125.637 -49.304 10.783 1.00 38.43 1069 VAL A O 1
ATOM 5708 N N . SER A 1 737 ? 124.119 -49.949 12.339 1.00 34.71 1070 SER A N 1
ATOM 5709 C CA . SER A 1 737 ? 125.005 -50.875 13.056 1.00 35.21 1070 SER A CA 1
ATOM 5710 C C . SER A 1 737 ? 124.217 -52.151 13.324 1.00 39.22 1070 SER A C 1
ATOM 5711 O O . SER A 1 737 ? 123.201 -52.100 14.026 1.00 36.27 1070 SER A O 1
ATOM 5714 N N . GLY A 1 738 ? 124.703 -53.276 12.792 1.00 37.71 1071 GLY A N 1
ATOM 5715 C CA . GLY A 1 738 ? 124.072 -54.584 12.974 1.00 37.35 1071 GLY A CA 1
ATOM 5716 C C . GLY A 1 738 ? 122.627 -54.607 12.515 1.00 39.44 1071 GLY A C 1
ATOM 5717 O O . GLY A 1 738 ? 121.766 -55.156 13.212 1.00 39.18 1071 GLY A O 1
ATOM 5718 N N . GLY A 1 739 ? 122.366 -53.933 11.388 1.00 34.69 1072 GLY A N 1
ATOM 5719 C CA . GLY A 1 739 ? 121.040 -53.806 10.785 1.00 34.24 1072 GLY A CA 1
ATOM 5720 C C . GLY A 1 739 ? 120.063 -52.933 11.558 1.00 35.94 1072 GLY A C 1
ATOM 5721 O O . GLY A 1 739 ? 118.863 -52.934 11.277 1.00 35.16 1072 GLY A O 1
ATOM 5722 N N . LYS A 1 740 ? 120.578 -52.154 12.510 1.00 31.53 1073 LYS A N 1
ATOM 5723 C CA . LYS A 1 740 ? 119.776 -51.275 13.346 1.00 31.02 1073 LYS A CA 1
ATOM 5724 C C . LYS A 1 740 ? 120.084 -49.807 13.177 1.00 33.61 1073 LYS A C 1
ATOM 5725 O O . LYS A 1 740 ? 121.230 -49.438 12.895 1.00 31.96 1073 LYS A O 1
ATOM 5731 N N A VAL A 1 741 ? 119.064 -48.952 13.376 0.57 29.98 1074 VAL A N 1
ATOM 5732 N N B VAL A 1 741 ? 119.059 -48.966 13.392 0.43 29.77 1074 VAL A N 1
ATOM 5733 C CA A VAL A 1 741 ? 119.223 -47.494 13.339 0.57 29.19 1074 VAL A CA 1
ATOM 5734 C CA B VAL A 1 741 ? 119.159 -47.513 13.297 0.43 28.99 1074 VAL A CA 1
ATOM 5735 C C A VAL A 1 741 ? 118.636 -46.867 14.588 0.57 32.63 1074 VAL A C 1
ATOM 5736 C C B VAL A 1 741 ? 118.574 -46.830 14.546 0.43 32.76 1074 VAL A C 1
ATOM 5737 O O A VAL A 1 741 ? 117.649 -47.367 15.141 0.57 31.80 1074 VAL A O 1
ATOM 5738 O O B VAL A 1 741 ? 117.561 -47.286 15.087 0.43 32.01 1074 VAL A O 1
ATOM 5745 N N . THR A 1 742 ? 119.223 -45.747 14.997 1.00 30.01 1075 THR A N 1
ATOM 5746 C CA . THR A 1 742 ? 118.758 -44.939 16.114 1.00 29.94 1075 THR A CA 1
ATOM 5747 C C . THR A 1 742 ? 118.279 -43.636 15.455 1.00 31.83 1075 THR A C 1
ATOM 5748 O O . THR A 1 742 ? 119.001 -43.053 14.651 1.00 31.43 1075 THR A O 1
ATOM 5752 N N . LEU A 1 743 ? 117.066 -43.202 15.778 1.00 28.19 1076 LEU A N 1
ATOM 5753 C CA . LEU A 1 743 ? 116.479 -41.982 15.233 1.00 28.02 1076 LEU A CA 1
ATOM 5754 C C . LEU A 1 743 ? 116.028 -41.035 16.338 1.00 32.62 1076 LEU A C 1
ATOM 5755 O O . LEU A 1 743 ? 115.294 -41.435 17.250 1.00 32.07 1076 LEU A O 1
ATOM 5760 N N . THR A 1 744 ? 116.419 -39.766 16.227 1.00 30.03 1077 THR A N 1
ATOM 5761 C CA . THR A 1 744 ? 115.979 -38.705 17.134 1.00 30.58 1077 THR A CA 1
ATOM 5762 C C . THR A 1 744 ? 114.898 -37.933 16.373 1.00 33.79 1077 THR A C 1
ATOM 5763 O O . THR A 1 744 ? 115.119 -37.481 15.245 1.00 33.82 1077 THR A O 1
ATOM 5767 N N . ALA A 1 745 ? 113.720 -37.838 16.965 1.00 29.63 1078 ALA A N 1
ATOM 5768 C CA . ALA A 1 745 ? 112.599 -37.166 16.317 1.00 29.89 1078 ALA A CA 1
ATOM 5769 C C . ALA A 1 745 ? 111.939 -36.150 17.220 1.00 34.44 1078 ALA A C 1
ATOM 5770 O O . ALA A 1 745 ? 111.727 -36.427 18.405 1.00 34.42 1078 ALA A O 1
ATOM 5772 N N . ASP A 1 746 ? 111.525 -35.018 16.642 1.00 31.29 1079 ASP A N 1
ATOM 5773 C CA . ASP A 1 746 ? 110.676 -34.048 17.346 1.00 30.69 1079 ASP A CA 1
ATOM 5774 C C . ASP A 1 746 ? 109.305 -34.731 17.464 1.00 31.21 1079 ASP A C 1
ATOM 5775 O O . ASP A 1 746 ? 108.949 -35.591 16.638 1.00 29.87 1079 ASP A O 1
ATOM 5780 N N . ALA A 1 747 ? 108.547 -34.343 18.480 1.00 28.74 1080 ALA A N 1
ATOM 5781 C CA . ALA A 1 747 ? 107.201 -34.833 18.749 1.00 28.74 1080 ALA A CA 1
ATOM 5782 C C . ALA A 1 747 ? 106.298 -34.561 17.557 1.00 32.54 1080 ALA A C 1
ATOM 5783 O O . ALA A 1 747 ? 106.365 -33.479 16.983 1.00 32.32 1080 ALA A O 1
ATOM 5785 N N . GLU A 1 748 ? 105.495 -35.560 17.147 1.00 30.19 1081 GLU A N 1
ATOM 5786 C CA . GLU A 1 748 ? 104.514 -35.403 16.058 1.00 30.88 1081 GLU A CA 1
ATOM 5787 C C . GLU A 1 748 ? 105.067 -34.678 14.804 1.00 33.45 1081 GLU A C 1
ATOM 5788 O O . GLU A 1 748 ? 104.435 -33.764 14.268 1.00 32.75 1081 GLU A O 1
ATOM 5794 N N . THR A 1 749 ? 106.243 -35.116 14.345 1.00 30.44 1082 THR A N 1
ATOM 5795 C CA . THR A 1 749 ? 106.956 -34.568 13.198 1.00 29.47 1082 THR A CA 1
ATOM 5796 C C . THR A 1 749 ? 107.269 -35.706 12.254 1.00 31.46 1082 THR A C 1
ATOM 5797 O O . THR A 1 749 ? 107.868 -36.703 12.652 1.00 30.81 1082 THR A O 1
ATOM 5801 N N . PRO A 1 750 ? 106.847 -35.609 10.994 1.00 28.67 1083 PRO A N 1
ATOM 5802 C CA . PRO A 1 750 ? 107.113 -36.724 10.080 1.00 27.39 1083 PRO A CA 1
ATOM 5803 C C . PRO A 1 750 ? 108.514 -36.726 9.487 1.00 29.61 1083 PRO A C 1
ATOM 5804 O O . PRO A 1 750 ? 109.041 -35.679 9.108 1.00 29.50 1083 PRO A O 1
ATOM 5808 N N . TYR A 1 751 ? 109.099 -37.923 9.389 1.00 25.46 1084 TYR A N 1
ATOM 5809 C CA . TYR A 1 751 ? 110.399 -38.111 8.763 1.00 25.12 1084 TYR A CA 1
ATOM 5810 C C . TYR A 1 751 ? 110.278 -39.245 7.756 1.00 29.69 1084 TYR A C 1
ATOM 5811 O O . TYR A 1 751 ? 109.446 -40.150 7.897 1.00 28.57 1084 TYR A O 1
ATOM 5820 N N . VAL A 1 752 ? 111.089 -39.168 6.721 1.00 29.46 1085 VAL A N 1
ATOM 5821 C CA . VAL A 1 752 ? 111.145 -40.181 5.677 1.00 29.14 1085 VAL A CA 1
ATOM 5822 C C . VAL A 1 752 ? 112.580 -40.653 5.576 1.00 30.91 1085 VAL A C 1
ATOM 5823 O O . VAL A 1 752 ? 113.507 -39.852 5.654 1.00 29.22 1085 VAL A O 1
ATOM 5827 N N . VAL A 1 753 ? 112.764 -41.969 5.490 1.00 28.57 1086 VAL A N 1
ATOM 5828 C CA . VAL A 1 753 ? 114.091 -42.577 5.497 1.00 28.29 1086 VAL A CA 1
ATOM 5829 C C . VAL A 1 753 ? 114.356 -43.265 4.162 1.00 32.60 1086 VAL A C 1
ATOM 5830 O O . VAL A 1 753 ? 113.579 -44.102 3.757 1.00 32.04 1086 VAL A O 1
ATOM 5834 N N . TYR A 1 754 ? 115.489 -42.956 3.525 1.00 31.22 1087 TYR A N 1
ATOM 5835 C CA . TYR A 1 754 ? 115.920 -43.585 2.276 1.00 30.77 1087 TYR A CA 1
ATOM 5836 C C . TYR A 1 754 ? 117.266 -44.291 2.453 1.00 35.40 1087 TYR A C 1
ATOM 5837 O O . TYR A 1 754 ? 118.030 -43.966 3.368 1.00 32.54 1087 TYR A O 1
ATOM 5846 N N . LYS A 1 755 ? 117.574 -45.235 1.540 1.00 35.48 1088 LYS A N 1
ATOM 5847 C CA . LYS A 1 755 ? 118.840 -45.976 1.547 1.00 36.36 1088 LYS A CA 1
ATOM 5848 C C . LYS A 1 755 ? 119.994 -45.027 1.156 1.00 42.30 1088 LYS A C 1
ATOM 5849 O O . LYS A 1 755 ? 121.085 -45.103 1.713 1.00 43.70 1088 LYS A O 1
ATOM 5855 N N . GLY A 1 756 ? 119.706 -44.108 0.252 1.00 38.70 1089 GLY A N 1
ATOM 5856 C CA . GLY A 1 756 ? 120.661 -43.120 -0.231 1.00 38.28 1089 GLY A CA 1
ATOM 5857 C C . GLY A 1 756 ? 120.009 -41.771 -0.406 1.00 42.28 1089 GLY A C 1
ATOM 5858 O O . GLY A 1 756 ? 118.845 -41.576 -0.022 1.00 39.92 1089 GLY A O 1
ATOM 5859 N N . GLU A 1 757 ? 120.792 -40.804 -0.932 1.00 39.65 1090 GLU A N 1
ATOM 5860 C CA . GLU A 1 757 ? 120.360 -39.430 -1.182 1.00 40.28 1090 GLU A CA 1
ATOM 5861 C C . GLU A 1 757 ? 119.119 -39.436 -2.068 1.00 45.36 1090 GLU A C 1
ATOM 5862 O O . GLU A 1 757 ? 119.095 -40.142 -3.075 1.00 45.15 1090 GLU A O 1
ATOM 5868 N N . ALA A 1 758 ? 118.068 -38.723 -1.646 1.00 42.45 1091 ALA A N 1
ATOM 5869 C CA . ALA A 1 758 ? 116.791 -38.674 -2.356 1.00 43.48 1091 ALA A CA 1
ATOM 5870 C C . ALA A 1 758 ? 116.570 -37.301 -2.936 1.00 52.19 1091 ALA A C 1
ATOM 5871 O O . ALA A 1 758 ? 116.886 -36.290 -2.303 1.00 52.46 1091 ALA A O 1
ATOM 5873 N N . LYS A 1 759 ? 116.000 -37.266 -4.134 1.00 52.02 1092 LYS A N 1
ATOM 5874 C CA . LYS A 1 759 ? 115.720 -36.009 -4.827 1.00 52.60 1092 LYS A CA 1
ATOM 5875 C C . LYS A 1 759 ? 114.391 -35.407 -4.380 1.00 54.07 1092 LYS A C 1
ATOM 5876 O O . LYS A 1 759 ? 113.468 -36.120 -3.950 1.00 53.54 1092 LYS A O 1
ATOM 5882 N N . GLN A 1 760 ? 114.301 -34.087 -4.504 1.00 48.88 1093 GLN A N 1
ATOM 5883 C CA . GLN A 1 760 ? 113.100 -33.313 -4.222 1.00 47.69 1093 GLN A CA 1
ATOM 5884 C C . GLN A 1 760 ? 112.010 -33.656 -5.261 1.00 52.30 1093 GLN A C 1
ATOM 5885 O O . GLN A 1 760 ? 112.319 -33.762 -6.458 1.00 52.47 1093 GLN A O 1
ATOM 5891 N N . ILE A 1 761 ? 110.740 -33.846 -4.803 1.00 47.88 1094 ILE A N 1
ATOM 5892 C CA . ILE A 1 761 ? 109.583 -34.033 -5.692 1.00 46.84 1094 ILE A CA 1
ATOM 5893 C C . ILE A 1 761 ? 109.488 -32.711 -6.506 1.00 51.08 1094 ILE A C 1
ATOM 5894 O O . ILE A 1 761 ? 109.597 -31.620 -5.925 1.00 50.18 1094 ILE A O 1
ATOM 5899 N N . GLN A 1 762 ? 109.376 -32.807 -7.837 1.00 48.06 1095 GLN A N 1
ATOM 5900 C CA . GLN A 1 762 ? 109.283 -31.593 -8.650 1.00 48.30 1095 GLN A CA 1
ATOM 5901 C C . GLN A 1 762 ? 107.889 -30.982 -8.564 1.00 48.29 1095 GLN A C 1
ATOM 5902 O O . GLN A 1 762 ? 106.889 -31.700 -8.724 1.00 45.76 1095 GLN A O 1
ATOM 5908 N N . VAL A 1 763 ? 107.832 -29.668 -8.207 1.00 42.57 1096 VAL A N 1
ATOM 5909 C CA . VAL A 1 763 ? 106.582 -28.920 -8.085 1.00 39.96 1096 VAL A CA 1
ATOM 5910 C C . VAL A 1 763 ? 106.665 -27.585 -8.844 1.00 42.61 1096 VAL A C 1
ATOM 5911 O O . VAL A 1 763 ? 107.507 -26.734 -8.546 1.00 41.51 1096 VAL A O 1
ATOM 5915 N N . ASN A 1 764 ? 105.746 -27.405 -9.799 1.00 38.09 1097 ASN A N 1
ATOM 5916 C CA . ASN A 1 764 ? 105.587 -26.156 -10.536 1.00 36.92 1097 ASN A CA 1
ATOM 5917 C C . ASN A 1 764 ? 104.281 -25.574 -10.030 1.00 38.07 1097 ASN A C 1
ATOM 5918 O O . ASN A 1 764 ? 103.202 -26.087 -10.356 1.00 36.76 1097 ASN A O 1
ATOM 5923 N N . TRP A 1 765 ? 104.390 -24.587 -9.123 1.00 32.81 1098 TRP A N 1
ATOM 5924 C CA . TRP A 1 765 ? 103.220 -23.996 -8.502 1.00 32.50 1098 TRP A CA 1
ATOM 5925 C C . TRP A 1 765 ? 102.335 -23.256 -9.491 1.00 36.54 1098 TRP A C 1
ATOM 5926 O O . TRP A 1 765 ? 102.827 -22.525 -10.359 1.00 35.18 1098 TRP A O 1
ATOM 5937 N N . SER A 1 766 ? 101.025 -23.463 -9.349 1.00 33.89 1099 SER A N 1
ATOM 5938 C CA . SER A 1 766 ? 99.957 -22.759 -10.060 1.00 33.51 1099 SER A CA 1
ATOM 5939 C C . SER A 1 766 ? 99.943 -22.975 -11.562 1.00 39.30 1099 SER A C 1
ATOM 5940 O O . SER A 1 766 ? 99.737 -22.023 -12.333 1.00 38.50 1099 SER A O 1
ATOM 5943 N N . GLU A 1 767 ? 100.091 -24.249 -11.983 1.00 37.88 1100 GLU A N 1
ATOM 5944 C CA . GLU A 1 767 ? 99.970 -24.625 -13.390 1.00 38.58 1100 GLU A CA 1
ATOM 5945 C C . GLU A 1 767 ? 98.589 -24.176 -13.914 1.00 40.84 1100 GLU A C 1
ATOM 5946 O O . GLU A 1 767 ? 97.573 -24.371 -13.243 1.00 39.90 1100 GLU A O 1
ATOM 5952 N N . GLY A 1 768 ? 98.590 -23.535 -15.078 1.00 36.81 1101 GLY A N 1
ATOM 5953 C CA . GLY A 1 768 ? 97.388 -23.042 -15.741 1.00 35.81 1101 GLY A CA 1
ATOM 5954 C C . GLY A 1 768 ? 96.784 -21.785 -15.140 1.00 38.70 1101 GLY A C 1
ATOM 5955 O O . GLY A 1 768 ? 95.721 -21.344 -15.585 1.00 38.07 1101 GLY A O 1
ATOM 5956 N N . MET A 1 769 ? 97.449 -21.188 -14.131 1.00 34.17 1102 MET A N 1
ATOM 5957 C CA . MET A 1 769 ? 96.904 -20.024 -13.428 1.00 32.56 1102 MET A CA 1
ATOM 5958 C C . MET A 1 769 ? 97.437 -18.687 -13.941 1.00 35.51 1102 MET A C 1
ATOM 5959 O O . MET A 1 769 ? 97.087 -17.642 -13.382 1.00 33.45 1102 MET A O 1
ATOM 5964 N N . HIS A 1 770 ? 98.260 -18.702 -15.015 1.00 34.75 1103 HIS A N 1
ATOM 5965 C CA . HIS A 1 770 ? 98.786 -17.477 -15.655 1.00 35.51 1103 HIS A CA 1
ATOM 5966 C C . HIS A 1 770 ? 99.876 -16.754 -14.851 1.00 38.62 1103 HIS A C 1
ATOM 5967 O O . HIS A 1 770 ? 100.425 -15.777 -15.345 1.00 37.58 1103 HIS A O 1
ATOM 5974 N N . VAL A 1 771 ? 100.176 -17.227 -13.627 1.00 35.20 1104 VAL A N 1
ATOM 5975 C CA . VAL A 1 771 ? 101.251 -16.759 -12.735 1.00 34.79 1104 VAL A CA 1
ATOM 5976 C C . VAL A 1 771 ? 101.782 -17.998 -12.037 1.00 40.02 1104 VAL A C 1
ATOM 5977 O O . VAL A 1 771 ? 101.026 -18.949 -11.842 1.00 39.98 1104 VAL A O 1
ATOM 5981 N N . VAL A 1 772 ? 103.042 -17.956 -11.592 1.00 35.38 1105 VAL A N 1
ATOM 5982 C CA . VAL A 1 772 ? 103.658 -19.030 -10.818 1.00 33.51 1105 VAL A CA 1
ATOM 5983 C C . VAL A 1 772 ? 103.460 -18.667 -9.343 1.00 36.43 1105 VAL A C 1
ATOM 5984 O O . VAL A 1 772 ? 103.748 -17.534 -8.928 1.00 35.09 1105 VAL A O 1
ATOM 5988 N N . ASP A 1 773 ? 102.957 -19.641 -8.553 1.00 32.96 1106 ASP A N 1
ATOM 5989 C CA . ASP A 1 773 ? 102.708 -19.534 -7.114 1.00 31.68 1106 ASP A CA 1
ATOM 5990 C C . ASP A 1 773 ? 101.735 -18.387 -6.747 1.00 33.34 1106 ASP A C 1
ATOM 5991 O O . ASP A 1 773 ? 102.067 -17.464 -5.988 1.00 31.88 1106 ASP A O 1
ATOM 5996 N N . ALA A 1 774 ? 100.492 -18.523 -7.247 1.00 30.71 1107 ALA A N 1
ATOM 5997 C CA . ALA A 1 774 ? 99.361 -17.614 -7.029 1.00 30.52 1107 ALA A CA 1
ATOM 5998 C C . ALA A 1 774 ? 98.884 -17.627 -5.557 1.00 33.24 1107 ALA A C 1
ATOM 5999 O O . ALA A 1 774 ? 98.299 -16.652 -5.098 1.00 30.89 1107 ALA A O 1
ATOM 6001 N N . GLY A 1 775 ? 99.145 -18.728 -4.845 1.00 31.40 1108 GLY A N 1
ATOM 6002 C CA . GLY A 1 775 ? 98.753 -18.901 -3.448 1.00 30.13 1108 GLY A CA 1
ATOM 6003 C C . GLY A 1 775 ? 99.877 -18.784 -2.434 1.00 32.76 1108 GLY A C 1
ATOM 6004 O O . GLY A 1 775 ? 99.663 -19.061 -1.253 1.00 31.16 1108 GLY A O 1
ATOM 6005 N N . PHE A 1 776 ? 101.092 -18.406 -2.878 1.00 31.72 1109 PHE A N 1
ATOM 6006 C CA . PHE A 1 776 ? 102.272 -18.185 -2.009 1.00 31.45 1109 PHE A CA 1
ATOM 6007 C C . PHE A 1 776 ? 102.637 -19.441 -1.162 1.00 35.31 1109 PHE A C 1
ATOM 6008 O O . PHE A 1 776 ? 102.945 -19.345 0.023 1.00 34.92 1109 PHE A O 1
ATOM 6016 N N . ASN A 1 777 ? 102.626 -20.601 -1.816 1.00 32.22 1110 ASN A N 1
ATOM 6017 C CA . ASN A 1 777 ? 102.936 -21.928 -1.268 1.00 31.83 1110 ASN A CA 1
ATOM 6018 C C . ASN A 1 777 ? 104.420 -22.307 -1.402 1.00 35.32 1110 ASN A C 1
ATOM 6019 O O . ASN A 1 777 ? 104.847 -23.314 -0.831 1.00 34.22 1110 ASN A O 1
ATOM 6024 N N . GLY A 1 778 ? 105.191 -21.484 -2.121 1.00 31.39 1111 GLY A N 1
ATOM 6025 C CA . GLY A 1 778 ? 106.594 -21.743 -2.407 1.00 31.61 1111 GLY A CA 1
ATOM 6026 C C . GLY A 1 778 ? 107.604 -21.327 -1.363 1.00 36.27 1111 GLY A C 1
ATOM 6027 O O . GLY A 1 778 ? 108.799 -21.356 -1.645 1.00 36.19 1111 GLY A O 1
ATOM 6028 N N . GLY A 1 779 ? 107.138 -20.955 -0.167 1.00 34.74 1112 GLY A N 1
ATOM 6029 C CA . GLY A 1 779 ? 108.012 -20.508 0.910 1.00 35.80 1112 GLY A CA 1
ATOM 6030 C C . GLY A 1 779 ? 108.685 -19.177 0.609 1.00 43.28 1112 GLY A C 1
ATOM 6031 O O . GLY A 1 779 ? 108.315 -18.485 -0.345 1.00 42.39 1112 GLY A O 1
ATOM 6032 N N . SER A 1 780 ? 109.703 -18.822 1.403 1.00 43.84 1113 SER A N 1
ATOM 6033 C CA . SER A 1 780 ? 110.474 -17.581 1.259 1.00 44.88 1113 SER A CA 1
ATOM 6034 C C . SER A 1 780 ? 111.083 -17.426 -0.133 1.00 48.75 1113 SER A C 1
ATOM 6035 O O . SER A 1 780 ? 111.090 -16.316 -0.678 1.00 48.17 1113 SER A O 1
ATOM 6038 N N . ASN A 1 781 ? 111.535 -18.559 -0.715 1.00 43.85 1114 ASN A N 1
ATOM 6039 C CA . ASN A 1 781 ? 112.142 -18.671 -2.039 1.00 43.83 1114 ASN A CA 1
ATOM 6040 C C . ASN A 1 781 ? 111.259 -18.172 -3.185 1.00 42.52 1114 ASN A C 1
ATOM 6041 O O . ASN A 1 781 ? 111.807 -17.780 -4.212 1.00 40.84 1114 ASN A O 1
ATOM 6046 N N . THR A 1 782 ? 109.910 -18.227 -3.037 1.00 37.15 1115 THR A N 1
ATOM 6047 C CA . THR A 1 782 ? 108.979 -17.750 -4.083 1.00 36.63 1115 THR A CA 1
ATOM 6048 C C . THR A 1 782 ? 109.177 -16.242 -4.411 1.00 39.28 1115 THR A C 1
ATOM 6049 O O . THR A 1 782 ? 109.024 -15.828 -5.560 1.00 37.57 1115 THR A O 1
ATOM 6053 N N . LEU A 1 783 ? 109.551 -15.454 -3.395 1.00 37.80 1116 LEU A N 1
ATOM 6054 C CA . LEU A 1 783 ? 109.784 -14.023 -3.509 1.00 38.93 1116 LEU A CA 1
ATOM 6055 C C . LEU A 1 783 ? 111.097 -13.690 -4.213 1.00 45.86 1116 LEU A C 1
ATOM 6056 O O . LEU A 1 783 ? 111.334 -12.527 -4.526 1.00 47.16 1116 LEU A O 1
ATOM 6061 N N . THR A 1 784 ? 111.894 -14.717 -4.541 1.00 43.63 1117 THR A N 1
ATOM 6062 C CA . THR A 1 784 ? 113.144 -14.597 -5.286 1.00 44.90 1117 THR A CA 1
ATOM 6063 C C . THR A 1 784 ? 112.978 -15.289 -6.647 1.00 50.17 1117 THR A C 1
ATOM 6064 O O . THR A 1 784 ? 113.309 -14.702 -7.673 1.00 51.07 1117 THR A O 1
ATOM 6068 N N . ASP A 1 785 ? 112.480 -16.542 -6.652 1.00 46.26 1118 ASP A N 1
ATOM 6069 C CA . ASP A 1 785 ? 112.376 -17.318 -7.891 1.00 45.95 1118 ASP A CA 1
ATOM 6070 C C . ASP A 1 785 ? 111.197 -17.006 -8.772 1.00 45.66 1118 ASP A C 1
ATOM 6071 O O . ASP A 1 785 ? 111.327 -17.138 -9.985 1.00 44.90 1118 ASP A O 1
ATOM 6076 N N . ASN A 1 786 ? 110.041 -16.661 -8.183 1.00 40.53 1119 ASN A N 1
ATOM 6077 C CA . ASN A 1 786 ? 108.802 -16.503 -8.944 1.00 39.81 1119 ASN A CA 1
ATOM 6078 C C . ASN A 1 786 ? 108.318 -15.073 -9.028 1.00 42.83 1119 ASN A C 1
ATOM 6079 O O . ASN A 1 786 ? 108.054 -14.588 -10.126 1.00 42.04 1119 ASN A O 1
ATOM 6084 N N . TRP A 1 787 ? 108.206 -14.404 -7.876 1.00 39.42 1120 TRP A N 1
ATOM 6085 C CA . TRP A 1 787 ? 107.765 -13.029 -7.759 1.00 39.24 1120 TRP A CA 1
ATOM 6086 C C . TRP A 1 787 ? 109.027 -12.139 -7.626 1.00 44.54 1120 TRP A C 1
ATOM 6087 O O . TRP A 1 787 ? 110.071 -12.611 -7.156 1.00 44.91 1120 TRP A O 1
ATOM 6098 N N . THR A 1 788 ? 108.941 -10.888 -8.094 1.00 40.52 1121 THR A N 1
ATOM 6099 C CA . THR A 1 788 ? 110.031 -9.904 -8.037 1.00 40.33 1121 THR A CA 1
ATOM 6100 C C . THR A 1 788 ? 109.623 -8.832 -7.053 1.00 43.97 1121 THR A C 1
ATOM 6101 O O . THR A 1 788 ? 108.557 -8.237 -7.193 1.00 43.42 1121 THR A O 1
ATOM 6105 N N . VAL A 1 789 ? 110.472 -8.607 -6.059 1.00 40.73 1122 VAL A N 1
ATOM 6106 C CA . VAL A 1 789 ? 110.258 -7.633 -4.997 1.00 40.86 1122 VAL A CA 1
ATOM 6107 C C . VAL A 1 789 ? 111.172 -6.431 -5.272 1.00 46.26 1122 VAL A C 1
ATOM 6108 O O . VAL A 1 789 ? 112.348 -6.610 -5.585 1.00 46.20 1122 VAL A O 1
ATOM 6112 N N . SER A 1 790 ? 110.621 -5.222 -5.147 1.00 43.92 1123 SER A N 1
ATOM 6113 C CA . SER A 1 790 ? 111.340 -3.957 -5.273 1.00 44.57 1123 SER A CA 1
ATOM 6114 C C . SER A 1 790 ? 110.743 -2.931 -4.310 1.00 49.45 1123 SER A C 1
ATOM 6115 O O . SER A 1 790 ? 109.575 -3.034 -3.938 1.00 48.48 1123 SER A O 1
ATOM 6118 N N . GLY A 1 791 ? 111.569 -1.983 -3.883 1.00 47.40 1124 GLY A N 1
ATOM 6119 C CA . GLY A 1 791 ? 111.174 -0.923 -2.961 1.00 46.90 1124 GLY A CA 1
ATOM 6120 C C . GLY A 1 791 ? 111.965 -0.932 -1.675 1.00 49.66 1124 GLY A C 1
ATOM 6121 O O . GLY A 1 791 ? 112.746 -1.855 -1.419 1.00 48.81 1124 GLY A O 1
ATOM 6122 N N . SER A 1 792 ? 111.747 0.095 -0.851 1.00 46.24 1125 SER A N 1
ATOM 6123 C CA . SER A 1 792 ? 112.423 0.274 0.436 1.00 45.76 1125 SER A CA 1
ATOM 6124 C C . SER A 1 792 ? 111.783 -0.576 1.537 1.00 50.13 1125 SER A C 1
ATOM 6125 O O . SER A 1 792 ? 112.414 -0.825 2.567 1.00 50.10 1125 SER A O 1
ATOM 6128 N N . GLY A 1 793 ? 110.536 -0.994 1.308 1.00 46.04 1126 GLY A N 1
ATOM 6129 C CA . GLY A 1 793 ? 109.750 -1.789 2.237 1.00 45.35 1126 GLY A CA 1
ATOM 6130 C C . GLY A 1 793 ? 110.124 -3.258 2.273 1.00 49.54 1126 GLY A C 1
ATOM 6131 O O . GLY A 1 793 ? 111.161 -3.674 1.746 1.00 48.49 1126 GLY A O 1
ATOM 6132 N N . LYS A 1 794 ? 109.252 -4.057 2.876 1.00 46.44 1127 LYS A N 1
ATOM 6133 C CA . LYS A 1 794 ? 109.465 -5.490 3.069 1.00 45.72 1127 LYS A CA 1
ATOM 6134 C C . LYS A 1 794 ? 108.302 -6.322 2.525 1.00 47.13 1127 LYS A C 1
ATOM 6135 O O . LYS A 1 794 ? 107.135 -5.972 2.709 1.00 45.20 1127 LYS A O 1
ATOM 6141 N N . ALA A 1 795 ? 108.645 -7.446 1.876 1.00 43.72 1128 ALA A N 1
ATOM 6142 C CA . ALA A 1 795 ? 107.699 -8.438 1.381 1.00 42.06 1128 ALA A CA 1
ATOM 6143 C C . ALA A 1 795 ? 108.098 -9.780 1.989 1.00 45.03 1128 ALA A C 1
ATOM 6144 O O . ALA A 1 795 ? 109.262 -10.197 1.882 1.00 44.26 1128 ALA A O 1
ATOM 6146 N N . GLU A 1 796 ? 107.146 -10.450 2.649 1.00 40.79 1129 GLU A N 1
ATOM 6147 C CA . GLU A 1 796 ? 107.432 -11.770 3.211 1.00 40.88 1129 GLU A CA 1
ATOM 6148 C C . GLU A 1 796 ? 106.282 -12.737 3.031 1.00 42.25 1129 GLU A C 1
ATOM 6149 O O . GLU A 1 796 ? 105.143 -12.314 2.844 1.00 42.23 1129 GLU A O 1
ATOM 6155 N N . VAL A 1 797 ? 106.591 -14.028 3.030 1.00 38.10 1130 VAL A N 1
ATOM 6156 C CA . VAL A 1 797 ? 105.590 -15.092 2.972 1.00 37.98 1130 VAL A CA 1
ATOM 6157 C C . VAL A 1 797 ? 105.330 -15.403 4.451 1.00 43.62 1130 VAL A C 1
ATOM 6158 O O . VAL A 1 797 ? 106.234 -15.839 5.169 1.00 44.43 1130 VAL A O 1
ATOM 6162 N N . GLU A 1 798 ? 104.121 -15.104 4.910 1.00 40.89 1131 GLU A N 1
ATOM 6163 C CA . GLU A 1 798 ? 103.739 -15.191 6.313 1.00 40.86 1131 GLU A CA 1
ATOM 6164 C C . GLU A 1 798 ? 102.544 -16.105 6.537 1.00 45.40 1131 GLU A C 1
ATOM 6165 O O . GLU A 1 798 ? 101.694 -16.242 5.651 1.00 44.40 1131 GLU A O 1
ATOM 6171 N N . GLY A 1 799 ? 102.481 -16.705 7.732 1.00 42.78 1132 GLY A N 1
ATOM 6172 C CA . GLY A 1 799 ? 101.395 -17.589 8.135 1.00 42.75 1132 GLY A CA 1
ATOM 6173 C C . GLY A 1 799 ? 101.783 -19.050 8.056 1.00 47.86 1132 GLY A C 1
ATOM 6174 O O . GLY A 1 799 ? 102.255 -19.514 7.015 1.00 46.51 1132 GLY A O 1
ATOM 6175 N N . ASP A 1 800 ? 101.606 -19.778 9.169 1.00 45.47 1133 ASP A N 1
ATOM 6176 C CA . ASP A 1 800 ? 101.992 -21.188 9.275 1.00 46.32 1133 ASP A CA 1
ATOM 6177 C C . ASP A 1 800 ? 100.916 -22.163 8.769 1.00 48.88 1133 ASP A C 1
ATOM 6178 O O . ASP A 1 800 ? 101.186 -23.349 8.598 1.00 50.08 1133 ASP A O 1
ATOM 6183 N N . ASN A 1 801 ? 99.724 -21.646 8.486 1.00 42.60 1134 ASN A N 1
ATOM 6184 C CA . ASN A 1 801 ? 98.601 -22.416 7.995 1.00 40.77 1134 ASN A CA 1
ATOM 6185 C C . ASN A 1 801 ? 98.468 -22.212 6.457 1.00 43.53 1134 ASN A C 1
ATOM 6186 O O . ASN A 1 801 ? 99.217 -22.836 5.697 1.00 44.76 1134 ASN A O 1
ATOM 6191 N N . ASN A 1 802 ? 97.574 -21.315 6.007 1.00 36.56 1135 ASN A N 1
ATOM 6192 C CA . ASN A 1 802 ? 97.426 -20.969 4.599 1.00 35.09 1135 ASN A CA 1
ATOM 6193 C C . ASN A 1 802 ? 98.360 -19.748 4.377 1.00 36.68 1135 ASN A C 1
ATOM 6194 O O . ASN A 1 802 ? 98.027 -18.639 4.804 1.00 36.13 1135 ASN A O 1
ATOM 6199 N N . ALA A 1 803 ? 99.565 -19.979 3.802 1.00 33.02 1136 ALA A N 1
ATOM 6200 C CA . ALA A 1 803 ? 100.577 -18.935 3.605 1.00 33.22 1136 ALA A CA 1
ATOM 6201 C C . ALA A 1 803 ? 100.091 -17.781 2.721 1.00 37.01 1136 ALA A C 1
ATOM 6202 O O . ALA A 1 803 ? 99.367 -18.001 1.758 1.00 34.75 1136 ALA A O 1
ATOM 6204 N N . MET A 1 804 ? 100.446 -16.545 3.099 1.00 34.67 1137 MET A N 1
ATOM 6205 C CA . MET A 1 804 ? 100.038 -15.321 2.398 1.00 33.66 1137 MET A CA 1
ATOM 6206 C C . MET A 1 804 ? 101.248 -14.453 2.101 1.00 35.94 1137 MET A C 1
ATOM 6207 O O . MET A 1 804 ? 102.312 -14.611 2.713 1.00 34.83 1137 MET A O 1
ATOM 6212 N N . LEU A 1 805 ? 101.039 -13.461 1.232 1.00 32.32 1138 LEU A N 1
ATOM 6213 C CA . LEU A 1 805 ? 102.025 -12.440 0.964 1.00 32.03 1138 LEU A CA 1
ATOM 6214 C C . LEU A 1 805 ? 101.740 -11.308 1.974 1.00 37.00 1138 LEU A C 1
ATOM 6215 O O . LEU A 1 805 ? 100.595 -10.870 2.099 1.00 36.70 1138 LEU A O 1
ATOM 6220 N N . ARG A 1 806 ? 102.761 -10.900 2.745 1.00 33.88 1139 ARG A N 1
ATOM 6221 C CA . ARG A 1 806 ? 102.628 -9.801 3.702 1.00 34.29 1139 ARG A CA 1
ATOM 6222 C C . ARG A 1 806 ? 103.568 -8.661 3.311 1.00 39.58 1139 ARG A C 1
ATOM 6223 O O . ARG A 1 806 ? 104.779 -8.877 3.168 1.00 39.68 1139 ARG A O 1
ATOM 6231 N N . LEU A 1 807 ? 103.001 -7.455 3.148 1.00 36.48 1140 LEU A N 1
ATOM 6232 C CA . LEU A 1 807 ? 103.733 -6.231 2.783 1.00 36.47 1140 LEU A CA 1
ATOM 6233 C C . LEU A 1 807 ? 103.776 -5.228 3.939 1.00 43.95 1140 LEU A C 1
ATOM 6234 O O . LEU A 1 807 ? 102.808 -5.106 4.704 1.00 43.36 1140 LEU A O 1
ATOM 6239 N N . THR A 1 808 ? 104.934 -4.554 4.083 1.00 42.75 1141 THR A N 1
ATOM 6240 C CA . THR A 1 808 ? 105.213 -3.485 5.060 1.00 43.15 1141 THR A CA 1
ATOM 6241 C C . THR A 1 808 ? 105.990 -2.396 4.316 1.00 47.36 1141 THR A C 1
ATOM 6242 O O . THR A 1 808 ? 106.919 -2.710 3.573 1.00 46.25 1141 THR A O 1
ATOM 6246 N N . GLY A 1 809 ? 105.612 -1.143 4.526 1.00 45.77 1142 GLY A N 1
ATOM 6247 C CA . GLY A 1 809 ? 106.271 -0.003 3.893 1.00 46.36 1142 GLY A CA 1
ATOM 6248 C C . GLY A 1 809 ? 106.031 0.111 2.399 1.00 50.82 1142 GLY A C 1
ATOM 6249 O O . GLY A 1 809 ? 105.008 -0.365 1.890 1.00 51.24 1142 GLY A O 1
ATOM 6250 N N . LYS A 1 810 ? 106.968 0.764 1.688 1.00 46.07 1143 LYS A N 1
ATOM 6251 C CA . LYS A 1 810 ? 106.884 1.022 0.249 1.00 45.23 1143 LYS A CA 1
ATOM 6252 C C . LYS A 1 810 ? 107.492 -0.155 -0.513 1.00 47.13 1143 LYS A C 1
ATOM 6253 O O . LYS A 1 810 ? 108.715 -0.286 -0.614 1.00 46.84 1143 LYS A O 1
ATOM 6259 N N . VAL A 1 811 ? 106.623 -1.042 -1.021 1.00 41.94 1144 VAL A N 1
ATOM 6260 C CA . VAL A 1 811 ? 107.073 -2.270 -1.679 1.00 40.73 1144 VAL A CA 1
ATOM 6261 C C . VAL A 1 811 ? 106.126 -2.710 -2.815 1.00 44.28 1144 VAL A C 1
ATOM 6262 O O . VAL A 1 811 ? 104.899 -2.564 -2.711 1.00 43.17 1144 VAL A O 1
ATOM 6266 N N . ASP A 1 812 ? 106.722 -3.257 -3.891 1.00 40.79 1145 ASP A N 1
ATOM 6267 C CA . ASP A 1 812 ? 106.041 -3.784 -5.078 1.00 40.88 1145 ASP A CA 1
ATOM 6268 C C . ASP A 1 812 ? 106.433 -5.243 -5.270 1.00 43.28 1145 ASP A C 1
ATOM 6269 O O . ASP A 1 812 ? 107.612 -5.594 -5.142 1.00 42.80 1145 ASP A O 1
ATOM 6274 N N . VAL A 1 813 ? 105.444 -6.098 -5.571 1.00 37.60 1146 VAL A N 1
ATOM 6275 C CA . VAL A 1 813 ? 105.675 -7.529 -5.794 1.00 35.98 1146 VAL A CA 1
ATOM 6276 C C . VAL A 1 813 ? 105.049 -7.796 -7.120 1.00 38.57 1146 VAL A C 1
ATOM 6277 O O . VAL A 1 813 ? 103.832 -7.669 -7.276 1.00 37.24 1146 VAL A O 1
ATOM 6281 N N A SER A 1 814 ? 105.874 -8.157 -8.099 0.66 35.89 1147 SER A N 1
ATOM 6282 N N B SER A 1 814 ? 105.891 -8.102 -8.117 0.34 34.78 1147 SER A N 1
ATOM 6283 C CA A SER A 1 814 ? 105.376 -8.327 -9.450 0.66 35.22 1147 SER A CA 1
ATOM 6284 C CA B SER A 1 814 ? 105.435 -8.275 -9.491 0.34 33.87 1147 SER A CA 1
ATOM 6285 C C A SER A 1 814 ? 105.776 -9.627 -10.105 0.66 37.09 1147 SER A C 1
ATOM 6286 C C B SER A 1 814 ? 105.799 -9.605 -10.120 0.34 37.08 1147 SER A C 1
ATOM 6287 O O A SER A 1 814 ? 106.732 -10.280 -9.690 0.66 35.00 1147 SER A O 1
ATOM 6288 O O B SER A 1 814 ? 106.763 -10.251 -9.712 0.34 35.80 1147 SER A O 1
ATOM 6293 N N . GLN A 1 815 ? 105.024 -9.990 -11.144 1.00 34.16 1148 GLN A N 1
ATOM 6294 C CA . GLN A 1 815 ? 105.246 -11.189 -11.922 1.00 34.14 1148 GLN A CA 1
ATOM 6295 C C . GLN A 1 815 ? 104.581 -11.029 -13.262 1.00 37.77 1148 GLN A C 1
ATOM 6296 O O . GLN A 1 815 ? 103.458 -10.540 -13.339 1.00 35.52 1148 GLN A O 1
ATOM 6302 N N . ARG A 1 816 ? 105.252 -11.525 -14.306 1.00 37.46 1149 ARG A N 1
ATOM 6303 C CA . ARG A 1 816 ? 104.735 -11.555 -15.664 1.00 38.63 1149 ARG A CA 1
ATOM 6304 C C . ARG A 1 816 ? 103.560 -12.569 -15.760 1.00 41.73 1149 ARG A C 1
ATOM 6305 O O . ARG A 1 816 ? 103.578 -13.619 -15.107 1.00 40.83 1149 ARG A O 1
ATOM 6313 N N . LEU A 1 817 ? 102.539 -12.229 -16.559 1.00 38.29 1150 LEU A N 1
ATOM 6314 C CA . LEU A 1 817 ? 101.378 -13.087 -16.793 1.00 38.75 1150 LEU A CA 1
ATOM 6315 C C . LEU A 1 817 ? 101.623 -13.943 -18.031 1.00 42.25 1150 LEU A C 1
ATOM 6316 O O . LEU A 1 817 ? 102.066 -13.437 -19.059 1.00 42.26 1150 LEU A O 1
ATOM 6321 N N . THR A 1 818 ? 101.349 -15.237 -17.941 1.00 37.90 1151 THR A N 1
ATOM 6322 C CA . THR A 1 818 ? 101.580 -16.113 -19.090 1.00 37.89 1151 THR A CA 1
ATOM 6323 C C . THR A 1 818 ? 100.268 -16.661 -19.623 1.00 42.45 1151 THR A C 1
ATOM 6324 O O . THR A 1 818 ? 99.240 -16.603 -18.935 1.00 40.98 1151 THR A O 1
ATOM 6328 N N . ASP A 1 819 ? 100.321 -17.226 -20.843 1.00 39.93 1152 ASP A N 1
ATOM 6329 C CA . ASP A 1 819 ? 99.230 -17.960 -21.477 1.00 40.52 1152 ASP A CA 1
ATOM 6330 C C . ASP A 1 819 ? 97.914 -17.185 -21.613 1.00 43.79 1152 ASP A C 1
ATOM 6331 O O . ASP A 1 819 ? 96.848 -17.792 -21.564 1.00 44.25 1152 ASP A O 1
ATOM 6336 N N . LEU A 1 820 ? 97.974 -15.863 -21.804 1.00 40.11 1153 LEU A N 1
ATOM 6337 C CA . LEU A 1 820 ? 96.747 -15.083 -22.003 1.00 40.35 1153 LEU A CA 1
ATOM 6338 C C . LEU A 1 820 ? 96.347 -15.127 -23.480 1.00 45.37 1153 LEU A C 1
ATOM 6339 O O . LEU A 1 820 ? 97.218 -15.253 -24.348 1.00 45.49 1153 LEU A O 1
ATOM 6344 N N . LYS A 1 821 ? 95.041 -15.048 -23.765 1.00 41.33 1154 LYS A N 1
ATOM 6345 C CA . LYS A 1 821 ? 94.540 -15.020 -25.142 1.00 40.85 1154 LYS A CA 1
ATOM 6346 C C . LYS A 1 821 ? 94.491 -13.547 -25.547 1.00 45.52 1154 LYS A C 1
ATOM 6347 O O . LYS A 1 821 ? 93.726 -12.776 -24.956 1.00 44.45 1154 LYS A O 1
ATOM 6353 N N . ALA A 1 822 ? 95.370 -13.132 -26.494 1.00 43.49 1155 ALA A N 1
ATOM 6354 C CA . ALA A 1 822 ? 95.453 -11.740 -26.957 1.00 44.01 1155 ALA A CA 1
ATOM 6355 C C . ALA A 1 822 ? 94.093 -11.229 -27.425 1.00 46.73 1155 ALA A C 1
ATOM 6356 O O . ALA A 1 822 ? 93.382 -11.951 -28.134 1.00 45.64 1155 ALA A O 1
ATOM 6358 N N . GLY A 1 823 ? 93.724 -10.032 -26.953 1.00 42.87 1156 GLY A N 1
ATOM 6359 C CA . GLY A 1 823 ? 92.450 -9.394 -27.275 1.00 42.46 1156 GLY A CA 1
ATOM 6360 C C . GLY A 1 823 ? 91.246 -9.896 -26.493 1.00 46.26 1156 GLY A C 1
ATOM 6361 O O . GLY A 1 823 ? 90.139 -9.377 -26.668 1.00 47.21 1156 GLY A O 1
ATOM 6362 N N . GLN A 1 824 ? 91.437 -10.895 -25.611 1.00 41.37 1157 GLN A N 1
ATOM 6363 C CA . GLN A 1 824 ? 90.349 -11.412 -24.780 1.00 40.36 1157 GLN A CA 1
ATOM 6364 C C . GLN A 1 824 ? 90.234 -10.663 -23.437 1.00 41.45 1157 GLN A C 1
ATOM 6365 O O . GLN A 1 824 ? 91.231 -10.171 -22.901 1.00 40.08 1157 GLN A O 1
ATOM 6371 N N . LYS A 1 825 ? 89.008 -10.538 -22.924 1.00 37.29 1158 LYS A N 1
ATOM 6372 C CA . LYS A 1 825 ? 88.767 -9.859 -21.656 1.00 36.58 1158 LYS A CA 1
ATOM 6373 C C . LYS A 1 825 ? 89.023 -10.792 -20.454 1.00 38.37 1158 LYS A C 1
ATOM 6374 O O . LYS A 1 825 ? 88.692 -11.976 -20.490 1.00 36.52 1158 LYS A O 1
ATOM 6380 N N . TYR A 1 826 ? 89.642 -10.244 -19.412 1.00 36.41 1159 TYR A N 1
ATOM 6381 C CA . TYR A 1 826 ? 89.966 -10.941 -18.163 1.00 35.95 1159 TYR A CA 1
ATOM 6382 C C . TYR A 1 826 ? 89.630 -10.107 -16.954 1.00 38.67 1159 TYR A C 1
ATOM 6383 O O . TYR A 1 826 ? 89.746 -8.868 -16.981 1.00 38.15 1159 TYR A O 1
ATOM 6392 N N . ALA A 1 827 ? 89.244 -10.807 -15.877 1.00 32.76 1160 ALA A N 1
ATOM 6393 C CA . ALA A 1 827 ? 89.137 -10.249 -14.551 1.00 31.49 1160 ALA A CA 1
ATOM 6394 C C . ALA A 1 827 ? 90.366 -10.812 -13.852 1.00 35.65 1160 ALA A C 1
ATOM 6395 O O . ALA A 1 827 ? 90.742 -11.972 -14.071 1.00 36.37 1160 ALA A O 1
ATOM 6397 N N . LEU A 1 828 ? 91.040 -9.978 -13.083 1.00 32.09 1161 LEU A N 1
ATOM 6398 C CA . LEU A 1 828 ? 92.103 -10.434 -12.207 1.00 32.00 1161 LEU A CA 1
ATOM 6399 C C . LEU A 1 828 ? 91.627 -10.016 -10.811 1.00 35.83 1161 LEU A C 1
ATOM 6400 O O . LEU A 1 828 ? 91.347 -8.835 -10.588 1.00 34.45 1161 LEU A O 1
ATOM 6405 N N . TYR A 1 829 ? 91.486 -10.983 -9.883 1.00 31.00 1162 TYR A N 1
ATOM 6406 C CA . TYR A 1 829 ? 91.140 -10.590 -8.528 1.00 29.63 1162 TYR A CA 1
ATOM 6407 C C . TYR A 1 829 ? 92.103 -11.203 -7.539 1.00 33.96 1162 TYR A C 1
ATOM 6408 O O . TYR A 1 829 ? 92.706 -12.243 -7.806 1.00 34.12 1162 TYR A O 1
ATOM 6417 N N . VAL A 1 830 ? 92.273 -10.546 -6.410 1.00 31.08 1163 VAL A N 1
ATOM 6418 C CA . VAL A 1 830 ? 93.177 -11.022 -5.371 1.00 31.69 1163 VAL A CA 1
ATOM 6419 C C . VAL A 1 830 ? 92.529 -10.782 -4.017 1.00 34.31 1163 VAL A C 1
ATOM 6420 O O . VAL A 1 830 ? 91.876 -9.761 -3.825 1.00 32.99 1163 VAL A O 1
ATOM 6424 N N . GLY A 1 831 ? 92.702 -11.732 -3.111 1.00 30.92 1164 GLY A N 1
ATOM 6425 C CA . GLY A 1 831 ? 92.269 -11.591 -1.730 1.00 30.50 1164 GLY A CA 1
ATOM 6426 C C . GLY A 1 831 ? 93.179 -10.553 -1.081 1.00 34.24 1164 GLY A C 1
ATOM 6427 O O . GLY A 1 831 ? 94.408 -10.608 -1.252 1.00 32.54 1164 GLY A O 1
ATOM 6428 N N . VAL A 1 832 ? 92.589 -9.561 -0.399 1.00 29.50 1165 VAL A N 1
ATOM 6429 C CA . VAL A 1 832 ? 93.381 -8.523 0.263 1.00 30.16 1165 VAL A CA 1
ATOM 6430 C C . VAL A 1 832 ? 92.832 -8.180 1.656 1.00 32.86 1165 VAL A C 1
ATOM 6431 O O . VAL A 1 832 ? 91.632 -7.976 1.829 1.00 31.67 1165 VAL A O 1
ATOM 6435 N N . ASP A 1 833 ? 93.743 -8.072 2.625 1.00 31.51 1166 ASP A N 1
ATOM 6436 C CA . ASP A 1 833 ? 93.434 -7.638 3.985 1.00 32.47 1166 ASP A CA 1
ATOM 6437 C C . ASP A 1 833 ? 94.459 -6.524 4.316 1.00 36.64 1166 ASP A C 1
ATOM 6438 O O . ASP A 1 833 ? 95.641 -6.796 4.547 1.00 35.78 1166 ASP A O 1
ATOM 6443 N N . ASN A 1 834 ? 93.997 -5.280 4.304 1.00 34.00 1167 ASN A N 1
ATOM 6444 C CA . ASN A 1 834 ? 94.856 -4.116 4.545 1.00 33.91 1167 ASN A CA 1
ATOM 6445 C C . ASN A 1 834 ? 94.623 -3.495 5.918 1.00 37.34 1167 ASN A C 1
ATOM 6446 O O . ASN A 1 834 ? 93.553 -2.937 6.182 1.00 36.85 1167 ASN A O 1
ATOM 6451 N N . ARG A 1 835 ? 95.636 -3.604 6.784 1.00 35.00 1168 ARG A N 1
ATOM 6452 C CA . ARG A 1 835 ? 95.600 -3.058 8.138 1.00 36.44 1168 ARG A CA 1
ATOM 6453 C C . ARG A 1 835 ? 96.214 -1.671 8.192 1.00 41.42 1168 ARG A C 1
ATOM 6454 O O . ARG A 1 835 ? 96.094 -0.993 9.206 1.00 41.29 1168 ARG A O 1
ATOM 6462 N N . SER A 1 836 ? 96.846 -1.254 7.097 1.00 38.78 1169 SER A N 1
ATOM 6463 C CA . SER A 1 836 ? 97.503 0.045 6.949 1.00 40.05 1169 SER A CA 1
ATOM 6464 C C . SER A 1 836 ? 96.521 1.142 6.508 1.00 44.87 1169 SER A C 1
ATOM 6465 O O . SER A 1 836 ? 95.527 0.845 5.848 1.00 43.31 1169 SER A O 1
ATOM 6468 N N . THR A 1 837 ? 96.809 2.411 6.858 1.00 44.20 1170 THR A N 1
ATOM 6469 C CA . THR A 1 837 ? 95.967 3.542 6.426 1.00 45.62 1170 THR A CA 1
ATOM 6470 C C . THR A 1 837 ? 96.314 3.903 4.983 1.00 50.98 1170 THR A C 1
ATOM 6471 O O . THR A 1 837 ? 95.477 4.469 4.275 1.00 51.76 1170 THR A O 1
ATOM 6475 N N . GLY A 1 838 ? 97.525 3.526 4.560 1.00 46.68 1171 GLY A N 1
ATOM 6476 C CA . GLY A 1 838 ? 98.000 3.724 3.198 1.00 46.47 1171 GLY A CA 1
ATOM 6477 C C . GLY A 1 838 ? 97.358 2.734 2.245 1.00 50.51 1171 GLY A C 1
ATOM 6478 O O . GLY A 1 838 ? 96.936 1.647 2.658 1.00 50.90 1171 GLY A O 1
ATOM 6479 N N . ASP A 1 839 ? 97.299 3.088 0.964 1.00 46.07 1172 ASP A N 1
ATOM 6480 C CA . ASP A 1 839 ? 96.686 2.247 -0.059 1.00 46.12 1172 ASP A CA 1
ATOM 6481 C C . ASP A 1 839 ? 97.451 0.977 -0.422 1.00 47.98 1172 ASP A C 1
ATOM 6482 O O . ASP A 1 839 ? 98.673 0.980 -0.550 1.00 47.58 1172 ASP A O 1
ATOM 6487 N N . ALA A 1 840 ? 96.700 -0.110 -0.604 1.00 43.27 1173 ALA A N 1
ATOM 6488 C CA . ALA A 1 840 ? 97.209 -1.394 -1.068 1.00 42.25 1173 ALA A CA 1
ATOM 6489 C C . ALA A 1 840 ? 96.647 -1.545 -2.484 1.00 42.89 1173 ALA A C 1
ATOM 6490 O O . ALA A 1 840 ? 95.451 -1.332 -2.691 1.00 41.86 1173 ALA A O 1
ATOM 6492 N N . SER A 1 841 ? 97.502 -1.854 -3.461 1.00 38.15 1174 SER A N 1
ATOM 6493 C CA . SER A 1 841 ? 97.043 -1.891 -4.844 1.00 37.47 1174 SER A CA 1
ATOM 6494 C C . SER A 1 841 ? 97.327 -3.156 -5.623 1.00 39.32 1174 SER A C 1
ATOM 6495 O O . SER A 1 841 ? 98.295 -3.876 -5.359 1.00 38.46 1174 SER A O 1
ATOM 6498 N N . VAL A 1 842 ? 96.488 -3.375 -6.649 1.00 35.57 1175 VAL A N 1
ATOM 6499 C CA . VAL A 1 842 ? 96.657 -4.402 -7.669 1.00 35.07 1175 VAL A CA 1
ATOM 6500 C C . VAL A 1 842 ? 96.664 -3.675 -9.025 1.00 38.07 1175 VAL A C 1
ATOM 6501 O O . VAL A 1 842 ? 95.782 -2.866 -9.291 1.00 36.32 1175 VAL A O 1
ATOM 6505 N N . THR A 1 843 ? 97.693 -3.910 -9.834 1.00 35.80 1176 THR A N 1
ATOM 6506 C CA . THR A 1 843 ? 97.857 -3.233 -11.121 1.00 36.24 1176 THR A CA 1
ATOM 6507 C C . THR A 1 843 ? 98.303 -4.212 -12.178 1.00 40.87 1176 THR A C 1
ATOM 6508 O O . THR A 1 843 ? 99.191 -5.032 -11.941 1.00 41.10 1176 THR A O 1
ATOM 6512 N N . VAL A 1 844 ? 97.715 -4.090 -13.359 1.00 37.03 1177 VAL A N 1
ATOM 6513 C CA . VAL A 1 844 ? 98.120 -4.859 -14.521 1.00 36.73 1177 VAL A CA 1
ATOM 6514 C C . VAL A 1 844 ? 98.732 -3.843 -15.504 1.00 41.96 1177 VAL A C 1
ATOM 6515 O O . VAL A 1 844 ? 98.065 -2.875 -15.873 1.00 40.95 1177 VAL A O 1
ATOM 6519 N N . THR A 1 845 ? 100.015 -4.041 -15.858 1.00 40.08 1178 THR A N 1
ATOM 6520 C CA . THR A 1 845 ? 100.770 -3.201 -16.796 1.00 40.75 1178 THR A CA 1
ATOM 6521 C C . THR A 1 845 ? 101.180 -3.992 -18.041 1.00 45.79 1178 THR A C 1
ATOM 6522 O O . THR A 1 845 ? 101.237 -5.223 -18.011 1.00 43.78 1178 THR A O 1
ATOM 6526 N N . SER A 1 846 ? 101.476 -3.270 -19.134 1.00 44.69 1179 SER A N 1
ATOM 6527 C CA . SER A 1 846 ? 101.942 -3.828 -20.401 1.00 45.64 1179 SER A CA 1
ATOM 6528 C C . SER A 1 846 ? 102.939 -2.843 -20.991 1.00 53.52 1179 SER A C 1
ATOM 6529 O O . SER A 1 846 ? 102.535 -1.774 -21.442 1.00 52.34 1179 SER A O 1
ATOM 6532 N N . GLY A 1 847 ? 104.223 -3.194 -20.933 1.00 54.27 1180 GLY A N 1
ATOM 6533 C CA . GLY A 1 847 ? 105.310 -2.338 -21.403 1.00 56.11 1180 GLY A CA 1
ATOM 6534 C C . GLY A 1 847 ? 105.372 -1.027 -20.636 1.00 62.60 1180 GLY A C 1
ATOM 6535 O O . GLY A 1 847 ? 105.478 0.046 -21.239 1.00 62.80 1180 GLY A O 1
ATOM 6536 N N . GLY A 1 848 ? 105.219 -1.118 -19.313 1.00 59.57 1181 GLY A N 1
ATOM 6537 C CA . GLY A 1 848 ? 105.228 0.042 -18.429 1.00 59.45 1181 GLY A CA 1
ATOM 6538 C C . GLY A 1 848 ? 103.928 0.828 -18.346 1.00 62.47 1181 GLY A C 1
ATOM 6539 O O . GLY A 1 848 ? 103.744 1.586 -17.388 1.00 63.78 1181 GLY A O 1
ATOM 6540 N N . LYS A 1 849 ? 103.014 0.676 -19.335 1.00 55.51 1182 LYS A N 1
ATOM 6541 C CA . LYS A 1 849 ? 101.734 1.396 -19.302 1.00 53.23 1182 LYS A CA 1
ATOM 6542 C C . LYS A 1 849 ? 100.674 0.619 -18.500 1.00 51.56 1182 LYS A C 1
ATOM 6543 O O . LYS A 1 849 ? 100.609 -0.610 -18.577 1.00 48.87 1182 LYS A O 1
ATOM 6549 N N . VAL A 1 850 ? 99.864 1.349 -17.718 1.00 46.40 1183 VAL A N 1
ATOM 6550 C CA . VAL A 1 850 ? 98.809 0.785 -16.879 1.00 44.66 1183 VAL A CA 1
ATOM 6551 C C . VAL A 1 850 ? 97.597 0.397 -17.735 1.00 47.18 1183 VAL A C 1
ATOM 6552 O O . VAL A 1 850 ? 97.042 1.246 -18.431 1.00 46.84 1183 VAL A O 1
ATOM 6556 N N . LEU A 1 851 ? 97.189 -0.886 -17.679 1.00 41.96 1184 LEU A N 1
ATOM 6557 C CA . LEU A 1 851 ? 95.985 -1.350 -18.371 1.00 40.91 1184 LEU A CA 1
ATOM 6558 C C . LEU A 1 851 ? 94.800 -1.236 -17.399 1.00 43.55 1184 LEU A C 1
ATOM 6559 O O . LEU A 1 851 ? 93.704 -0.841 -17.798 1.00 43.02 1184 LEU A O 1
ATOM 6564 N N . ALA A 1 852 ? 95.026 -1.600 -16.119 1.00 38.67 1185 ALA A N 1
ATOM 6565 C CA . ALA A 1 852 ? 94.006 -1.551 -15.078 1.00 37.75 1185 ALA A CA 1
ATOM 6566 C C . ALA A 1 852 ? 94.658 -1.470 -13.721 1.00 40.65 1185 ALA A C 1
ATOM 6567 O O . ALA A 1 852 ? 95.740 -2.024 -13.505 1.00 40.68 1185 ALA A O 1
ATOM 6569 N N . THR A 1 853 ? 94.012 -0.767 -12.810 1.00 36.56 1186 THR A N 1
ATOM 6570 C CA . THR A 1 853 ? 94.507 -0.622 -11.443 1.00 36.67 1186 THR A CA 1
ATOM 6571 C C . THR A 1 853 ? 93.343 -0.477 -10.473 1.00 41.50 1186 THR A C 1
ATOM 6572 O O . THR A 1 853 ? 92.262 -0.015 -10.858 1.00 41.78 1186 THR A O 1
ATOM 6576 N N . ASN A 1 854 ? 93.557 -0.930 -9.235 1.00 37.61 1187 ASN A N 1
ATOM 6577 C CA . ASN A 1 854 ? 92.594 -0.822 -8.152 1.00 37.36 1187 ASN A CA 1
ATOM 6578 C C . ASN A 1 854 ? 93.343 -0.725 -6.836 1.00 40.60 1187 ASN A C 1
ATOM 6579 O O . ASN A 1 854 ? 94.480 -1.167 -6.746 1.00 39.83 1187 ASN A O 1
ATOM 6584 N N . SER A 1 855 ? 92.708 -0.128 -5.831 1.00 38.40 1188 SER A N 1
ATOM 6585 C CA . SER A 1 855 ? 93.284 0.112 -4.520 1.00 39.60 1188 SER A CA 1
ATOM 6586 C C . SER A 1 855 ? 92.261 -0.002 -3.430 1.00 45.06 1188 SER A C 1
ATOM 6587 O O . SER A 1 855 ? 91.066 0.223 -3.640 1.00 44.61 1188 SER A O 1
ATOM 6590 N N . THR A 1 856 ? 92.771 -0.231 -2.229 1.00 42.18 1189 THR A N 1
ATOM 6591 C CA . THR A 1 856 ? 92.002 -0.226 -1.000 1.00 41.78 1189 THR A CA 1
ATOM 6592 C C . THR A 1 856 ? 92.800 0.561 0.034 1.00 43.61 1189 THR A C 1
ATOM 6593 O O . THR A 1 856 ? 94.017 0.443 0.104 1.00 41.15 1189 THR A O 1
ATOM 6597 N N . GLY A 1 857 ? 92.093 1.314 0.858 1.00 41.45 1190 GLY A N 1
ATOM 6598 C CA . GLY A 1 857 ? 92.654 1.925 2.050 1.00 40.47 1190 GLY A CA 1
ATOM 6599 C C . GLY A 1 857 ? 92.510 0.851 3.124 1.00 43.51 1190 GLY A C 1
ATOM 6600 O O . GLY A 1 857 ? 92.420 -0.350 2.805 1.00 41.76 1190 GLY A O 1
ATOM 6601 N N . LYS A 1 858 ? 92.431 1.254 4.395 1.00 38.84 1191 LYS A N 1
ATOM 6602 C CA . LYS A 1 858 ? 92.224 0.310 5.484 1.00 38.54 1191 LYS A CA 1
ATOM 6603 C C . LYS A 1 858 ? 90.936 -0.519 5.225 1.00 40.88 1191 LYS A C 1
ATOM 6604 O O . LYS A 1 858 ? 89.900 0.037 4.851 1.00 39.79 1191 LYS A O 1
ATOM 6610 N N . SER A 1 859 ? 91.050 -1.859 5.325 1.00 36.71 1192 SER A N 1
ATOM 6611 C CA . SER A 1 859 ? 89.926 -2.771 5.105 1.00 35.33 1192 SER A CA 1
ATOM 6612 C C . SER A 1 859 ? 88.865 -2.535 6.188 1.00 39.04 1192 SER A C 1
ATOM 6613 O O . SER A 1 859 ? 89.208 -2.356 7.365 1.00 37.08 1192 SER A O 1
ATOM 6616 N N . ILE A 1 860 ? 87.584 -2.487 5.776 1.00 36.08 1193 ILE A N 1
ATOM 6617 C CA . ILE A 1 860 ? 86.465 -2.158 6.682 1.00 35.91 1193 ILE A CA 1
ATOM 6618 C C . ILE A 1 860 ? 85.452 -3.302 6.889 1.00 38.98 1193 ILE A C 1
ATOM 6619 O O . ILE A 1 860 ? 84.568 -3.173 7.735 1.00 39.25 1193 ILE A O 1
ATOM 6624 N N . ALA A 1 861 ? 85.557 -4.400 6.120 1.00 34.85 1194 ALA A N 1
ATOM 6625 C CA . ALA A 1 861 ? 84.592 -5.514 6.226 1.00 33.34 1194 ALA A CA 1
ATOM 6626 C C . ALA A 1 861 ? 85.252 -6.850 6.522 1.00 36.07 1194 ALA A C 1
ATOM 6627 O O . ALA A 1 861 ? 86.038 -7.367 5.712 1.00 35.33 1194 ALA A O 1
ATOM 6629 N N . LYS A 1 862 ? 84.932 -7.415 7.691 1.00 33.06 1195 LYS A N 1
ATOM 6630 C CA . LYS A 1 862 ? 85.453 -8.724 8.112 1.00 33.35 1195 LYS A CA 1
ATOM 6631 C C . LYS A 1 862 ? 84.910 -9.818 7.173 1.00 35.71 1195 LYS A C 1
ATOM 6632 O O . LYS A 1 862 ? 83.844 -9.646 6.570 1.00 34.12 1195 LYS A O 1
ATOM 6638 N N . ASN A 1 863 ? 85.679 -10.892 7.001 1.00 32.71 1196 ASN A N 1
ATOM 6639 C CA . ASN A 1 863 ? 85.280 -11.991 6.138 1.00 32.55 1196 ASN A CA 1
ATOM 6640 C C . ASN A 1 863 ? 84.443 -13.001 6.921 1.00 34.49 1196 ASN A C 1
ATOM 6641 O O . ASN A 1 863 ? 84.915 -13.555 7.911 1.00 33.70 1196 ASN A O 1
ATOM 6646 N N . TYR A 1 864 ? 83.220 -13.271 6.442 1.00 31.69 1197 TYR A N 1
ATOM 6647 C CA . TYR A 1 864 ? 82.272 -14.183 7.112 1.00 31.17 1197 TYR A CA 1
ATOM 6648 C C . TYR A 1 864 ? 81.972 -15.466 6.316 1.00 33.13 1197 TYR A C 1
ATOM 6649 O O . TYR A 1 864 ? 80.971 -16.137 6.581 1.00 32.99 1197 TYR A O 1
ATOM 6658 N N . ILE A 1 865 ? 82.847 -15.804 5.355 1.00 29.35 1198 ILE A N 1
ATOM 6659 C CA . ILE A 1 865 ? 82.678 -16.969 4.467 1.00 28.03 1198 ILE A CA 1
ATOM 6660 C C . ILE A 1 865 ? 83.275 -18.199 5.123 1.00 29.15 1198 ILE A C 1
ATOM 6661 O O . ILE A 1 865 ? 84.479 -18.383 5.081 1.00 28.82 1198 ILE A O 1
ATOM 6666 N N . LYS A 1 866 ? 82.430 -19.035 5.724 1.00 27.46 1199 LYS A N 1
ATOM 6667 C CA . LYS A 1 866 ? 82.841 -20.258 6.420 1.00 27.54 1199 LYS A CA 1
ATOM 6668 C C . LYS A 1 866 ? 83.766 -21.183 5.606 1.00 30.16 1199 LYS A C 1
ATOM 6669 O O . LYS A 1 866 ? 84.777 -21.623 6.151 1.00 29.79 1199 LYS A O 1
ATOM 6675 N N . ALA A 1 867 ? 83.433 -21.470 4.320 1.00 27.04 1200 ALA A N 1
ATOM 6676 C CA . ALA A 1 867 ? 84.250 -22.372 3.484 1.00 26.83 1200 ALA A CA 1
ATOM 6677 C C . ALA A 1 867 ? 85.531 -21.723 2.919 1.00 30.56 1200 ALA A C 1
ATOM 6678 O O . ALA A 1 867 ? 86.352 -22.406 2.294 1.00 28.67 1200 ALA A O 1
ATOM 6680 N N . TYR A 1 868 ? 85.709 -20.412 3.148 1.00 28.95 1201 TYR A N 1
ATOM 6681 C CA . TYR A 1 868 ? 86.864 -19.677 2.651 1.00 29.55 1201 TYR A CA 1
ATOM 6682 C C . TYR A 1 868 ? 88.041 -19.752 3.624 1.00 32.42 1201 TYR A C 1
ATOM 6683 O O . TYR A 1 868 ? 87.851 -19.735 4.826 1.00 32.35 1201 TYR A O 1
ATOM 6692 N N . GLY A 1 869 ? 89.231 -19.900 3.060 1.00 29.99 1202 GLY A N 1
ATOM 6693 C CA . GLY A 1 869 ? 90.495 -20.045 3.759 1.00 31.37 1202 GLY A CA 1
ATOM 6694 C C . GLY A 1 869 ? 90.986 -18.862 4.578 1.00 37.01 1202 GLY A C 1
ATOM 6695 O O . GLY A 1 869 ? 91.919 -19.027 5.362 1.00 37.69 1202 GLY A O 1
ATOM 6696 N N . HIS A 1 870 ? 90.403 -17.665 4.418 1.00 32.67 1203 HIS A N 1
ATOM 6697 C CA . HIS A 1 870 ? 90.835 -16.519 5.232 1.00 31.08 1203 HIS A CA 1
ATOM 6698 C C . HIS A 1 870 ? 89.652 -15.805 5.857 1.00 33.62 1203 HIS A C 1
ATOM 6699 O O . HIS A 1 870 ? 89.580 -14.578 5.790 1.00 33.74 1203 HIS A O 1
ATOM 6706 N N . ASN A 1 871 ? 88.702 -16.563 6.448 1.00 30.06 1204 ASN A N 1
ATOM 6707 C CA . ASN A 1 871 ? 87.570 -15.944 7.131 1.00 29.53 1204 ASN A CA 1
ATOM 6708 C C . ASN A 1 871 ? 88.042 -15.382 8.507 1.00 34.54 1204 ASN A C 1
ATOM 6709 O O . ASN A 1 871 ? 89.168 -15.668 8.948 1.00 32.91 1204 ASN A O 1
ATOM 6714 N N . THR A 1 872 ? 87.186 -14.598 9.171 1.00 32.54 1205 THR A N 1
ATOM 6715 C CA . THR A 1 872 ? 87.559 -13.900 10.401 1.00 33.29 1205 THR A CA 1
ATOM 6716 C C . THR A 1 872 ? 87.762 -14.863 11.615 1.00 38.00 1205 THR A C 1
ATOM 6717 O O . THR A 1 872 ? 88.246 -14.408 12.643 1.00 37.61 1205 THR A O 1
ATOM 6721 N N . ASN A 1 873 ? 87.520 -16.188 11.461 1.00 35.42 1206 ASN A N 1
ATOM 6722 C CA . ASN A 1 873 ? 87.854 -17.134 12.533 1.00 35.23 1206 ASN A CA 1
ATOM 6723 C C . ASN A 1 873 ? 89.264 -17.673 12.328 1.00 38.83 1206 ASN A C 1
ATOM 6724 O O . ASN A 1 873 ? 89.716 -18.451 13.155 1.00 40.48 1206 ASN A O 1
ATOM 6729 N N . SER A 1 874 ? 89.960 -17.280 11.232 1.00 35.07 1207 SER A N 1
ATOM 6730 C CA . SER A 1 874 ? 91.305 -17.794 10.913 1.00 35.78 1207 SER A CA 1
ATOM 6731 C C . SER A 1 874 ? 92.514 -16.918 11.345 1.00 45.09 1207 SER A C 1
ATOM 6732 O O . SER A 1 874 ? 93.658 -17.306 11.065 1.00 48.78 1207 SER A O 1
ATOM 6735 N N . ASN A 1 875 ? 92.294 -15.772 11.981 1.00 41.06 1208 ASN A N 1
ATOM 6736 C CA . ASN A 1 875 ? 93.398 -14.906 12.474 1.00 41.53 1208 ASN A CA 1
ATOM 6737 C C . ASN A 1 875 ? 94.488 -14.541 11.448 1.00 42.56 1208 ASN A C 1
ATOM 6738 O O . ASN A 1 875 ? 95.623 -15.011 11.532 1.00 41.45 1208 ASN A O 1
ATOM 6743 N N . THR A 1 876 ? 94.159 -13.621 10.550 1.00 38.87 1209 THR A N 1
ATOM 6744 C CA . THR A 1 876 ? 95.126 -13.072 9.612 1.00 37.93 1209 THR A CA 1
ATOM 6745 C C . THR A 1 876 ? 96.078 -12.180 10.457 1.00 40.24 1209 THR A C 1
ATOM 6746 O O . THR A 1 876 ? 97.295 -12.240 10.304 1.00 40.13 1209 THR A O 1
ATOM 6750 N N . GLU A 1 877 ? 95.495 -11.412 11.374 1.00 36.50 1210 GLU A N 1
ATOM 6751 C CA . GLU A 1 877 ? 96.197 -10.532 12.303 1.00 37.58 1210 GLU A CA 1
ATOM 6752 C C . GLU A 1 877 ? 95.229 -10.067 13.374 1.00 41.56 1210 GLU A C 1
ATOM 6753 O O . GLU A 1 877 ? 94.080 -9.718 13.064 1.00 40.19 1210 GLU A O 1
ATOM 6759 N N . ASN A 1 878 ? 95.715 -10.043 14.636 1.00 39.91 1211 ASN A N 1
ATOM 6760 C CA . ASN A 1 878 ? 94.999 -9.505 15.798 1.00 40.09 1211 ASN A CA 1
ATOM 6761 C C . ASN A 1 878 ? 93.601 -10.159 16.024 1.00 42.99 1211 ASN A C 1
ATOM 6762 O O . ASN A 1 878 ? 92.635 -9.470 16.354 1.00 43.52 1211 ASN A O 1
ATOM 6767 N N . GLY A 1 879 ? 93.517 -11.470 15.789 1.00 38.86 1212 GLY A N 1
ATOM 6768 C CA . GLY A 1 879 ? 92.303 -12.269 15.978 1.00 38.83 1212 GLY A CA 1
ATOM 6769 C C . GLY A 1 879 ? 91.187 -12.056 14.970 1.00 42.06 1212 GLY A C 1
ATOM 6770 O O . GLY A 1 879 ? 90.037 -12.401 15.237 1.00 42.89 1212 GLY A O 1
ATOM 6771 N N . SER A 1 880 ? 91.504 -11.499 13.802 1.00 37.69 1213 SER A N 1
ATOM 6772 C CA . SER A 1 880 ? 90.493 -11.261 12.779 1.00 37.01 1213 SER A CA 1
ATOM 6773 C C . SER A 1 880 ? 91.056 -11.404 11.370 1.00 38.94 1213 SER A C 1
ATOM 6774 O O . SER A 1 880 ? 92.267 -11.569 11.179 1.00 38.63 1213 SER A O 1
ATOM 6777 N N . SER A 1 881 ? 90.150 -11.344 10.392 1.00 33.79 1214 SER A N 1
ATOM 6778 C CA . SER A 1 881 ? 90.459 -11.344 8.972 1.00 33.04 1214 SER A CA 1
ATOM 6779 C C . SER A 1 881 ? 89.481 -10.473 8.229 1.00 34.87 1214 SER A C 1
ATOM 6780 O O . SER A 1 881 ? 88.267 -10.637 8.365 1.00 33.54 1214 SER A O 1
ATOM 6783 N N . TYR A 1 882 ? 90.030 -9.550 7.427 1.00 31.89 1215 TYR A N 1
ATOM 6784 C CA . TYR A 1 882 ? 89.296 -8.611 6.594 1.00 32.08 1215 TYR A CA 1
ATOM 6785 C C . TYR A 1 882 ? 89.482 -8.928 5.124 1.00 35.31 1215 TYR A C 1
ATOM 6786 O O . TYR A 1 882 ? 89.176 -8.078 4.293 1.00 35.57 1215 TYR A O 1
ATOM 6795 N N . PHE A 1 883 ? 89.968 -10.146 4.794 1.00 32.01 1216 PHE A N 1
ATOM 6796 C CA . PHE A 1 883 ? 90.182 -10.566 3.405 1.00 31.25 1216 PHE A CA 1
ATOM 6797 C C . PHE A 1 883 ? 88.917 -10.387 2.566 1.00 34.90 1216 PHE A C 1
ATOM 6798 O O . PHE A 1 883 ? 87.838 -10.812 2.968 1.00 34.78 1216 PHE A O 1
ATOM 6806 N N . GLN A 1 884 ? 89.055 -9.691 1.442 1.00 31.37 1217 GLN A N 1
ATOM 6807 C CA . GLN A 1 884 ? 87.996 -9.456 0.450 1.00 30.51 1217 GLN A CA 1
ATOM 6808 C C . GLN A 1 884 ? 88.670 -9.374 -0.898 1.00 32.85 1217 GLN A C 1
ATOM 6809 O O . GLN A 1 884 ? 89.810 -8.912 -0.978 1.00 31.57 1217 GLN A O 1
ATOM 6815 N N . ASN A 1 885 ? 87.993 -9.864 -1.948 1.00 29.99 1218 ASN A N 1
ATOM 6816 C CA . ASN A 1 885 ? 88.535 -9.841 -3.309 1.00 29.85 1218 ASN A CA 1
ATOM 6817 C C . ASN A 1 885 ? 88.546 -8.456 -3.929 1.00 34.36 1218 ASN A C 1
ATOM 6818 O O . ASN A 1 885 ? 87.546 -7.731 -3.872 1.00 33.86 1218 ASN A O 1
ATOM 6823 N N . MET A 1 886 ? 89.722 -8.073 -4.454 1.00 31.08 1219 MET A N 1
ATOM 6824 C CA . MET A 1 886 ? 89.950 -6.798 -5.126 1.00 30.86 1219 MET A CA 1
ATOM 6825 C C . MET A 1 886 ? 90.155 -7.118 -6.587 1.00 33.58 1219 MET A C 1
ATOM 6826 O O . MET A 1 886 ? 91.032 -7.917 -6.941 1.00 32.04 1219 MET A O 1
ATOM 6831 N N . TYR A 1 887 ? 89.315 -6.516 -7.435 1.00 30.11 1220 TYR A N 1
ATOM 6832 C CA . TYR A 1 887 ? 89.295 -6.770 -8.877 1.00 29.39 1220 TYR A CA 1
ATOM 6833 C C . TYR A 1 887 ? 89.896 -5.669 -9.726 1.00 35.34 1220 TYR A C 1
ATOM 6834 O O . TYR A 1 887 ? 89.752 -4.487 -9.416 1.00 35.49 1220 TYR A O 1
ATOM 6843 N N . VAL A 1 888 ? 90.437 -6.084 -10.870 1.00 32.32 1221 VAL A N 1
ATOM 6844 C CA . VAL A 1 888 ? 90.812 -5.289 -12.027 1.00 33.40 1221 VAL A CA 1
ATOM 6845 C C . VAL A 1 888 ? 90.236 -6.021 -13.243 1.00 37.98 1221 VAL A C 1
ATOM 6846 O O . VAL A 1 888 ? 90.131 -7.258 -13.250 1.00 36.85 1221 VAL A O 1
ATOM 6850 N N . PHE A 1 889 ? 89.801 -5.258 -14.234 1.00 35.49 1222 PHE A N 1
ATOM 6851 C CA . PHE A 1 889 ? 89.270 -5.823 -15.470 1.00 35.34 1222 PHE A CA 1
ATOM 6852 C C . PHE A 1 889 ? 90.123 -5.277 -16.599 1.00 39.82 1222 PHE A C 1
ATOM 6853 O O . PHE A 1 889 ? 90.388 -4.087 -16.624 1.00 40.07 1222 PHE A O 1
ATOM 6861 N N . PHE A 1 890 ? 90.622 -6.135 -17.480 1.00 36.98 1223 PHE A N 1
ATOM 6862 C CA . PHE A 1 890 ? 91.470 -5.666 -18.590 1.00 37.05 1223 PHE A CA 1
ATOM 6863 C C . PHE A 1 890 ? 91.335 -6.549 -19.843 1.00 42.98 1223 PHE A C 1
ATOM 6864 O O . PHE A 1 890 ? 90.749 -7.644 -19.799 1.00 42.04 1223 PHE A O 1
ATOM 6872 N N . THR A 1 891 ? 91.945 -6.088 -20.948 1.00 40.23 1224 THR A N 1
ATOM 6873 C CA . THR A 1 891 ? 92.005 -6.854 -22.185 1.00 39.93 1224 THR A CA 1
ATOM 6874 C C . THR A 1 891 ? 93.447 -7.299 -22.341 1.00 42.52 1224 THR A C 1
ATOM 6875 O O . THR A 1 891 ? 94.354 -6.478 -22.190 1.00 43.06 1224 THR A O 1
ATOM 6879 N N . ALA A 1 892 ? 93.668 -8.601 -22.585 1.00 38.86 1225 ALA A N 1
ATOM 6880 C CA . ALA A 1 892 ? 95.011 -9.143 -22.765 1.00 38.43 1225 ALA A CA 1
ATOM 6881 C C . ALA A 1 892 ? 95.637 -8.428 -23.992 1.00 45.62 1225 ALA A C 1
ATOM 6882 O O . ALA A 1 892 ? 94.970 -8.331 -25.036 1.00 43.81 1225 ALA A O 1
ATOM 6884 N N . PRO A 1 893 ? 96.809 -7.759 -23.811 1.00 44.74 1226 PRO A N 1
ATOM 6885 C CA . PRO A 1 893 ? 97.394 -6.968 -24.928 1.00 46.23 1226 PRO A CA 1
ATOM 6886 C C . PRO A 1 893 ? 97.847 -7.809 -26.114 1.00 53.51 1226 PRO A C 1
ATOM 6887 O O . PRO A 1 893 ? 98.204 -8.982 -25.945 1.00 53.07 1226 PRO A O 1
ATOM 6891 N N . GLU A 1 894 ? 97.837 -7.205 -27.313 1.00 53.82 1227 GLU A N 1
ATOM 6892 C CA . GLU A 1 894 ? 98.261 -7.865 -28.555 1.00 55.32 1227 GLU A CA 1
ATOM 6893 C C . GLU A 1 894 ? 99.736 -8.323 -28.523 1.00 59.07 1227 GLU A C 1
ATOM 6894 O O . GLU A 1 894 ? 100.037 -9.404 -29.036 1.00 58.11 1227 GLU A O 1
ATOM 6900 N N . ASN A 1 895 ? 100.628 -7.547 -27.843 1.00 56.60 1228 ASN A N 1
ATOM 6901 C CA . ASN A 1 895 ? 102.058 -7.869 -27.695 1.00 57.11 1228 ASN A CA 1
ATOM 6902 C C . ASN A 1 895 ? 102.346 -9.077 -26.785 1.00 62.31 1228 ASN A C 1
ATOM 6903 O O . ASN A 1 895 ? 103.501 -9.510 -26.709 1.00 63.05 1228 ASN A O 1
ATOM 6908 N N . GLY A 1 896 ? 101.310 -9.591 -26.102 1.00 57.93 1229 GLY A N 1
ATOM 6909 C CA . GLY A 1 896 ? 101.405 -10.729 -25.189 1.00 57.16 1229 GLY A CA 1
ATOM 6910 C C . GLY A 1 896 ? 102.313 -10.473 -24.001 1.00 60.39 1229 GLY A C 1
ATOM 6911 O O . GLY A 1 896 ? 102.890 -11.410 -23.446 1.00 61.62 1229 GLY A O 1
ATOM 6912 N N . ASP A 1 897 ? 102.446 -9.196 -23.610 1.00 54.74 1230 ASP A N 1
ATOM 6913 C CA . ASP A 1 897 ? 103.300 -8.727 -22.527 1.00 54.12 1230 ASP A CA 1
ATOM 6914 C C . ASP A 1 897 ? 102.436 -8.026 -21.466 1.00 54.02 1230 ASP A C 1
ATOM 6915 O O . ASP A 1 897 ? 102.009 -6.893 -21.673 1.00 53.96 1230 ASP A O 1
ATOM 6920 N N . ALA A 1 898 ? 102.130 -8.729 -20.369 1.00 46.12 1231 ALA A N 1
ATOM 6921 C CA . ALA A 1 898 ? 101.324 -8.207 -19.259 1.00 43.89 1231 ALA A CA 1
ATOM 6922 C C . ALA A 1 898 ? 101.935 -8.651 -17.936 1.00 44.17 1231 ALA A C 1
ATOM 6923 O O . ALA A 1 898 ? 102.456 -9.763 -17.838 1.00 43.06 1231 ALA A O 1
ATOM 6925 N N . THR A 1 899 ? 101.909 -7.760 -16.945 1.00 39.20 1232 THR A N 1
ATOM 6926 C CA . THR A 1 899 ? 102.502 -7.969 -15.630 1.00 38.50 1232 THR A CA 1
ATOM 6927 C C . THR A 1 899 ? 101.526 -7.551 -14.548 1.00 41.31 1232 THR A C 1
ATOM 6928 O O . THR A 1 899 ? 100.893 -6.496 -14.655 1.00 40.40 1232 THR A O 1
ATOM 6932 N N . VAL A 1 900 ? 101.450 -8.356 -13.478 1.00 36.94 1233 VAL A N 1
ATOM 6933 C CA . VAL A 1 900 ? 100.644 -8.019 -12.304 1.00 35.54 1233 VAL A CA 1
ATOM 6934 C C . VAL A 1 900 ? 101.603 -7.511 -11.227 1.00 38.00 1233 VAL A C 1
ATOM 6935 O O . VAL A 1 900 ? 102.671 -8.089 -11.062 1.00 37.37 1233 VAL A O 1
ATOM 6939 N N . THR A 1 901 ? 101.229 -6.432 -10.528 1.00 34.88 1234 THR A N 1
ATOM 6940 C CA . THR A 1 901 ? 101.973 -5.866 -9.407 1.00 34.86 1234 THR A CA 1
ATOM 6941 C C . THR A 1 901 ? 101.036 -5.717 -8.225 1.00 38.36 1234 THR A C 1
ATOM 6942 O O . THR A 1 901 ? 99.940 -5.174 -8.366 1.00 37.90 1234 THR A O 1
ATOM 6946 N N . LEU A 1 902 ? 101.463 -6.239 -7.070 1.00 34.93 1235 LEU A N 1
ATOM 6947 C CA . LEU A 1 902 ? 100.781 -6.111 -5.792 1.00 35.61 1235 LEU A CA 1
ATOM 6948 C C . LEU A 1 902 ? 101.630 -5.122 -5.020 1.00 40.90 1235 LEU A C 1
ATOM 6949 O O . LEU A 1 902 ? 102.856 -5.286 -4.945 1.00 39.31 1235 LEU A O 1
ATOM 6954 N N . SER A 1 903 ? 101.019 -4.052 -4.518 1.00 38.90 1236 SER A N 1
ATOM 6955 C CA . SER A 1 903 ? 101.849 -3.065 -3.837 1.00 40.47 1236 SER A CA 1
ATOM 6956 C C . SER A 1 903 ? 101.235 -2.415 -2.630 1.00 46.35 1236 SER A C 1
ATOM 6957 O O . SER A 1 903 ? 100.022 -2.466 -2.415 1.00 43.34 1236 SER A O 1
ATOM 6960 N N . HIS A 1 904 ? 102.130 -1.850 -1.809 1.00 46.97 1237 HIS A N 1
ATOM 6961 C CA . HIS A 1 904 ? 101.815 -1.045 -0.652 1.00 48.88 1237 HIS A CA 1
ATOM 6962 C C . HIS A 1 904 ? 102.567 0.272 -0.809 1.00 55.28 1237 HIS A C 1
ATOM 6963 O O . HIS A 1 904 ? 103.752 0.273 -1.142 1.00 52.68 1237 HIS A O 1
ATOM 6970 N N . LYS A 1 905 ? 101.862 1.386 -0.613 1.00 57.30 1238 LYS A N 1
ATOM 6971 C CA . LYS A 1 905 ? 102.363 2.731 -0.892 1.00 59.49 1238 LYS A CA 1
ATOM 6972 C C . LYS A 1 905 ? 102.977 3.458 0.306 1.00 66.13 1238 LYS A C 1
ATOM 6973 O O . LYS A 1 905 ? 104.074 4.002 0.152 1.00 65.94 1238 LYS A O 1
ATOM 6979 N N . SER A 1 906 ? 102.273 3.531 1.459 1.00 64.30 1239 SER A N 1
ATOM 6980 C CA . SER A 1 906 ? 102.782 4.307 2.597 1.00 64.87 1239 SER A CA 1
ATOM 6981 C C . SER A 1 906 ? 103.986 3.669 3.274 1.00 70.81 1239 SER A C 1
ATOM 6982 O O . SER A 1 906 ? 104.219 2.470 3.141 1.00 71.02 1239 SER A O 1
ATOM 6985 N N . THR A 1 907 ? 104.753 4.489 3.986 1.00 68.26 1240 THR A N 1
ATOM 6986 C CA . THR A 1 907 ? 105.989 4.104 4.655 1.00 68.60 1240 THR A CA 1
ATOM 6987 C C . THR A 1 907 ? 105.760 3.692 6.139 1.00 71.64 1240 THR A C 1
ATOM 6988 O O . THR A 1 907 ? 106.735 3.437 6.856 1.00 72.21 1240 THR A O 1
ATOM 6992 N N . ASP A 1 908 ? 104.480 3.588 6.576 1.00 66.04 1241 ASP A N 1
ATOM 6993 C CA . ASP A 1 908 ? 104.107 3.216 7.949 1.00 64.75 1241 ASP A CA 1
ATOM 6994 C C . ASP A 1 908 ? 104.487 1.739 8.316 1.00 65.00 1241 ASP A C 1
ATOM 6995 O O . ASP A 1 908 ? 105.045 1.010 7.484 1.00 64.90 1241 ASP A O 1
ATOM 7000 N N . GLY A 1 909 ? 104.205 1.338 9.559 1.00 57.75 1242 GLY A N 1
ATOM 7001 C CA . GLY A 1 909 ? 104.559 0.007 10.052 1.00 55.78 1242 GLY A CA 1
ATOM 7002 C C . GLY A 1 909 ? 103.488 -1.059 9.957 1.00 54.80 1242 GLY A C 1
ATOM 7003 O O . GLY A 1 909 ? 103.778 -2.233 10.204 1.00 54.89 1242 GLY A O 1
ATOM 7004 N N . ALA A 1 910 ? 102.244 -0.665 9.615 1.00 47.63 1243 ALA A N 1
ATOM 7005 C CA . ALA A 1 910 ? 101.108 -1.584 9.504 1.00 45.75 1243 ALA A CA 1
ATOM 7006 C C . ALA A 1 910 ? 101.220 -2.523 8.286 1.00 48.29 1243 ALA A C 1
ATOM 7007 O O . ALA A 1 910 ? 101.918 -2.220 7.321 1.00 48.02 1243 ALA A O 1
ATOM 7009 N N . HIS A 1 911 ? 100.554 -3.674 8.354 1.00 43.27 1244 HIS A N 1
ATOM 7010 C CA . HIS A 1 911 ? 100.650 -4.701 7.316 1.00 41.79 1244 HIS A CA 1
ATOM 7011 C C . HIS A 1 911 ? 99.516 -4.765 6.311 1.00 42.01 1244 HIS A C 1
ATOM 7012 O O . HIS A 1 911 ? 98.362 -4.488 6.632 1.00 40.58 1244 HIS A O 1
ATOM 7019 N N . THR A 1 912 ? 99.851 -5.231 5.106 1.00 38.44 1245 THR A N 1
ATOM 7020 C CA . THR A 1 912 ? 98.896 -5.573 4.059 1.00 37.99 1245 THR A CA 1
ATOM 7021 C C . THR A 1 912 ? 99.131 -7.053 3.734 1.00 40.34 1245 THR A C 1
ATOM 7022 O O . THR A 1 912 ? 100.275 -7.470 3.551 1.00 39.14 1245 THR A O 1
ATOM 7026 N N . TYR A 1 913 ? 98.041 -7.820 3.632 1.00 35.84 1246 TYR A N 1
ATOM 7027 C CA . TYR A 1 913 ? 98.059 -9.236 3.298 1.00 35.03 1246 TYR A CA 1
ATOM 7028 C C . TYR A 1 913 ? 97.372 -9.441 1.967 1.00 36.59 1246 TYR A C 1
ATOM 7029 O O . TYR A 1 913 ? 96.308 -8.878 1.731 1.00 35.06 1246 TYR A O 1
ATOM 7038 N N . PHE A 1 914 ? 97.994 -10.245 1.110 1.00 32.26 1247 PHE A N 1
ATOM 7039 C CA . PHE A 1 914 ? 97.461 -10.653 -0.176 1.00 31.85 1247 PHE A CA 1
ATOM 7040 C C . PHE A 1 914 ? 97.529 -12.168 -0.272 1.00 34.83 1247 PHE A C 1
ATOM 7041 O O . PHE A 1 914 ? 98.465 -12.784 0.255 1.00 33.65 1247 PHE A O 1
ATOM 7049 N N . ASP A 1 915 ? 96.572 -12.764 -1.006 1.00 30.58 1248 ASP A N 1
ATOM 7050 C CA . ASP A 1 915 ? 96.574 -14.186 -1.307 1.00 29.30 1248 ASP A CA 1
ATOM 7051 C C . ASP A 1 915 ? 95.704 -14.501 -2.488 1.00 35.10 1248 ASP A C 1
ATOM 7052 O O . ASP A 1 915 ? 94.733 -13.786 -2.736 1.00 33.78 1248 ASP A O 1
ATOM 7057 N N . ASP A 1 916 ? 96.021 -15.618 -3.191 1.00 32.97 1249 ASP A N 1
ATOM 7058 C CA . ASP A 1 916 ? 95.201 -16.155 -4.278 1.00 32.68 1249 ASP A CA 1
ATOM 7059 C C . ASP A 1 916 ? 94.989 -15.168 -5.435 1.00 36.77 1249 ASP A C 1
ATOM 7060 O O . ASP A 1 916 ? 93.902 -14.625 -5.627 1.00 36.30 1249 ASP A O 1
ATOM 7065 N N . VAL A 1 917 ? 96.041 -14.960 -6.213 1.00 33.41 1250 VAL A N 1
ATOM 7066 C CA . VAL A 1 917 ? 95.963 -14.118 -7.393 1.00 33.02 1250 VAL A CA 1
ATOM 7067 C C . VAL A 1 917 ? 95.226 -14.990 -8.425 1.00 36.04 1250 VAL A C 1
ATOM 7068 O O . VAL A 1 917 ? 95.690 -16.084 -8.751 1.00 35.77 1250 VAL A O 1
ATOM 7072 N N . ARG A 1 918 ? 94.059 -14.528 -8.881 1.00 31.17 1251 ARG A N 1
ATOM 7073 C CA . ARG A 1 918 ? 93.280 -15.279 -9.836 1.00 31.15 1251 ARG A CA 1
ATOM 7074 C C . ARG A 1 918 ? 93.024 -14.485 -11.106 1.00 35.65 1251 ARG A C 1
ATOM 7075 O O . ARG A 1 918 ? 92.400 -13.433 -11.049 1.00 34.23 1251 ARG A O 1
ATOM 7083 N N . ILE A 1 919 ? 93.510 -15.015 -12.241 1.00 33.11 1252 ILE A N 1
ATOM 7084 C CA . ILE A 1 919 ? 93.349 -14.465 -13.587 1.00 33.36 1252 ILE A CA 1
ATOM 7085 C C . ILE A 1 919 ? 92.344 -15.374 -14.298 1.00 36.56 1252 ILE A C 1
ATOM 7086 O O . ILE A 1 919 ? 92.596 -16.568 -14.485 1.00 35.98 1252 ILE A O 1
ATOM 7091 N N . VAL A 1 920 ? 91.212 -14.805 -14.678 1.00 32.20 1253 VAL A N 1
ATOM 7092 C CA . VAL A 1 920 ? 90.133 -15.564 -15.282 1.00 32.79 1253 VAL A CA 1
ATOM 7093 C C . VAL A 1 920 ? 89.477 -14.816 -16.462 1.00 37.06 1253 VAL A C 1
ATOM 7094 O O . VAL A 1 920 ? 89.291 -13.603 -16.393 1.00 36.23 1253 VAL A O 1
ATOM 7098 N N . GLU A 1 921 ? 89.114 -15.542 -17.524 1.00 35.83 1254 GLU A N 1
ATOM 7099 C CA . GLU A 1 921 ? 88.379 -14.953 -18.657 1.00 36.46 1254 GLU A CA 1
ATOM 7100 C C . GLU A 1 921 ? 87.041 -14.496 -18.113 1.00 39.23 1254 GLU A C 1
ATOM 7101 O O . GLU A 1 921 ? 86.375 -15.241 -17.383 1.00 38.61 1254 GLU A O 1
ATOM 7107 N N . ASN A 1 922 ? 86.688 -13.255 -18.394 1.00 35.09 1255 ASN A N 1
ATOM 7108 C CA . ASN A 1 922 ? 85.471 -12.673 -17.857 1.00 34.72 1255 ASN A CA 1
ATOM 7109 C C . ASN A 1 922 ? 85.015 -11.535 -18.754 1.00 38.21 1255 ASN A C 1
ATOM 7110 O O . ASN A 1 922 ? 85.837 -10.711 -19.159 1.00 38.32 1255 ASN A O 1
ATOM 7115 N N . GLN A 1 923 ? 83.701 -11.469 -19.028 1.00 35.18 1256 GLN A N 1
ATOM 7116 C CA . GLN A 1 923 ? 83.107 -10.468 -19.928 1.00 35.38 1256 GLN A CA 1
ATOM 7117 C C . GLN A 1 923 ? 82.541 -9.221 -19.235 1.00 40.54 1256 GLN A C 1
ATOM 7118 O O . GLN A 1 923 ? 81.949 -8.390 -19.923 1.00 39.52 1256 GLN A O 1
ATOM 7124 N N . TYR A 1 924 ? 82.728 -9.069 -17.901 1.00 37.89 1257 TYR A N 1
ATOM 7125 C CA . TYR A 1 924 ? 82.220 -7.881 -17.198 1.00 37.29 1257 TYR A CA 1
ATOM 7126 C C . TYR A 1 924 ? 82.877 -6.593 -17.731 1.00 43.88 1257 TYR A C 1
ATOM 7127 O O . TYR A 1 924 ? 84.107 -6.499 -17.786 1.00 44.50 1257 TYR A O 1
ATOM 7136 N N . SER A 1 925 ? 82.046 -5.614 -18.114 1.00 41.08 1258 SER A N 1
ATOM 7137 C CA . SER A 1 925 ? 82.512 -4.328 -18.634 1.00 41.60 1258 SER A CA 1
ATOM 7138 C C . SER A 1 925 ? 81.627 -3.151 -18.151 1.00 44.93 1258 SER A C 1
ATOM 7139 O O . SER A 1 925 ? 81.482 -2.161 -18.863 1.00 45.47 1258 SER A O 1
ATOM 7142 N N . GLY A 1 926 ? 81.084 -3.266 -16.933 1.00 39.75 1259 GLY A N 1
ATOM 7143 C CA . GLY A 1 926 ? 80.168 -2.292 -16.345 1.00 38.76 1259 GLY A CA 1
ATOM 7144 C C . GLY A 1 926 ? 80.746 -1.134 -15.555 1.00 42.29 1259 GLY A C 1
ATOM 7145 O O . GLY A 1 926 ? 79.974 -0.363 -14.970 1.00 40.46 1259 GLY A O 1
ATOM 7146 N N . ILE A 1 927 ? 82.086 -1.001 -15.497 1.00 40.57 1260 ILE A N 1
ATOM 7147 C CA . ILE A 1 927 ? 82.721 0.129 -14.795 1.00 41.50 1260 ILE A CA 1
ATOM 7148 C C . ILE A 1 927 ? 83.197 1.175 -15.804 1.00 45.92 1260 ILE A C 1
ATOM 7149 O O . ILE A 1 927 ? 83.846 0.837 -16.791 1.00 45.62 1260 ILE A O 1
ATOM 7154 N N . THR A 1 928 ? 82.859 2.438 -15.546 1.00 44.13 1261 THR A N 1
ATOM 7155 C CA . THR A 1 928 ? 83.273 3.591 -16.348 1.00 44.32 1261 THR A CA 1
ATOM 7156 C C . THR A 1 928 ? 83.964 4.550 -15.387 1.00 48.48 1261 THR A C 1
ATOM 7157 O O . THR A 1 928 ? 83.463 4.804 -14.291 1.00 45.94 1261 THR A O 1
ATOM 7161 N N . TYR A 1 929 ? 85.136 5.039 -15.783 1.00 48.50 1262 TYR A N 1
ATOM 7162 C CA . TYR A 1 929 ? 85.903 5.979 -14.969 1.00 49.30 1262 TYR A CA 1
ATOM 7163 C C . TYR A 1 929 ? 85.817 7.405 -15.513 1.00 54.48 1262 TYR A C 1
ATOM 7164 O O . TYR A 1 929 ? 85.405 7.614 -16.653 1.00 53.30 1262 TYR A O 1
ATOM 7173 N N . GLU A 1 930 ? 86.198 8.377 -14.666 1.00 53.12 1263 GLU A N 1
ATOM 7174 C CA . GLU A 1 930 ? 86.363 9.792 -15.004 1.00 53.52 1263 GLU A CA 1
ATOM 7175 C C . GLU A 1 930 ? 87.810 9.886 -15.554 1.00 60.07 1263 GLU A C 1
ATOM 7176 O O . GLU A 1 930 ? 88.562 8.906 -15.436 1.00 58.05 1263 GLU A O 1
ATOM 7182 N N . LYS A 1 931 ? 88.212 11.041 -16.143 1.00 61.12 1264 LYS A N 1
ATOM 7183 C CA . LYS A 1 931 ? 89.587 11.225 -16.669 1.00 62.51 1264 LYS A CA 1
ATOM 7184 C C . LYS A 1 931 ? 90.611 11.120 -15.523 1.00 69.68 1264 LYS A C 1
ATOM 7185 O O . LYS A 1 931 ? 91.705 10.577 -15.702 1.00 70.14 1264 LYS A O 1
ATOM 7191 N N . ASP A 1 932 ? 90.184 11.589 -14.333 1.00 66.89 1265 ASP A N 1
ATOM 7192 C CA . ASP A 1 932 ? 90.782 11.546 -12.997 1.00 66.59 1265 ASP A CA 1
ATOM 7193 C C . ASP A 1 932 ? 91.211 10.099 -12.629 1.00 68.49 1265 ASP A C 1
ATOM 7194 O O . ASP A 1 932 ? 92.183 9.904 -11.894 1.00 68.83 1265 ASP A O 1
ATOM 7199 N N . GLY A 1 933 ? 90.442 9.117 -13.104 1.00 61.13 1266 GLY A N 1
ATOM 7200 C CA . GLY A 1 933 ? 90.637 7.713 -12.778 1.00 59.48 1266 GLY A CA 1
ATOM 7201 C C . GLY A 1 933 ? 89.659 7.280 -11.697 1.00 58.83 1266 GLY A C 1
ATOM 7202 O O . GLY A 1 933 ? 89.621 6.102 -11.334 1.00 58.27 1266 GLY A O 1
ATOM 7203 N N . THR A 1 934 ? 88.862 8.251 -11.170 1.00 52.15 1267 THR A N 1
ATOM 7204 C CA . THR A 1 934 ? 87.812 8.045 -10.163 1.00 50.34 1267 THR A CA 1
ATOM 7205 C C . THR A 1 934 ? 86.573 7.458 -10.858 1.00 52.01 1267 THR A C 1
ATOM 7206 O O . THR A 1 934 ? 86.519 7.415 -12.086 1.00 50.58 1267 THR A O 1
ATOM 7210 N N . LEU A 1 935 ? 85.591 7.000 -10.081 1.00 48.71 1268 LEU A N 1
ATOM 7211 C CA . LEU A 1 935 ? 84.385 6.365 -10.618 1.00 48.02 1268 LEU A CA 1
ATOM 7212 C C . LEU A 1 935 ? 83.404 7.321 -11.311 1.00 48.45 1268 LEU A C 1
ATOM 7213 O O . LEU A 1 935 ? 82.946 8.286 -10.708 1.00 48.11 1268 LEU A O 1
ATOM 7218 N N . LYS A 1 936 ? 83.035 7.004 -12.558 1.00 43.57 1269 LYS A N 1
ATOM 7219 C CA . LYS A 1 936 ? 82.006 7.739 -13.290 1.00 42.48 1269 LYS A CA 1
ATOM 7220 C C . LYS A 1 936 ? 80.703 6.949 -13.063 1.00 45.28 1269 LYS A C 1
ATOM 7221 O O . LYS A 1 936 ? 79.723 7.500 -12.558 1.00 44.24 1269 LYS A O 1
ATOM 7227 N N . SER A 1 937 ? 80.727 5.632 -13.367 1.00 41.33 1270 SER A N 1
ATOM 7228 C CA . SER A 1 937 ? 79.579 4.755 -13.140 1.00 40.36 1270 SER A CA 1
ATOM 7229 C C . SER A 1 937 ? 79.960 3.291 -12.975 1.00 42.76 1270 SER A C 1
ATOM 7230 O O . SER A 1 937 ? 80.997 2.837 -13.472 1.00 41.62 1270 SER A O 1
ATOM 7233 N N . LEU A 1 938 ? 79.097 2.559 -12.277 1.00 38.01 1271 LEU A N 1
ATOM 7234 C CA . LEU A 1 938 ? 79.219 1.127 -12.094 1.00 36.78 1271 LEU A CA 1
ATOM 7235 C C . LEU A 1 938 ? 77.832 0.531 -12.307 1.00 40.21 1271 LEU A C 1
ATOM 7236 O O . LEU A 1 938 ? 76.889 0.898 -11.612 1.00 40.17 1271 LEU A O 1
ATOM 7241 N N . THR A 1 939 ? 77.705 -0.371 -13.272 1.00 37.26 1272 THR A N 1
ATOM 7242 C CA . THR A 1 939 ? 76.447 -1.084 -13.493 1.00 36.70 1272 THR A CA 1
ATOM 7243 C C . THR A 1 939 ? 76.708 -2.579 -13.326 1.00 39.61 1272 THR A C 1
ATOM 7244 O O . THR A 1 939 ? 77.769 -3.069 -13.724 1.00 38.24 1272 THR A O 1
ATOM 7248 N N . ASN A 1 940 ? 75.740 -3.301 -12.756 1.00 35.80 1273 ASN A N 1
ATOM 7249 C CA . ASN A 1 940 ? 75.852 -4.747 -12.634 1.00 34.90 1273 ASN A CA 1
ATOM 7250 C C . ASN A 1 940 ? 74.501 -5.455 -12.663 1.00 36.92 1273 ASN A C 1
ATOM 7251 O O . ASN A 1 940 ? 73.635 -5.181 -11.833 1.00 35.27 1273 ASN A O 1
ATOM 7256 N N . GLY A 1 941 ? 74.345 -6.344 -13.643 1.00 34.27 1274 GLY A N 1
ATOM 7257 C CA . GLY A 1 941 ? 73.187 -7.220 -13.784 1.00 33.59 1274 GLY A CA 1
ATOM 7258 C C . GLY A 1 941 ? 73.488 -8.603 -13.207 1.00 36.39 1274 GLY A C 1
ATOM 7259 O O . GLY A 1 941 ? 72.642 -9.508 -13.271 1.00 34.53 1274 GLY A O 1
ATOM 7260 N N . PHE A 1 942 ? 74.726 -8.782 -12.658 1.00 32.76 1275 PHE A N 1
ATOM 7261 C CA . PHE A 1 942 ? 75.238 -10.014 -12.013 1.00 33.03 1275 PHE A CA 1
ATOM 7262 C C . PHE A 1 942 ? 75.344 -11.205 -12.998 1.00 36.73 1275 PHE A C 1
ATOM 7263 O O . PHE A 1 942 ? 75.461 -12.346 -12.578 1.00 36.79 1275 PHE A O 1
ATOM 7271 N N . GLU A 1 943 ? 75.353 -10.915 -14.304 1.00 33.15 1276 GLU A N 1
ATOM 7272 C CA . GLU A 1 943 ? 75.410 -11.921 -15.370 1.00 32.91 1276 GLU A CA 1
ATOM 7273 C C . GLU A 1 943 ? 76.829 -12.394 -15.656 1.00 37.31 1276 GLU A C 1
ATOM 7274 O O . GLU A 1 943 ? 77.007 -13.437 -16.285 1.00 37.39 1276 GLU A O 1
ATOM 7280 N N . ASN A 1 944 ? 77.836 -11.626 -15.210 1.00 34.35 1277 ASN A N 1
ATOM 7281 C CA . ASN A 1 944 ? 79.246 -11.898 -15.481 1.00 33.55 1277 ASN A CA 1
ATOM 7282 C C . ASN A 1 944 ? 80.122 -11.864 -14.244 1.00 36.48 1277 ASN A C 1
ATOM 7283 O O . ASN A 1 944 ? 81.290 -11.477 -14.339 1.00 36.47 1277 ASN A O 1
ATOM 7288 N N . ASN A 1 945 ? 79.570 -12.252 -13.070 1.00 31.66 1278 ASN A N 1
ATOM 7289 C CA . ASN A 1 945 ? 80.354 -12.237 -11.846 1.00 31.57 1278 ASN A CA 1
ATOM 7290 C C . ASN A 1 945 ? 81.380 -13.387 -11.841 1.00 36.19 1278 ASN A C 1
ATOM 7291 O O . ASN A 1 945 ? 80.993 -14.564 -11.922 1.00 35.33 1278 ASN A O 1
ATOM 7296 N N . ALA A 1 946 ? 82.676 -13.044 -11.727 1.00 32.34 1279 ALA A N 1
ATOM 7297 C CA . ALA A 1 946 ? 83.750 -14.048 -11.654 1.00 32.65 1279 ALA A CA 1
ATOM 7298 C C . ALA A 1 946 ? 83.501 -14.956 -10.433 1.00 35.25 1279 ALA A C 1
ATOM 7299 O O . ALA A 1 946 ? 83.691 -16.172 -10.519 1.00 34.13 1279 ALA A O 1
ATOM 7301 N N . GLN A 1 947 ? 83.018 -14.356 -9.325 1.00 31.42 1280 GLN A N 1
ATOM 7302 C CA . GLN A 1 947 ? 82.616 -15.033 -8.088 1.00 30.38 1280 GLN A CA 1
ATOM 7303 C C . GLN A 1 947 ? 81.905 -14.050 -7.160 1.00 33.16 1280 GLN A C 1
ATOM 7304 O O . GLN A 1 947 ? 82.087 -12.832 -7.268 1.00 30.87 1280 GLN A O 1
ATOM 7310 N N . GLY A 1 948 ? 81.208 -14.607 -6.187 1.00 30.17 1281 GLY A N 1
ATOM 7311 C CA . GLY A 1 948 ? 80.564 -13.835 -5.136 1.00 30.70 1281 GLY A CA 1
ATOM 7312 C C . GLY A 1 948 ? 79.478 -12.890 -5.598 1.00 33.62 1281 GLY A C 1
ATOM 7313 O O . GLY A 1 948 ? 78.974 -12.991 -6.723 1.00 33.04 1281 GLY A O 1
ATOM 7314 N N . ILE A 1 949 ? 79.152 -11.928 -4.728 1.00 29.80 1282 ILE A N 1
ATOM 7315 C CA . ILE A 1 949 ? 78.068 -10.978 -4.971 1.00 29.78 1282 ILE A CA 1
ATOM 7316 C C . ILE A 1 949 ? 78.618 -9.579 -5.243 1.00 33.85 1282 ILE A C 1
ATOM 7317 O O . ILE A 1 949 ? 77.928 -8.577 -5.024 1.00 32.37 1282 ILE A O 1
ATOM 7322 N N . TRP A 1 950 ? 79.843 -9.531 -5.806 1.00 31.55 1283 TRP A N 1
ATOM 7323 C CA . TRP A 1 950 ? 80.547 -8.319 -6.219 1.00 31.89 1283 TRP A CA 1
ATOM 7324 C C . TRP A 1 950 ? 79.567 -7.354 -6.944 1.00 34.64 1283 TRP A C 1
ATOM 7325 O O . TRP A 1 950 ? 78.780 -7.832 -7.759 1.00 33.07 1283 TRP A O 1
ATOM 7336 N N . PRO A 1 951 ? 79.552 -6.021 -6.677 1.00 32.25 1284 PRO A N 1
ATOM 7337 C CA . PRO A 1 951 ? 80.442 -5.225 -5.797 1.00 31.07 1284 PRO A CA 1
ATOM 7338 C C . PRO A 1 951 ? 80.122 -5.304 -4.296 1.00 33.91 1284 PRO A C 1
ATOM 7339 O O . PRO A 1 951 ? 80.775 -4.649 -3.480 1.00 33.89 1284 PRO A O 1
ATOM 7343 N N . PHE A 1 952 ? 79.138 -6.116 -3.934 1.00 29.77 1285 PHE A N 1
ATOM 7344 C CA . PHE A 1 952 ? 78.830 -6.357 -2.537 1.00 29.90 1285 PHE A CA 1
ATOM 7345 C C . PHE A 1 952 ? 79.718 -7.475 -2.001 1.00 34.79 1285 PHE A C 1
ATOM 7346 O O . PHE A 1 952 ? 80.299 -8.268 -2.765 1.00 34.01 1285 PHE A O 1
ATOM 7354 N N . VAL A 1 953 ? 79.832 -7.517 -0.674 1.00 32.20 1286 VAL A N 1
ATOM 7355 C CA . VAL A 1 953 ? 80.484 -8.586 0.090 1.00 30.59 1286 VAL A CA 1
ATOM 7356 C C . VAL A 1 953 ? 79.527 -8.952 1.188 1.00 33.86 1286 VAL A C 1
ATOM 7357 O O . VAL A 1 953 ? 78.856 -8.072 1.751 1.00 32.65 1286 VAL A O 1
ATOM 7361 N N . VAL A 1 954 ? 79.464 -10.251 1.499 1.00 31.11 1287 VAL A N 1
ATOM 7362 C CA . VAL A 1 954 ? 78.649 -10.788 2.587 1.00 30.45 1287 VAL A CA 1
ATOM 7363 C C . VAL A 1 954 ? 79.098 -10.180 3.944 1.00 35.51 1287 VAL A C 1
ATOM 7364 O O . VAL A 1 954 ? 80.303 -10.135 4.260 1.00 34.71 1287 VAL A O 1
ATOM 7368 N N . SER A 1 955 ? 78.109 -9.707 4.720 1.00 32.08 1288 SER A N 1
ATOM 7369 C CA . SER A 1 955 ? 78.309 -9.152 6.064 1.00 32.56 1288 SER A CA 1
ATOM 7370 C C . SER A 1 955 ? 78.121 -10.239 7.181 1.00 35.94 1288 SER A C 1
ATOM 7371 O O . SER A 1 955 ? 78.099 -11.448 6.886 1.00 34.70 1288 SER A O 1
ATOM 7374 N N . GLY A 1 956 ? 78.047 -9.804 8.438 1.00 33.38 1289 GLY A N 1
ATOM 7375 C CA . GLY A 1 956 ? 77.995 -10.667 9.613 1.00 33.06 1289 GLY A CA 1
ATOM 7376 C C . GLY A 1 956 ? 76.670 -11.053 10.227 1.00 37.84 1289 GLY A C 1
ATOM 7377 O O . GLY A 1 956 ? 76.681 -11.564 11.345 1.00 38.95 1289 GLY A O 1
ATOM 7378 N N . SER A 1 957 ? 75.536 -10.917 9.509 1.00 34.34 1290 SER A N 1
ATOM 7379 C CA . SER A 1 957 ? 74.202 -11.263 10.053 1.00 34.48 1290 SER A CA 1
ATOM 7380 C C . SER A 1 957 ? 74.054 -12.723 10.561 1.00 40.31 1290 SER A C 1
ATOM 7381 O O . SER A 1 957 ? 73.191 -12.980 11.408 1.00 39.42 1290 SER A O 1
ATOM 7384 N N . GLU A 1 958 ? 74.893 -13.659 10.076 1.00 36.67 1291 GLU A N 1
ATOM 7385 C CA . GLU A 1 958 ? 74.867 -15.045 10.550 1.00 36.21 1291 GLU A CA 1
ATOM 7386 C C . GLU A 1 958 ? 76.243 -15.421 11.140 1.00 38.41 1291 GLU A C 1
ATOM 7387 O O . GLU A 1 958 ? 76.500 -16.604 11.351 1.00 37.77 1291 GLU A O 1
ATOM 7393 N N . GLY A 1 959 ? 77.131 -14.429 11.337 1.00 34.68 1292 GLY A N 1
ATOM 7394 C CA . GLY A 1 959 ? 78.509 -14.684 11.760 1.00 33.93 1292 GLY A CA 1
ATOM 7395 C C . GLY A 1 959 ? 79.239 -15.425 10.638 1.00 35.81 1292 GLY A C 1
ATOM 7396 O O . GLY A 1 959 ? 78.831 -15.330 9.474 1.00 32.88 1292 GLY A O 1
ATOM 7397 N N . VAL A 1 960 ? 80.284 -16.196 10.966 1.00 31.75 1293 VAL A N 1
ATOM 7398 C CA . VAL A 1 960 ? 81.030 -16.984 9.976 1.00 31.77 1293 VAL A CA 1
ATOM 7399 C C . VAL A 1 960 ? 80.136 -18.187 9.635 1.00 36.95 1293 VAL A C 1
ATOM 7400 O O . VAL A 1 960 ? 79.890 -19.037 10.492 1.00 37.60 1293 VAL A O 1
ATOM 7404 N N . GLU A 1 961 ? 79.597 -18.211 8.407 1.00 32.98 1294 GLU A N 1
ATOM 7405 C CA . GLU A 1 961 ? 78.596 -19.200 8.019 1.00 32.85 1294 GLU A CA 1
ATOM 7406 C C . GLU A 1 961 ? 78.675 -19.578 6.537 1.00 37.41 1294 GLU A C 1
ATOM 7407 O O . GLU A 1 961 ? 79.339 -18.902 5.751 1.00 35.94 1294 GLU A O 1
ATOM 7413 N N . ASP A 1 962 ? 77.966 -20.657 6.146 1.00 35.70 1295 ASP A N 1
ATOM 7414 C CA . ASP A 1 962 ? 77.716 -20.966 4.745 1.00 34.72 1295 ASP A CA 1
ATOM 7415 C C . ASP A 1 962 ? 76.503 -20.049 4.513 1.00 35.65 1295 ASP A C 1
ATOM 7416 O O . ASP A 1 962 ? 75.343 -20.435 4.703 1.00 34.68 1295 ASP A O 1
ATOM 7421 N N . ASN A 1 963 ? 76.816 -18.758 4.278 1.00 31.77 1296 ASN A N 1
ATOM 7422 C CA . ASN A 1 963 ? 75.873 -17.635 4.225 1.00 31.96 1296 ASN A CA 1
ATOM 7423 C C . ASN A 1 963 ? 74.709 -17.855 3.259 1.00 35.50 1296 ASN A C 1
ATOM 7424 O O . ASN A 1 963 ? 74.918 -18.298 2.137 1.00 34.96 1296 ASN A O 1
ATOM 7429 N N . ARG A 1 964 ? 73.476 -17.564 3.716 1.00 32.77 1297 ARG A N 1
ATOM 7430 C CA . ARG A 1 964 ? 72.246 -17.779 2.940 1.00 32.08 1297 ARG A CA 1
ATOM 7431 C C . ARG A 1 964 ? 72.013 -16.665 1.912 1.00 34.88 1297 ARG A C 1
ATOM 7432 O O . ARG A 1 964 ? 70.904 -16.148 1.751 1.00 34.54 1297 ARG A O 1
ATOM 7440 N N . ILE A 1 965 ? 73.097 -16.310 1.210 1.00 31.66 1298 ILE A N 1
ATOM 7441 C CA . ILE A 1 965 ? 73.136 -15.265 0.208 1.00 31.36 1298 ILE A CA 1
ATOM 7442 C C . ILE A 1 965 ? 73.964 -15.819 -0.924 1.00 34.11 1298 ILE A C 1
ATOM 7443 O O . ILE A 1 965 ? 75.090 -16.262 -0.692 1.00 34.10 1298 ILE A O 1
ATOM 7448 N N . HIS A 1 966 ? 73.445 -15.743 -2.151 1.00 28.82 1299 HIS A N 1
ATOM 7449 C CA . HIS A 1 966 ? 74.185 -16.235 -3.312 1.00 28.50 1299 HIS A CA 1
ATOM 7450 C C . HIS A 1 966 ? 73.594 -15.630 -4.591 1.00 31.16 1299 HIS A C 1
ATOM 7451 O O . HIS A 1 966 ? 72.668 -14.825 -4.538 1.00 30.84 1299 HIS A O 1
ATOM 7458 N N . LEU A 1 967 ? 74.107 -16.059 -5.729 1.00 28.55 1300 LEU A N 1
ATOM 7459 C CA . LEU A 1 967 ? 73.588 -15.676 -7.022 1.00 28.20 1300 LEU A CA 1
ATOM 7460 C C . LEU A 1 967 ? 72.514 -16.691 -7.418 1.00 32.44 1300 LEU A C 1
ATOM 7461 O O . LEU A 1 967 ? 72.819 -17.876 -7.602 1.00 32.42 1300 LEU A O 1
ATOM 7466 N N . SER A 1 968 ? 71.251 -16.228 -7.485 1.00 29.84 1301 SER A N 1
ATOM 7467 C CA . SER A 1 968 ? 70.086 -17.021 -7.884 1.00 29.98 1301 SER A CA 1
ATOM 7468 C C . SER A 1 968 ? 70.081 -17.185 -9.408 1.00 34.60 1301 SER A C 1
ATOM 7469 O O . SER A 1 968 ? 70.574 -16.316 -10.122 1.00 33.43 1301 SER A O 1
ATOM 7472 N N . GLU A 1 969 ? 69.565 -18.318 -9.896 1.00 31.39 1302 GLU A N 1
ATOM 7473 C CA . GLU A 1 969 ? 69.580 -18.645 -11.320 1.00 31.21 1302 GLU A CA 1
ATOM 7474 C C . GLU A 1 969 ? 68.182 -18.913 -11.858 1.00 35.33 1302 GLU A C 1
ATOM 7475 O O . GLU A 1 969 ? 67.362 -19.542 -11.181 1.00 34.88 1302 GLU A O 1
ATOM 7481 N N . LEU A 1 970 ? 67.925 -18.450 -13.091 1.00 32.53 1303 LEU A N 1
ATOM 7482 C CA . LEU A 1 970 ? 66.639 -18.626 -13.741 1.00 32.67 1303 LEU A CA 1
ATOM 7483 C C . LEU A 1 970 ? 66.401 -20.051 -14.246 1.00 36.80 1303 LEU A C 1
ATOM 7484 O O . LEU A 1 970 ? 67.262 -20.631 -14.886 1.00 36.59 1303 LEU A O 1
ATOM 7489 N N . HIS A 1 971 ? 65.207 -20.584 -13.987 1.00 33.44 1304 HIS A N 1
ATOM 7490 C CA . HIS A 1 971 ? 64.701 -21.836 -14.539 1.00 33.09 1304 HIS A CA 1
ATOM 7491 C C . HIS A 1 971 ? 63.186 -21.778 -14.496 1.00 37.41 1304 HIS A C 1
ATOM 7492 O O . HIS A 1 971 ? 62.562 -22.336 -13.595 1.00 37.75 1304 HIS A O 1
ATOM 7499 N N . ALA A 1 972 ? 62.597 -21.047 -15.464 1.00 35.51 1305 ALA A N 1
ATOM 7500 C CA . ALA A 1 972 ? 61.148 -20.858 -15.555 1.00 36.20 1305 ALA A CA 1
ATOM 7501 C C . ALA A 1 972 ? 60.442 -22.181 -15.950 1.00 41.60 1305 ALA A C 1
ATOM 7502 O O . ALA A 1 972 ? 61.003 -22.965 -16.733 1.00 40.34 1305 ALA A O 1
ATOM 7504 N N . PRO A 1 973 ? 59.249 -22.477 -15.382 1.00 38.71 1306 PRO A N 1
ATOM 7505 C CA . PRO A 1 973 ? 58.451 -21.632 -14.459 1.00 38.64 1306 PRO A CA 1
ATOM 7506 C C . PRO A 1 973 ? 58.750 -21.839 -12.967 1.00 39.79 1306 PRO A C 1
ATOM 7507 O O . PRO A 1 973 ? 58.201 -21.131 -12.132 1.00 39.24 1306 PRO A O 1
ATOM 7511 N N . PHE A 1 974 ? 59.584 -22.831 -12.639 1.00 34.27 1307 PHE A N 1
ATOM 7512 C CA . PHE A 1 974 ? 59.884 -23.292 -11.282 1.00 32.28 1307 PHE A CA 1
ATOM 7513 C C . PHE A 1 974 ? 60.538 -22.252 -10.372 1.00 35.16 1307 PHE A C 1
ATOM 7514 O O . PHE A 1 974 ? 60.242 -22.248 -9.183 1.00 32.66 1307 PHE A O 1
ATOM 7522 N N . THR A 1 975 ? 61.384 -21.363 -10.915 1.00 33.76 1308 THR A N 1
ATOM 7523 C CA . THR A 1 975 ? 62.040 -20.318 -10.114 1.00 33.98 1308 THR A CA 1
ATOM 7524 C C . THR A 1 975 ? 61.180 -19.040 -10.001 1.00 40.45 1308 THR A C 1
ATOM 7525 O O . THR A 1 975 ? 61.471 -18.184 -9.172 1.00 41.86 1308 THR A O 1
ATOM 7529 N N . ARG A 1 976 ? 60.126 -18.920 -10.821 1.00 37.07 1309 ARG A N 1
ATOM 7530 C CA . ARG A 1 976 ? 59.265 -17.729 -10.869 1.00 36.94 1309 ARG A CA 1
ATOM 7531 C C . ARG A 1 976 ? 58.132 -17.795 -9.868 1.00 43.13 1309 ARG A C 1
ATOM 7532 O O . ARG A 1 976 ? 57.726 -18.892 -9.471 1.00 42.22 1309 ARG A O 1
ATOM 7540 N N . ALA A 1 977 ? 57.574 -16.611 -9.512 1.00 40.58 1310 ALA A N 1
ATOM 7541 C CA . ALA A 1 977 ? 56.393 -16.493 -8.648 1.00 40.07 1310 ALA A CA 1
ATOM 7542 C C . ALA A 1 977 ? 55.236 -17.235 -9.333 1.00 41.64 1310 ALA A C 1
ATOM 7543 O O . ALA A 1 977 ? 55.133 -17.211 -10.561 1.00 40.33 1310 ALA A O 1
ATOM 7545 N N . GLY A 1 978 ? 54.422 -17.921 -8.545 1.00 38.51 1311 GLY A N 1
ATOM 7546 C CA . GLY A 1 978 ? 53.273 -18.653 -9.069 1.00 39.06 1311 GLY A CA 1
ATOM 7547 C C . GLY A 1 978 ? 53.436 -20.152 -9.204 1.00 44.83 1311 GLY A C 1
ATOM 7548 O O . GLY A 1 978 ? 52.433 -20.851 -9.383 1.00 45.90 1311 GLY A O 1
ATOM 7549 N N . TRP A 1 979 ? 54.684 -20.683 -9.130 1.00 41.07 1312 TRP A N 1
ATOM 7550 C CA . TRP A 1 979 ? 54.842 -22.135 -9.199 1.00 39.85 1312 TRP A CA 1
ATOM 7551 C C . TRP A 1 979 ? 54.627 -22.686 -7.792 1.00 43.46 1312 TRP A C 1
ATOM 7552 O O . TRP A 1 979 ? 55.294 -22.221 -6.861 1.00 43.45 1312 TRP A O 1
ATOM 7563 N N . ASP A 1 980 ? 53.717 -23.675 -7.626 1.00 38.89 1313 ASP A N 1
ATOM 7564 C CA . ASP A 1 980 ? 53.387 -24.248 -6.307 1.00 38.78 1313 ASP A CA 1
ATOM 7565 C C . ASP A 1 980 ? 52.972 -23.098 -5.340 1.00 41.88 1313 ASP A C 1
ATOM 7566 O O . ASP A 1 980 ? 52.137 -22.276 -5.737 1.00 40.73 1313 ASP A O 1
ATOM 7571 N N . VAL A 1 981 ? 53.635 -22.957 -4.176 1.00 38.79 1314 VAL A N 1
ATOM 7572 C CA . VAL A 1 981 ? 53.338 -21.918 -3.173 1.00 39.20 1314 VAL A CA 1
ATOM 7573 C C . VAL A 1 981 ? 54.331 -20.724 -3.244 1.00 43.70 1314 VAL A C 1
ATOM 7574 O O . VAL A 1 981 ? 54.262 -19.807 -2.413 1.00 42.63 1314 VAL A O 1
ATOM 7578 N N . LYS A 1 982 ? 55.209 -20.723 -4.274 1.00 40.23 1315 LYS A N 1
ATOM 7579 C CA . LYS A 1 982 ? 56.203 -19.672 -4.502 1.00 39.68 1315 LYS A CA 1
ATOM 7580 C C . LYS A 1 982 ? 55.530 -18.330 -4.862 1.00 41.35 1315 LYS A C 1
ATOM 7581 O O . LYS A 1 982 ? 54.713 -18.293 -5.779 1.00 40.69 1315 LYS A O 1
ATOM 7587 N N . LYS A 1 983 ? 55.858 -17.240 -4.136 1.00 37.50 1316 LYS A N 1
ATOM 7588 C CA . LYS A 1 983 ? 55.269 -15.911 -4.403 1.00 38.04 1316 LYS A CA 1
ATOM 7589 C C . LYS A 1 983 ? 56.305 -14.899 -4.896 1.00 41.60 1316 LYS A C 1
ATOM 7590 O O . LYS A 1 983 ? 55.942 -13.786 -5.279 1.00 41.05 1316 LYS A O 1
ATOM 7596 N N . MET A 1 984 ? 57.583 -15.276 -4.880 1.00 37.36 1317 MET A N 1
ATOM 7597 C CA . MET A 1 984 ? 58.652 -14.383 -5.321 1.00 36.34 1317 MET A CA 1
ATOM 7598 C C . MET A 1 984 ? 59.423 -14.976 -6.503 1.00 38.77 1317 MET A C 1
ATOM 7599 O O . MET A 1 984 ? 59.595 -16.193 -6.576 1.00 37.56 1317 MET A O 1
ATOM 7604 N N . ASP A 1 985 ? 59.892 -14.110 -7.419 1.00 34.76 1318 ASP A N 1
ATOM 7605 C CA . ASP A 1 985 ? 60.794 -14.515 -8.487 1.00 34.63 1318 ASP A CA 1
ATOM 7606 C C . ASP A 1 985 ? 62.214 -14.583 -7.882 1.00 38.12 1318 ASP A C 1
ATOM 7607 O O . ASP A 1 985 ? 62.625 -13.689 -7.125 1.00 36.80 1318 ASP A O 1
ATOM 7612 N N . ASP A 1 986 ? 62.976 -15.621 -8.248 1.00 35.15 1319 ASP A N 1
ATOM 7613 C CA . ASP A 1 986 ? 64.366 -15.759 -7.823 1.00 33.01 1319 ASP A CA 1
ATOM 7614 C C . ASP A 1 986 ? 65.222 -14.773 -8.611 1.00 35.50 1319 ASP A C 1
ATOM 7615 O O . ASP A 1 986 ? 66.216 -14.276 -8.095 1.00 34.27 1319 ASP A O 1
ATOM 7620 N N . VAL A 1 987 ? 64.860 -14.548 -9.882 1.00 31.90 1320 VAL A N 1
ATOM 7621 C CA . VAL A 1 987 ? 65.626 -13.718 -10.820 1.00 31.65 1320 VAL A CA 1
ATOM 7622 C C . VAL A 1 987 ? 64.761 -12.609 -11.360 1.00 36.66 1320 VAL A C 1
ATOM 7623 O O . VAL A 1 987 ? 63.612 -12.849 -11.728 1.00 36.73 1320 VAL A O 1
ATOM 7627 N N . LEU A 1 988 ? 65.318 -11.384 -11.393 1.00 34.36 1321 LEU A N 1
ATOM 7628 C CA . LEU A 1 988 ? 64.598 -10.195 -11.842 1.00 34.37 1321 LEU A CA 1
ATOM 7629 C C . LEU A 1 988 ? 64.866 -9.843 -13.296 1.00 40.34 1321 LEU A C 1
ATOM 7630 O O . LEU A 1 988 ? 63.933 -9.469 -13.994 1.00 41.15 1321 LEU A O 1
ATOM 7635 N N . ASP A 1 989 ? 66.129 -9.958 -13.753 1.00 37.51 1322 ASP A N 1
ATOM 7636 C CA . ASP A 1 989 ? 66.540 -9.617 -15.118 1.00 37.65 1322 ASP A CA 1
ATOM 7637 C C . ASP A 1 989 ? 67.632 -10.572 -15.565 1.00 37.97 1322 ASP A C 1
ATOM 7638 O O . ASP A 1 989 ? 68.564 -10.831 -14.809 1.00 34.66 1322 ASP A O 1
ATOM 7643 N N . GLY A 1 990 ? 67.529 -11.047 -16.802 1.00 35.30 1323 GLY A N 1
ATOM 7644 C CA . GLY A 1 990 ? 68.493 -11.984 -17.372 1.00 34.77 1323 GLY A CA 1
ATOM 7645 C C . GLY A 1 990 ? 68.453 -13.336 -16.684 1.00 37.23 1323 GLY A C 1
ATOM 7646 O O . GLY A 1 990 ? 67.381 -13.826 -16.335 1.00 37.19 1323 GLY A O 1
ATOM 7647 N N . THR A 1 991 ? 69.619 -13.927 -16.427 1.00 33.03 1324 THR A N 1
ATOM 7648 C CA . THR A 1 991 ? 69.678 -15.259 -15.838 1.00 32.63 1324 THR A CA 1
ATOM 7649 C C . THR A 1 991 ? 70.024 -15.266 -14.342 1.00 35.68 1324 THR A C 1
ATOM 7650 O O . THR A 1 991 ? 69.766 -16.260 -13.681 1.00 35.31 1324 THR A O 1
ATOM 7654 N N . TRP A 1 992 ? 70.634 -14.187 -13.819 1.00 33.80 1325 TRP A N 1
ATOM 7655 C CA . TRP A 1 992 ? 71.136 -14.157 -12.446 1.00 33.09 1325 TRP A CA 1
ATOM 7656 C C . TRP A 1 992 ? 70.720 -12.963 -11.640 1.00 36.05 1325 TRP A C 1
ATOM 7657 O O . TRP A 1 992 ? 70.639 -11.874 -12.175 1.00 34.85 1325 TRP A O 1
ATOM 7668 N N . SER A 1 993 ? 70.536 -13.144 -10.322 1.00 32.76 1326 SER A N 1
ATOM 7669 C CA . SER A 1 993 ? 70.258 -12.024 -9.418 1.00 31.51 1326 SER A CA 1
ATOM 7670 C C . SER A 1 993 ? 70.996 -12.278 -8.112 1.00 34.54 1326 SER A C 1
ATOM 7671 O O . SER A 1 993 ? 71.607 -13.326 -7.957 1.00 33.08 1326 SER A O 1
ATOM 7674 N N . VAL A 1 994 ? 70.920 -11.336 -7.159 1.00 32.52 1327 VAL A N 1
ATOM 7675 C CA . VAL A 1 994 ? 71.488 -11.529 -5.825 1.00 31.34 1327 VAL A CA 1
ATOM 7676 C C . VAL A 1 994 ? 70.300 -11.927 -4.933 1.00 34.57 1327 VAL A C 1
ATOM 7677 O O . VAL A 1 994 ? 69.320 -11.186 -4.838 1.00 33.83 1327 VAL A O 1
ATOM 7681 N N . LYS A 1 995 ? 70.381 -13.097 -4.301 1.00 31.10 1328 LYS A N 1
ATOM 7682 C CA . LYS A 1 995 ? 69.281 -13.561 -3.455 1.00 29.98 1328 LYS A CA 1
ATOM 7683 C C . LYS A 1 995 ? 69.685 -13.710 -2.002 1.00 34.49 1328 LYS A C 1
ATOM 7684 O O . LYS A 1 995 ? 70.737 -14.269 -1.687 1.00 34.25 1328 LYS A O 1
ATOM 7690 N N . VAL A 1 996 ? 68.809 -13.235 -1.120 1.00 31.61 1329 VAL A N 1
ATOM 7691 C CA . VAL A 1 996 ? 68.923 -13.378 0.325 1.00 31.34 1329 VAL A CA 1
ATOM 7692 C C . VAL A 1 996 ? 67.760 -14.283 0.728 1.00 34.80 1329 VAL A C 1
ATOM 7693 O O . VAL A 1 996 ? 66.606 -13.952 0.455 1.00 33.64 1329 VAL A O 1
ATOM 7697 N N . ASN A 1 997 ? 68.062 -15.398 1.390 1.00 32.19 1330 ASN A N 1
ATOM 7698 C CA . ASN A 1 997 ? 67.011 -16.307 1.818 1.00 32.08 1330 ASN A CA 1
ATOM 7699 C C . ASN A 1 997 ? 66.821 -16.343 3.359 1.00 36.41 1330 ASN A C 1
ATOM 7700 O O . ASN A 1 997 ? 67.710 -16.783 4.094 1.00 34.32 1330 ASN A O 1
ATOM 7705 N N . GLY A 1 998 ? 65.630 -15.923 3.793 1.00 35.03 1331 GLY A N 1
ATOM 7706 C CA . GLY A 1 998 ? 65.144 -15.976 5.171 1.00 35.40 1331 GLY A CA 1
ATOM 7707 C C . GLY A 1 998 ? 65.933 -15.258 6.248 1.00 40.76 1331 GLY A C 1
ATOM 7708 O O . GLY A 1 998 ? 65.855 -15.659 7.405 1.00 42.07 1331 GLY A O 1
ATOM 7709 N N . LEU A 1 999 ? 66.675 -14.190 5.904 1.00 36.44 1332 LEU A N 1
ATOM 7710 C CA . LEU A 1 999 ? 67.488 -13.468 6.884 1.00 35.46 1332 LEU A CA 1
ATOM 7711 C C . LEU A 1 999 ? 66.739 -12.285 7.527 1.00 41.06 1332 LEU A C 1
ATOM 7712 O O . LEU A 1 999 ? 67.282 -11.194 7.674 1.00 40.25 1332 LEU A O 1
ATOM 7717 N N . THR A 1 1000 ? 65.504 -12.529 7.951 1.00 39.11 1333 THR A N 1
ATOM 7718 C CA . THR A 1 1000 ? 64.672 -11.514 8.607 1.00 39.08 1333 THR A CA 1
ATOM 7719 C C . THR A 1 1000 ? 64.974 -11.448 10.094 1.00 42.04 1333 THR A C 1
ATOM 7720 O O . THR A 1 1000 ? 65.499 -12.397 10.666 1.00 41.74 1333 THR A O 1
ATOM 7724 N N . GLN A 1 1001 ? 64.628 -10.312 10.710 1.00 41.15 1334 GLN A N 1
ATOM 7725 C CA . GLN A 1 1001 ? 64.724 -10.005 12.149 1.00 40.54 1334 GLN A CA 1
ATOM 7726 C C . GLN A 1 1001 ? 66.144 -10.171 12.717 1.00 44.95 1334 GLN A C 1
ATOM 7727 O O . GLN A 1 1001 ? 66.317 -10.549 13.875 1.00 45.30 1334 GLN A O 1
ATOM 7733 N N . LYS A 1 1002 ? 67.158 -9.828 11.918 1.00 41.04 1335 LYS A N 1
ATOM 7734 C CA . LYS A 1 1002 ? 68.539 -9.889 12.405 1.00 39.84 1335 LYS A CA 1
ATOM 7735 C C . LYS A 1 1002 ? 68.967 -8.577 13.087 1.00 42.34 1335 LYS A C 1
ATOM 7736 O O . LYS A 1 1002 ? 69.907 -8.582 13.882 1.00 41.52 1335 LYS A O 1
ATOM 7742 N N . GLY A 1 1003 ? 68.312 -7.464 12.732 1.00 39.64 1336 GLY A N 1
ATOM 7743 C CA . GLY A 1 1003 ? 68.669 -6.133 13.226 1.00 39.29 1336 GLY A CA 1
ATOM 7744 C C . GLY A 1 1003 ? 70.126 -5.795 12.943 1.00 43.80 1336 GLY A C 1
ATOM 7745 O O . GLY A 1 1003 ? 70.815 -5.269 13.813 1.00 44.15 1336 GLY A O 1
ATOM 7746 N N . THR A 1 1004 ? 70.633 -6.158 11.743 1.00 40.93 1337 THR A N 1
ATOM 7747 C CA . THR A 1 1004 ? 72.039 -5.944 11.363 1.00 39.95 1337 THR A CA 1
ATOM 7748 C C . THR A 1 1004 ? 72.240 -6.021 9.837 1.00 41.04 1337 THR A C 1
ATOM 7749 O O . THR A 1 1004 ? 71.323 -6.375 9.088 1.00 39.55 1337 THR A O 1
ATOM 7753 N N . LEU A 1 1005 ? 73.450 -5.644 9.395 1.00 36.18 1338 LEU A N 1
ATOM 7754 C CA . LEU A 1 1005 ? 73.878 -5.609 8.002 1.00 35.01 1338 LEU A CA 1
ATOM 7755 C C . LEU A 1 1005 ? 73.956 -7.027 7.395 1.00 38.59 1338 LEU A C 1
ATOM 7756 O O . LEU A 1 1005 ? 74.491 -7.944 8.033 1.00 37.72 1338 LEU A O 1
ATOM 7761 N N . VAL A 1 1006 ? 73.351 -7.208 6.192 1.00 35.37 1339 VAL A N 1
ATOM 7762 C CA . VAL A 1 1006 ? 73.299 -8.491 5.456 1.00 34.50 1339 VAL A CA 1
ATOM 7763 C C . VAL A 1 1006 ? 74.437 -8.545 4.442 1.00 35.90 1339 VAL A C 1
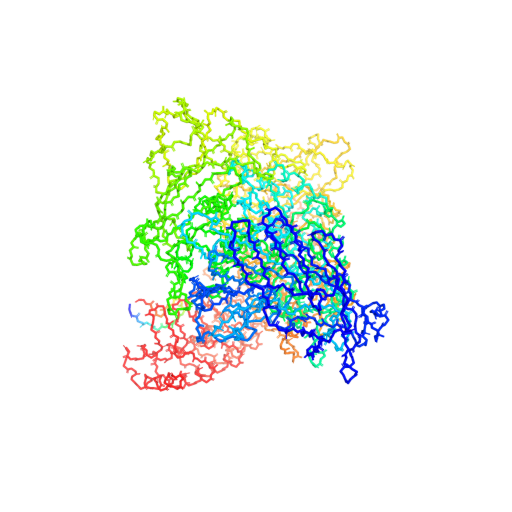ATOM 7764 O O . VAL A 1 1006 ? 75.155 -9.538 4.383 1.00 35.48 1339 VAL A O 1
ATOM 7768 N N . TYR A 1 1007 ? 74.598 -7.476 3.649 1.00 31.53 1340 TYR A N 1
ATOM 7769 C CA . TYR A 1 1007 ? 75.711 -7.329 2.709 1.00 31.04 1340 TYR A CA 1
ATOM 7770 C C . TYR A 1 1007 ? 75.960 -5.856 2.403 1.00 35.66 1340 TYR A C 1
ATOM 7771 O O . TYR A 1 1007 ? 75.096 -5.024 2.666 1.00 35.94 1340 TYR A O 1
ATOM 7780 N N . GLN A 1 1008 ? 77.162 -5.530 1.916 1.00 32.38 1341 GLN A N 1
ATOM 7781 C CA . GLN A 1 1008 ? 77.533 -4.142 1.665 1.00 32.74 1341 GLN A CA 1
ATOM 7782 C C . GLN A 1 1008 ? 78.574 -4.017 0.591 1.00 37.03 1341 GLN A C 1
ATOM 7783 O O . GLN A 1 1008 ? 79.381 -4.942 0.384 1.00 36.20 1341 GLN A O 1
ATOM 7789 N N . THR A 1 1009 ? 78.641 -2.816 -0.018 1.00 32.65 1342 THR A N 1
ATOM 7790 C CA . THR A 1 1009 ? 79.741 -2.528 -0.925 1.00 31.93 1342 THR A CA 1
ATOM 7791 C C . THR A 1 1009 ? 80.917 -2.195 0.008 1.00 34.52 1342 THR A C 1
ATOM 7792 O O . THR A 1 1009 ? 80.728 -1.974 1.209 1.00 32.64 1342 THR A O 1
ATOM 7796 N N . ILE A 1 1010 ? 82.122 -2.194 -0.532 1.00 32.52 1343 ILE A N 1
ATOM 7797 C CA . ILE A 1 1010 ? 83.344 -1.808 0.183 1.00 32.29 1343 ILE A CA 1
ATOM 7798 C C . ILE A 1 1010 ? 84.142 -0.909 -0.776 1.00 35.13 1343 ILE A C 1
ATOM 7799 O O . ILE A 1 1010 ? 83.956 -1.058 -1.989 1.00 34.06 1343 ILE A O 1
ATOM 7804 N N . PRO A 1 1011 ? 84.999 0.023 -0.273 1.00 32.84 1344 PRO A N 1
ATOM 7805 C CA . PRO A 1 1011 ? 85.710 0.962 -1.183 1.00 32.36 1344 PRO A CA 1
ATOM 7806 C C . PRO A 1 1011 ? 86.585 0.313 -2.272 1.00 37.74 1344 PRO A C 1
ATOM 7807 O O . PRO A 1 1011 ? 86.629 0.838 -3.382 1.00 38.39 1344 PRO A O 1
ATOM 7811 N N . GLN A 1 1012 ? 87.199 -0.865 -2.013 1.00 34.46 1345 GLN A N 1
ATOM 7812 C CA . GLN A 1 1012 ? 87.993 -1.546 -3.054 1.00 33.57 1345 GLN A CA 1
ATOM 7813 C C . GLN A 1 1012 ? 87.107 -2.009 -4.230 1.00 36.64 1345 GLN A C 1
ATOM 7814 O O . GLN A 1 1012 ? 87.624 -2.202 -5.320 1.00 35.92 1345 GLN A O 1
ATOM 7820 N N . ASN A 1 1013 ? 85.788 -2.196 -4.009 1.00 34.83 1346 ASN A N 1
ATOM 7821 C CA . ASN A 1 1013 ? 84.884 -2.615 -5.091 1.00 35.02 1346 ASN A CA 1
ATOM 7822 C C . ASN A 1 1013 ? 84.259 -1.401 -5.775 1.00 40.38 1346 ASN A C 1
ATOM 7823 O O . ASN A 1 1013 ? 84.205 -1.349 -6.997 1.00 40.46 1346 ASN A O 1
ATOM 7828 N N . VAL A 1 1014 ? 83.775 -0.439 -4.979 1.00 38.84 1347 VAL A N 1
ATOM 7829 C CA . VAL A 1 1014 ? 83.181 0.807 -5.470 1.00 39.14 1347 VAL A CA 1
ATOM 7830 C C . VAL A 1 1014 ? 83.561 1.938 -4.496 1.00 41.06 1347 VAL A C 1
ATOM 7831 O O . VAL A 1 1014 ? 83.174 1.942 -3.330 1.00 40.57 1347 VAL A O 1
ATOM 7835 N N . LYS A 1 1015 ? 84.411 2.831 -4.978 1.00 38.29 1348 LYS A N 1
ATOM 7836 C CA . LYS A 1 1015 ? 84.957 3.944 -4.215 1.00 38.51 1348 LYS A CA 1
ATOM 7837 C C . LYS A 1 1015 ? 84.136 5.228 -4.434 1.00 41.75 1348 LYS A C 1
ATOM 7838 O O . LYS A 1 1015 ? 83.985 5.686 -5.566 1.00 41.67 1348 LYS A O 1
ATOM 7844 N N . PHE A 1 1016 ? 83.616 5.793 -3.352 1.00 39.24 1349 PHE A N 1
ATOM 7845 C CA . PHE A 1 1016 ? 82.889 7.062 -3.392 1.00 39.55 1349 PHE A CA 1
ATOM 7846 C C . PHE A 1 1016 ? 83.842 8.151 -2.937 1.00 43.53 1349 PHE A C 1
ATOM 7847 O O . PHE A 1 1016 ? 84.345 8.103 -1.812 1.00 43.31 1349 PHE A O 1
ATOM 7855 N N . GLU A 1 1017 ? 84.136 9.106 -3.827 1.00 41.76 1350 GLU A N 1
ATOM 7856 C CA . GLU A 1 1017 ? 85.027 10.225 -3.505 1.00 41.79 1350 GLU A CA 1
ATOM 7857 C C . GLU A 1 1017 ? 84.405 11.119 -2.432 1.00 45.09 1350 GLU A C 1
ATOM 7858 O O . GLU A 1 1017 ? 83.184 11.311 -2.431 1.00 44.02 1350 GLU A O 1
ATOM 7864 N N . ALA A 1 1018 ? 85.236 11.631 -1.506 1.00 42.24 1351 ALA A N 1
ATOM 7865 C CA . ALA A 1 1018 ? 84.781 12.539 -0.449 1.00 42.72 1351 ALA A CA 1
ATOM 7866 C C . ALA A 1 1018 ? 84.075 13.758 -1.077 1.00 46.57 1351 ALA A C 1
ATOM 7867 O O . ALA A 1 1018 ? 84.611 14.386 -2.005 1.00 45.46 1351 ALA A O 1
ATOM 7869 N N . GLY A 1 1019 ? 82.856 14.024 -0.614 1.00 42.64 1352 GLY A N 1
ATOM 7870 C CA . GLY A 1 1019 ? 82.053 15.146 -1.087 1.00 42.08 1352 GLY A CA 1
ATOM 7871 C C . GLY A 1 1019 ? 81.342 14.970 -2.410 1.00 46.07 1352 GLY A C 1
ATOM 7872 O O . GLY A 1 1019 ? 80.468 15.778 -2.733 1.00 45.53 1352 GLY A O 1
ATOM 7873 N N . ALA A 1 1020 ? 81.724 13.952 -3.202 1.00 41.72 1353 ALA A N 1
ATOM 7874 C CA . ALA A 1 1020 ? 81.079 13.690 -4.489 1.00 41.09 1353 ALA A CA 1
ATOM 7875 C C . ALA A 1 1020 ? 79.700 13.048 -4.247 1.00 43.98 1353 ALA A C 1
ATOM 7876 O O . ALA A 1 1020 ? 79.493 12.365 -3.238 1.00 41.96 1353 ALA A O 1
ATOM 7878 N N . LYS A 1 1021 ? 78.760 13.318 -5.152 1.00 41.19 1354 LYS A N 1
ATOM 7879 C CA . LYS A 1 1021 ? 77.387 12.840 -5.074 1.00 41.28 1354 LYS A CA 1
ATOM 7880 C C . LYS A 1 1021 ? 77.153 11.749 -6.082 1.00 42.11 1354 LYS A C 1
ATOM 7881 O O . LYS A 1 1021 ? 77.639 11.823 -7.223 1.00 39.99 1354 LYS A O 1
ATOM 7887 N N . TYR A 1 1022 ? 76.387 10.731 -5.656 1.00 38.76 1355 TYR A N 1
ATOM 7888 C CA . TYR A 1 1022 ? 76.113 9.562 -6.489 1.00 38.54 1355 TYR A CA 1
ATOM 7889 C C . TYR A 1 1022 ? 74.661 9.148 -6.425 1.00 41.96 1355 TYR A C 1
ATOM 7890 O O . TYR A 1 1022 ? 74.074 9.135 -5.347 1.00 41.57 1355 TYR A O 1
ATOM 7899 N N . LYS A 1 1023 ? 74.094 8.785 -7.575 1.00 38.87 1356 LYS A N 1
ATOM 7900 C CA . LYS A 1 1023 ? 72.741 8.255 -7.643 1.00 39.09 1356 LYS A CA 1
ATOM 7901 C C . LYS A 1 1023 ? 72.885 6.724 -7.676 1.00 42.37 1356 LYS A C 1
ATOM 7902 O O . LYS A 1 1023 ? 73.567 6.169 -8.549 1.00 41.05 1356 LYS A O 1
ATOM 7908 N N . VAL A 1 1024 ? 72.278 6.060 -6.697 1.00 38.51 1357 VAL A N 1
ATOM 7909 C CA . VAL A 1 1024 ? 72.295 4.602 -6.612 1.00 38.56 1357 VAL A CA 1
ATOM 7910 C C . VAL A 1 1024 ? 70.892 4.094 -6.892 1.00 44.22 1357 VAL A C 1
ATOM 7911 O O . VAL A 1 1024 ? 69.936 4.586 -6.299 1.00 44.65 1357 VAL A O 1
ATOM 7915 N N . SER A 1 1025 ? 70.769 3.094 -7.771 1.00 40.41 1358 SER A N 1
ATOM 7916 C CA . SER A 1 1025 ? 69.473 2.493 -8.061 1.00 39.13 1358 SER A CA 1
ATOM 7917 C C . SER A 1 1025 ? 69.583 0.978 -8.306 1.00 40.95 1358 SER A C 1
ATOM 7918 O O . SER A 1 1025 ? 70.632 0.481 -8.743 1.00 38.63 1358 SER A O 1
ATOM 7921 N N . PHE A 1 1026 ? 68.485 0.255 -8.038 1.00 36.61 1359 PHE A N 1
ATOM 7922 C CA . PHE A 1 1026 ? 68.421 -1.181 -8.288 1.00 35.98 1359 PHE A CA 1
ATOM 7923 C C . PHE A 1 1026 ? 66.986 -1.658 -8.381 1.00 41.10 1359 PHE A C 1
ATOM 7924 O O . PHE A 1 1026 ? 66.059 -1.001 -7.886 1.00 40.88 1359 PHE A O 1
ATOM 7932 N N . ASP A 1 1027 ? 66.811 -2.830 -9.003 1.00 37.32 1360 ASP A N 1
ATOM 7933 C CA . ASP A 1 1027 ? 65.530 -3.510 -9.060 1.00 36.11 1360 ASP A CA 1
ATOM 7934 C C . ASP A 1 1027 ? 65.542 -4.435 -7.840 1.00 37.96 1360 ASP A C 1
ATOM 7935 O O . ASP A 1 1027 ? 66.605 -4.942 -7.460 1.00 36.27 1360 ASP A O 1
ATOM 7940 N N . TYR A 1 1028 ? 64.394 -4.645 -7.211 1.00 34.24 1361 TYR A N 1
ATOM 7941 C CA . TYR A 1 1028 ? 64.348 -5.583 -6.096 1.00 34.38 1361 TYR A CA 1
ATOM 7942 C C . TYR A 1 1028 ? 63.000 -6.256 -5.953 1.00 38.42 1361 TYR A C 1
ATOM 7943 O O . TYR A 1 1028 ? 61.979 -5.743 -6.415 1.00 38.11 1361 TYR A O 1
ATOM 7952 N N . GLN A 1 1029 ? 63.002 -7.364 -5.214 1.00 35.28 1362 GLN A N 1
ATOM 7953 C CA . GLN A 1 1029 ? 61.805 -8.027 -4.729 1.00 34.72 1362 GLN A CA 1
ATOM 7954 C C . GLN A 1 1029 ? 62.025 -8.281 -3.230 1.00 38.54 1362 GLN A C 1
ATOM 7955 O O . GLN A 1 1029 ? 63.130 -8.645 -2.828 1.00 37.68 1362 GLN A O 1
ATOM 7961 N N . SER A 1 1030 ? 61.022 -7.962 -2.405 1.00 35.68 1363 SER A N 1
ATOM 7962 C CA . SER A 1 1030 ? 61.075 -8.121 -0.947 1.00 35.88 1363 SER A CA 1
ATOM 7963 C C . SER A 1 1030 ? 59.764 -8.731 -0.491 1.00 40.35 1363 SER A C 1
ATOM 7964 O O . SER A 1 1030 ? 58.696 -8.312 -0.944 1.00 39.72 1363 SER A O 1
ATOM 7967 N N . GLY A 1 1031 ? 59.866 -9.765 0.332 1.00 38.35 1364 GLY A N 1
ATOM 7968 C CA . GLY A 1 1031 ? 58.725 -10.563 0.761 1.00 39.01 1364 GLY A CA 1
ATOM 7969 C C . GLY A 1 1031 ? 57.668 -9.896 1.610 1.00 44.81 1364 GLY A C 1
ATOM 7970 O O . GLY A 1 1031 ? 56.511 -10.322 1.587 1.00 45.11 1364 GLY A O 1
ATOM 7971 N N . SER A 1 1032 ? 58.060 -8.870 2.381 1.00 42.59 1365 SER A N 1
ATOM 7972 C CA . SER A 1 1032 ? 57.176 -8.126 3.283 1.00 42.99 1365 SER A CA 1
ATOM 7973 C C . SER A 1 1032 ? 57.641 -6.682 3.383 1.00 47.92 1365 SER A C 1
ATOM 7974 O O . SER A 1 1032 ? 58.760 -6.351 2.966 1.00 47.23 1365 SER A O 1
ATOM 7977 N N . ASP A 1 1033 ? 56.780 -5.823 3.955 1.00 44.72 1366 ASP A N 1
ATOM 7978 C CA . ASP A 1 1033 ? 57.110 -4.421 4.194 1.00 44.78 1366 ASP A CA 1
ATOM 7979 C C . ASP A 1 1033 ? 58.133 -4.313 5.331 1.00 48.24 1366 ASP A C 1
ATOM 7980 O O . ASP A 1 1033 ? 57.988 -4.975 6.364 1.00 47.41 1366 ASP A O 1
ATOM 7985 N N . ASP A 1 1034 ? 59.154 -3.461 5.127 1.00 44.93 1367 ASP A N 1
ATOM 7986 C CA . ASP A 1 1034 ? 60.159 -3.035 6.106 1.00 44.68 1367 ASP A CA 1
ATOM 7987 C C . ASP A 1 1034 ? 60.984 -4.152 6.784 1.00 46.22 1367 ASP A C 1
ATOM 7988 O O . ASP A 1 1034 ? 61.591 -3.896 7.821 1.00 46.51 1367 ASP A O 1
ATOM 7993 N N . ILE A 1 1035 ? 61.066 -5.353 6.195 1.00 41.04 1368 ILE A N 1
ATOM 7994 C CA . ILE A 1 1035 ? 61.899 -6.443 6.747 1.00 39.49 1368 ILE A CA 1
ATOM 7995 C C . ILE A 1 1035 ? 63.376 -6.233 6.366 1.00 41.39 1368 ILE A C 1
ATOM 7996 O O . ILE A 1 1035 ? 64.292 -6.643 7.094 1.00 39.93 1368 ILE A O 1
ATOM 8001 N N . TYR A 1 1036 ? 63.581 -5.586 5.216 1.00 37.22 1369 TYR A N 1
ATOM 8002 C CA . TYR A 1 1036 ? 64.884 -5.224 4.699 1.00 36.97 1369 TYR A CA 1
ATOM 8003 C C . TYR A 1 1036 ? 64.920 -3.739 4.445 1.00 42.64 1369 TYR A C 1
ATOM 8004 O O . TYR A 1 1036 ? 63.895 -3.119 4.138 1.00 42.72 1369 TYR A O 1
ATOM 8013 N N . ALA A 1 1037 ? 66.098 -3.163 4.627 1.00 40.07 1370 ALA A N 1
ATOM 8014 C CA . ALA A 1 1037 ? 66.309 -1.740 4.439 1.00 39.50 1370 ALA A CA 1
ATOM 8015 C C . ALA A 1 1037 ? 67.617 -1.463 3.713 1.00 42.35 1370 ALA A C 1
ATOM 8016 O O . ALA A 1 1037 ? 68.554 -2.251 3.798 1.00 41.29 1370 ALA A O 1
ATOM 8018 N N . ILE A 1 1038 ? 67.685 -0.323 3.020 1.00 39.84 1371 ILE A N 1
ATOM 8019 C CA . ILE A 1 1038 ? 68.926 0.156 2.425 1.00 39.10 1371 ILE A CA 1
ATOM 8020 C C . ILE A 1 1038 ? 69.721 0.765 3.610 1.00 43.09 1371 ILE A C 1
ATOM 8021 O O . ILE A 1 1038 ? 69.175 1.571 4.366 1.00 41.92 1371 ILE A O 1
ATOM 8026 N N . ALA A 1 1039 ? 70.977 0.351 3.785 1.00 40.57 1372 ALA A N 1
ATOM 8027 C CA . ALA A 1 1039 ? 71.877 0.923 4.785 1.00 39.83 1372 ALA A CA 1
ATOM 8028 C C . ALA A 1 1039 ? 72.961 1.741 4.050 1.00 44.73 1372 ALA A C 1
ATOM 8029 O O . ALA A 1 1039 ? 73.455 1.314 3.001 1.00 43.48 1372 ALA A O 1
ATOM 8031 N N . VAL A 1 1040 ? 73.271 2.945 4.564 1.00 42.57 1373 VAL A N 1
ATOM 8032 C CA . VAL A 1 1040 ? 74.340 3.819 4.055 1.00 41.75 1373 VAL A CA 1
ATOM 8033 C C . VAL A 1 1040 ? 75.241 4.135 5.255 1.00 45.63 1373 VAL A C 1
ATOM 8034 O O . VAL A 1 1040 ? 74.746 4.602 6.278 1.00 45.67 1373 VAL A O 1
ATOM 8038 N N . GLY A 1 1041 ? 76.527 3.809 5.138 1.00 41.42 1374 GLY A N 1
ATOM 8039 C CA . GLY A 1 1041 ? 77.503 4.040 6.197 1.00 40.61 1374 GLY A CA 1
ATOM 8040 C C . GLY A 1 1041 ? 78.857 4.500 5.703 1.00 42.98 1374 GLY A C 1
ATOM 8041 O O . GLY A 1 1041 ? 79.076 4.631 4.495 1.00 41.37 1374 GLY A O 1
ATOM 8042 N N . GLN A 1 1042 ? 79.773 4.737 6.653 1.00 40.99 1375 GLN A N 1
ATOM 8043 C CA . GLN A 1 1042 ? 81.159 5.191 6.447 1.00 41.32 1375 GLN A CA 1
ATOM 8044 C C . GLN A 1 1042 ? 82.049 4.373 7.373 1.00 44.77 1375 GLN A C 1
ATOM 8045 O O . GLN A 1 1042 ? 81.782 4.312 8.568 1.00 45.00 1375 GLN A O 1
ATOM 8051 N N . GLY A 1 1043 ? 83.083 3.740 6.820 1.00 41.77 1376 GLY A N 1
ATOM 8052 C CA . GLY A 1 1043 ? 84.003 2.917 7.598 1.00 41.17 1376 GLY A CA 1
ATOM 8053 C C . GLY A 1 1043 ? 83.369 1.618 8.053 1.00 44.59 1376 GLY A C 1
ATOM 8054 O O . GLY A 1 1043 ? 82.265 1.275 7.613 1.00 45.02 1376 GLY A O 1
ATOM 8055 N N . GLU A 1 1044 ? 84.055 0.887 8.940 1.00 40.33 1377 GLU A N 1
ATOM 8056 C CA . GLU A 1 1044 ? 83.554 -0.384 9.452 1.00 40.14 1377 GLU A CA 1
ATOM 8057 C C . GLU A 1 1044 ? 82.153 -0.207 10.052 1.00 46.49 1377 GLU A C 1
ATOM 8058 O O . GLU A 1 1044 ? 81.921 0.744 10.794 1.00 46.00 1377 GLU A O 1
ATOM 8064 N N . TYR A 1 1045 ? 81.220 -1.091 9.671 1.00 44.09 1378 TYR A N 1
ATOM 8065 C CA . TYR A 1 1045 ? 79.837 -1.053 10.116 1.00 45.00 1378 TYR A CA 1
ATOM 8066 C C . TYR A 1 1045 ? 79.675 -0.938 11.645 1.00 55.13 1378 TYR A C 1
ATOM 8067 O O . TYR A 1 1045 ? 80.209 -1.748 12.404 1.00 53.91 1378 TYR A O 1
ATOM 8076 N N . SER A 1 1046 ? 78.902 0.075 12.065 1.00 56.64 1379 SER A N 1
ATOM 8077 C CA . SER A 1 1046 ? 78.556 0.369 13.455 1.00 59.03 1379 SER A CA 1
ATOM 8078 C C . SER A 1 1046 ? 77.045 0.500 13.538 1.00 65.77 1379 SER A C 1
ATOM 8079 O O . SER A 1 1046 ? 76.452 1.280 12.779 1.00 65.63 1379 SER A O 1
ATOM 8082 N N . ALA A 1 1047 ? 76.425 -0.233 14.467 1.00 64.41 1380 ALA A N 1
ATOM 8083 C CA . ALA A 1 1047 ? 74.988 -0.119 14.716 1.00 65.52 1380 ALA A CA 1
ATOM 8084 C C . ALA A 1 1047 ? 74.757 1.284 15.276 1.00 71.39 1380 ALA A C 1
ATOM 8085 O O . ALA A 1 1047 ? 75.425 1.678 16.235 1.00 71.85 1380 ALA A O 1
ATOM 8087 N N . GLY A 1 1048 ? 73.921 2.057 14.600 1.00 69.44 1381 GLY A N 1
ATOM 8088 C CA . GLY A 1 1048 ? 73.612 3.423 15.004 1.00 70.56 1381 GLY A CA 1
ATOM 8089 C C . GLY A 1 1048 ? 74.250 4.498 14.149 1.00 77.52 1381 GLY A C 1
ATOM 8090 O O . GLY A 1 1048 ? 73.718 5.615 14.066 1.00 78.46 1381 GLY A O 1
ATOM 8091 N N . SER A 1 1049 ? 75.412 4.181 13.524 1.00 74.09 1382 SER A N 1
ATOM 8092 C CA . SER A 1 1049 ? 76.143 5.111 12.647 1.00 73.21 1382 SER A CA 1
ATOM 8093 C C . SER A 1 1049 ? 75.829 4.891 11.146 1.00 73.04 1382 SER A C 1
ATOM 8094 O O . SER A 1 1049 ? 76.553 5.378 10.267 1.00 73.65 1382 SER A O 1
ATOM 8097 N N . VAL A 1 1050 ? 74.706 4.196 10.873 1.00 64.21 1383 VAL A N 1
ATOM 8098 C CA . VAL A 1 1050 ? 74.183 3.948 9.530 1.00 61.04 1383 VAL A CA 1
ATOM 8099 C C . VAL A 1 1050 ? 72.845 4.663 9.323 1.00 59.28 1383 VAL A C 1
ATOM 8100 O O . VAL A 1 1050 ? 72.036 4.737 10.244 1.00 58.67 1383 VAL A O 1
ATOM 8104 N N . LYS A 1 1051 ? 72.608 5.147 8.109 1.00 52.29 1384 LYS A N 1
ATOM 8105 C CA . LYS A 1 1051 ? 71.340 5.731 7.700 1.00 50.37 1384 LYS A CA 1
ATOM 8106 C C . LYS A 1 1051 ? 70.536 4.551 7.104 1.00 52.20 1384 LYS A C 1
ATOM 8107 O O . LYS A 1 1051 ? 71.036 3.849 6.216 1.00 50.37 1384 LYS A O 1
ATOM 8113 N N . LEU A 1 1052 ? 69.322 4.313 7.623 1.00 48.06 1385 LEU A N 1
ATOM 8114 C CA . LEU A 1 1052 ? 68.462 3.224 7.160 1.00 46.82 1385 LEU A CA 1
ATOM 8115 C C . LEU A 1 1052 ? 67.225 3.727 6.440 1.00 51.89 1385 LEU A C 1
ATOM 8116 O O . LEU A 1 1052 ? 66.613 4.692 6.880 1.00 52.44 1385 LEU A O 1
ATOM 8121 N N . THR A 1 1053 ? 66.863 3.072 5.332 1.00 47.82 1386 THR A N 1
ATOM 8122 C CA . THR A 1 1053 ? 65.668 3.391 4.554 1.00 47.43 1386 THR A CA 1
ATOM 8123 C C . THR A 1 1053 ? 64.933 2.078 4.299 1.00 50.11 1386 THR A C 1
ATOM 8124 O O . THR A 1 1053 ? 65.400 1.248 3.506 1.00 48.01 1386 THR A O 1
ATOM 8128 N N . ASN A 1 1054 ? 63.791 1.898 4.975 1.00 46.11 1387 ASN A N 1
ATOM 8129 C CA . ASN A 1 1054 ? 62.966 0.705 4.843 1.00 45.60 1387 ASN A CA 1
ATOM 8130 C C . ASN A 1 1054 ? 62.474 0.503 3.415 1.00 48.08 1387 ASN A C 1
ATOM 8131 O O . ASN A 1 1054 ? 62.130 1.466 2.728 1.00 48.49 1387 ASN A O 1
ATOM 8136 N N . LEU A 1 1055 ? 62.499 -0.739 2.952 1.00 42.63 1388 LEU A N 1
ATOM 8137 C CA . LEU A 1 1055 ? 62.007 -1.052 1.613 1.00 41.86 1388 LEU A CA 1
ATOM 8138 C C . LEU A 1 1055 ? 60.621 -1.679 1.734 1.00 45.05 1388 LEU A C 1
ATOM 8139 O O . LEU A 1 1055 ? 60.395 -2.540 2.595 1.00 42.68 1388 LEU A O 1
ATOM 8144 N N . LYS A 1 1056 ? 59.677 -1.209 0.910 1.00 43.56 1389 LYS A N 1
ATOM 8145 C CA . LYS A 1 1056 ? 58.321 -1.755 0.949 1.00 44.53 1389 LYS A CA 1
ATOM 8146 C C . LYS A 1 1056 ? 58.262 -3.095 0.206 1.00 47.04 1389 LYS A C 1
ATOM 8147 O O . LYS A 1 1056 ? 59.112 -3.368 -0.652 1.00 45.76 1389 LYS A O 1
ATOM 8153 N N . LYS A 1 1057 ? 57.252 -3.914 0.530 1.00 43.64 1390 LYS A N 1
ATOM 8154 C CA . LYS A 1 1057 ? 57.023 -5.215 -0.097 1.00 43.30 1390 LYS A CA 1
ATOM 8155 C C . LYS A 1 1057 ? 56.965 -5.084 -1.625 1.00 45.21 1390 LYS A C 1
ATOM 8156 O O . LYS A 1 1057 ? 56.411 -4.119 -2.146 1.00 44.08 1390 LYS A O 1
ATOM 8162 N N . ALA A 1 1058 ? 57.565 -6.049 -2.328 1.00 40.25 1391 ALA A N 1
ATOM 8163 C CA . ALA A 1 1058 ? 57.554 -6.151 -3.787 1.00 39.97 1391 ALA A CA 1
ATOM 8164 C C . ALA A 1 1058 ? 57.659 -7.661 -3.973 1.00 44.23 1391 ALA A C 1
ATOM 8165 O O . ALA A 1 1058 ? 58.748 -8.221 -4.014 1.00 42.93 1391 ALA A O 1
ATOM 8167 N N . LEU A 1 1059 ? 56.502 -8.333 -3.895 1.00 41.19 1392 LEU A N 1
ATOM 8168 C CA . LEU A 1 1059 ? 56.411 -9.785 -3.891 1.00 40.48 1392 LEU A CA 1
ATOM 8169 C C . LEU A 1 1059 ? 55.803 -10.321 -5.192 1.00 44.78 1392 LEU A C 1
ATOM 8170 O O . LEU A 1 1059 ? 54.600 -10.219 -5.403 1.00 44.41 1392 LEU A O 1
ATOM 8175 N N . GLY A 1 1060 ? 56.664 -10.839 -6.070 1.00 41.97 1393 GLY A N 1
ATOM 8176 C CA . GLY A 1 1060 ? 56.251 -11.344 -7.379 1.00 42.40 1393 GLY A CA 1
ATOM 8177 C C . GLY A 1 1060 ? 56.134 -10.256 -8.433 1.00 47.00 1393 GLY A C 1
ATOM 8178 O O . GLY A 1 1060 ? 55.814 -10.543 -9.592 1.00 47.02 1393 GLY A O 1
ATOM 8179 N N . GLU A 1 1061 ? 56.380 -8.995 -8.031 1.00 43.17 1394 GLU A N 1
ATOM 8180 C CA . GLU A 1 1061 ? 56.383 -7.826 -8.903 1.00 43.50 1394 GLU A CA 1
ATOM 8181 C C . GLU A 1 1061 ? 57.565 -6.974 -8.504 1.00 46.86 1394 GLU A C 1
ATOM 8182 O O . GLU A 1 1061 ? 57.687 -6.586 -7.348 1.00 47.16 1394 GLU A O 1
ATOM 8188 N N . THR A 1 1062 ? 58.471 -6.748 -9.445 1.00 43.54 1395 THR A N 1
ATOM 8189 C CA . THR A 1 1062 ? 59.730 -6.043 -9.224 1.00 43.24 1395 THR A CA 1
ATOM 8190 C C . THR A 1 1062 ? 59.523 -4.564 -8.877 1.00 47.06 1395 THR A C 1
ATOM 8191 O O . THR A 1 1062 ? 58.842 -3.841 -9.593 1.00 46.89 1395 THR A O 1
ATOM 8195 N N . GLY A 1 1063 ? 60.102 -4.165 -7.752 1.00 44.12 1396 GLY A N 1
ATOM 8196 C CA . GLY A 1 1063 ? 60.112 -2.790 -7.271 1.00 43.49 1396 GLY A CA 1
ATOM 8197 C C . GLY A 1 1063 ? 61.393 -2.098 -7.714 1.00 46.38 1396 GLY A C 1
ATOM 8198 O O . GLY A 1 1063 ? 62.327 -2.741 -8.212 1.00 43.78 1396 GLY A O 1
ATOM 8199 N N . LYS A 1 1064 ? 61.424 -0.772 -7.583 1.00 43.24 1397 LYS A N 1
ATOM 8200 C CA . LYS A 1 1064 ? 62.588 0.029 -7.933 1.00 42.78 1397 LYS A CA 1
ATOM 8201 C C . LYS A 1 1064 ? 62.979 0.846 -6.715 1.00 46.74 1397 LYS A C 1
ATOM 8202 O O . LYS A 1 1064 ? 62.118 1.426 -6.049 1.00 47.84 1397 LYS A O 1
ATOM 8208 N N . ALA A 1 1065 ? 64.265 0.841 -6.379 1.00 41.55 1398 ALA A N 1
ATOM 8209 C CA . ALA A 1 1065 ? 64.765 1.662 -5.288 1.00 40.65 1398 ALA A CA 1
ATOM 8210 C C . ALA A 1 1065 ? 65.820 2.610 -5.884 1.00 45.88 1398 ALA A C 1
ATOM 8211 O O . ALA A 1 1065 ? 66.534 2.237 -6.823 1.00 43.41 1398 ALA A O 1
ATOM 8213 N N . GLU A 1 1066 ? 65.829 3.866 -5.416 1.00 44.53 1399 GLU A N 1
ATOM 8214 C CA . GLU A 1 1066 ? 66.814 4.870 -5.824 1.00 45.13 1399 GLU A CA 1
ATOM 8215 C C . GLU A 1 1066 ? 67.028 5.874 -4.709 1.00 48.99 1399 GLU A C 1
ATOM 8216 O O . GLU A 1 1066 ? 66.097 6.204 -3.976 1.00 49.63 1399 GLU A O 1
ATOM 8222 N N . PHE A 1 1067 ? 68.276 6.278 -4.531 1.00 44.01 1400 PHE A N 1
ATOM 8223 C CA . PHE A 1 1067 ? 68.681 7.218 -3.495 1.00 43.18 1400 PHE A CA 1
ATOM 8224 C C . PHE A 1 1067 ? 69.975 7.891 -3.911 1.00 46.64 1400 PHE A C 1
ATOM 8225 O O . PHE A 1 1067 ? 70.632 7.455 -4.860 1.00 44.96 1400 PHE A O 1
ATOM 8233 N N . GLU A 1 1068 ? 70.335 8.954 -3.193 1.00 43.81 1401 GLU A N 1
ATOM 8234 C CA . GLU A 1 1068 ? 71.575 9.683 -3.422 1.00 43.77 1401 GLU A CA 1
ATOM 8235 C C . GLU A 1 1068 ? 72.457 9.506 -2.213 1.00 45.01 1401 GLU A C 1
ATOM 8236 O O . GLU A 1 1068 ? 71.962 9.393 -1.098 1.00 43.33 1401 GLU A O 1
ATOM 8242 N N . LEU A 1 1069 ? 73.760 9.461 -2.448 1.00 41.39 1402 LEU A N 1
ATOM 8243 C CA . LEU A 1 1069 ? 74.771 9.264 -1.420 1.00 41.33 1402 LEU A CA 1
ATOM 8244 C C . LEU A 1 1069 ? 75.862 10.323 -1.653 1.00 42.92 1402 LEU A C 1
ATOM 8245 O O . LEU A 1 1069 ? 76.292 10.533 -2.783 1.00 41.41 1402 LEU A O 1
ATOM 8250 N N . THR A 1 1070 ? 76.333 10.939 -0.574 1.00 39.91 1403 THR A N 1
ATOM 8251 C CA . THR A 1 1070 ? 77.453 11.859 -0.609 1.00 40.05 1403 THR A CA 1
ATOM 8252 C C . THR A 1 1070 ? 78.610 11.092 0.029 1.00 43.08 1403 THR A C 1
ATOM 8253 O O . THR A 1 1070 ? 78.449 10.539 1.119 1.00 41.98 1403 THR A O 1
ATOM 8257 N N . GLY A 1 1071 ? 79.750 11.056 -0.659 1.00 39.66 1404 GLY A N 1
ATOM 8258 C CA . GLY A 1 1071 ? 80.939 10.382 -0.151 1.00 39.03 1404 GLY A CA 1
ATOM 8259 C C . GLY A 1 1071 ? 81.463 11.028 1.119 1.00 41.96 1404 GLY A C 1
ATOM 8260 O O . GLY A 1 1071 ? 81.599 12.258 1.189 1.00 41.07 1404 GLY A O 1
ATOM 8261 N N . GLY A 1 1072 ? 81.729 10.195 2.124 1.00 39.19 1405 GLY A N 1
ATOM 8262 C CA . GLY A 1 1072 ? 82.295 10.608 3.405 1.00 39.84 1405 GLY A CA 1
ATOM 8263 C C . GLY A 1 1072 ? 83.735 11.070 3.227 1.00 45.67 1405 GLY A C 1
ATOM 8264 O O . GLY A 1 1072 ? 84.412 10.625 2.290 1.00 44.67 1405 GLY A O 1
ATOM 8265 N N . VAL A 1 1073 ? 84.214 11.953 4.131 1.00 44.81 1406 VAL A N 1
ATOM 8266 C CA . VAL A 1 1073 ? 85.550 12.585 4.097 1.00 46.43 1406 VAL A CA 1
ATOM 8267 C C . VAL A 1 1073 ? 86.740 11.604 4.021 1.00 51.18 1406 VAL A C 1
ATOM 8268 O O . VAL A 1 1073 ? 87.780 11.960 3.459 1.00 50.48 1406 VAL A O 1
ATOM 8272 N N . ASN A 1 1074 ? 86.586 10.396 4.584 1.00 48.93 1407 ASN A N 1
ATOM 8273 C CA . ASN A 1 1074 ? 87.637 9.380 4.617 1.00 48.72 1407 ASN A CA 1
ATOM 8274 C C . ASN A 1 1074 ? 87.639 8.450 3.402 1.00 50.91 1407 ASN A C 1
ATOM 8275 O O . ASN A 1 1074 ? 88.465 7.541 3.346 1.00 50.35 1407 ASN A O 1
ATOM 8280 N N . GLY A 1 1075 ? 86.746 8.698 2.438 1.00 46.38 1408 GLY A N 1
ATOM 8281 C CA . GLY A 1 1075 ? 86.630 7.895 1.220 1.00 45.23 1408 GLY A CA 1
ATOM 8282 C C . GLY A 1 1075 ? 86.178 6.462 1.451 1.00 46.93 1408 GLY A C 1
ATOM 8283 O O . GLY A 1 1075 ? 86.289 5.626 0.552 1.00 45.69 1408 GLY A O 1
ATOM 8284 N N . ASP A 1 1076 ? 85.635 6.181 2.653 1.00 43.08 1409 ASP A N 1
ATOM 8285 C CA . ASP A 1 1076 ? 85.195 4.865 3.123 1.00 41.75 1409 ASP A CA 1
ATOM 8286 C C . ASP A 1 1076 ? 83.659 4.676 3.149 1.00 42.98 1409 ASP A C 1
ATOM 8287 O O . ASP A 1 1076 ? 83.154 3.830 3.894 1.00 42.69 1409 ASP A O 1
ATOM 8292 N N . SER A 1 1077 ? 82.919 5.468 2.355 1.00 38.47 1410 SER A N 1
ATOM 8293 C CA . SER A 1 1077 ? 81.464 5.328 2.279 1.00 37.44 1410 SER A CA 1
ATOM 8294 C C . SER A 1 1077 ? 81.089 4.040 1.545 1.00 40.78 1410 SER A C 1
ATOM 8295 O O . SER A 1 1077 ? 81.852 3.523 0.714 1.00 38.75 1410 SER A O 1
ATOM 8298 N N . TRP A 1 10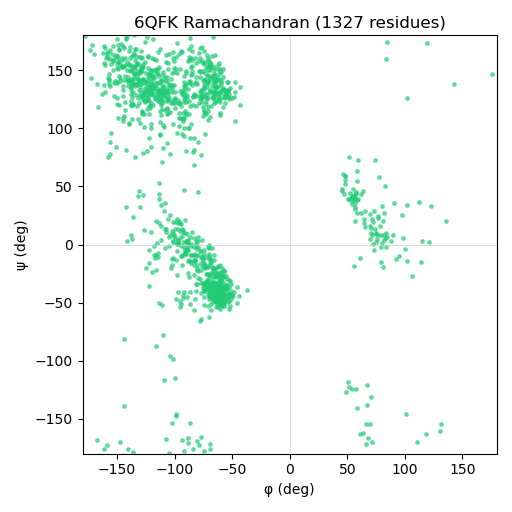78 ? 79.909 3.521 1.879 1.00 38.26 1411 TRP A N 1
ATOM 8299 C CA . TRP A 1 1078 ? 79.374 2.300 1.297 1.00 37.82 1411 TRP A CA 1
ATOM 8300 C C . TRP A 1 1078 ? 77.869 2.281 1.486 1.00 41.23 1411 TRP A C 1
ATOM 8301 O O . TRP A 1 1078 ? 77.321 3.035 2.296 1.00 39.15 1411 TRP A O 1
ATOM 8312 N N . PHE A 1 1079 ? 77.205 1.397 0.747 1.00 38.55 1412 PHE A N 1
ATOM 8313 C CA . PHE A 1 1079 ? 75.782 1.147 0.920 1.00 38.07 1412 PHE A CA 1
ATOM 8314 C C . PHE A 1 1079 ? 75.578 -0.372 0.927 1.00 41.63 1412 PHE A C 1
ATOM 8315 O O . PHE A 1 1079 ? 76.438 -1.134 0.467 1.00 39.97 1412 PHE A O 1
ATOM 8323 N N . GLY A 1 1080 ? 74.462 -0.798 1.485 1.00 38.32 1413 GLY A N 1
ATOM 8324 C CA . GLY A 1 1080 ? 74.155 -2.212 1.533 1.00 37.88 1413 GLY A CA 1
ATOM 8325 C C . GLY A 1 1080 ? 72.733 -2.492 1.920 1.00 40.52 1413 GLY A C 1
ATOM 8326 O O . GLY A 1 1080 ? 71.887 -1.590 1.942 1.00 40.10 1413 GLY A O 1
ATOM 8327 N N . ILE A 1 1081 ? 72.487 -3.763 2.221 1.00 35.92 1414 ILE A N 1
ATOM 8328 C CA . ILE A 1 1081 ? 71.186 -4.282 2.605 1.00 34.23 1414 ILE A CA 1
ATOM 8329 C C . ILE A 1 1081 ? 71.241 -4.711 4.045 1.00 38.36 1414 ILE A C 1
ATOM 8330 O O . ILE A 1 1081 ? 72.162 -5.380 4.480 1.00 37.70 1414 ILE A O 1
ATOM 8335 N N . TYR A 1 1082 ? 70.283 -4.234 4.795 1.00 37.46 1415 TYR A N 1
ATOM 8336 C CA . TYR A 1 1082 ? 70.190 -4.433 6.224 1.00 37.14 1415 TYR A CA 1
ATOM 8337 C C . TYR A 1 1082 ? 68.901 -5.194 6.544 1.00 39.03 1415 TYR A C 1
ATOM 8338 O O . TYR A 1 1082 ? 67.847 -4.915 5.966 1.00 38.12 1415 TYR A O 1
ATOM 8347 N N . SER A 1 1083 ? 68.996 -6.130 7.470 1.00 35.48 1416 SER A N 1
ATOM 8348 C CA . SER A 1 1083 ? 67.848 -6.880 7.980 1.00 35.46 1416 SER A CA 1
ATOM 8349 C C . SER A 1 1083 ? 67.392 -6.147 9.241 1.00 40.03 1416 SER A C 1
ATOM 8350 O O . SER A 1 1083 ? 68.155 -6.052 10.199 1.00 38.22 1416 SER A O 1
ATOM 8353 N N . THR A 1 1084 ? 66.151 -5.662 9.253 1.00 39.73 1417 THR A N 1
ATOM 8354 C CA . THR A 1 1084 ? 65.600 -4.898 10.380 1.00 40.44 1417 THR A CA 1
ATOM 8355 C C . THR A 1 1084 ? 65.136 -5.816 11.522 1.00 47.92 1417 THR A C 1
ATOM 8356 O O . THR A 1 1084 ? 65.436 -7.015 11.517 1.00 47.72 1417 THR A O 1
ATOM 8360 N N . ALA A 1 1085 ? 64.408 -5.251 12.507 1.00 45.40 1418 ALA A N 1
ATOM 8361 C CA . ALA A 1 1085 ? 63.857 -6.027 13.617 1.00 45.54 1418 ALA A CA 1
ATOM 8362 C C . ALA A 1 1085 ? 62.381 -6.373 13.334 1.00 50.27 1418 ALA A C 1
ATOM 8363 O O . ALA A 1 1085 ? 61.777 -7.134 14.089 1.00 51.15 1418 ALA A O 1
ATOM 8365 N N . THR A 1 1086 ? 61.822 -5.837 12.226 1.00 46.63 1419 THR A N 1
ATOM 8366 C CA . THR A 1 1086 ? 60.430 -6.034 11.798 1.00 46.45 1419 THR A CA 1
ATOM 8367 C C . THR A 1 1086 ? 60.164 -7.482 11.396 1.00 50.89 1419 THR A C 1
ATOM 8368 O O . THR A 1 1086 ? 60.930 -8.067 10.618 1.00 48.79 1419 THR A O 1
ATOM 8372 N N . ALA A 1 1087 ? 59.067 -8.048 11.931 1.00 47.68 1420 ALA A N 1
ATOM 8373 C CA . ALA A 1 1087 ? 58.639 -9.410 11.630 1.00 47.27 1420 ALA A CA 1
ATOM 8374 C C . ALA A 1 1087 ? 58.027 -9.470 10.219 1.00 49.00 1420 ALA A C 1
ATOM 8375 O O . ALA A 1 1087 ? 57.338 -8.528 9.816 1.00 47.39 1420 ALA A O 1
ATOM 8377 N N . PRO A 1 1088 ? 58.273 -10.548 9.441 1.00 45.68 1421 PRO A N 1
ATOM 8378 C CA . PRO A 1 1088 ? 57.640 -10.627 8.109 1.00 45.23 1421 PRO A CA 1
ATOM 8379 C C . PRO A 1 1088 ? 56.143 -10.942 8.213 1.00 49.05 1421 PRO A C 1
ATOM 8380 O O . PRO A 1 1088 ? 55.684 -11.502 9.217 1.00 48.59 1421 PRO A O 1
ATOM 8384 N N . ASP A 1 1089 ? 55.387 -10.588 7.169 1.00 45.00 1422 ASP A N 1
ATOM 8385 C CA . ASP A 1 1089 ? 53.984 -10.948 7.083 1.00 44.45 1422 ASP A CA 1
ATOM 8386 C C . ASP A 1 1089 ? 53.962 -12.273 6.300 1.00 47.91 1422 ASP A C 1
ATOM 8387 O O . ASP A 1 1089 ? 54.223 -12.291 5.098 1.00 46.19 1422 ASP A O 1
ATOM 8392 N N . LEU A 1 1090 ? 53.666 -13.380 6.994 1.00 46.16 1423 LEU A N 1
ATOM 8393 C CA . LEU A 1 1090 ? 53.645 -14.723 6.396 1.00 45.65 1423 LEU A CA 1
ATOM 8394 C C . LEU A 1 1090 ? 52.352 -15.021 5.622 1.00 48.83 1423 LEU A C 1
ATOM 8395 O O . LEU A 1 1090 ? 52.254 -16.058 4.967 1.00 47.60 1423 LEU A O 1
ATOM 8400 N N . GLN A 1 1091 ? 51.394 -14.069 5.650 1.00 46.31 1424 GLN A N 1
ATOM 8401 C CA . GLN A 1 1091 ? 50.098 -14.085 4.950 1.00 46.45 1424 GLN A CA 1
ATOM 8402 C C . GLN A 1 1091 ? 49.280 -15.394 5.161 1.00 51.84 1424 GLN A C 1
ATOM 8403 O O . GLN A 1 1091 ? 48.629 -15.888 4.229 1.00 51.70 1424 GLN A O 1
ATOM 8409 N N . GLY A 1 1092 ? 49.313 -15.913 6.388 1.00 48.58 1425 GLY A N 1
ATOM 8410 C CA . GLY A 1 1092 ? 48.590 -17.121 6.776 1.00 48.91 1425 GLY A CA 1
ATOM 8411 C C . GLY A 1 1092 ? 49.203 -18.433 6.319 1.00 52.61 1425 GLY A C 1
ATOM 8412 O O . GLY A 1 1092 ? 48.576 -19.485 6.474 1.00 52.45 1425 GLY A O 1
ATOM 8413 N N . SER A 1 1093 ? 50.434 -18.389 5.755 1.00 48.65 1426 SER A N 1
ATOM 8414 C CA . SER A 1 1093 ? 51.149 -19.585 5.287 1.00 47.51 1426 SER A CA 1
ATOM 8415 C C . SER A 1 1093 ? 51.663 -20.363 6.480 1.00 51.34 1426 SER A C 1
ATOM 8416 O O . SER A 1 1093 ? 51.979 -19.777 7.521 1.00 50.49 1426 SER A O 1
ATOM 8419 N N . THR A 1 1094 ? 51.709 -21.687 6.347 1.00 48.44 1427 THR A N 1
ATOM 8420 C CA . THR A 1 1094 ? 52.165 -22.576 7.421 1.00 48.58 1427 THR A CA 1
ATOM 8421 C C . THR A 1 1094 ? 53.186 -23.557 6.854 1.00 51.75 1427 THR A C 1
ATOM 8422 O O . THR A 1 1094 ? 53.222 -23.761 5.637 1.00 51.33 1427 THR A O 1
ATOM 8426 N N . GLY A 1 1095 ? 53.971 -24.172 7.739 1.00 47.81 1428 GLY A N 1
ATOM 8427 C CA . GLY A 1 1095 ? 54.985 -25.156 7.380 1.00 47.15 1428 GLY A CA 1
ATOM 8428 C C . GLY A 1 1095 ? 56.012 -24.595 6.416 1.00 50.08 1428 GLY A C 1
ATOM 8429 O O . GLY A 1 1095 ? 56.381 -23.417 6.512 1.00 49.41 1428 GLY A O 1
ATOM 8430 N N . ASN A 1 1096 ? 56.432 -25.428 5.444 1.00 45.13 1429 ASN A N 1
ATOM 8431 C CA . ASN A 1 1096 ? 57.430 -25.100 4.412 1.00 44.02 1429 ASN A CA 1
ATOM 8432 C C . ASN A 1 1096 ? 57.071 -23.913 3.531 1.00 45.76 1429 ASN A C 1
ATOM 8433 O O . ASN A 1 1096 ? 57.976 -23.244 3.039 1.00 45.50 1429 ASN A O 1
ATOM 8438 N N . ALA A 1 1097 ? 55.759 -23.653 3.340 1.00 42.08 1430 ALA A N 1
ATOM 8439 C CA . ALA A 1 1097 ? 55.216 -22.550 2.546 1.00 41.76 1430 ALA A CA 1
ATOM 8440 C C . ALA A 1 1097 ? 55.684 -21.198 3.078 1.00 45.97 1430 ALA A C 1
ATOM 8441 O O . ALA A 1 1097 ? 55.811 -20.254 2.296 1.00 44.78 1430 ALA A O 1
ATOM 8443 N N . GLN A 1 1098 ? 55.970 -21.114 4.405 1.00 43.36 1431 GLN A N 1
ATOM 8444 C CA . GLN A 1 1098 ? 56.511 -19.905 5.050 1.00 43.49 1431 GLN A CA 1
ATOM 8445 C C . GLN A 1 1098 ? 57.895 -19.536 4.471 1.00 46.13 1431 GLN A C 1
ATOM 8446 O O . GLN A 1 1098 ? 58.209 -18.351 4.357 1.00 44.79 1431 GLN A O 1
ATOM 8452 N N . ASP A 1 1099 ? 58.708 -20.559 4.101 1.00 41.84 1432 ASP A N 1
ATOM 8453 C CA . ASP A 1 1099 ? 60.054 -20.395 3.531 1.00 41.32 1432 ASP A CA 1
ATOM 8454 C C . ASP A 1 1099 ? 60.027 -20.362 2.024 1.00 44.71 1432 ASP A C 1
ATOM 8455 O O . ASP A 1 1099 ? 60.747 -19.564 1.433 1.00 45.52 1432 ASP A O 1
ATOM 8460 N N . PHE A 1 1100 ? 59.244 -21.267 1.398 1.00 39.94 1433 PHE A N 1
ATOM 8461 C CA . PHE A 1 1100 ? 59.138 -21.356 -0.050 1.00 38.51 1433 PHE A CA 1
ATOM 8462 C C . PHE A 1 1100 ? 58.376 -20.174 -0.675 1.00 42.66 1433 PHE A C 1
ATOM 8463 O O . PHE A 1 1100 ? 58.696 -19.792 -1.796 1.00 41.67 1433 PHE A O 1
ATOM 8471 N N . GLY A 1 1101 ? 57.432 -19.583 0.071 1.00 39.45 1434 GLY A N 1
ATOM 8472 C CA . GLY A 1 1101 ? 56.646 -18.426 -0.362 1.00 39.25 1434 GLY A CA 1
ATOM 8473 C C . GLY A 1 1101 ? 57.467 -17.204 -0.743 1.00 43.12 1434 GLY A C 1
ATOM 8474 O O . GLY A 1 1101 ? 57.148 -16.522 -1.718 1.00 42.12 1434 GLY A O 1
ATOM 8475 N N . GLY A 1 1102 ? 58.544 -16.947 -0.002 1.00 39.59 1435 GLY A N 1
ATOM 8476 C CA . GLY A 1 1102 ? 59.435 -15.820 -0.268 1.00 38.92 1435 GLY A CA 1
ATOM 8477 C C . GLY A 1 1102 ? 59.179 -14.601 0.601 1.00 42.17 1435 GLY A C 1
ATOM 8478 O O . GLY A 1 1102 ? 59.829 -13.572 0.404 1.00 39.57 1435 GLY A O 1
ATOM 8479 N N . TYR A 1 1103 ? 58.253 -14.720 1.601 1.00 39.34 1436 TYR A N 1
ATOM 8480 C CA . TYR A 1 1103 ? 57.862 -13.654 2.547 1.00 39.17 1436 TYR A CA 1
ATOM 8481 C C . TYR A 1 1103 ? 59.033 -13.086 3.339 1.00 41.52 1436 TYR A C 1
ATOM 8482 O O . TYR A 1 1103 ? 58.983 -11.933 3.778 1.00 40.12 1436 TYR A O 1
ATOM 8491 N N . LYS A 1 1104 ? 60.064 -13.911 3.534 1.00 37.36 1437 LYS A N 1
ATOM 8492 C CA . LYS A 1 1104 ? 61.265 -13.592 4.297 1.00 36.68 1437 LYS A CA 1
ATOM 8493 C C . LYS A 1 1104 ? 62.493 -13.299 3.423 1.00 38.79 1437 LYS A C 1
ATOM 8494 O O . LYS A 1 1104 ? 63.595 -13.167 3.961 1.00 38.44 1437 LYS A O 1
ATOM 8500 N N . ASP A 1 1105 ? 62.312 -13.205 2.093 1.00 34.95 1438 ASP A N 1
ATOM 8501 C CA . ASP A 1 1105 ? 63.417 -13.088 1.140 1.00 34.25 1438 ASP A CA 1
ATOM 8502 C C . ASP A 1 1105 ? 63.609 -11.720 0.494 1.00 38.60 1438 ASP A C 1
ATOM 8503 O O . ASP A 1 1105 ? 62.732 -10.859 0.526 1.00 37.52 1438 ASP A O 1
ATOM 8508 N N . PHE A 1 1106 ? 64.802 -11.534 -0.085 1.00 35.39 1439 PHE A N 1
ATOM 8509 C CA . PHE A 1 1106 ? 65.183 -10.303 -0.737 1.00 34.62 1439 PHE A CA 1
ATOM 8510 C C . PHE A 1 1106 ? 66.026 -10.607 -1.954 1.00 37.05 1439 PHE A C 1
ATOM 8511 O O . PHE A 1 1106 ? 67.083 -11.233 -1.846 1.00 36.30 1439 PHE A O 1
ATOM 8519 N N . VAL A 1 1107 ? 65.566 -10.131 -3.112 1.00 33.13 1440 VAL A N 1
ATOM 8520 C CA . VAL A 1 1107 ? 66.267 -10.318 -4.376 1.00 31.91 1440 VAL A CA 1
ATOM 8521 C C . VAL A 1 1107 ? 66.613 -8.950 -4.935 1.00 36.04 1440 VAL A C 1
ATOM 8522 O O . VAL A 1 1107 ? 65.768 -8.087 -4.949 1.00 34.86 1440 VAL A O 1
ATOM 8526 N N . LEU A 1 1108 ? 67.856 -8.764 -5.395 1.00 34.69 1441 LEU A N 1
ATOM 8527 C CA . LEU A 1 1108 ? 68.344 -7.516 -5.961 1.00 34.09 1441 LEU A CA 1
ATOM 8528 C C . LEU A 1 1108 ? 68.961 -7.793 -7.334 1.00 38.05 1441 LEU A C 1
ATOM 8529 O O . LEU A 1 1108 ? 69.650 -8.798 -7.527 1.00 36.41 1441 LEU A O 1
ATOM 8534 N N . ASP A 1 1109 ? 68.735 -6.875 -8.277 1.00 34.89 1442 ASP A N 1
ATOM 8535 C CA . ASP A 1 1109 ? 69.294 -6.977 -9.615 1.00 34.93 1442 ASP A CA 1
ATOM 8536 C C . ASP A 1 1109 ? 69.427 -5.579 -10.220 1.00 38.72 1442 ASP A C 1
ATOM 8537 O O . ASP A 1 1109 ? 68.944 -4.608 -9.644 1.00 37.35 1442 ASP A O 1
ATOM 8542 N N . ASN A 1 1110 ? 70.099 -5.489 -11.376 1.00 37.45 1443 ASN A N 1
ATOM 8543 C CA . ASN A 1 1110 ? 70.284 -4.269 -12.161 1.00 37.54 1443 ASN A CA 1
ATOM 8544 C C . ASN A 1 1110 ? 70.738 -3.067 -11.322 1.00 39.67 1443 ASN A C 1
ATOM 8545 O O . ASN A 1 1110 ? 70.087 -2.015 -11.295 1.00 37.35 1443 ASN A O 1
ATOM 8550 N N . LEU A 1 1111 ? 71.855 -3.264 -10.612 1.00 35.21 1444 LEU A N 1
ATOM 8551 C CA . LEU A 1 1111 ? 72.491 -2.246 -9.799 1.00 34.47 1444 LEU A CA 1
ATOM 8552 C C . LEU A 1 1111 ? 73.096 -1.160 -10.722 1.00 39.87 1444 LEU A C 1
ATOM 8553 O O . LEU A 1 1111 ? 73.757 -1.477 -11.720 1.00 37.83 1444 LEU A O 1
ATOM 8558 N N . LYS A 1 1112 ? 72.843 0.114 -10.389 1.00 37.75 1445 LYS A N 1
ATOM 8559 C CA . LYS A 1 1112 ? 73.387 1.233 -11.138 1.00 38.28 1445 LYS A CA 1
ATOM 8560 C C . LYS A 1 1112 ? 73.846 2.276 -10.151 1.00 42.71 1445 LYS A C 1
ATOM 8561 O O . LYS A 1 1112 ? 73.070 2.715 -9.296 1.00 42.45 1445 LYS A O 1
ATOM 8567 N N . ILE A 1 1113 ? 75.145 2.584 -10.200 1.00 39.42 1446 ILE A N 1
ATOM 8568 C CA . ILE A 1 1113 ? 75.786 3.589 -9.361 1.00 38.88 1446 ILE A CA 1
ATOM 8569 C C . ILE A 1 1113 ? 76.334 4.624 -10.325 1.00 45.82 1446 ILE A C 1
ATOM 8570 O O . ILE A 1 1113 ? 77.155 4.282 -11.175 1.00 45.25 1446 ILE A O 1
ATOM 8575 N N . GLU A 1 1114 ? 75.888 5.884 -10.210 1.00 44.34 1447 GLU A N 1
ATOM 8576 C CA . GLU A 1 1114 ? 76.414 6.900 -11.116 1.00 44.72 1447 GLU A CA 1
ATOM 8577 C C . GLU A 1 1114 ? 76.720 8.210 -10.420 1.00 45.57 1447 GLU A C 1
ATOM 8578 O O . GLU A 1 1114 ? 75.914 8.692 -9.631 1.00 43.95 1447 GLU A O 1
ATOM 8584 N N . ARG A 1 1115 ? 77.911 8.767 -10.692 1.00 42.36 1448 ARG A N 1
ATOM 8585 C CA . ARG A 1 1115 ? 78.318 10.081 -10.173 1.00 42.57 1448 ARG A CA 1
ATOM 8586 C C . ARG A 1 1115 ? 77.373 11.114 -10.807 1.00 46.18 1448 ARG A C 1
ATOM 8587 O O . ARG A 1 1115 ? 77.142 11.074 -12.008 1.00 45.28 1448 ARG A O 1
ATOM 8595 N N . ILE A 1 1116 ? 76.761 11.960 -9.996 1.00 43.60 1449 ILE A N 1
ATOM 8596 C CA . ILE A 1 1116 ? 75.840 12.970 -10.528 1.00 43.67 1449 ILE A CA 1
ATOM 8597 C C . ILE A 1 1116 ? 76.333 14.387 -10.235 1.00 46.73 1449 ILE A C 1
ATOM 8598 O O . ILE A 1 1116 ? 77.145 14.596 -9.319 1.00 43.95 1449 ILE A O 1
ATOM 8603 N N . GLU A 1 1117 ? 75.828 15.353 -11.012 1.00 45.99 1450 GLU A N 1
ATOM 8604 C CA . GLU A 1 1117 ? 76.123 16.763 -10.802 1.00 46.96 1450 GLU A CA 1
ATOM 8605 C C . GLU A 1 1117 ? 75.352 17.254 -9.584 1.00 50.27 1450 GLU A C 1
ATOM 8606 O O . GLU A 1 1117 ? 74.193 16.888 -9.367 1.00 51.03 1450 GLU A O 1
ATOM 8612 N N . SER A 1 1118 ? 76.021 18.040 -8.773 1.00 44.87 1451 SER A N 1
ATOM 8613 C CA . SER A 1 1118 ? 75.440 18.649 -7.594 1.00 43.99 1451 SER A CA 1
ATOM 8614 C C . SER A 1 1118 ? 75.435 20.145 -7.867 1.00 45.55 1451 SER A C 1
ATOM 8615 O O . SER A 1 1118 ? 76.278 20.599 -8.636 1.00 45.22 1451 SER A O 1
ATOM 8618 N N . GLN A 1 1119 ? 74.482 20.912 -7.287 1.00 41.14 1452 GLN A N 1
ATOM 8619 C CA . GLN A 1 1119 ? 74.426 22.366 -7.480 1.00 40.76 1452 GLN A CA 1
ATOM 8620 C C . GLN A 1 1119 ? 75.790 22.974 -7.134 1.00 43.47 1452 GLN A C 1
ATOM 8621 O O . GLN A 1 1119 ? 76.300 22.746 -6.032 1.00 42.04 1452 GLN A O 1
ATOM 8627 N N . THR A 1 1120 ? 76.375 23.728 -8.082 1.00 40.11 1453 THR A N 1
ATOM 8628 C CA . THR A 1 1120 ? 77.692 24.355 -7.919 1.00 40.08 1453 THR A CA 1
ATOM 8629 C C . THR A 1 1120 ? 77.681 25.404 -6.833 1.00 41.46 1453 THR A C 1
ATOM 8630 O O . THR A 1 1120 ? 76.797 26.253 -6.808 1.00 40.28 1453 THR A O 1
ATOM 8634 N N . ARG A 1 1121 ? 78.689 25.363 -5.962 1.00 37.30 1454 ARG A N 1
ATOM 8635 C CA . ARG A 1 1121 ? 78.814 26.337 -4.873 1.00 35.47 1454 ARG A CA 1
ATOM 8636 C C . ARG A 1 1121 ? 80.065 27.188 -5.027 1.00 37.57 1454 ARG A C 1
ATOM 8637 O O . ARG A 1 1121 ? 81.063 26.742 -5.596 1.00 37.49 1454 ARG A O 1
ATOM 8645 N N . THR A 1 1122 ? 80.010 28.416 -4.525 1.00 34.58 1455 THR A N 1
ATOM 8646 C CA . THR A 1 1122 ? 81.166 29.312 -4.502 1.00 33.79 1455 THR A CA 1
ATOM 8647 C C . THR A 1 1122 ? 81.920 29.002 -3.182 1.00 36.77 1455 THR A C 1
ATOM 8648 O O . THR A 1 1122 ? 81.381 28.307 -2.291 1.00 34.53 1455 THR A O 1
ATOM 8652 N N . LYS A 1 1123 ? 83.150 29.525 -3.055 1.00 34.85 1456 LYS A N 1
ATOM 8653 C CA . LYS A 1 1123 ? 83.945 29.410 -1.824 1.00 34.80 1456 LYS A CA 1
ATOM 8654 C C . LYS A 1 1123 ? 83.140 30.044 -0.648 1.00 37.26 1456 LYS A C 1
ATOM 8655 O O . LYS A 1 1123 ? 83.081 29.462 0.430 1.00 36.76 1456 LYS A O 1
ATOM 8661 N N . ALA A 1 1124 ? 82.519 31.214 -0.887 1.00 34.17 1457 ALA A N 1
ATOM 8662 C CA . ALA A 1 1124 ? 81.701 31.951 0.091 1.00 33.86 1457 ALA A CA 1
ATOM 8663 C C . ALA A 1 1124 ? 80.543 31.087 0.646 1.00 39.29 1457 ALA A C 1
ATOM 8664 O O . ALA A 1 1124 ? 80.364 31.058 1.850 1.00 39.49 1457 ALA A O 1
ATOM 8666 N N . GLU A 1 1125 ? 79.804 30.352 -0.222 1.00 36.48 1458 GLU A N 1
ATOM 8667 C CA . GLU A 1 1125 ? 78.719 29.455 0.185 1.00 36.33 1458 GLU A CA 1
ATOM 8668 C C . GLU A 1 1125 ? 79.227 28.338 1.054 1.00 39.36 1458 GLU A C 1
ATOM 8669 O O . GLU A 1 1125 ? 78.564 27.995 2.016 1.00 38.83 1458 GLU A O 1
ATOM 8675 N N . ALA A 1 1126 ? 80.378 27.738 0.693 1.00 35.48 1459 ALA A N 1
ATOM 8676 C CA . ALA A 1 1126 ? 80.980 26.670 1.472 1.00 35.02 1459 ALA A CA 1
ATOM 8677 C C . ALA A 1 1126 ? 81.425 27.236 2.868 1.00 38.55 1459 ALA A C 1
ATOM 8678 O O . ALA A 1 1126 ? 81.058 26.649 3.879 1.00 38.21 1459 ALA A O 1
ATOM 8680 N N . GLN A 1 1127 ? 82.136 28.392 2.915 1.00 35.69 1460 GLN A N 1
ATOM 8681 C CA . GLN A 1 1127 ? 82.539 29.054 4.171 1.00 37.00 1460 GLN A CA 1
ATOM 8682 C C . GLN A 1 1127 ? 81.319 29.384 5.080 1.00 43.37 1460 GLN A C 1
ATOM 8683 O O . GLN A 1 1127 ? 81.409 29.219 6.304 1.00 41.13 1460 GLN A O 1
ATOM 8689 N N . ASP A 1 1128 ? 80.202 29.879 4.473 1.00 40.40 1461 ASP A N 1
ATOM 8690 C CA . ASP A 1 1128 ? 78.974 30.194 5.220 1.00 40.03 1461 ASP A CA 1
ATOM 8691 C C . ASP A 1 1128 ? 78.320 28.937 5.789 1.00 42.81 1461 ASP A C 1
ATOM 8692 O O . ASP A 1 1128 ? 77.797 28.969 6.908 1.00 42.54 1461 ASP A O 1
ATOM 8697 N N . LYS A 1 1129 ? 78.414 27.827 5.048 1.00 38.44 1462 LYS A N 1
ATOM 8698 C CA . LYS A 1 1129 ? 77.903 26.531 5.469 1.00 38.97 1462 LYS A CA 1
ATOM 8699 C C . LYS A 1 1129 ? 78.700 26.006 6.690 1.00 44.62 1462 LYS A C 1
ATOM 8700 O O . LYS A 1 1129 ? 78.086 25.460 7.608 1.00 44.12 1462 LYS A O 1
ATOM 8706 N N . VAL A 1 1130 ? 80.039 26.262 6.739 1.00 41.85 1463 VAL A N 1
ATOM 8707 C CA . VAL A 1 1130 ? 80.913 25.923 7.881 1.00 41.87 1463 VAL A CA 1
ATOM 8708 C C . VAL A 1 1130 ? 80.417 26.702 9.128 1.00 46.64 1463 VAL A C 1
ATOM 8709 O O . VAL A 1 1130 ? 80.291 26.110 10.205 1.00 45.79 1463 VAL A O 1
ATOM 8713 N N . LYS A 1 1131 ? 80.152 28.019 8.971 1.00 43.99 1464 LYS A N 1
ATOM 8714 C CA . LYS A 1 1131 ? 79.674 28.891 10.053 1.00 44.75 1464 LYS A CA 1
ATOM 8715 C C . LYS A 1 1131 ? 78.310 28.429 10.596 1.00 50.50 1464 LYS A C 1
ATOM 8716 O O . LYS A 1 1131 ? 78.092 28.472 11.803 1.00 51.90 1464 LYS A O 1
ATOM 8722 N N . GLU A 1 1132 ? 77.410 27.989 9.705 1.00 47.19 1465 GLU A N 1
ATOM 8723 C CA . GLU A 1 1132 ? 76.081 27.487 10.040 1.00 47.82 1465 GLU A CA 1
ATOM 8724 C C . GLU A 1 1132 ? 76.179 26.173 10.858 1.00 53.72 1465 GLU A C 1
ATOM 8725 O O . GLU A 1 1132 ? 75.460 26.026 11.852 1.00 54.30 1465 GLU A O 1
ATOM 8731 N N . ILE A 1 1133 ? 77.050 25.230 10.432 1.00 49.59 1466 ILE A N 1
ATOM 8732 C CA . ILE A 1 1133 ? 77.248 23.939 11.091 1.00 49.73 1466 ILE A CA 1
ATOM 8733 C C . ILE A 1 1133 ? 77.861 24.136 12.486 1.00 54.07 1466 ILE A C 1
ATOM 8734 O O . ILE A 1 1133 ? 77.382 23.539 13.459 1.00 52.93 1466 ILE A O 1
ATOM 8739 N N . ARG A 1 1134 ? 78.894 24.991 12.576 1.00 51.16 1467 ARG A N 1
ATOM 8740 C CA . ARG A 1 1134 ? 79.579 25.330 13.825 1.00 51.34 1467 ARG A CA 1
ATOM 8741 C C . ARG A 1 1134 ? 78.636 26.029 14.816 1.00 58.82 1467 ARG A C 1
ATOM 8742 O O . ARG A 1 1134 ? 78.671 25.723 16.003 1.00 59.07 1467 ARG A O 1
ATOM 8750 N N . GLY A 1 1135 ? 77.761 26.899 14.308 1.00 56.76 1468 GLY A N 1
ATOM 8751 C CA . GLY A 1 1135 ? 76.758 27.588 15.114 1.00 57.11 1468 GLY A CA 1
ATOM 8752 C C . GLY A 1 1135 ? 75.715 26.647 15.699 1.00 61.67 1468 GLY A C 1
ATOM 8753 O O . GLY A 1 1135 ? 75.144 26.930 16.753 1.00 62.24 1468 GLY A O 1
ATOM 8754 N N . LYS A 1 1136 ? 75.479 25.510 15.030 1.00 57.49 1469 LYS A N 1
ATOM 8755 C CA . LYS A 1 1136 ? 74.508 24.499 15.439 1.00 56.76 1469 LYS A CA 1
ATOM 8756 C C . LYS A 1 1136 ? 75.064 23.467 16.421 1.00 61.88 1469 LYS A C 1
ATOM 8757 O O . LYS A 1 1136 ? 74.336 23.047 17.321 1.00 62.17 1469 LYS A O 1
ATOM 8763 N N . TYR A 1 1137 ? 76.309 23.001 16.211 1.00 58.69 1470 TYR A N 1
ATOM 8764 C CA . TYR A 1 1137 ? 76.850 21.877 16.963 1.00 58.86 1470 TYR A CA 1
ATOM 8765 C C . TYR A 1 1137 ? 78.090 22.134 17.844 1.00 65.62 1470 TYR A C 1
ATOM 8766 O O . TYR A 1 1137 ? 78.437 21.239 18.622 1.00 65.32 1470 TYR A O 1
ATOM 8775 N N . ASP A 1 1138 ? 78.747 23.308 17.766 1.00 64.12 1471 ASP A N 1
ATOM 8776 C CA . ASP A 1 1138 ? 79.922 23.550 18.621 1.00 65.00 1471 ASP A CA 1
ATOM 8777 C C . ASP A 1 1138 ? 79.583 23.565 20.128 1.00 72.34 1471 ASP A C 1
ATOM 8778 O O . ASP A 1 1138 ? 80.383 23.090 20.939 1.00 72.63 1471 ASP A O 1
ATOM 8783 N N . SER A 1 1139 ? 78.382 24.066 20.479 1.00 70.57 1472 SER A N 1
ATOM 8784 C CA . SER A 1 1139 ? 77.871 24.168 21.850 1.00 71.31 1472 SER A CA 1
ATOM 8785 C C . SER A 1 1139 ? 77.431 22.809 22.451 1.00 76.99 1472 SER A C 1
ATOM 8786 O O . SER A 1 1139 ? 77.273 22.706 23.674 1.00 77.48 1472 SER A O 1
ATOM 8789 N N . LYS A 1 1140 ? 77.254 21.780 21.596 1.00 73.12 1473 LYS A N 1
ATOM 8790 C CA . LYS A 1 1140 ? 76.792 20.434 21.961 1.00 72.50 1473 LYS A CA 1
ATOM 8791 C C . LYS A 1 1140 ? 77.927 19.432 22.314 1.00 77.33 1473 LYS A C 1
ATOM 8792 O O . LYS A 1 1140 ? 77.689 18.217 22.297 1.00 76.39 1473 LYS A O 1
ATOM 8798 N N . ARG A 1 1141 ? 79.134 19.934 22.676 1.00 75.36 1474 ARG A N 1
ATOM 8799 C CA . ARG A 1 1141 ? 80.305 19.110 23.028 1.00 76.08 1474 ARG A CA 1
ATOM 8800 C C . ARG A 1 1141 ? 80.072 18.158 24.225 1.00 83.20 1474 ARG A C 1
ATOM 8801 O O . ARG A 1 1141 ? 80.369 16.957 24.118 1.00 82.97 1474 ARG A O 1
ATOM 8809 N N . ALA A 1 1142 ? 79.560 18.707 25.358 1.00 80.97 1475 ALA A N 1
ATOM 8810 C CA . ALA A 1 1142 ? 79.264 17.964 26.594 1.00 80.98 1475 ALA A CA 1
ATOM 8811 C C . ALA A 1 1142 ? 78.170 16.910 26.377 1.00 85.62 1475 ALA A C 1
ATOM 8812 O O . ALA A 1 1142 ? 78.283 15.800 26.895 1.00 86.03 1475 ALA A O 1
ATOM 8814 N N . GLU A 1 1143 ? 77.152 17.248 25.562 1.00 82.06 1476 GLU A N 1
ATOM 8815 C CA . GLU A 1 1143 ? 76.003 16.413 25.193 1.00 81.97 1476 GLU A CA 1
ATOM 8816 C C . GLU A 1 1143 ? 76.371 15.325 24.151 1.00 85.69 1476 GLU A C 1
ATOM 8817 O O . GLU A 1 1143 ? 75.491 14.588 23.699 1.00 84.94 1476 GLU A O 1
ATOM 8823 N N . LEU A 1 1144 ? 77.663 15.214 23.781 1.00 82.61 1477 LEU A N 1
ATOM 8824 C CA . LEU A 1 1144 ? 78.114 14.276 22.753 1.00 82.68 1477 LEU A CA 1
ATOM 8825 C C . LEU A 1 1144 ? 79.160 13.265 23.200 1.00 86.93 1477 LEU A C 1
ATOM 8826 O O . LEU A 1 1144 ? 79.995 13.558 24.056 1.00 86.44 1477 LEU A O 1
ATOM 8831 N N . SER A 1 1145 ? 79.129 12.083 22.564 1.00 84.52 1478 SER A N 1
ATOM 8832 C CA . SER A 1 1145 ? 80.072 10.983 22.756 1.00 85.17 1478 SER A CA 1
ATOM 8833 C C . SER A 1 1145 ? 81.461 11.427 22.255 1.00 92.15 1478 SER A C 1
ATOM 8834 O O . SER A 1 1145 ? 81.539 12.178 21.276 1.00 92.50 1478 SER A O 1
ATOM 8837 N N . ASP A 1 1146 ? 82.547 10.972 22.923 1.00 89.80 1479 ASP A N 1
ATOM 8838 C CA . ASP A 1 1146 ? 83.935 11.310 22.559 1.00 90.10 1479 ASP A CA 1
ATOM 8839 C C . ASP A 1 1146 ? 84.287 10.953 21.106 1.00 92.19 1479 ASP A C 1
ATOM 8840 O O . ASP A 1 1146 ? 85.023 11.698 20.454 1.00 91.95 1479 ASP A O 1
ATOM 8845 N N . ALA A 1 1147 ? 83.723 9.842 20.598 1.00 86.88 1480 ALA A N 1
ATOM 8846 C CA . ALA A 1 1147 ? 83.897 9.392 19.217 1.00 85.86 1480 ALA A CA 1
ATOM 8847 C C . ALA A 1 1147 ? 83.024 10.226 18.259 1.00 86.58 1480 ALA A C 1
ATOM 8848 O O . ALA A 1 1147 ? 83.420 10.434 17.108 1.00 86.17 1480 ALA A O 1
ATOM 8850 N N . ALA A 1 1148 ? 81.833 10.682 18.734 1.00 79.95 1481 ALA A N 1
ATOM 8851 C CA . ALA A 1 1148 ? 80.884 11.489 17.958 1.00 77.91 1481 ALA A CA 1
ATOM 8852 C C . ALA A 1 1148 ? 81.413 12.902 17.726 1.00 77.61 1481 ALA A C 1
ATOM 8853 O O . ALA A 1 1148 ? 81.187 13.454 16.648 1.00 77.12 1481 ALA A O 1
ATOM 8855 N N . TRP A 1 1149 ? 82.116 13.477 18.729 1.00 70.56 1482 TRP A N 1
ATOM 8856 C CA . TRP A 1 1149 ? 82.714 14.807 18.646 1.00 68.93 1482 TRP A CA 1
ATOM 8857 C C . TRP A 1 1149 ? 83.943 14.770 17.737 1.00 72.44 1482 TRP A C 1
ATOM 8858 O O . TRP A 1 1149 ? 84.162 15.714 16.979 1.00 71.45 1482 TRP A O 1
ATOM 8869 N N . GLN A 1 1150 ? 84.731 13.680 17.811 1.00 68.70 1483 GLN A N 1
ATOM 8870 C CA . GLN A 1 1150 ? 85.921 13.495 16.987 1.00 68.27 1483 GLN A CA 1
ATOM 8871 C C . GLN A 1 1150 ? 85.568 13.314 15.520 1.00 70.30 1483 GLN A C 1
ATOM 8872 O O . GLN A 1 1150 ? 86.278 13.854 14.674 1.00 70.59 1483 GLN A O 1
ATOM 8878 N N . GLN A 1 1151 ? 84.461 12.593 15.218 1.00 64.09 1484 GLN A N 1
ATOM 8879 C CA . GLN A 1 1151 ? 83.967 12.397 13.849 1.00 63.08 1484 GLN A CA 1
ATOM 8880 C C . GLN A 1 1151 ? 83.509 13.761 13.261 1.00 64.42 1484 GLN A C 1
ATOM 8881 O O . GLN A 1 1151 ? 83.805 14.064 12.103 1.00 64.26 1484 GLN A O 1
ATOM 8887 N N . TYR A 1 1152 ? 82.830 14.582 14.093 1.00 58.02 1485 TYR A N 1
ATOM 8888 C CA . TYR A 1 1152 ? 82.338 15.919 13.775 1.00 56.56 1485 TYR A CA 1
ATOM 8889 C C . TYR A 1 1152 ? 83.500 16.869 13.452 1.00 61.19 1485 TYR A C 1
ATOM 8890 O O . TYR A 1 1152 ? 83.444 17.599 12.459 1.00 59.58 1485 TYR A O 1
ATOM 8899 N N . GLN A 1 1153 ? 84.550 16.842 14.289 1.00 59.46 1486 GLN A N 1
ATOM 8900 C CA . GLN A 1 1153 ? 85.751 17.661 14.138 1.00 59.55 1486 GLN A CA 1
ATOM 8901 C C . GLN A 1 1153 ? 86.535 17.231 12.911 1.00 64.69 1486 GLN A C 1
ATOM 8902 O O . GLN A 1 1153 ? 87.023 18.086 12.177 1.00 65.41 1486 GLN A O 1
ATOM 8908 N N . ASP A 1 1154 ? 86.635 15.909 12.685 1.00 60.91 1487 ASP A N 1
ATOM 8909 C CA . ASP A 1 1154 ? 87.325 15.277 11.556 1.00 60.59 1487 ASP A CA 1
ATOM 8910 C C . ASP A 1 1154 ? 86.736 15.755 10.209 1.00 60.16 1487 ASP A C 1
ATOM 8911 O O . ASP A 1 1154 ? 87.488 16.106 9.294 1.00 59.28 1487 ASP A O 1
ATOM 8916 N N . THR A 1 1155 ? 85.397 15.756 10.112 1.00 53.79 1488 THR A N 1
ATOM 8917 C CA . THR A 1 1155 ? 84.615 16.168 8.949 1.00 52.39 1488 THR A CA 1
ATOM 8918 C C . THR A 1 1155 ? 84.797 17.668 8.681 1.00 53.54 1488 THR A C 1
ATOM 8919 O O . THR A 1 1155 ? 85.047 18.036 7.531 1.00 52.40 1488 THR A O 1
ATOM 8923 N N . LEU A 1 1156 ? 84.712 18.517 9.746 1.00 49.08 1489 LEU A N 1
ATOM 8924 C CA . LEU A 1 1156 ? 84.898 19.968 9.664 1.00 48.81 1489 LEU A CA 1
ATOM 8925 C C . LEU A 1 1156 ? 86.277 20.314 9.160 1.00 50.86 1489 LEU A C 1
ATOM 8926 O O . LEU A 1 1156 ? 86.392 21.158 8.272 1.00 50.07 1489 LEU A O 1
ATOM 8931 N N . VAL A 1 1157 ? 87.326 19.701 9.752 1.00 46.43 1490 VAL A N 1
ATOM 8932 C CA . VAL A 1 1157 ? 88.727 19.924 9.369 1.00 46.50 1490 VAL A CA 1
ATOM 8933 C C . VAL A 1 1157 ? 88.918 19.553 7.885 1.00 48.16 1490 VAL A C 1
ATOM 8934 O O . VAL A 1 1157 ? 89.491 20.339 7.134 1.00 46.86 1490 VAL A O 1
ATOM 8938 N N . LYS A 1 1158 ? 88.381 18.395 7.462 1.00 44.60 1491 LYS A N 1
ATOM 8939 C CA . LYS A 1 1158 ? 88.506 17.953 6.081 1.00 44.94 1491 LYS A CA 1
ATOM 8940 C C . LYS A 1 1158 ? 87.728 18.869 5.096 1.00 50.19 1491 LYS A C 1
ATOM 8941 O O . LYS A 1 1158 ? 88.287 19.225 4.044 1.00 48.63 1491 LYS A O 1
ATOM 8947 N N . ALA A 1 1159 ? 86.515 19.353 5.488 1.00 46.65 1492 ALA A N 1
ATOM 8948 C CA . ALA A 1 1159 ? 85.743 20.305 4.661 1.00 45.73 1492 ALA A CA 1
ATOM 8949 C C . ALA A 1 1159 ? 86.498 21.614 4.512 1.00 47.61 1492 ALA A C 1
ATOM 8950 O O . ALA A 1 1159 ? 86.490 22.189 3.427 1.00 48.13 1492 ALA A O 1
ATOM 8952 N N . ARG A 1 1160 ? 87.192 22.065 5.577 1.00 42.36 1493 ARG A N 1
ATOM 8953 C CA . ARG A 1 1160 ? 87.972 23.291 5.532 1.00 42.01 1493 ARG A CA 1
ATOM 8954 C C . ARG A 1 1160 ? 89.232 23.163 4.664 1.00 46.33 1493 ARG A C 1
ATOM 8955 O O . ARG A 1 1160 ? 89.658 24.161 4.079 1.00 46.77 1493 ARG A O 1
ATOM 8963 N N . VAL A 1 1161 ? 89.823 21.947 4.582 1.00 43.58 1494 VAL A N 1
ATOM 8964 C CA . VAL A 1 1161 ? 90.994 21.653 3.735 1.00 43.45 1494 VAL A CA 1
ATOM 8965 C C . VAL A 1 1161 ? 90.597 21.938 2.258 1.00 44.43 1494 VAL A C 1
ATOM 8966 O O . VAL A 1 1161 ? 91.308 22.682 1.579 1.00 42.24 1494 VAL A O 1
ATOM 8970 N N . LEU A 1 1162 ? 89.426 21.401 1.817 1.00 39.78 1495 LEU A N 1
ATOM 8971 C CA . LEU A 1 1162 ? 88.851 21.586 0.476 1.00 39.57 1495 LEU A CA 1
ATOM 8972 C C . LEU A 1 1162 ? 88.643 23.045 0.145 1.00 42.11 1495 LEU A C 1
ATOM 8973 O O . LEU A 1 1162 ? 89.071 23.511 -0.916 1.00 41.43 1495 LEU A O 1
ATOM 8978 N N . ILE A 1 1163 ? 88.056 23.791 1.099 1.00 38.95 1496 ILE A N 1
ATOM 8979 C CA . ILE A 1 1163 ? 87.795 25.220 0.971 1.00 37.98 1496 ILE A CA 1
ATOM 8980 C C . ILE A 1 1163 ? 89.062 26.060 0.903 1.00 42.15 1496 ILE A C 1
ATOM 8981 O O . ILE A 1 1163 ? 89.137 26.999 0.096 1.00 40.66 1496 ILE A O 1
ATOM 8986 N N . ASN A 1 1164 ? 90.035 25.785 1.789 1.00 39.45 1497 ASN A N 1
ATOM 8987 C CA . ASN A 1 1164 ? 91.166 26.714 1.913 1.00 40.01 1497 ASN A CA 1
ATOM 8988 C C . ASN A 1 1164 ? 92.433 26.352 1.146 1.00 42.41 1497 ASN A C 1
ATOM 8989 O O . ASN A 1 1164 ? 93.392 27.114 1.197 1.00 42.76 1497 ASN A O 1
ATOM 8994 N N . LYS A 1 1165 ? 92.418 25.251 0.404 1.00 38.79 1498 LYS A N 1
ATOM 8995 C CA . LYS A 1 1165 ? 93.560 24.827 -0.397 1.00 38.78 1498 LYS A CA 1
ATOM 8996 C C . LYS A 1 1165 ? 93.917 25.877 -1.459 1.00 42.96 1498 LYS A C 1
ATOM 8997 O O . LYS A 1 1165 ? 93.032 26.510 -2.046 1.00 42.74 1498 LYS A O 1
ATOM 9003 N N . ASN A 1 1166 ? 95.225 26.065 -1.691 1.00 38.73 1499 ASN A N 1
ATOM 9004 C CA . ASN A 1 1166 ? 95.711 26.915 -2.760 1.00 37.53 1499 ASN A CA 1
ATOM 9005 C C . ASN A 1 1166 ? 95.327 26.264 -4.089 1.00 38.06 1499 ASN A C 1
ATOM 9006 O O . ASN A 1 1166 ? 95.566 25.071 -4.295 1.00 35.33 1499 ASN A O 1
ATOM 9011 N N . GLY A 1 1167 ? 94.643 27.041 -4.924 1.00 34.70 1500 GLY A N 1
ATOM 9012 C CA . GLY A 1 1167 ? 94.152 26.588 -6.214 1.00 33.26 1500 GLY A CA 1
ATOM 9013 C C . GLY A 1 1167 ? 92.869 25.802 -6.152 1.00 36.91 1500 GLY A C 1
ATOM 9014 O O . GLY A 1 1167 ? 92.595 25.033 -7.074 1.00 38.68 1500 GLY A O 1
ATOM 9015 N N . ALA A 1 1168 ? 92.082 25.930 -5.057 1.00 34.99 1501 ALA A N 1
ATOM 9016 C CA . ALA A 1 1168 ? 90.782 25.214 -4.962 1.00 35.26 1501 ALA A CA 1
ATOM 9017 C C . ALA A 1 1168 ? 89.824 25.773 -6.057 1.00 37.81 1501 ALA A C 1
ATOM 9018 O O . ALA A 1 1168 ? 89.932 26.943 -6.412 1.00 37.56 1501 ALA A O 1
ATOM 9020 N N . THR A 1 1169 ? 88.959 24.919 -6.617 1.00 36.75 1502 THR A N 1
ATOM 9021 C CA . THR A 1 1169 ? 88.016 25.237 -7.720 1.00 37.22 1502 THR A CA 1
ATOM 9022 C C . THR A 1 1169 ? 86.583 25.019 -7.242 1.00 38.66 1502 THR A C 1
ATOM 9023 O O . THR A 1 1169 ? 86.381 24.488 -6.154 1.00 36.58 1502 THR A O 1
ATOM 9027 N N . ALA A 1 1170 ? 85.599 25.329 -8.118 1.00 36.46 1503 ALA A N 1
ATOM 9028 C CA . ALA A 1 1170 ? 84.165 25.156 -7.862 1.00 36.61 1503 ALA A CA 1
ATOM 9029 C C . ALA A 1 1170 ? 83.820 23.734 -7.406 1.00 39.36 1503 ALA A C 1
ATOM 9030 O O . ALA A 1 1170 ? 83.011 23.583 -6.503 1.00 38.98 1503 ALA A O 1
ATOM 9032 N N . GLU A 1 1171 ? 84.493 22.714 -7.954 1.00 36.37 1504 GLU A N 1
ATOM 9033 C CA . GLU A 1 1171 ? 84.293 21.321 -7.564 1.00 36.41 1504 GLU A CA 1
ATOM 9034 C C . GLU A 1 1171 ? 84.667 21.078 -6.087 1.00 40.22 1504 GLU A C 1
ATOM 9035 O O . GLU A 1 1171 ? 83.903 20.435 -5.367 1.00 39.40 1504 GLU A O 1
ATOM 9041 N N . ASP A 1 1172 ? 85.795 21.653 -5.628 1.00 37.33 1505 ASP A N 1
ATOM 9042 C CA . ASP A 1 1172 ? 86.248 21.584 -4.221 1.00 35.71 1505 ASP A CA 1
ATOM 9043 C C . ASP A 1 1172 ? 85.250 22.291 -3.282 1.00 38.30 1505 ASP A C 1
ATOM 9044 O O . ASP A 1 1172 ? 84.941 21.753 -2.227 1.00 37.55 1505 ASP A O 1
ATOM 9049 N N . PHE A 1 1173 ? 84.714 23.469 -3.690 1.00 35.45 1506 PHE A N 1
ATOM 9050 C CA . PHE A 1 1173 ? 83.765 24.220 -2.847 1.00 33.78 1506 PHE A CA 1
ATOM 9051 C C . PHE A 1 1173 ? 82.426 23.492 -2.783 1.00 36.93 1506 PHE A C 1
ATOM 9052 O O . PHE A 1 1173 ? 81.796 23.488 -1.733 1.00 35.49 1506 PHE A O 1
ATOM 9060 N N . THR A 1 1174 ? 82.016 22.858 -3.905 1.00 33.80 1507 THR A N 1
ATOM 9061 C CA . THR A 1 1174 ? 80.785 22.075 -4.012 1.00 33.46 1507 THR A CA 1
ATOM 9062 C C . THR A 1 1174 ? 80.889 20.828 -3.127 1.00 38.12 1507 THR A C 1
ATOM 9063 O O . THR A 1 1174 ? 79.957 20.535 -2.374 1.00 37.80 1507 THR A O 1
ATOM 9067 N N . LYS A 1 1175 ? 82.037 20.126 -3.185 1.00 34.67 1508 LYS A N 1
ATOM 9068 C CA . LYS A 1 1175 ? 82.286 18.950 -2.351 1.00 34.81 1508 LYS A CA 1
ATOM 9069 C C . LYS A 1 1175 ? 82.262 19.334 -0.862 1.00 38.69 1508 LYS A C 1
ATOM 9070 O O . LYS A 1 1175 ? 81.652 18.618 -0.066 1.00 39.10 1508 LYS A O 1
ATOM 9076 N N . ALA A 1 1176 ? 82.923 20.445 -0.500 1.00 34.41 1509 ALA A N 1
ATOM 9077 C CA . ALA A 1 1176 ? 82.994 20.925 0.888 1.00 34.72 1509 ALA A CA 1
ATOM 9078 C C . ALA A 1 1176 ? 81.584 21.197 1.437 1.00 39.88 1509 ALA A C 1
ATOM 9079 O O . ALA A 1 1176 ? 81.251 20.734 2.519 1.00 39.33 1509 ALA A O 1
ATOM 9081 N N . TYR A 1 1177 ? 80.752 21.889 0.645 1.00 37.33 1510 TYR A N 1
ATOM 9082 C CA . TYR A 1 1177 ? 79.369 22.210 0.962 1.00 37.69 1510 TYR A CA 1
ATOM 9083 C C . TYR A 1 1177 ? 78.524 20.924 1.162 1.00 40.81 1510 TYR A C 1
ATOM 9084 O O . TYR A 1 1177 ? 77.816 20.825 2.163 1.00 39.97 1510 TYR A O 1
ATOM 9093 N N . ASP A 1 1178 ? 78.605 19.961 0.214 1.00 36.65 1511 ASP A N 1
ATOM 9094 C CA . ASP A 1 1178 ? 77.867 18.694 0.237 1.00 36.01 1511 ASP A CA 1
ATOM 9095 C C . ASP A 1 1178 ? 78.260 17.767 1.393 1.00 40.63 1511 ASP A C 1
ATOM 9096 O O . ASP A 1 1178 ? 77.397 17.056 1.930 1.00 38.27 1511 ASP A O 1
ATOM 9101 N N . ILE A 1 1179 ? 79.542 17.802 1.793 1.00 38.85 1512 ILE A N 1
ATOM 9102 C CA . ILE A 1 1179 ? 80.050 17.074 2.956 1.00 39.99 1512 ILE A CA 1
ATOM 9103 C C . ILE A 1 1179 ? 79.360 17.646 4.207 1.00 43.34 1512 ILE A C 1
ATOM 9104 O O . ILE A 1 1179 ? 78.919 16.880 5.069 1.00 42.08 1512 ILE A O 1
ATOM 9109 N N . LEU A 1 1180 ? 79.264 18.994 4.288 1.00 39.82 1513 LEU A N 1
ATOM 9110 C CA . LEU A 1 1180 ? 78.673 19.694 5.432 1.00 40.53 1513 LEU A CA 1
ATOM 9111 C C . LEU A 1 1180 ? 77.164 19.485 5.548 1.00 45.23 1513 LEU A C 1
ATOM 9112 O O . LEU A 1 1180 ? 76.663 19.363 6.665 1.00 44.75 1513 LEU A O 1
ATOM 9117 N N . VAL A 1 1181 ? 76.457 19.390 4.406 1.00 41.91 1514 VAL A N 1
ATOM 9118 C CA . VAL A 1 1181 ? 75.019 19.082 4.356 1.00 41.43 1514 VAL A CA 1
ATOM 9119 C C . VAL A 1 1181 ? 74.821 17.634 4.901 1.00 46.71 1514 VAL A C 1
ATOM 9120 O O . VAL A 1 1181 ? 73.960 17.424 5.753 1.00 47.74 1514 VAL A O 1
ATOM 9124 N N . ALA A 1 1182 ? 75.647 16.668 4.451 1.00 42.37 1515 ALA A N 1
ATOM 9125 C CA . ALA A 1 1182 ? 75.584 15.273 4.914 1.00 42.41 1515 ALA A CA 1
ATOM 9126 C C . ALA A 1 1182 ? 75.893 15.192 6.427 1.00 47.47 1515 ALA A C 1
ATOM 9127 O O . ALA A 1 1182 ? 75.195 14.476 7.154 1.00 47.46 1515 ALA A O 1
ATOM 9129 N N . LEU A 1 1183 ? 76.885 15.989 6.899 1.00 43.93 1516 LEU A N 1
ATOM 9130 C CA . LEU A 1 1183 ? 77.279 16.082 8.302 1.00 43.72 1516 LEU A CA 1
ATOM 9131 C C . LEU A 1 1183 ? 76.099 16.604 9.129 1.00 51.12 1516 LEU A C 1
ATOM 9132 O O . LEU A 1 1183 ? 75.819 16.054 10.194 1.00 49.68 1516 LEU A O 1
ATOM 9137 N N . ASP A 1 1184 ? 75.400 17.640 8.618 1.00 48.92 1517 ASP A N 1
ATOM 9138 C CA . ASP A 1 1184 ? 74.225 18.224 9.245 1.00 49.36 1517 ASP A CA 1
ATOM 9139 C C . ASP A 1 1184 ? 73.120 17.168 9.420 1.00 53.77 1517 ASP A C 1
ATOM 9140 O O . ASP A 1 1184 ? 72.668 16.988 10.537 1.00 51.86 1517 ASP A O 1
ATOM 9145 N N . GLU A 1 1185 ? 72.734 16.447 8.339 1.00 52.99 1518 GLU A N 1
ATOM 9146 C CA . GLU A 1 1185 ? 71.693 15.406 8.347 1.00 54.55 1518 GLU A CA 1
ATOM 9147 C C . GLU A 1 1185 ? 72.005 14.287 9.351 1.00 62.05 1518 GLU A C 1
ATOM 9148 O O . GLU A 1 1185 ? 71.088 13.783 10.000 1.00 62.68 1518 GLU A O 1
ATOM 9154 N N . TYR A 1 1186 ? 73.303 13.928 9.483 1.00 59.16 1519 TYR A N 1
ATOM 9155 C CA . TYR A 1 1186 ? 73.819 12.920 10.400 1.00 59.25 1519 TYR A CA 1
ATOM 9156 C C . TYR A 1 1186 ? 73.689 13.387 11.856 1.00 63.19 1519 TYR A C 1
ATOM 9157 O O . TYR A 1 1186 ? 73.100 12.669 12.664 1.00 63.02 1519 TYR A O 1
ATOM 9166 N N . MET A 1 1187 ? 74.257 14.562 12.192 1.00 59.83 1520 MET A N 1
ATOM 9167 C CA . MET A 1 1187 ? 74.227 15.143 13.540 1.00 60.19 1520 MET A CA 1
ATOM 9168 C C . MET A 1 1187 ? 72.780 15.348 14.033 1.00 65.73 1520 MET A C 1
ATOM 9169 O O . MET A 1 1187 ? 72.504 15.161 15.222 1.00 65.98 1520 MET A O 1
ATOM 9174 N N . LYS A 1 1188 ? 71.872 15.729 13.108 1.00 61.73 1521 LYS A N 1
ATOM 9175 C CA . LYS A 1 1188 ? 70.456 15.982 13.363 1.00 61.49 1521 LYS A CA 1
ATOM 9176 C C . LYS A 1 1188 ? 69.765 14.702 13.873 1.00 65.42 1521 LYS A C 1
ATOM 9177 O O . LYS A 1 1188 ? 69.091 14.732 14.909 1.00 64.23 1521 LYS A O 1
ATOM 9183 N N . LEU A 1 1189 ? 69.952 13.585 13.147 1.00 61.98 1522 LEU A N 1
ATOM 9184 C CA . LEU A 1 1189 ? 69.346 12.300 13.465 1.00 61.77 1522 LEU A CA 1
ATOM 9185 C C . LEU A 1 1189 ? 69.891 11.684 14.756 1.00 65.83 1522 LEU A C 1
ATOM 9186 O O . LEU A 1 1189 ? 69.128 11.040 15.475 1.00 64.79 1522 LEU A O 1
ATOM 9191 N N . LYS A 1 1190 ? 71.175 11.946 15.085 1.00 62.79 1523 LYS A N 1
ATOM 9192 C CA . LYS A 1 1190 ? 71.806 11.466 16.317 1.00 62.36 1523 LYS A CA 1
ATOM 9193 C C . LYS A 1 1190 ? 71.205 12.171 17.537 1.00 66.21 1523 LYS A C 1
ATOM 9194 O O . LYS A 1 1190 ? 71.040 11.548 18.585 1.00 65.86 1523 LYS A O 1
ATOM 9200 N N . ASP A 1 1191 ? 70.857 13.459 17.381 1.00 62.49 1524 ASP A N 1
ATOM 9201 C CA . ASP A 1 1191 ? 70.248 14.294 18.410 1.00 62.07 1524 ASP A CA 1
ATOM 9202 C C . ASP A 1 1191 ? 68.801 13.861 18.670 1.00 64.71 1524 ASP A C 1
ATOM 9203 O O . ASP A 1 1191 ? 68.375 13.863 19.825 1.00 63.35 1524 ASP A O 1
ATOM 9208 N N . LEU A 1 1192 ? 68.058 13.478 17.602 1.00 61.09 1525 LEU A N 1
ATOM 9209 C CA . LEU A 1 1192 ? 66.682 12.985 17.710 1.00 61.15 1525 LEU A CA 1
ATOM 9210 C C . LEU A 1 1192 ? 66.667 11.625 18.447 1.00 66.51 1525 LEU A C 1
ATOM 9211 O O . LEU A 1 1192 ? 65.755 11.374 19.242 1.00 66.36 1525 LEU A O 1
ATOM 9216 N N . ASP A 1 1193 ? 67.699 10.772 18.195 1.00 62.34 1526 ASP A N 1
ATOM 9217 C CA . ASP A 1 1193 ? 67.884 9.466 18.836 1.00 61.85 1526 ASP A CA 1
ATOM 9218 C C . ASP A 1 1193 ? 68.167 9.639 20.337 1.00 64.69 1526 ASP A C 1
ATOM 9219 O O . ASP A 1 1193 ? 67.532 8.980 21.168 1.00 63.00 1526 ASP A O 1
ATOM 9224 N N . ARG A 1 1194 ? 69.099 10.558 20.665 1.00 61.01 1527 ARG A N 1
ATOM 9225 C CA . ARG A 1 1194 ? 69.537 10.918 22.009 1.00 61.14 1527 ARG A CA 1
ATOM 9226 C C . ARG A 1 1194 ? 68.353 11.463 22.818 1.00 66.88 1527 ARG A C 1
ATOM 9227 O O . ARG A 1 1194 ? 68.220 11.145 24.006 1.00 67.31 1527 ARG A O 1
ATOM 9235 N N . LYS A 1 1195 ? 67.481 12.253 22.154 1.00 62.35 1528 LYS A N 1
ATOM 9236 C CA . LYS A 1 1195 ? 66.287 12.839 22.752 1.00 61.26 1528 LYS A CA 1
ATOM 9237 C C . LYS A 1 1195 ? 65.187 11.804 22.920 1.00 63.11 1528 LYS A C 1
ATOM 9238 O O . LYS A 1 1195 ? 64.442 11.904 23.885 1.00 61.92 1528 LYS A O 1
ATOM 9244 N N . LEU A 1 1196 ? 65.066 10.821 21.991 1.00 59.70 1529 LEU A N 1
ATOM 9245 C CA . LEU A 1 1196 ? 64.060 9.756 22.111 1.00 59.53 1529 LEU A CA 1
ATOM 9246 C C . LEU A 1 1196 ? 64.351 8.885 23.358 1.00 64.84 1529 LEU A C 1
ATOM 9247 O O . LEU A 1 1196 ? 63.420 8.544 24.080 1.00 64.09 1529 LEU A O 1
ATOM 9252 N N . LEU A 1 1197 ? 65.645 8.597 23.630 1.00 62.76 1530 LEU A N 1
ATOM 9253 C CA . LEU A 1 1197 ? 66.102 7.820 24.788 1.00 63.38 1530 LEU A CA 1
ATOM 9254 C C . LEU A 1 1197 ? 65.869 8.587 26.091 1.00 69.88 1530 LEU A C 1
ATOM 9255 O O . LEU A 1 1197 ? 65.482 7.980 27.099 1.00 68.89 1530 LEU A O 1
ATOM 9260 N N . GLU A 1 1198 ? 66.128 9.915 26.068 1.00 68.44 1531 GLU A N 1
ATOM 9261 C CA . GLU A 1 1198 ? 65.969 10.814 27.214 1.00 69.49 1531 GLU A CA 1
ATOM 9262 C C . GLU A 1 1198 ? 64.494 10.957 27.603 1.00 75.25 1531 GLU A C 1
ATOM 9263 O O . GLU A 1 1198 ? 64.169 10.901 28.794 1.00 75.05 1531 GLU A O 1
ATOM 9269 N N . ALA A 1 1199 ? 63.605 11.092 26.593 1.00 72.70 1532 ALA A N 1
ATOM 9270 C CA . ALA A 1 1199 ? 62.155 11.211 26.773 1.00 72.88 1532 ALA A CA 1
ATOM 9271 C C . ALA A 1 1199 ? 61.550 9.908 27.297 1.00 77.05 1532 ALA A C 1
ATOM 9272 O O . ALA A 1 1199 ? 60.583 9.959 28.054 1.00 76.76 1532 ALA A O 1
ATOM 9274 N N . ALA A 1 1200 ? 62.122 8.750 26.897 1.00 74.11 1533 ALA A N 1
ATOM 9275 C CA . ALA A 1 1200 ? 61.698 7.410 27.325 1.00 73.73 1533 ALA A CA 1
ATOM 9276 C C . ALA A 1 1200 ? 62.043 7.166 28.804 1.00 77.32 1533 ALA A C 1
ATOM 9277 O O . ALA A 1 1200 ? 61.192 6.673 29.538 1.00 76.85 1533 ALA A O 1
ATOM 9279 N N . ARG A 1 1201 ? 63.265 7.554 29.241 1.00 74.55 1534 ARG A N 1
ATOM 9280 C CA . ARG A 1 1201 ? 63.754 7.415 30.621 1.00 75.07 1534 ARG A CA 1
ATOM 9281 C C . ARG A 1 1201 ? 63.006 8.353 31.595 1.00 81.52 1534 ARG A C 1
ATOM 9282 O O . ARG A 1 1201 ? 62.620 7.918 32.688 1.00 81.20 1534 ARG A O 1
ATOM 9290 N N . ALA A 1 1202 ? 62.801 9.629 31.192 1.00 79.01 1535 ALA A N 1
ATOM 9291 C CA . ALA A 1 1202 ? 62.108 10.655 31.985 1.00 79.14 1535 ALA A CA 1
ATOM 9292 C C . ALA A 1 1202 ? 60.568 10.506 31.991 1.00 83.60 1535 ALA A C 1
ATOM 9293 O O . ALA A 1 1202 ? 59.915 11.017 32.907 1.00 83.57 1535 ALA A O 1
ATOM 9295 N N . GLY A 1 1203 ? 60.019 9.821 30.983 1.00 80.09 1536 GLY A N 1
ATOM 9296 C CA . GLY A 1 1203 ? 58.588 9.569 30.857 1.00 80.51 1536 GLY A CA 1
ATOM 9297 C C . GLY A 1 1203 ? 57.766 10.691 30.248 1.00 87.51 1536 GLY A C 1
ATOM 9298 O O . GLY A 1 1203 ? 56.736 11.075 30.815 1.00 87.54 1536 GLY A O 1
ATOM 9299 N N . GLN A 1 1204 ? 58.204 11.214 29.074 1.00 85.17 1537 GLN A N 1
ATOM 9300 C CA . GLN A 1 1204 ? 57.538 12.283 28.307 1.00 84.82 1537 GLN A CA 1
ATOM 9301 C C . GLN A 1 1204 ? 56.824 11.682 27.079 1.00 89.99 1537 GLN A C 1
ATOM 9302 O O . GLN A 1 1204 ? 57.325 11.749 25.955 1.00 89.09 1537 GLN A O 1
ATOM 9308 N N . ASP A 1 1205 ? 55.648 11.080 27.334 1.00 88.47 1538 ASP A N 1
ATOM 9309 C CA . ASP A 1 1205 ? 54.765 10.339 26.420 1.00 89.27 1538 ASP A CA 1
ATOM 9310 C C . ASP A 1 1205 ? 54.503 11.004 25.054 1.00 93.85 1538 ASP A C 1
ATOM 9311 O O . ASP A 1 1205 ? 54.636 10.331 24.026 1.00 92.64 1538 ASP A O 1
ATOM 9316 N N . ASP A 1 1206 ? 54.108 12.299 25.041 1.00 91.85 1539 ASP A N 1
ATOM 9317 C CA . ASP A 1 1206 ? 53.824 13.039 23.802 1.00 92.08 1539 ASP A CA 1
ATOM 9318 C C . ASP A 1 1206 ? 55.107 13.411 23.044 1.00 94.31 1539 ASP A C 1
ATOM 9319 O O . ASP A 1 1206 ? 55.135 13.309 21.814 1.00 93.25 1539 ASP A O 1
ATOM 9324 N N . GLU A 1 1207 ? 56.171 13.813 23.789 1.00 89.76 1540 GLU A N 1
ATOM 9325 C CA . GLU A 1 1207 ? 57.503 14.146 23.267 1.00 89.13 1540 GLU A CA 1
ATOM 9326 C C . GLU A 1 1207 ? 58.068 12.937 22.483 1.00 92.36 1540 GLU A C 1
ATOM 9327 O O . GLU A 1 1207 ? 58.642 13.128 21.412 1.00 92.21 1540 GLU A O 1
ATOM 9333 N N . VAL A 1 1208 ? 57.838 11.701 22.995 1.00 87.78 1541 VAL A N 1
ATOM 9334 C CA . VAL A 1 1208 ? 58.221 10.426 22.372 1.00 87.01 1541 VAL A CA 1
ATOM 9335 C C . VAL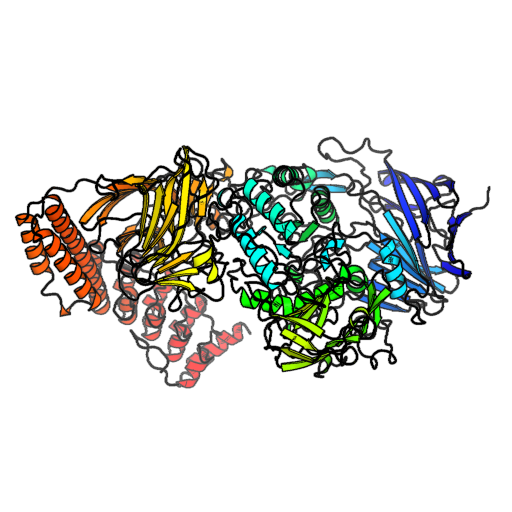 A 1 1208 ? 57.515 10.295 20.998 1.00 91.45 1541 VAL A C 1
ATOM 9336 O O . VAL A 1 1208 ? 58.163 9.927 20.017 1.00 90.48 1541 VAL A O 1
ATOM 9340 N N . ARG A 1 1209 ? 56.209 10.642 20.935 1.00 89.29 1542 ARG A N 1
ATOM 9341 C CA . ARG A 1 1209 ? 55.365 10.574 19.733 1.00 89.69 1542 ARG A CA 1
ATOM 9342 C C . ARG A 1 1209 ? 55.828 11.491 18.590 1.00 92.63 1542 ARG A C 1
ATOM 9343 O O . ARG A 1 1209 ? 55.840 11.062 17.429 1.00 91.88 1542 ARG A O 1
ATOM 9351 N N . ILE A 1 1210 ? 56.200 12.746 18.916 1.00 88.69 1543 ILE A N 1
ATOM 9352 C CA . ILE A 1 1210 ? 56.657 13.724 17.920 1.00 88.53 1543 ILE A CA 1
ATOM 9353 C C . ILE A 1 1210 ? 58.083 13.404 17.446 1.00 91.63 1543 ILE A C 1
ATOM 9354 O O . ILE A 1 1210 ? 58.349 13.511 16.247 1.00 91.22 1543 ILE A O 1
ATOM 9359 N N . LEU A 1 1211 ? 58.978 12.973 18.375 1.00 86.93 1544 LEU A N 1
ATOM 9360 C CA . LEU A 1 1211 ? 60.366 12.596 18.073 1.00 85.70 1544 LEU A CA 1
ATOM 9361 C C . LEU A 1 1211 ? 60.442 11.462 17.060 1.00 89.36 1544 LEU A C 1
ATOM 9362 O O . LEU A 1 1211 ? 61.249 11.535 16.135 1.00 88.41 1544 LEU A O 1
ATOM 9367 N N . MET A 1 1212 ? 59.571 10.446 17.206 1.00 87.32 1545 MET A N 1
ATOM 9368 C CA . MET A 1 1212 ? 59.491 9.298 16.297 1.00 88.30 1545 MET A CA 1
ATOM 9369 C C . MET A 1 1212 ? 58.933 9.716 14.940 1.00 91.38 1545 MET A C 1
ATOM 9370 O O . MET A 1 1212 ? 59.399 9.222 13.909 1.00 90.60 1545 MET A O 1
ATOM 9375 N N . ALA A 1 1213 ? 57.939 10.635 14.946 1.00 87.66 1546 ALA A N 1
ATOM 9376 C CA . ALA A 1 1213 ? 57.321 11.198 13.741 1.00 86.97 1546 ALA A CA 1
ATOM 9377 C C . ALA A 1 1213 ? 58.354 12.036 12.952 1.00 88.77 1546 ALA A C 1
ATOM 9378 O O . ALA A 1 1213 ? 58.353 12.001 11.717 1.00 87.65 1546 ALA A O 1
ATOM 9380 N N . ASN A 1 1214 ? 59.268 12.732 13.683 1.00 84.33 1547 ASN A N 1
ATOM 9381 C CA . ASN A 1 1214 ? 60.351 13.564 13.142 1.00 83.71 1547 ASN A CA 1
ATOM 9382 C C . ASN A 1 1214 ? 61.566 12.771 12.597 1.00 86.78 1547 ASN A C 1
ATOM 9383 O O . ASN A 1 1214 ? 62.421 13.370 11.938 1.00 87.46 1547 ASN A O 1
ATOM 9388 N N . GLY A 1 1215 ? 61.626 11.458 12.853 1.00 81.17 1548 GLY A N 1
ATOM 9389 C CA . GLY A 1 1215 ? 62.685 10.597 12.326 1.00 79.72 1548 GLY A CA 1
ATOM 9390 C C . GLY A 1 1215 ? 63.585 9.832 13.284 1.00 80.07 1548 GLY A C 1
ATOM 9391 O O . GLY A 1 1215 ? 64.496 9.139 12.816 1.00 78.79 1548 GLY A O 1
ATOM 9392 N N . ALA A 1 1216 ? 63.352 9.934 14.622 1.00 74.60 1549 ALA A N 1
ATOM 9393 C CA . ALA A 1 1216 ? 64.159 9.227 15.637 1.00 72.99 1549 ALA A CA 1
ATOM 9394 C C . ALA A 1 1216 ? 64.094 7.695 15.490 1.00 74.27 1549 ALA A C 1
ATOM 9395 O O . ALA A 1 1216 ? 63.022 7.138 15.227 1.00 73.67 1549 ALA A O 1
ATOM 9397 N N . ASP A 1 1217 ? 65.259 7.029 15.610 1.00 69.06 1550 ASP A N 1
ATOM 9398 C CA . ASP A 1 1217 ? 65.376 5.572 15.504 1.00 67.95 1550 ASP A CA 1
ATOM 9399 C C . ASP A 1 1217 ? 64.837 4.911 16.783 1.00 69.03 1550 ASP A C 1
ATOM 9400 O O . ASP A 1 1217 ? 65.366 5.123 17.879 1.00 66.40 1550 ASP A O 1
ATOM 9405 N N . VAL A 1 1218 ? 63.745 4.146 16.627 1.00 65.82 1551 VAL A N 1
ATOM 9406 C CA . VAL A 1 1218 ? 63.073 3.423 17.712 1.00 65.98 1551 VAL A CA 1
ATOM 9407 C C . VAL A 1 1218 ? 64.018 2.341 18.316 1.00 69.75 1551 VAL A C 1
ATOM 9408 O O . VAL A 1 1218 ? 63.878 1.980 19.482 1.00 69.84 1551 VAL A O 1
ATOM 9412 N N . ASN A 1 1219 ? 64.999 1.876 17.520 1.00 64.73 1552 ASN A N 1
ATOM 9413 C CA . ASN A 1 1219 ? 65.976 0.870 17.917 1.00 64.14 1552 ASN A CA 1
ATOM 9414 C C . ASN A 1 1219 ? 67.351 1.475 18.284 1.00 66.46 1552 ASN A C 1
ATOM 9415 O O . ASN A 1 1219 ? 68.345 0.748 18.340 1.00 66.23 1552 ASN A O 1
ATOM 9420 N N . ALA A 1 1220 ? 67.392 2.792 18.598 1.00 61.43 1553 ALA A N 1
ATOM 9421 C CA . ALA A 1 1220 ? 68.617 3.471 19.036 1.00 60.77 1553 ALA A CA 1
ATOM 9422 C C . ALA A 1 1220 ? 68.961 2.995 20.454 1.00 63.98 1553 ALA A C 1
ATOM 9423 O O . ALA A 1 1220 ? 68.087 2.464 21.133 1.00 63.20 1553 ALA A O 1
ATOM 9425 N N . ASP A 1 1221 ? 70.218 3.161 20.895 1.00 60.22 1554 ASP A N 1
ATOM 9426 C CA . ASP A 1 1221 ? 70.606 2.763 22.246 1.00 60.32 1554 ASP A CA 1
ATOM 9427 C C . ASP A 1 1221 ? 71.576 3.735 22.903 1.00 62.15 1554 ASP A C 1
ATOM 9428 O O . ASP A 1 1221 ? 72.271 4.482 22.218 1.00 61.13 1554 ASP A O 1
ATOM 9433 N N . ASP A 1 1222 ? 71.608 3.723 24.241 1.00 58.14 1555 ASP A N 1
ATOM 9434 C CA . ASP A 1 1222 ? 72.496 4.570 25.025 1.00 57.77 1555 ASP A CA 1
ATOM 9435 C C . ASP A 1 1222 ? 73.859 3.890 25.252 1.00 61.58 1555 ASP A C 1
ATOM 9436 O O . ASP A 1 1222 ? 74.158 2.868 24.618 1.00 59.52 1555 ASP A O 1
ATOM 9441 N N . ASN A 1 1223 ? 74.653 4.453 26.192 1.00 60.11 1556 ASN A N 1
ATOM 9442 C CA . ASN A 1 1223 ? 75.992 4.029 26.614 1.00 60.89 1556 ASN A CA 1
ATOM 9443 C C . ASN A 1 1223 ? 76.049 2.550 27.004 1.00 64.18 1556 ASN A C 1
ATOM 9444 O O . ASN A 1 1223 ? 77.008 1.866 26.632 1.00 64.87 1556 ASN A O 1
ATOM 9449 N N . THR A 1 1224 ? 75.026 2.061 27.751 1.00 58.92 1557 THR A N 1
ATOM 9450 C CA . THR A 1 1224 ? 74.955 0.666 28.224 1.00 57.50 1557 THR A CA 1
ATOM 9451 C C . THR A 1 1224 ? 74.088 -0.249 27.319 1.00 57.21 1557 THR A C 1
ATOM 9452 O O . THR A 1 1224 ? 73.760 -1.373 27.720 1.00 56.66 1557 THR A O 1
ATOM 9456 N N . GLY A 1 1225 ? 73.750 0.229 26.116 1.00 50.74 1558 GLY A N 1
ATOM 9457 C CA . GLY A 1 1225 ? 72.972 -0.533 25.135 1.00 49.13 1558 GLY A CA 1
ATOM 9458 C C . GLY A 1 1225 ? 71.467 -0.607 25.353 1.00 49.58 1558 GLY A C 1
ATOM 9459 O O . GLY A 1 1225 ? 70.799 -1.437 24.728 1.00 48.69 1558 GLY A O 1
ATOM 9460 N N . GLU A 1 1226 ? 70.910 0.277 26.203 1.00 44.34 1559 GLU A N 1
ATOM 9461 C CA . GLU A 1 1226 ? 69.466 0.329 26.465 1.00 43.61 1559 GLU A CA 1
ATOM 9462 C C . GLU A 1 1226 ? 68.740 0.977 25.311 1.00 49.03 1559 GLU A C 1
ATOM 9463 O O . GLU A 1 1226 ? 69.080 2.096 24.938 1.00 48.53 1559 GLU A O 1
ATOM 9469 N N . THR A 1 1227 ? 67.713 0.310 24.776 1.00 46.91 1560 THR A N 1
ATOM 9470 C CA . THR A 1 1227 ? 66.886 0.906 23.731 1.00 47.05 1560 THR A CA 1
ATOM 9471 C C . THR A 1 1227 ? 65.801 1.760 24.437 1.00 54.20 1560 THR A C 1
ATOM 9472 O O . THR A 1 1227 ? 65.652 1.606 25.654 1.00 52.48 1560 THR A O 1
ATOM 9476 N N . PRO A 1 1228 ? 65.034 2.661 23.753 1.00 54.92 1561 PRO A N 1
ATOM 9477 C CA . PRO A 1 1228 ? 63.974 3.406 24.477 1.00 55.21 1561 PRO A CA 1
ATOM 9478 C C . PRO A 1 1228 ? 62.991 2.449 25.195 1.00 59.50 1561 PRO A C 1
ATOM 9479 O O . PRO A 1 1228 ? 62.581 2.739 26.318 1.00 58.20 1561 PRO A O 1
ATOM 9483 N N . LEU A 1 1229 ? 62.694 1.272 24.579 1.00 56.92 1562 LEU A N 1
ATOM 9484 C CA . LEU A 1 1229 ? 61.863 0.208 25.156 1.00 57.41 1562 LEU A CA 1
ATOM 9485 C C . LEU A 1 1229 ? 62.450 -0.317 26.493 1.00 62.85 1562 LEU A C 1
ATOM 9486 O O . LEU A 1 1229 ? 61.693 -0.433 27.459 1.00 63.27 1562 LEU A O 1
ATOM 9491 N N . HIS A 1 1230 ? 63.796 -0.575 26.565 1.00 58.50 1563 HIS A N 1
ATOM 9492 C CA . HIS A 1 1230 ? 64.481 -0.994 27.807 1.00 57.31 1563 HIS A CA 1
ATOM 9493 C C . HIS A 1 1230 ? 64.241 0.074 28.878 1.00 63.09 1563 HIS A C 1
ATOM 9494 O O . HIS A 1 1230 ? 63.905 -0.262 30.013 1.00 63.01 1563 HIS A O 1
ATOM 9501 N N . LEU A 1 1231 ? 64.433 1.355 28.512 1.00 60.76 1564 LEU A N 1
ATOM 9502 C CA . LEU A 1 1231 ? 64.291 2.499 29.420 1.00 61.92 1564 LEU A CA 1
ATOM 9503 C C . LEU A 1 1231 ? 62.848 2.724 29.900 1.00 68.58 1564 LEU A C 1
ATOM 9504 O O . LEU A 1 1231 ? 62.644 3.099 31.057 1.00 67.51 1564 LEU A O 1
ATOM 9509 N N . ALA A 1 1232 ? 61.862 2.462 29.017 1.00 67.59 1565 ALA A N 1
ATOM 9510 C CA . ALA A 1 1232 ? 60.430 2.594 29.306 1.00 68.33 1565 ALA A CA 1
ATOM 9511 C C . ALA A 1 1232 ? 59.951 1.445 30.224 1.00 73.45 1565 ALA A C 1
ATOM 9512 O O . ALA A 1 1232 ? 59.153 1.689 31.136 1.00 73.66 1565 ALA A O 1
ATOM 9514 N N . ALA A 1 1233 ? 60.447 0.202 29.987 1.00 69.25 1566 ALA A N 1
ATOM 9515 C CA . ALA A 1 1233 ? 60.122 -0.979 30.802 1.00 68.68 1566 ALA A CA 1
ATOM 9516 C C . ALA A 1 1233 ? 60.728 -0.832 32.209 1.00 72.19 1566 ALA A C 1
ATOM 9517 O O . ALA A 1 1233 ? 60.008 -0.998 33.194 1.00 72.45 1566 ALA A O 1
ATOM 9519 N N . TYR A 1 1234 ? 62.019 -0.436 32.291 1.00 67.33 1567 TYR A N 1
ATOM 9520 C CA . TYR A 1 1234 ? 62.776 -0.210 33.526 1.00 66.93 1567 TYR A CA 1
ATOM 9521 C C . TYR A 1 1234 ? 62.135 0.815 34.471 1.00 74.48 1567 TYR A C 1
ATOM 9522 O O . TYR A 1 1234 ? 62.057 0.566 35.676 1.00 73.84 1567 TYR A O 1
ATOM 9531 N N . GLU A 1 1235 ? 61.708 1.969 33.927 1.00 74.17 1568 GLU A N 1
ATOM 9532 C CA . GLU A 1 1235 ? 61.114 3.061 34.701 1.00 75.15 1568 GLU A CA 1
ATOM 9533 C C . GLU A 1 1235 ? 59.600 2.916 34.919 1.00 82.02 1568 GLU A C 1
ATOM 9534 O O . GLU A 1 1235 ? 59.035 3.608 35.771 1.00 81.46 1568 GLU A O 1
ATOM 9540 N N . GLY A 1 1236 ? 58.977 2.014 34.160 1.00 80.54 1569 GLY A N 1
ATOM 9541 C CA . GLY A 1 1236 ? 57.552 1.734 34.249 1.00 80.98 1569 GLY A CA 1
ATOM 9542 C C . GLY A 1 1236 ? 56.688 2.820 33.650 1.00 86.81 1569 GLY A C 1
ATOM 9543 O O . GLY A 1 1236 ? 56.031 3.574 34.378 1.00 87.12 1569 GLY A O 1
ATOM 9544 N N . HIS A 1 1237 ? 56.696 2.898 32.307 1.00 83.60 1570 HIS A N 1
ATOM 9545 C CA . HIS A 1 1237 ? 55.913 3.830 31.496 1.00 82.73 1570 HIS A CA 1
ATOM 9546 C C . HIS A 1 1237 ? 55.158 2.980 30.457 1.00 87.70 1570 HIS A C 1
ATOM 9547 O O . HIS A 1 1237 ? 55.585 2.867 29.304 1.00 86.75 1570 HIS A O 1
ATOM 9554 N N . LEU A 1 1238 ? 54.054 2.341 30.905 1.00 86.05 1571 LEU A N 1
ATOM 9555 C CA . LEU A 1 1238 ? 53.195 1.423 30.132 1.00 86.69 1571 LEU A CA 1
ATOM 9556 C C . LEU A 1 1238 ? 52.730 1.971 28.777 1.00 91.17 1571 LEU A C 1
ATOM 9557 O O . LEU A 1 1238 ? 52.703 1.217 27.799 1.00 90.07 1571 LEU A O 1
ATOM 9562 N N . GLU A 1 1239 ? 52.371 3.273 28.718 1.00 89.10 1572 GLU A N 1
ATOM 9563 C CA . GLU A 1 1239 ? 51.931 3.919 27.478 1.00 89.05 1572 GLU A CA 1
ATOM 9564 C C . GLU A 1 1239 ? 53.099 4.037 26.492 1.00 90.50 1572 GLU A C 1
ATOM 9565 O O . GLU A 1 1239 ? 52.990 3.554 25.359 1.00 89.17 1572 GLU A O 1
ATOM 9571 N N . ILE A 1 1240 ? 54.244 4.585 26.966 1.00 86.07 1573 ILE A N 1
ATOM 9572 C CA . ILE A 1 1240 ? 55.493 4.719 26.204 1.00 85.53 1573 ILE A CA 1
ATOM 9573 C C . ILE A 1 1240 ? 55.917 3.342 25.633 1.00 89.63 1573 ILE A C 1
ATOM 9574 O O . ILE A 1 1240 ? 56.242 3.274 24.448 1.00 89.18 1573 ILE A O 1
ATOM 9579 N N . VAL A 1 1241 ? 55.800 2.246 26.442 1.00 86.43 1574 VAL A N 1
ATOM 9580 C CA . VAL A 1 1241 ? 56.086 0.851 26.034 1.00 86.46 1574 VAL A CA 1
ATOM 9581 C C . VAL A 1 1241 ? 55.183 0.458 24.836 1.00 92.26 1574 VAL A C 1
ATOM 9582 O O . VAL A 1 1241 ? 55.682 -0.052 23.826 1.00 90.69 1574 VAL A O 1
ATOM 9586 N N . GLU A 1 1242 ? 53.855 0.716 24.966 1.00 92.04 1575 GLU A N 1
ATOM 9587 C CA . GLU A 1 1242 ? 52.836 0.430 23.944 1.00 92.79 1575 GLU A CA 1
ATOM 9588 C C . GLU A 1 1242 ? 53.102 1.194 22.644 1.00 97.23 1575 GLU A C 1
ATOM 9589 O O . GLU A 1 1242 ? 53.120 0.573 21.575 1.00 96.78 1575 GLU A O 1
ATOM 9595 N N . VAL A 1 1243 ? 53.364 2.523 22.748 1.00 93.77 1576 VAL A N 1
ATOM 9596 C CA . VAL A 1 1243 ? 53.661 3.401 21.605 1.00 93.55 1576 VAL A CA 1
ATOM 9597 C C . VAL A 1 1243 ? 54.911 2.914 20.844 1.00 96.33 1576 VAL A C 1
ATOM 9598 O O . VAL A 1 1243 ? 54.852 2.768 19.617 1.00 96.03 1576 VAL A O 1
ATOM 9602 N N . LEU A 1 1244 ? 56.017 2.621 21.581 1.00 91.46 1577 LEU A N 1
ATOM 9603 C CA . LEU A 1 1244 ? 57.285 2.135 21.013 1.00 90.39 1577 LEU A CA 1
ATOM 9604 C C . LEU A 1 1244 ? 57.118 0.805 20.286 1.00 94.91 1577 LEU A C 1
ATOM 9605 O O . LEU A 1 1244 ? 57.729 0.609 19.234 1.00 94.24 1577 LEU A O 1
ATOM 9610 N N . LEU A 1 1245 ? 56.273 -0.096 20.831 1.00 92.70 1578 LEU A N 1
ATOM 9611 C CA . LEU A 1 1245 ? 55.992 -1.400 20.224 1.00 93.02 1578 LEU A CA 1
ATOM 9612 C C . LEU A 1 1245 ? 55.170 -1.272 18.932 1.00 98.75 1578 LEU A C 1
ATOM 9613 O O . LEU A 1 1245 ? 55.390 -2.045 17.991 1.00 98.01 1578 LEU A O 1
ATOM 9618 N N . LYS A 1 1246 ? 54.254 -0.267 18.881 1.00 96.54 1579 LYS A N 1
ATOM 9619 C CA . LYS A 1 1246 ? 53.422 0.060 17.713 1.00 96.45 1579 LYS A CA 1
ATOM 9620 C C . LYS A 1 1246 ? 54.319 0.596 16.579 1.00 100.06 1579 LYS A C 1
ATOM 9621 O O . LYS A 1 1246 ? 54.131 0.221 15.418 1.00 100.05 1579 LYS A O 1
ATOM 9627 N N . THR A 1 1247 ? 55.314 1.446 16.940 1.00 95.42 1580 THR A N 1
ATOM 9628 C CA . THR A 1 1247 ? 56.304 2.063 16.046 1.00 94.53 1580 THR A CA 1
ATOM 9629 C C . THR A 1 1247 ? 57.209 1.019 15.351 1.00 96.26 1580 THR A C 1
ATOM 9630 O O . THR A 1 1247 ? 57.547 1.203 14.180 1.00 96.40 1580 THR A O 1
ATOM 9634 N N . GLY A 1 1248 ? 57.581 -0.047 16.066 1.00 90.42 1581 GLY A N 1
ATOM 9635 C CA . GLY A 1 1248 ? 58.411 -1.120 15.521 1.00 89.14 1581 GLY A CA 1
ATOM 9636 C C . GLY A 1 1248 ? 59.707 -1.408 16.258 1.00 90.00 1581 GLY A C 1
ATOM 9637 O O . GLY A 1 1248 ? 60.701 -1.801 15.633 1.00 89.10 1581 GLY A O 1
ATOM 9638 N N . ALA A 1 1249 ? 59.700 -1.238 17.596 1.00 84.56 1582 ALA A N 1
ATOM 9639 C CA . ALA A 1 1249 ? 60.855 -1.497 18.462 1.00 83.19 1582 ALA A CA 1
ATOM 9640 C C . ALA A 1 1249 ? 61.123 -2.999 18.591 1.00 84.03 1582 ALA A C 1
ATOM 9641 O O . ALA A 1 1249 ? 60.174 -3.790 18.606 1.00 83.98 1582 ALA A O 1
ATOM 9643 N N . ASP A 1 1250 ? 62.417 -3.383 18.685 1.00 77.45 1583 ASP A N 1
ATOM 9644 C CA . ASP A 1 1250 ? 62.865 -4.766 18.874 1.00 75.73 1583 ASP A CA 1
ATOM 9645 C C . ASP A 1 1250 ? 62.452 -5.182 20.298 1.00 75.74 1583 ASP A C 1
ATOM 9646 O O . ASP A 1 1250 ? 62.950 -4.623 21.278 1.00 74.56 1583 ASP A O 1
ATOM 9651 N N . VAL A 1 1251 ? 61.465 -6.094 20.387 1.00 70.12 1584 VAL A N 1
ATOM 9652 C CA . VAL A 1 1251 ? 60.879 -6.599 21.639 1.00 68.83 1584 VAL A CA 1
ATOM 9653 C C . VAL A 1 1251 ? 61.919 -7.407 22.467 1.00 68.99 1584 VAL A C 1
ATOM 9654 O O . VAL A 1 1251 ? 61.902 -7.354 23.701 1.00 67.64 1584 VAL A O 1
ATOM 9658 N N . ASN A 1 1252 ? 62.839 -8.095 21.767 1.00 63.86 1585 ASN A N 1
ATOM 9659 C CA . ASN A 1 1252 ? 63.913 -8.900 22.344 1.00 63.06 1585 ASN A CA 1
ATOM 9660 C C . ASN A 1 1252 ? 65.296 -8.251 22.163 1.00 64.79 1585 ASN A C 1
ATOM 9661 O O . ASN A 1 1252 ? 66.302 -8.944 21.963 1.00 64.21 1585 ASN A O 1
ATOM 9666 N N . ALA A 1 1253 ? 65.338 -6.904 22.247 1.00 59.52 1586 ALA A N 1
ATOM 9667 C CA . ALA A 1 1253 ? 66.583 -6.153 22.146 1.00 58.10 1586 ALA A CA 1
ATOM 9668 C C . ALA A 1 1253 ? 67.390 -6.416 23.430 1.00 58.18 1586 ALA A C 1
ATOM 9669 O O . ALA A 1 1253 ? 66.813 -6.498 24.514 1.00 56.38 1586 ALA A O 1
ATOM 9671 N N . GLU A 1 1254 ? 68.705 -6.588 23.290 1.00 52.96 1587 GLU A N 1
ATOM 9672 C CA . GLU A 1 1254 ? 69.612 -6.864 24.401 1.00 51.09 1587 GLU A CA 1
ATOM 9673 C C . GLU A 1 1254 ? 70.522 -5.694 24.675 1.00 50.91 1587 GLU A C 1
ATOM 9674 O O . GLU A 1 1254 ? 71.143 -5.175 23.750 1.00 51.17 1587 GLU A O 1
ATOM 9680 N N . ASP A 1 1255 ? 70.686 -5.339 25.949 1.00 44.83 1588 ASP A N 1
ATOM 9681 C CA . ASP A 1 1255 ? 71.639 -4.301 26.351 1.00 43.42 1588 ASP A CA 1
ATOM 9682 C C . ASP A 1 1255 ? 73.033 -4.943 26.607 1.00 46.02 1588 ASP A C 1
ATOM 9683 O O . ASP A 1 1255 ? 73.212 -6.122 26.306 1.00 41.78 1588 ASP A O 1
ATOM 9688 N N . MET A 1 1256 ? 74.000 -4.188 27.173 1.00 48.11 1589 MET A N 1
ATOM 9689 C CA . MET A 1 1256 ? 75.367 -4.686 27.423 1.00 50.30 1589 MET A CA 1
ATOM 9690 C C . MET A 1 1256 ? 75.412 -5.928 28.371 1.00 54.52 1589 MET A C 1
ATOM 9691 O O . MET A 1 1256 ? 76.295 -6.781 28.222 1.00 54.95 1589 MET A O 1
ATOM 9696 N N . MET A 1 1257 ? 74.423 -6.055 29.280 1.00 49.97 1590 MET A N 1
ATOM 9697 C CA . MET A 1 1257 ? 74.294 -7.169 30.228 1.00 48.89 1590 MET A CA 1
ATOM 9698 C C . MET A 1 1257 ? 73.490 -8.351 29.676 1.00 48.16 1590 MET A C 1
ATOM 9699 O O . MET A 1 1257 ? 73.365 -9.382 30.346 1.00 46.76 1590 MET A O 1
ATOM 9704 N N . GLY A 1 1258 ? 72.952 -8.196 28.470 1.00 42.44 1591 GLY A N 1
ATOM 9705 C CA . GLY A 1 1258 ? 72.117 -9.222 27.861 1.00 42.14 1591 GLY A CA 1
ATOM 9706 C C . GLY A 1 1258 ? 70.667 -9.156 28.325 1.00 46.55 1591 GLY A C 1
ATOM 9707 O O . GLY A 1 1258 ? 69.880 -10.063 28.027 1.00 47.21 1591 GLY A O 1
ATOM 9708 N N . PHE A 1 1259 ? 70.289 -8.078 29.042 1.00 42.64 1592 PHE A N 1
ATOM 9709 C CA . PHE A 1 1259 ? 68.899 -7.887 29.492 1.00 43.29 1592 PHE A CA 1
ATOM 9710 C C . PHE A 1 1259 ? 68.009 -7.477 28.327 1.00 49.22 1592 PHE A C 1
ATOM 9711 O O . PHE A 1 1259 ? 68.387 -6.615 27.522 1.00 47.93 1592 PHE A O 1
ATOM 9719 N N . THR A 1 1260 ? 66.832 -8.099 28.249 1.00 47.57 1593 THR A N 1
ATOM 9720 C CA . THR A 1 1260 ? 65.777 -7.736 27.306 1.00 47.95 1593 THR A CA 1
ATOM 9721 C C . THR A 1 1260 ? 64.831 -6.807 28.113 1.00 52.11 1593 THR A C 1
ATOM 9722 O O . THR A 1 1260 ? 64.937 -6.796 29.351 1.00 49.50 1593 THR A O 1
ATOM 9726 N N . PRO A 1 1261 ? 63.916 -6.013 27.487 1.00 51.43 1594 PRO A N 1
ATOM 9727 C CA . PRO A 1 1261 ? 63.013 -5.167 28.307 1.00 51.87 1594 PRO A CA 1
ATOM 9728 C C . PRO A 1 1261 ? 62.218 -5.975 29.354 1.00 55.66 1594 PRO A C 1
ATOM 9729 O O . PRO A 1 1261 ? 62.041 -5.487 30.474 1.00 54.17 1594 PRO A O 1
ATOM 9733 N N . LEU A 1 1262 ? 61.828 -7.238 29.023 1.00 54.71 1595 LEU A N 1
ATOM 9734 C CA . LEU A 1 1262 ? 61.140 -8.163 29.955 1.00 56.20 1595 LEU A CA 1
ATOM 9735 C C . LEU A 1 1262 ? 61.956 -8.408 31.248 1.00 60.24 1595 LEU A C 1
ATOM 9736 O O . LEU A 1 1262 ? 61.373 -8.364 32.336 1.00 61.25 1595 LEU A O 1
ATOM 9741 N N . HIS A 1 1263 ? 63.296 -8.617 31.133 1.00 54.45 1596 HIS A N 1
ATOM 9742 C CA . HIS A 1 1263 ? 64.176 -8.807 32.298 1.00 53.25 1596 HIS A CA 1
ATOM 9743 C C . HIS A 1 1263 ? 64.019 -7.624 33.248 1.00 59.53 1596 HIS A C 1
ATOM 9744 O O . HIS A 1 1263 ? 63.863 -7.824 34.448 1.00 59.31 1596 HIS A O 1
ATOM 9751 N N . LEU A 1 1264 ? 64.044 -6.396 32.700 1.00 58.47 1597 LEU A N 1
ATOM 9752 C CA . LEU A 1 1264 ? 63.928 -5.145 33.449 1.00 59.78 1597 LEU A CA 1
ATOM 9753 C C . LEU A 1 1264 ? 62.500 -4.897 33.973 1.00 65.41 1597 LEU A C 1
ATOM 9754 O O . LEU A 1 1264 ? 62.344 -4.294 35.031 1.00 64.10 1597 LEU A O 1
ATOM 9759 N N . ALA A 1 1265 ? 61.473 -5.350 33.227 1.00 64.82 1598 ALA A N 1
ATOM 9760 C CA . ALA A 1 1265 ? 60.067 -5.199 33.614 1.00 66.30 1598 ALA A CA 1
ATOM 9761 C C . ALA A 1 1265 ? 59.755 -6.130 34.801 1.00 74.29 1598 ALA A C 1
ATOM 9762 O O . ALA A 1 1265 ? 59.284 -5.648 35.838 1.00 74.17 1598 ALA A O 1
ATOM 9764 N N . ALA A 1 1266 ? 60.079 -7.447 34.658 1.00 72.89 1599 ALA A N 1
ATOM 9765 C CA . ALA A 1 1266 ? 59.890 -8.484 35.681 1.00 73.47 1599 ALA A CA 1
ATOM 9766 C C . ALA A 1 1266 ? 60.651 -8.167 36.971 1.00 80.25 1599 ALA A C 1
ATOM 9767 O O . ALA A 1 1266 ? 60.087 -8.311 38.058 1.00 80.50 1599 ALA A O 1
ATOM 9769 N N . ALA A 1 1267 ? 61.900 -7.678 36.855 1.00 78.23 1600 ALA A N 1
ATOM 9770 C CA . ALA A 1 1267 ? 62.730 -7.346 38.014 1.00 78.91 1600 ALA A CA 1
ATOM 9771 C C . ALA A 1 1267 ? 62.352 -6.057 38.733 1.00 85.70 1600 ALA A C 1
ATOM 9772 O O . ALA A 1 1267 ? 62.870 -5.815 39.826 1.00 85.35 1600 ALA A O 1
ATOM 9774 N N . TRP A 1 1268 ? 61.483 -5.218 38.131 1.00 84.64 1601 TRP A N 1
ATOM 9775 C CA . TRP A 1 1268 ? 61.090 -3.944 38.744 1.00 85.33 1601 TRP A CA 1
ATOM 9776 C C . TRP A 1 1268 ? 59.582 -3.848 39.071 1.00 90.79 1601 TRP A C 1
ATOM 9777 O O . TRP A 1 1268 ? 59.147 -2.854 39.661 1.00 90.42 1601 TRP A O 1
ATOM 9788 N N . GLY A 1 1269 ? 58.828 -4.901 38.740 1.00 88.14 1602 GLY A N 1
ATOM 9789 C CA . GLY A 1 1269 ? 57.404 -5.013 39.038 1.00 88.11 1602 GLY A CA 1
ATOM 9790 C C . GLY A 1 1269 ? 56.472 -4.227 38.141 1.00 91.39 1602 GLY A C 1
ATOM 9791 O O . GLY A 1 1269 ? 55.690 -3.402 38.625 1.00 91.19 1602 GLY A O 1
ATOM 9792 N N . HIS A 1 1270 ? 56.527 -4.503 36.832 1.00 86.92 1603 HIS A N 1
ATOM 9793 C CA . HIS A 1 1270 ? 55.678 -3.854 35.839 1.00 86.34 1603 HIS A CA 1
ATOM 9794 C C . HIS A 1 1270 ? 54.906 -4.927 35.051 1.00 90.90 1603 HIS A C 1
ATOM 9795 O O . HIS A 1 1270 ? 55.289 -5.321 33.941 1.00 89.63 1603 HIS A O 1
ATOM 9802 N N . LEU A 1 1271 ? 53.813 -5.409 35.693 1.00 88.62 1604 LEU A N 1
ATOM 9803 C CA . LEU A 1 1271 ? 52.902 -6.485 35.283 1.00 88.98 1604 LEU A CA 1
ATOM 9804 C C . LEU A 1 1271 ? 52.308 -6.395 33.870 1.00 92.05 1604 LEU A C 1
ATOM 9805 O O . LEU A 1 1271 ? 52.366 -7.389 33.139 1.00 90.67 1604 LEU A O 1
ATOM 9810 N N . GLU A 1 1272 ? 51.681 -5.245 33.507 1.00 88.85 1605 GLU A N 1
ATOM 9811 C CA . GLU A 1 1272 ? 51.079 -5.078 32.177 1.00 88.39 1605 GLU A CA 1
ATOM 9812 C C . GLU A 1 1272 ? 52.153 -5.021 31.099 1.00 90.00 1605 GLU A C 1
ATOM 9813 O O . GLU A 1 1272 ? 52.005 -5.670 30.060 1.00 88.26 1605 GLU A O 1
ATOM 9819 N N . ILE A 1 1273 ? 53.270 -4.309 31.389 1.00 86.23 1606 ILE A N 1
ATOM 9820 C CA . ILE A 1 1273 ? 54.446 -4.197 30.513 1.00 85.60 1606 ILE A CA 1
ATOM 9821 C C . ILE A 1 1273 ? 54.909 -5.618 30.117 1.00 88.37 1606 ILE A C 1
ATOM 9822 O O . ILE A 1 1273 ? 55.094 -5.867 28.923 1.00 87.37 1606 ILE A O 1
ATOM 9827 N N . VAL A 1 1274 ? 54.941 -6.568 31.102 1.00 84.42 1607 VAL A N 1
ATOM 9828 C CA . VAL A 1 1274 ? 55.275 -7.992 30.917 1.00 83.92 1607 VAL A CA 1
ATOM 9829 C C . VAL A 1 1274 ? 54.296 -8.647 29.907 1.00 88.78 1607 VAL A C 1
ATOM 9830 O O . VAL A 1 1274 ? 54.738 -9.269 28.930 1.00 87.66 1607 VAL A O 1
ATOM 9834 N N . GLU A 1 1275 ? 52.971 -8.471 30.139 1.00 86.68 1608 GLU A N 1
ATOM 9835 C CA . GLU A 1 1275 ? 51.899 -9.008 29.290 1.00 86.90 1608 GLU A CA 1
ATOM 9836 C C . GLU A 1 1275 ? 51.951 -8.469 27.843 1.00 90.62 1608 GLU A C 1
ATOM 9837 O O . GLU A 1 1275 ? 51.909 -9.268 26.896 1.00 89.23 1608 GLU A O 1
ATOM 9843 N N . VAL A 1 1276 ? 52.094 -7.122 27.686 1.00 87.81 1609 VAL A N 1
ATOM 9844 C CA . VAL A 1 1276 ? 52.201 -6.417 26.395 1.00 87.75 1609 VAL A CA 1
ATOM 9845 C C . VAL A 1 1276 ? 53.394 -6.992 25.617 1.00 91.33 1609 VAL A C 1
ATOM 9846 O O . VAL A 1 1276 ? 53.229 -7.387 24.456 1.00 90.32 1609 VAL A O 1
ATOM 9850 N N . LEU A 1 1277 ? 54.576 -7.085 26.291 1.00 88.00 1610 LEU A N 1
ATOM 9851 C CA . LEU A 1 1277 ? 55.819 -7.620 25.727 1.00 87.74 1610 LEU A CA 1
ATOM 9852 C C . LEU A 1 1277 ? 55.631 -9.046 25.213 1.00 93.78 1610 LEU A C 1
ATOM 9853 O O . LEU A 1 1277 ? 55.999 -9.331 24.069 1.00 92.63 1610 LEU A O 1
ATOM 9858 N N . LEU A 1 1278 ? 55.010 -9.923 26.039 1.00 93.17 1611 LEU A N 1
ATOM 9859 C CA . LEU A 1 1278 ? 54.744 -11.326 25.702 1.00 94.25 1611 LEU A CA 1
ATOM 9860 C C . LEU A 1 1278 ? 53.811 -11.491 24.502 1.00 100.13 1611 LEU A C 1
ATOM 9861 O O . LEU A 1 1278 ? 54.057 -12.356 23.655 1.00 99.51 1611 LEU A O 1
ATOM 9866 N N . LYS A 1 1279 ? 52.767 -10.629 24.413 1.00 98.20 1612 LYS A N 1
ATOM 9867 C CA . LYS A 1 1279 ? 51.797 -10.585 23.311 1.00 98.32 1612 LYS A CA 1
ATOM 9868 C C . LYS A 1 1279 ? 52.519 -10.265 21.980 1.00 102.39 1612 LYS A C 1
ATOM 9869 O O . LYS A 1 1279 ? 52.248 -10.911 20.962 1.00 101.34 1612 LYS A O 1
ATOM 9875 N N . HIS A 1 1280 ? 53.478 -9.307 22.019 1.00 99.67 1613 HIS A N 1
ATOM 9876 C CA . HIS A 1 1280 ? 54.259 -8.853 20.864 1.00 99.66 1613 HIS A CA 1
ATOM 9877 C C . HIS A 1 1280 ? 55.439 -9.784 20.480 1.00 101.15 1613 HIS A C 1
ATOM 9878 O O . HIS A 1 1280 ? 56.115 -9.537 19.474 1.00 100.41 1613 HIS A O 1
ATOM 9885 N N . GLY A 1 1281 ? 55.643 -10.850 21.254 1.00 95.92 1614 GLY A N 1
ATOM 9886 C CA . GLY A 1 1281 ? 56.661 -11.857 20.975 1.00 94.62 1614 GLY A CA 1
ATOM 9887 C C . GLY A 1 1281 ? 57.946 -11.795 21.774 1.00 95.49 1614 GLY A C 1
ATOM 9888 O O . GLY A 1 1281 ? 59.006 -12.141 21.240 1.00 94.59 1614 GLY A O 1
ATOM 9889 N N . ALA A 1 1282 ? 57.872 -11.384 23.059 1.00 90.10 1615 ALA A N 1
ATOM 9890 C CA . ALA A 1 1282 ? 59.061 -11.339 23.916 1.00 89.16 1615 ALA A CA 1
ATOM 9891 C C . ALA A 1 1282 ? 59.403 -12.749 24.370 1.00 92.35 1615 ALA A C 1
ATOM 9892 O O . ALA A 1 1282 ? 58.530 -13.443 24.905 1.00 92.64 1615 ALA A O 1
ATOM 9894 N N . ASP A 1 1283 ? 60.665 -13.182 24.129 1.00 87.03 1616 ASP A N 1
ATOM 9895 C CA . ASP A 1 1283 ? 61.182 -14.494 24.525 1.00 85.67 1616 ASP A CA 1
ATOM 9896 C C . ASP A 1 1283 ? 61.101 -14.597 26.049 1.00 86.51 1616 ASP A C 1
ATOM 9897 O O . ASP A 1 1283 ? 61.754 -13.836 26.769 1.00 86.02 1616 ASP A O 1
ATOM 9902 N N . VAL A 1 1284 ? 60.211 -15.482 26.525 1.00 80.64 1617 VAL A N 1
ATOM 9903 C CA . VAL A 1 1284 ? 59.943 -15.722 27.949 1.00 78.63 1617 VAL A CA 1
ATOM 9904 C C . VAL A 1 1284 ? 61.173 -16.374 28.646 1.00 76.90 1617 VAL A C 1
ATOM 9905 O O . VAL A 1 1284 ? 61.392 -16.157 29.841 1.00 75.32 1617 VAL A O 1
ATOM 9909 N N . ASN A 1 1285 ? 61.981 -17.122 27.865 1.00 70.79 1618 ASN A N 1
ATOM 9910 C CA . ASN A 1 1285 ? 63.186 -17.842 28.298 1.00 69.77 1618 ASN A CA 1
ATOM 9911 C C . ASN A 1 1285 ? 64.475 -17.131 27.873 1.00 70.59 1618 ASN A C 1
ATOM 9912 O O . ASN A 1 1285 ? 65.518 -17.781 27.701 1.00 70.37 1618 ASN A O 1
ATOM 9917 N N . ALA A 1 1286 ? 64.402 -15.800 27.685 1.00 64.21 1619 ALA A N 1
ATOM 9918 C CA . ALA A 1 1286 ? 65.562 -14.999 27.300 1.00 62.25 1619 ALA A CA 1
ATOM 9919 C C . ALA A 1 1286 ? 66.553 -15.025 28.467 1.00 61.09 1619 ALA A C 1
ATOM 9920 O O . ALA A 1 1286 ? 66.171 -14.781 29.621 1.00 59.42 1619 ALA A O 1
ATOM 9922 N N . GLN A 1 1287 ? 67.799 -15.391 28.181 1.00 55.09 1620 GLN A N 1
ATOM 9923 C CA . GLN A 1 1287 ? 68.790 -15.406 29.246 1.00 54.02 1620 GLN A CA 1
ATOM 9924 C C . GLN A 1 1287 ? 69.811 -14.298 29.038 1.00 53.88 1620 GLN A C 1
ATOM 9925 O O . GLN A 1 1287 ? 70.309 -14.116 27.925 1.00 53.85 1620 GLN A O 1
ATOM 9931 N N . ASP A 1 1288 ? 70.091 -13.532 30.114 1.00 46.81 1621 ASP A N 1
ATOM 9932 C CA . ASP A 1 1288 ? 71.080 -12.465 30.098 1.00 44.79 1621 ASP A CA 1
ATOM 9933 C C . ASP A 1 1288 ? 72.514 -13.065 29.971 1.00 47.29 1621 ASP A C 1
ATOM 9934 O O . ASP A 1 1288 ? 72.664 -14.276 29.780 1.00 44.50 1621 ASP A O 1
ATOM 9939 N N . ASN A 1 1289 ? 73.550 -12.240 30.104 1.00 45.41 1622 ASN A N 1
ATOM 9940 C CA . ASN A 1 1289 ? 74.926 -12.718 29.944 1.00 46.11 1622 ASN A CA 1
ATOM 9941 C C . ASN A 1 1289 ? 75.400 -13.668 31.068 1.00 49.39 1622 ASN A C 1
ATOM 9942 O O . ASN A 1 1289 ? 76.427 -14.308 30.909 1.00 49.08 1622 ASN A O 1
ATOM 9947 N N . GLN A 1 1290 ? 74.646 -13.783 32.162 1.00 45.23 1623 GLN A N 1
ATOM 9948 C CA . GLN A 1 1290 ? 74.973 -14.698 33.259 1.00 44.87 1623 GLN A CA 1
ATOM 9949 C C . GLN A 1 1290 ? 73.998 -15.880 33.295 1.00 47.55 1623 GLN A C 1
ATOM 9950 O O . GLN A 1 1290 ? 73.962 -16.624 34.275 1.00 47.14 1623 GLN A O 1
ATOM 9956 N N . GLY A 1 1291 ? 73.225 -16.044 32.221 1.00 44.53 1624 GLY A N 1
ATOM 9957 C CA . GLY A 1 1291 ? 72.232 -17.108 32.096 1.00 45.05 1624 GLY A CA 1
ATOM 9958 C C . GLY A 1 1291 ? 70.972 -16.882 32.918 1.00 50.22 1624 GLY A C 1
ATOM 9959 O O . GLY A 1 1291 ? 70.148 -17.788 33.050 1.00 50.35 1624 GLY A O 1
ATOM 9960 N N . VAL A 1 1292 ? 70.818 -15.685 33.499 1.00 48.12 1625 VAL A N 1
ATOM 9961 C CA . VAL A 1 1292 ? 69.655 -15.322 34.316 1.00 48.92 1625 VAL A CA 1
ATOM 9962 C C . VAL A 1 1292 ? 68.461 -15.026 33.384 1.00 55.18 1625 VAL A C 1
ATOM 9963 O O . VAL A 1 1292 ? 68.587 -14.253 32.426 1.00 53.83 1625 VAL A O 1
ATOM 9967 N N . THR A 1 1293 ? 67.334 -15.708 33.639 1.00 53.96 1626 THR A N 1
ATOM 9968 C CA . THR A 1 1293 ? 66.082 -15.583 32.886 1.00 54.64 1626 THR A CA 1
ATOM 9969 C C . THR A 1 1293 ? 65.080 -14.688 33.673 1.00 60.74 1626 THR A C 1
ATOM 9970 O O . THR A 1 1293 ? 65.325 -14.414 34.857 1.00 59.00 1626 THR A O 1
ATOM 9974 N N . PRO A 1 1294 ? 63.968 -14.192 33.054 1.00 60.83 1627 PRO A N 1
ATOM 9975 C CA . PRO A 1 1294 ? 63.012 -13.362 33.822 1.00 61.53 1627 PRO A CA 1
ATOM 9976 C C . PRO A 1 1294 ? 62.399 -14.097 35.023 1.00 66.15 1627 PRO A C 1
ATOM 9977 O O . PRO A 1 1294 ? 62.143 -13.449 36.038 1.00 65.63 1627 PRO A O 1
ATOM 9981 N N . LEU A 1 1295 ? 62.232 -15.451 34.930 1.00 64.00 1628 LEU A N 1
ATOM 9982 C CA . LEU A 1 1295 ? 61.732 -16.308 36.025 1.00 64.63 1628 LEU A CA 1
ATOM 9983 C C . LEU A 1 1295 ? 62.673 -16.300 37.238 1.00 66.87 1628 LEU A C 1
ATOM 9984 O O . LEU A 1 1295 ? 62.186 -16.340 38.368 1.00 66.42 1628 LEU A O 1
ATOM 9989 N N . HIS A 1 1296 ? 64.016 -16.259 37.002 1.00 61.50 1629 HIS A N 1
ATOM 9990 C CA . HIS A 1 1296 ? 65.028 -16.202 38.063 1.00 60.43 1629 HIS A CA 1
ATOM 9991 C C . HIS A 1 1296 ? 64.855 -14.906 38.846 1.00 67.73 1629 HIS A C 1
ATOM 9992 O O . HIS A 1 1296 ? 64.815 -14.933 40.076 1.00 67.72 1629 HIS A O 1
ATOM 9999 N N . LEU A 1 1297 ? 64.743 -13.774 38.118 1.00 66.76 1630 LEU A N 1
ATOM 10000 C CA . LEU A 1 1297 ? 64.553 -12.430 38.658 1.00 67.30 1630 LEU A CA 1
ATOM 10001 C C . LEU A 1 1297 ? 63.196 -12.329 39.367 1.00 74.18 1630 LEU A C 1
ATOM 10002 O O . LEU A 1 1297 ? 63.113 -11.697 40.427 1.00 73.28 1630 LEU A O 1
ATOM 10007 N N . ALA A 1 1298 ? 62.142 -12.960 38.783 1.00 73.64 1631 ALA A N 1
ATOM 10008 C CA . ALA A 1 1298 ? 60.781 -12.994 39.341 1.00 75.33 1631 ALA A CA 1
ATOM 10009 C C . ALA A 1 1298 ? 60.774 -13.749 40.691 1.00 83.79 1631 ALA A C 1
ATOM 10010 O O . ALA A 1 1298 ? 60.237 -13.226 41.670 1.00 83.43 1631 ALA A O 1
ATOM 10012 N N . ALA A 1 1299 ? 61.429 -14.944 40.742 1.00 83.34 1632 ALA A N 1
ATOM 10013 C CA . ALA A 1 1299 ? 61.562 -15.787 41.936 1.00 84.49 1632 ALA A CA 1
ATOM 10014 C C . ALA A 1 1299 ? 62.399 -15.104 43.016 1.00 92.03 1632 ALA A C 1
ATOM 10015 O O . ALA A 1 1299 ? 62.075 -15.215 44.198 1.00 91.75 1632 ALA A O 1
ATOM 10017 N N . TYR A 1 1300 ? 63.455 -14.378 42.605 1.00 91.40 1633 TYR A N 1
ATOM 10018 C CA . TYR A 1 1300 ? 64.344 -13.636 43.498 1.00 92.83 1633 TYR A CA 1
ATOM 10019 C C . TYR A 1 1300 ? 63.614 -12.448 44.155 1.00 101.65 1633 TYR A C 1
ATOM 10020 O O . TYR A 1 1300 ? 63.922 -12.107 45.303 1.00 101.60 1633 TYR A O 1
ATOM 10029 N N . GLU A 1 1301 ? 62.664 -11.817 43.427 1.00 101.25 1634 GLU A N 1
ATOM 10030 C CA . GLU A 1 1301 ? 61.894 -10.681 43.937 1.00 102.42 1634 GLU A CA 1
ATOM 10031 C C . GLU A 1 1301 ? 60.773 -11.147 44.886 1.00 108.84 1634 GLU A C 1
ATOM 10032 O O . GLU A 1 1301 ? 60.865 -10.868 46.087 1.00 108.58 1634 GLU A O 1
ATOM 10038 N N . GLY A 1 1302 ? 59.769 -11.875 44.370 1.00 106.79 1635 GLY A N 1
ATOM 10039 C CA . GLY A 1 1302 ? 58.717 -12.431 45.219 1.00 107.25 1635 GLY A CA 1
ATOM 10040 C C . GLY A 1 1302 ? 57.246 -12.369 44.840 1.00 111.92 1635 GLY A C 1
ATOM 10041 O O . GLY A 1 1302 ? 56.403 -12.545 45.727 1.00 111.46 1635 GLY A O 1
ATOM 10042 N N . HIS A 1 1303 ? 56.895 -12.168 43.553 1.00 108.81 1636 HIS A N 1
ATOM 10043 C CA . HIS A 1 1303 ? 55.469 -12.138 43.207 1.00 108.75 1636 HIS A CA 1
ATOM 10044 C C . HIS A 1 1303 ? 55.036 -13.269 42.283 1.00 110.77 1636 HIS A C 1
ATOM 10045 O O . HIS A 1 1303 ? 55.617 -13.462 41.211 1.00 110.41 1636 HIS A O 1
ATOM 10052 N N . LEU A 1 1304 ? 53.989 -14.001 42.725 1.00 105.79 1637 LEU A N 1
ATOM 10053 C CA . LEU A 1 1304 ? 53.362 -15.156 42.073 1.00 105.15 1637 LEU A CA 1
ATOM 10054 C C . LEU A 1 1304 ? 52.865 -14.881 40.667 1.00 107.68 1637 LEU A C 1
ATOM 10055 O O . LEU A 1 1304 ? 53.066 -15.716 39.789 1.00 106.42 1637 LEU A O 1
ATOM 10060 N N . GLU A 1 1305 ? 52.191 -13.727 40.461 1.00 104.27 1638 GLU A N 1
ATOM 10061 C CA . GLU A 1 1305 ? 51.628 -13.289 39.174 1.00 103.90 1638 GLU A CA 1
ATOM 10062 C C . GLU A 1 1305 ? 52.661 -13.308 38.039 1.00 105.38 1638 GLU A C 1
ATOM 10063 O O . GLU A 1 1305 ? 52.355 -13.797 36.950 1.00 104.04 1638 GLU A O 1
ATOM 10069 N N . PHE A 1 1306 ? 53.898 -12.836 38.328 1.00 101.17 1639 PHE A N 1
ATOM 10070 C CA . PHE A 1 1306 ? 55.031 -12.830 37.395 1.00 100.34 1639 PHE A CA 1
ATOM 10071 C C . PHE A 1 1306 ? 55.328 -14.282 37.007 1.00 100.63 1639 PHE A C 1
ATOM 10072 O O . PHE A 1 1306 ? 55.249 -14.622 35.826 1.00 99.18 1639 PHE A O 1
ATOM 10080 N N . VAL A 1 1307 ? 55.561 -15.146 38.031 1.00 95.46 1640 VAL A N 1
ATOM 10081 C CA . VAL A 1 1307 ? 55.846 -16.585 37.926 1.00 94.27 1640 VAL A CA 1
ATOM 10082 C C . VAL A 1 1307 ? 54.780 -17.308 37.077 1.00 96.30 1640 VAL A C 1
ATOM 10083 O O . VAL A 1 1307 ? 55.137 -18.042 36.153 1.00 94.65 1640 VAL A O 1
ATOM 10087 N N . GLU A 1 1308 ? 53.480 -17.060 37.379 1.00 92.67 1641 GLU A N 1
ATOM 10088 C CA . GLU A 1 1308 ? 52.319 -17.654 36.707 1.00 92.29 1641 GLU A CA 1
ATOM 10089 C C . GLU A 1 1308 ? 52.229 -17.297 35.216 1.00 94.96 1641 GLU A C 1
ATOM 10090 O O . GLU A 1 1308 ? 52.140 -18.212 34.392 1.00 93.27 1641 GLU A O 1
ATOM 10096 N N . VAL A 1 1309 ? 52.268 -15.976 34.873 1.00 92.10 1642 VAL A N 1
ATOM 10097 C CA . VAL A 1 1309 ? 52.204 -15.464 33.486 1.00 92.01 1642 VAL A CA 1
ATOM 10098 C C . VAL A 1 1309 ? 53.372 -16.029 32.667 1.00 95.57 1642 VAL A C 1
ATOM 10099 O O . VAL A 1 1309 ? 53.151 -16.581 31.582 1.00 94.02 1642 VAL A O 1
ATOM 10103 N N . LEU A 1 1310 ? 54.603 -15.937 33.224 1.00 93.29 1643 LEU A N 1
ATOM 10104 C CA . LEU A 1 1310 ? 55.819 -16.452 32.591 1.00 93.45 1643 LEU A CA 1
ATOM 10105 C C . LEU A 1 1310 ? 55.662 -17.955 32.301 1.00 98.32 1643 LEU A C 1
ATOM 10106 O O . LEU A 1 1310 ? 55.790 -18.356 31.142 1.00 97.56 1643 LEU A O 1
ATOM 10111 N N . LEU A 1 1311 ? 55.299 -18.762 33.333 1.00 96.23 1644 LEU A N 1
ATOM 10112 C CA . LEU A 1 1311 ? 55.065 -20.210 33.211 1.00 96.53 1644 LEU A CA 1
ATOM 10113 C C . LEU A 1 1311 ? 53.975 -20.545 32.188 1.00 101.65 1644 LEU A C 1
ATOM 10114 O O . LEU A 1 1311 ? 54.149 -21.490 31.415 1.00 101.00 1644 LEU A O 1
ATOM 10119 N N . LYS A 1 1312 ? 52.867 -19.753 32.174 1.00 99.42 1645 LYS A N 1
ATOM 10120 C CA . LYS A 1 1312 ? 51.733 -19.893 31.247 1.00 99.51 1645 LYS A CA 1
ATOM 10121 C C . LYS A 1 1312 ? 52.210 -19.742 29.788 1.00 104.30 1645 LYS A C 1
ATOM 10122 O O . LYS A 1 1312 ? 51.804 -20.531 28.926 1.00 103.72 1645 LYS A O 1
ATOM 10128 N N . HIS A 1 1313 ? 53.108 -18.758 29.533 1.00 101.16 1646 HIS A N 1
ATOM 10129 C CA . HIS A 1 1313 ? 53.668 -18.498 28.205 1.00 100.97 1646 HIS A CA 1
ATOM 10130 C C . HIS A 1 1313 ? 54.808 -19.460 27.828 1.00 102.97 1646 HIS A C 1
ATOM 10131 O O . HIS A 1 1313 ? 55.234 -19.479 26.669 1.00 102.51 1646 HIS A O 1
ATOM 10138 N N . GLY A 1 1314 ? 55.255 -20.266 28.794 1.00 97.99 1647 GLY A N 1
ATOM 10139 C CA . GLY A 1 1314 ? 56.277 -21.285 28.577 1.00 97.00 1647 GLY A CA 1
ATOM 10140 C C . GLY A 1 1314 ? 57.620 -21.082 29.246 1.00 98.19 1647 GLY A C 1
ATOM 10141 O O . GLY A 1 1314 ? 58.643 -21.461 28.664 1.00 96.88 1647 GLY A O 1
ATOM 10142 N N . ALA A 1 1315 ? 57.636 -20.523 30.484 1.00 93.65 1648 ALA A N 1
ATOM 10143 C CA . ALA A 1 1315 ? 58.887 -20.325 31.225 1.00 93.22 1648 ALA A CA 1
ATOM 10144 C C . ALA A 1 1315 ? 59.444 -21.659 31.707 1.00 96.52 1648 ALA A C 1
ATOM 10145 O O . ALA A 1 1315 ? 58.722 -22.437 32.342 1.00 96.78 1648 ALA A O 1
ATOM 10147 N N . ASP A 1 1316 ? 60.722 -21.931 31.373 1.00 91.10 1649 ASP A N 1
ATOM 10148 C CA . ASP A 1 1316 ? 61.426 -23.144 31.777 1.00 89.66 1649 ASP A CA 1
ATOM 10149 C C . ASP A 1 1316 ? 61.791 -23.025 33.261 1.00 90.43 1649 ASP A C 1
ATOM 10150 O O . ASP A 1 1316 ? 62.552 -22.137 33.651 1.00 89.86 1649 ASP A O 1
ATOM 10155 N N . VAL A 1 1317 ? 61.188 -23.891 34.092 1.00 84.54 1650 VAL A N 1
ATOM 10156 C CA . VAL A 1 1317 ? 61.419 -23.929 35.538 1.00 82.77 1650 VAL A CA 1
ATOM 10157 C C . VAL A 1 1317 ? 62.792 -24.604 35.846 1.00 81.85 1650 VAL A C 1
ATOM 10158 O O . VAL A 1 1317 ? 63.352 -24.405 36.927 1.00 80.83 1650 VAL A O 1
ATOM 10162 N N . ASN A 1 1318 ? 63.325 -25.361 34.855 1.00 75.45 1651 ASN A N 1
ATOM 10163 C CA . ASN A 1 1318 ? 64.606 -26.080 34.875 1.00 74.46 1651 ASN A CA 1
ATOM 10164 C C . ASN A 1 1318 ? 65.735 -25.260 34.212 1.00 75.47 1651 ASN A C 1
ATOM 10165 O O . ASN A 1 1318 ? 66.744 -25.831 33.768 1.00 74.85 1651 ASN A O 1
ATOM 10170 N N . ALA A 1 1319 ? 65.544 -23.925 34.116 1.00 68.95 1652 ALA A N 1
ATOM 10171 C CA . ALA A 1 1319 ? 66.536 -23.022 33.544 1.00 66.66 1652 ALA A CA 1
ATOM 10172 C C . ALA A 1 1319 ? 67.613 -22.804 34.586 1.00 65.68 1652 ALA A C 1
ATOM 10173 O O . ALA A 1 1319 ? 67.317 -22.446 35.733 1.00 63.93 1652 ALA A O 1
ATOM 10175 N N . GLN A 1 1320 ? 68.863 -23.063 34.194 1.00 60.16 1653 GLN A N 1
ATOM 10176 C CA . GLN A 1 1320 ? 69.995 -22.890 35.093 1.00 58.79 1653 GLN A CA 1
ATOM 10177 C C . GLN A 1 1320 ? 70.822 -21.699 34.670 1.00 56.84 1653 GLN A C 1
ATOM 10178 O O . GLN A 1 1320 ? 71.173 -21.593 33.493 1.00 55.01 1653 GLN A O 1
ATOM 10184 N N . ASP A 1 1321 ? 71.170 -20.814 35.625 1.00 51.36 1654 ASP A N 1
ATOM 10185 C CA . ASP A 1 1321 ? 72.052 -19.698 35.290 1.00 50.62 1654 ASP A CA 1
ATOM 10186 C C . ASP A 1 1321 ? 73.511 -20.227 35.250 1.00 54.47 1654 ASP A C 1
ATOM 10187 O O . ASP A 1 1321 ? 73.718 -21.445 35.353 1.00 52.98 1654 ASP A O 1
ATOM 10192 N N . CYS A 1 1322 ? 74.505 -19.341 35.104 1.00 51.40 1655 CYS A N 1
ATOM 10193 C CA . CYS A 1 1322 ? 75.894 -19.769 34.989 1.00 51.84 1655 CYS A CA 1
ATOM 10194 C C . CYS A 1 1322 ? 76.456 -20.423 36.277 1.00 57.09 1655 CYS A C 1
ATOM 10195 O O . CYS A 1 1322 ? 77.339 -21.277 36.179 1.00 56.65 1655 CYS A O 1
ATOM 10198 N N . PHE A 1 1323 ? 75.828 -20.162 37.436 1.00 54.49 1656 PHE A N 1
ATOM 10199 C CA . PHE A 1 1323 ? 76.171 -20.815 38.704 1.00 54.35 1656 PHE A CA 1
ATOM 10200 C C . PHE A 1 1323 ? 75.363 -22.112 38.962 1.00 56.75 1656 PHE A C 1
ATOM 10201 O O . PHE A 1 1323 ? 75.431 -22.683 40.050 1.00 56.22 1656 PHE A O 1
ATOM 10209 N N . GLY A 1 1324 ? 74.645 -22.575 37.943 1.00 53.48 1657 GLY A N 1
ATOM 10210 C CA . GLY A 1 1324 ? 73.830 -23.785 38.000 1.00 54.14 1657 GLY A CA 1
ATOM 10211 C C . GLY A 1 1324 ? 72.531 -23.642 38.773 1.00 59.74 1657 GLY A C 1
ATOM 10212 O O . GLY A 1 1324 ? 71.788 -24.619 38.901 1.00 59.60 1657 GLY A O 1
ATOM 10213 N N . LYS A 1 1325 ? 72.241 -22.420 39.273 1.00 57.20 1658 LYS A N 1
ATOM 10214 C CA . LYS A 1 1325 ? 71.045 -22.091 40.050 1.00 57.58 1658 LYS A CA 1
ATOM 10215 C C . LYS A 1 1325 ? 69.792 -21.985 39.184 1.00 64.57 1658 LYS A C 1
ATOM 10216 O O . LYS A 1 1325 ? 69.812 -21.356 38.119 1.00 63.96 1658 LYS A O 1
ATOM 10222 N N . THR A 1 1326 ? 68.705 -22.619 39.650 1.00 62.68 1659 THR A N 1
ATOM 10223 C CA . THR A 1 1326 ? 67.381 -22.570 39.018 1.00 62.58 1659 THR A CA 1
ATOM 10224 C C . THR A 1 1326 ? 66.599 -21.423 39.703 1.00 66.56 1659 THR A C 1
ATOM 10225 O O . THR A 1 1326 ? 67.023 -20.982 40.782 1.00 64.07 1659 THR A O 1
ATOM 10229 N N . PRO A 1 1327 ? 65.449 -20.944 39.152 1.00 66.59 1660 PRO A N 1
ATOM 10230 C CA . PRO A 1 1327 ? 64.676 -19.908 39.874 1.00 68.05 1660 PRO A CA 1
ATOM 10231 C C . PRO A 1 1327 ? 64.330 -20.342 41.313 1.00 75.86 1660 PRO A C 1
ATOM 10232 O O . PRO A 1 1327 ? 64.448 -19.523 42.233 1.00 74.97 1660 PRO A O 1
ATOM 10236 N N . PHE A 1 1328 ? 64.015 -21.655 41.519 1.00 75.96 1661 PHE A N 1
ATOM 10237 C CA . PHE A 1 1328 ? 63.750 -22.247 42.839 1.00 77.82 1661 PHE A CA 1
ATOM 10238 C C . PHE A 1 1328 ? 64.919 -22.036 43.825 1.00 82.91 1661 PHE A C 1
ATOM 10239 O O . PHE A 1 1328 ? 64.675 -21.660 44.976 1.00 82.11 1661 PHE A O 1
ATOM 10247 N N . ASP A 1 1329 ? 66.174 -22.281 43.370 1.00 81.01 1662 ASP A N 1
ATOM 10248 C CA . ASP A 1 1329 ? 67.397 -22.119 44.169 1.00 81.87 1662 ASP A CA 1
ATOM 10249 C C . ASP A 1 1329 ? 67.603 -20.675 44.638 1.00 88.36 1662 ASP A C 1
ATOM 10250 O O . ASP A 1 1329 ? 68.067 -20.463 45.760 1.00 87.60 1662 ASP A O 1
ATOM 10255 N N . LEU A 1 1330 ? 67.260 -19.685 43.784 1.00 87.71 1663 LEU A N 1
ATOM 10256 C CA . LEU A 1 1330 ? 67.382 -18.262 44.117 1.00 88.64 1663 LEU A CA 1
ATOM 10257 C C . LEU A 1 1330 ? 66.316 -17.818 45.126 1.00 95.42 1663 LEU A C 1
ATOM 10258 O O . LEU A 1 1330 ? 66.579 -16.927 45.941 1.00 94.32 1663 LEU A O 1
ATOM 10263 N N . ALA A 1 1331 ? 65.119 -18.446 45.066 1.00 95.12 1664 ALA A N 1
ATOM 10264 C CA . ALA A 1 1331 ? 63.991 -18.185 45.966 1.00 96.65 1664 ALA A CA 1
ATOM 10265 C C . ALA A 1 1331 ? 64.307 -18.624 47.410 1.00 104.67 1664 ALA A C 1
ATOM 10266 O O . ALA A 1 1331 ? 64.136 -17.822 48.331 1.00 104.17 1664 ALA A O 1
ATOM 10268 N N . ILE A 1 1332 ? 64.814 -19.869 47.597 1.00 104.43 1665 ILE A N 1
ATOM 10269 C CA . ILE A 1 1332 ? 65.161 -20.416 48.917 1.00 106.06 1665 ILE A CA 1
ATOM 10270 C C . ILE A 1 1332 ? 66.328 -19.668 49.599 1.00 114.19 1665 ILE A C 1
ATOM 10271 O O . ILE A 1 1332 ? 66.393 -19.652 50.833 1.00 114.21 1665 ILE A O 1
ATOM 10276 N N . ASP A 1 1333 ? 67.227 -19.046 48.809 1.00 113.31 1666 ASP A N 1
ATOM 10277 C CA . ASP A 1 1333 ? 68.405 -18.341 49.328 1.00 114.42 1666 ASP A CA 1
ATOM 10278 C C . ASP A 1 1333 ? 68.143 -16.895 49.806 1.00 119.97 1666 ASP A C 1
ATOM 10279 O O . ASP A 1 1333 ? 69.065 -16.253 50.319 1.00 119.23 1666 ASP A O 1
ATOM 10284 N N . ASN A 1 1334 ? 66.897 -16.395 49.674 1.00 118.40 1667 ASN A N 1
ATOM 10285 C CA . ASN A 1 1334 ? 66.544 -15.029 50.089 1.00 119.09 1667 ASN A CA 1
ATOM 10286 C C . ASN A 1 1334 ? 65.409 -14.944 51.131 1.00 124.64 1667 ASN A C 1
ATOM 10287 O O . ASN A 1 1334 ? 65.116 -13.852 51.630 1.00 124.23 1667 ASN A O 1
ATOM 10292 N N . GLY A 1 1335 ? 64.813 -16.089 51.462 1.00 122.29 1668 GLY A N 1
ATOM 10293 C CA . GLY A 1 1335 ? 63.708 -16.183 52.412 1.00 122.47 1668 GLY A CA 1
ATOM 10294 C C . GLY A 1 1335 ? 62.356 -16.061 51.737 1.00 126.70 1668 GLY A C 1
ATOM 10295 O O . GLY A 1 1335 ? 61.420 -15.486 52.303 1.00 126.44 1668 GLY A O 1
ATOM 10296 N N . ASN A 1 1336 ? 62.255 -16.607 50.512 1.00 123.05 1669 ASN A N 1
ATOM 10297 C CA . ASN A 1 1336 ? 61.048 -16.586 49.692 1.00 122.84 1669 ASN A CA 1
ATOM 10298 C C . ASN A 1 1336 ? 60.494 -18.009 49.516 1.00 126.09 1669 ASN A C 1
ATOM 10299 O O . ASN A 1 1336 ? 60.246 -18.466 48.394 1.00 124.99 1669 ASN A O 1
ATOM 10304 N N . GLU A 1 1337 ? 60.287 -18.695 50.666 1.00 123.06 1670 GLU A N 1
ATOM 10305 C CA . GLU A 1 1337 ? 59.789 -20.073 50.800 1.00 122.87 1670 GLU A CA 1
ATOM 10306 C C . GLU A 1 1337 ? 58.417 -20.310 50.157 1.00 126.81 1670 GLU A C 1
ATOM 10307 O O . GLU A 1 1337 ? 58.128 -21.435 49.734 1.00 126.35 1670 GLU A O 1
ATOM 10313 N N . ASP A 1 1338 ? 57.582 -19.252 50.086 1.00 123.24 1671 ASP A N 1
ATOM 10314 C CA . ASP A 1 1338 ? 56.240 -19.278 49.497 1.00 122.98 1671 ASP A CA 1
ATOM 10315 C C . ASP A 1 1338 ? 56.320 -19.573 47.993 1.00 125.50 1671 ASP A C 1
ATOM 10316 O O . ASP A 1 1338 ? 55.703 -20.535 47.529 1.00 124.79 1671 ASP A O 1
ATOM 10321 N N . ILE A 1 1339 ? 57.127 -18.772 47.255 1.00 121.06 1672 ILE A N 1
ATOM 10322 C CA . ILE A 1 1339 ? 57.369 -18.888 45.808 1.00 120.15 1672 ILE A CA 1
ATOM 10323 C C . ILE A 1 1339 ? 58.102 -20.206 45.511 1.00 121.54 1672 ILE A C 1
ATOM 10324 O O . ILE A 1 1339 ? 57.787 -20.871 44.519 1.00 120.43 1672 ILE A O 1
ATOM 10329 N N . ALA A 1 1340 ? 59.044 -20.593 46.403 1.00 117.07 1673 ALA A N 1
ATOM 10330 C CA . ALA A 1 1340 ? 59.837 -21.824 46.328 1.00 116.48 1673 ALA A CA 1
ATOM 10331 C C . ALA A 1 1340 ? 58.957 -23.071 46.191 1.00 120.27 1673 ALA A C 1
ATOM 10332 O O . ALA A 1 1340 ? 59.237 -23.908 45.329 1.00 119.07 1673 ALA A O 1
ATOM 10334 N N . GLU A 1 1341 ? 57.874 -23.170 47.008 1.00 117.75 1674 GLU A N 1
ATOM 10335 C CA . GLU A 1 1341 ? 56.929 -24.293 46.960 1.00 117.86 1674 GLU A CA 1
ATOM 10336 C C . GLU A 1 1341 ? 56.080 -24.289 45.690 1.00 121.39 1674 GLU A C 1
ATOM 10337 O O . GLU A 1 1341 ? 55.821 -25.361 45.140 1.00 120.81 1674 GLU A O 1
ATOM 10343 N N . VAL A 1 1342 ? 55.687 -23.085 45.206 1.00 117.84 1675 VAL A N 1
ATOM 10344 C CA . VAL A 1 1342 ? 54.921 -22.890 43.963 1.00 117.54 1675 VAL A CA 1
ATOM 10345 C C . VAL A 1 1342 ? 55.800 -23.357 42.783 1.00 121.28 1675 VAL A C 1
ATOM 10346 O O . VAL A 1 1342 ? 55.305 -24.034 41.878 1.00 120.31 1675 VAL A O 1
ATOM 10350 N N . LEU A 1 1343 ? 57.113 -23.026 42.837 1.00 118.50 1676 LEU A N 1
ATOM 10351 C CA . LEU A 1 1343 ? 58.127 -23.421 41.854 1.00 118.64 1676 LEU A CA 1
ATOM 10352 C C . LEU A 1 1343 ? 58.369 -24.931 41.916 1.00 123.44 1676 LEU A C 1
ATOM 10353 O O . LEU A 1 1343 ? 58.501 -25.565 40.867 1.00 122.72 1676 LEU A O 1
ATOM 10358 N N . GLN A 1 1344 ? 58.410 -25.502 43.147 1.00 121.29 1677 GLN A N 1
ATOM 10359 C CA . GLN A 1 1344 ? 58.591 -26.936 43.404 1.00 121.85 1677 GLN A CA 1
ATOM 10360 C C . GLN A 1 1344 ? 57.412 -27.733 42.822 1.00 127.28 1677 GLN A C 1
ATOM 10361 O O . GLN A 1 1344 ? 57.636 -28.755 42.167 1.00 126.39 1677 GLN A O 1
ATOM 10367 N N . LYS A 1 1345 ? 56.166 -27.233 43.029 1.00 125.40 1678 LYS A N 1
ATOM 10368 C CA . LYS A 1 1345 ? 54.923 -27.819 42.511 1.00 125.97 1678 LYS A CA 1
ATOM 10369 C C . LYS A 1 1345 ? 54.916 -27.783 40.975 1.00 132.01 1678 LYS A C 1
ATOM 10370 O O . LYS A 1 1345 ? 54.487 -28.751 40.342 1.00 131.33 1678 LYS A O 1
ATOM 10376 N N . ALA A 1 1346 ? 55.417 -26.667 40.389 1.00 130.57 1679 ALA A N 1
ATOM 10377 C CA . ALA A 1 1346 ? 55.523 -26.442 38.944 1.00 131.30 1679 ALA A CA 1
ATOM 10378 C C . ALA A 1 1346 ? 56.546 -27.380 38.293 1.00 137.41 1679 ALA A C 1
ATOM 10379 O O . ALA A 1 1346 ? 56.328 -27.831 37.166 1.00 136.80 1679 ALA A O 1
ATOM 10381 N N . ALA A 1 1347 ? 57.657 -27.672 39.006 1.00 135.91 1680 ALA A N 1
ATOM 10382 C CA . ALA A 1 1347 ? 58.722 -28.566 38.545 1.00 136.61 1680 ALA A CA 1
ATOM 10383 C C . ALA A 1 1347 ? 58.296 -30.034 38.633 1.00 142.58 1680 ALA A C 1
ATOM 10384 O O . ALA A 1 1347 ? 58.635 -30.821 37.745 1.00 142.16 1680 ALA A O 1
ATOM 10386 N N . LYS A 1 1348 ? 57.538 -30.393 39.695 1.00 140.70 1681 LYS A N 1
ATOM 10387 C CA . LYS A 1 1348 ? 57.023 -31.746 39.932 1.00 141.27 1681 LYS A CA 1
ATOM 10388 C C . LYS A 1 1348 ? 55.905 -32.133 38.950 1.00 146.89 1681 LYS A C 1
ATOM 10389 O O . LYS A 1 1348 ? 55.637 -33.325 38.782 1.00 146.70 1681 LYS A O 1
ATOM 10395 N N . LEU A 1 1349 ? 55.264 -31.128 38.303 1.00 144.42 1682 LEU A N 1
ATOM 10396 C CA . LEU A 1 1349 ? 54.189 -31.302 37.317 1.00 144.67 1682 LEU A CA 1
ATOM 10397 C C . LEU A 1 1349 ? 54.668 -32.095 36.082 1.00 149.27 1682 LEU A C 1
ATOM 10398 O O . LEU A 1 1349 ? 53.911 -32.910 35.549 1.00 148.75 1682 LEU A O 1
ATOM 10403 N N . GLY A 1 1350 ? 55.912 -31.846 35.662 1.00 146.34 1683 GLY A N 1
ATOM 10404 C CA . GLY A 1 1350 ? 56.544 -32.512 34.528 1.00 146.32 1683 GLY A CA 1
ATOM 10405 C C . GLY A 1 1350 ? 57.690 -33.425 34.921 1.00 150.53 1683 GLY A C 1
ATOM 10406 O O . GLY A 1 1350 ? 58.663 -33.552 34.172 1.00 150.07 1683 GLY A O 1
ATOM 10407 N N . SER A 1 1351 ? 57.576 -34.075 36.102 1.00 147.22 1684 SER A N 1
ATOM 10408 C CA . SER A 1 1351 ? 58.582 -34.995 36.638 1.00 178.02 1684 SER A CA 1
ATOM 10409 C C . SER A 1 1351 ? 58.390 -36.407 36.087 1.00 205.24 1684 SER A C 1
ATOM 10410 O O . SER A 1 1351 ? 59.352 -37.163 35.976 1.00 164.98 1684 SER A O 1
ATOM 10413 N N . PRO B 2 1 ? 79.213 -14.015 44.852 1.00 106.96 1 PRO B N 1
ATOM 10414 C CA . PRO B 2 1 ? 78.060 -14.800 45.339 1.00 107.38 1 PRO B CA 1
ATOM 10415 C C . PRO B 2 1 ? 76.830 -13.933 45.616 1.00 111.52 1 PRO B C 1
ATOM 10416 O O . PRO B 2 1 ? 75.710 -14.454 45.643 1.00 111.31 1 PRO B O 1
ATOM 10420 N N . LYS B 2 2 ? 77.043 -12.613 45.822 1.00 107.59 2 LYS B N 1
ATOM 10421 C CA . LYS B 2 2 ? 75.996 -11.636 46.106 1.00 106.91 2 LYS B CA 1
ATOM 10422 C C . LYS B 2 2 ? 75.183 -11.282 44.868 1.00 109.32 2 LYS B C 1
ATOM 10423 O O . LYS B 2 2 ? 75.742 -10.935 43.821 1.00 108.54 2 LYS B O 1
ATOM 10429 N N . SER B 2 3 ? 73.854 -11.378 45.009 1.00 104.66 3 SER B N 1
ATOM 10430 C CA . SER B 2 3 ? 72.881 -11.060 43.976 1.00 103.77 3 SER B CA 1
ATOM 10431 C C . SER B 2 3 ? 72.325 -9.662 44.253 1.00 106.18 3 SER B C 1
ATOM 10432 O O . SER B 2 3 ? 71.856 -9.389 45.363 1.00 106.02 3 SER B O 1
ATOM 10435 N N . ILE B 2 4 ? 72.425 -8.768 43.255 1.00 100.80 4 ILE B N 1
ATOM 10436 C CA . ILE B 2 4 ? 71.977 -7.374 43.334 1.00 99.56 4 ILE B CA 1
ATOM 10437 C C . ILE B 2 4 ? 70.774 -7.134 42.388 1.00 99.66 4 ILE B C 1
ATOM 10438 O O . ILE B 2 4 ? 70.471 -7.995 41.556 1.00 98.95 4 ILE B O 1
ATOM 10443 N N . ARG B 2 5 ? 70.089 -5.980 42.524 1.00 93.55 5 ARG B N 1
ATOM 10444 C CA . ARG B 2 5 ? 68.974 -5.631 41.644 1.00 91.99 5 ARG B CA 1
ATOM 10445 C C . ARG B 2 5 ? 69.511 -5.149 40.293 1.00 91.15 5 ARG B C 1
ATOM 10446 O O . ARG B 2 5 ? 70.385 -4.274 40.245 1.00 91.20 5 ARG B O 1
ATOM 10454 N N . ILE B 2 6 ? 69.005 -5.751 39.202 1.00 82.84 6 ILE B N 1
ATOM 10455 C CA . ILE B 2 6 ? 69.423 -5.438 37.832 1.00 80.25 6 ILE B CA 1
ATOM 10456 C C . ILE B 2 6 ? 68.965 -4.041 37.391 1.00 82.07 6 ILE B C 1
ATOM 10457 O O . ILE B 2 6 ? 67.968 -3.511 37.883 1.00 81.82 6 ILE B O 1
ATOM 10462 N N . GLY B 2 7 ? 69.717 -3.478 36.464 1.00 77.15 7 GLY B N 1
ATOM 10463 C CA . GLY B 2 7 ? 69.472 -2.174 35.866 1.00 76.06 7 GLY B CA 1
ATOM 10464 C C . GLY B 2 7 ? 70.516 -1.883 34.809 1.00 77.35 7 GLY B C 1
ATOM 10465 O O . GLY B 2 7 ? 71.415 -2.711 34.599 1.00 75.12 7 GLY B O 1
ATOM 10466 N N . PRO B 2 8 ? 70.440 -0.705 34.137 1.00 73.84 8 PRO B N 1
ATOM 10467 C CA . PRO B 2 8 ? 71.442 -0.377 33.107 1.00 73.63 8 PRO B CA 1
ATOM 10468 C C . PRO B 2 8 ? 72.884 -0.422 33.625 1.00 77.90 8 PRO B C 1
ATOM 10469 O O . PRO B 2 8 ? 73.215 0.229 34.623 1.00 77.89 8 PRO B O 1
ATOM 10473 N N . GLY B 2 9 ? 73.695 -1.265 32.985 1.00 73.66 9 GLY B N 1
ATOM 10474 C CA . GLY B 2 9 ? 75.093 -1.471 33.343 1.00 73.28 9 GLY B CA 1
ATOM 10475 C C . GLY B 2 9 ? 75.334 -2.194 34.658 1.00 76.83 9 GLY B C 1
ATOM 10476 O O . GLY B 2 9 ? 76.463 -2.180 35.156 1.00 77.01 9 GLY B O 1
ATOM 10477 N N . GLN B 2 10 ? 74.300 -2.859 35.218 1.00 72.44 10 GLN B N 1
ATOM 10478 C CA . GLN B 2 10 ? 74.414 -3.595 36.484 1.00 72.08 10 GLN B CA 1
ATOM 10479 C C . GLN B 2 10 ? 73.929 -5.057 36.354 1.00 75.10 10 GLN B C 1
ATOM 10480 O O . GLN B 2 10 ? 72.723 -5.322 36.368 1.00 74.03 10 GLN B O 1
ATOM 10486 N N . ALA B 2 11 ? 74.885 -6.000 36.231 1.00 71.98 11 ALA B N 1
ATOM 10487 C CA . ALA B 2 11 ? 74.603 -7.436 36.122 1.00 71.84 11 ALA B CA 1
ATOM 10488 C C . ALA B 2 11 ? 74.072 -7.979 37.449 1.00 76.87 11 ALA B C 1
ATOM 10489 O O . ALA B 2 11 ? 74.423 -7.448 38.507 1.00 76.18 11 ALA B O 1
ATOM 10491 N N . PHE B 2 12 ? 73.224 -9.031 37.385 1.00 74.62 12 PHE B N 1
ATOM 10492 C CA . PHE B 2 12 ? 72.615 -9.704 38.542 1.00 74.91 12 PHE B CA 1
ATOM 10493 C C . PHE B 2 12 ? 73.660 -10.199 39.562 1.00 79.43 12 PHE B C 1
ATOM 10494 O O . PHE B 2 12 ? 73.477 -10.006 40.765 1.00 78.50 12 PHE B O 1
ATOM 10502 N N . TYR B 2 13 ? 74.763 -10.796 39.073 1.00 76.75 13 TYR B N 1
ATOM 10503 C CA . TYR B 2 13 ? 75.844 -11.293 39.918 1.00 76.86 13 TYR B CA 1
ATOM 10504 C C . TYR B 2 13 ? 77.072 -10.390 39.964 1.00 87.20 13 TYR B C 1
ATOM 10505 O O . TYR B 2 13 ? 77.551 -9.894 38.937 1.00 86.41 13 TYR B O 1
ATOM 10514 N N . ALA B 2 14 ? 77.579 -10.215 41.190 1.00 89.25 14 ALA B N 1
ATOM 10515 C CA . ALA B 2 14 ? 78.816 -9.542 41.578 1.00 91.23 14 ALA B CA 1
ATOM 10516 C C . ALA B 2 14 ? 79.385 -10.553 42.606 1.00 99.91 14 ALA B C 1
ATOM 10517 O O . ALA B 2 14 ? 79.139 -10.406 43.812 1.00 99.84 14 ALA B O 1
#

Radius of gyration: 36.89 Å; Cα contacts (8 Å, |Δi|>4): 3672; chains: 2; bounding box: 80×126×81 Å

Secondary structure (DSSP, 8-state):
---SEEEEE-SSEEEEEESSSS-EEEEEETTS-EEE---S---EEEETTEEEEPPGGGEEEEEEETTEEEEEEEEEETTTTEEEEEEEEEEEETTEEEEEEEEEEETT---PPTTT---TT---EEE-TT--SEEEETTSTT-EEEEE--B--TTS--EEEEE--TT---SSEEESEEEEEETTEEEEEEE----B---SB-S--TTTTB--EEEEEEEETTEEEEEEEEPPEESSEEEE-TTS-EEEE--SS--EEEEEEESSTT-SS--SHHHHHHHHTTTS---TTGGGGGG--EEEEEE--TT--SS-HHHHHHHHHHHHHHHTS--EEEEEET-BTTSTTSSTT-TT-B-GGGTHHHHHHHHHHHHHTTTEEEEEEEESSEE-TTSTT--TTTB-B-TTS-B-EEEESSSEEEEB-HHHHHHTSHHHHHHHHHHHHHTT---EEEEESTTSSSS-S---HHHHHHHHHHHHTTT-EEEESSTTS-TTT-SBBHHHHSTTSS-TTSSS---HHHHHHHGGG-B-S----GGG-GGGS--TT-------SBBGGG---HHHHHHHIIIIIHHHHHHTTSEEEEEE--TT--TTTT-TTS---TTSGGGS-EEEEE-TT--EEEEEES-S-TTSGGGG-EEEEETTEEEEEE-PPPTTSS-----EEEEEE-B-SSS-PBPPGGG-EEEEEESS-EEEEEEPPGGGTT-SEEEEEEEETTEEEEEEEEE-BTTEEEEEE-TT--EEEESS--PPPP--TTTTSSSS-TT--S-TTHHHHTSEEESSSEEEEE-SSS-EEEEESSEEEEEE--S--TT-EEEEEEEEEE-SSS-EEEEEEETTEEEEEEEESS------BTTSTT-TTS-SBTTB---EEEEEEEE--TT---EEEEEE---SS--EEEEEEEEEE-----EEE-TTSSEEEEEE-STT-SSTTTTEEE-STTSSBS-SEEEEE--TTTTSTTSTT--S-S-SSTTEEEEE-S--S--EEEEEE-TTTSPPPBT-EEEEEEEEEESSTTSEEEEEEESS--TTSSEEEEPPPEEEEEEEEEEEEEB-TTS-EEEEEEE-SPPP--TT--TTHHHHS-TT-EEEEEEEEEEE------HHHHHHHHHHHHHHHGGGSTTS-HHHHHHHHHHHHHHHHHHHSTT--HHHHHHHHHHHHHHHHHHHHHHHHHHHHHHHHHT-HHHHHHHHHTT--TT---TT---HHHHHHHHT-HHHHHHHHHHT--TT---TT---HHHHHHTTT-HHHHHHHHHTT--TT---TTS--HHHHHHHHT-HHHHHHHHHHT--TT---TTS--HHHHHHTTT-HHHHHHHHHHHHTT-/--B---BTTB-SB-